Protein 4EX5 (pdb70)

InterPro domains:
  IPR002313 Lysine-tRNA ligase, class II [MF_00252] (21-507)
  IPR002313 Lysine-tRNA ligase, class II [TIGR00499] (15-506)
  IPR004364 Aminoacyl-tRNA synthetase, class II (D/K/N) [PF00152] (161-504)
  IPR004365 OB-fold nucleic acid binding domain, AA-tRNA synthetase-type [PF01336] (68-145)
  IPR006195 Aminoacyl-tRNA synthetase, class II [PS50862] (183-502)
  IPR012340 Nucleic acid-binding, OB-fold [G3DSA:2.40.50.140] (15-153)
  IPR012340 Nucleic acid-binding, OB-fold [SSF50249] (14-154)
  IPR018149 Lysyl-tRNA synthetase, class II, C-terminal [PR00982] (198-208)
  IPR018149 Lysyl-tRNA synthetase, class II, C-terminal [PR00982] (214-230)
  IPR018149 Lysyl-tRNA synthetase, class II, C-terminal [PR00982] (243-256)
  IPR018149 Lysyl-tRNA synthetase, class II, C-terminal [PR00982] (261-278)
  IPR018149 Lysyl-tRNA synthetase, class II, C-terminal [PR00982] (389-405)
  IPR018149 Lysyl-tRNA synthetase, class II, C-terminal [cd00775] (177-505)
  IPR044136 Lysine-tRNA ligase, class II, N-terminal [cd04322] (67-173)
  IPR045864 Class II Aminoacyl-tRNA synthetase/Biotinyl protein ligase (BPL) and lipoyl protein ligase (LPL) [G3DSA:3.30.930.10] (161-505)
  IPR045864 Class II Aminoacyl-tRNA synthetase/Biotinyl protein ligase (BPL) and lipoyl protein ligase (LPL) [SSF55681] (161-505)

Organism: Burkholderia thailandensis (strain ATCC 700388 / DSM 13276 / CCUG 48851 / CIP 106301 / E264) (NCBI:txid271848)

CATH classification: 2.40.50.140 (+1 more: 3.30.930.10)

Solvent-accessible surface area: 38005 Å² total

B-factor: mean 32.98, std 12.95, range [9.41, 92.17]

Foldseek 3Di:
DVVLLVVLVVVLVVCVVVDDQADDPDDWDDAPQVCCVVCVPPAQVNQVVVQDKGKDKAFWADKDDDPQKIKTWGADLNGIAMEIDGCVQANDVVNVVVVPADGGFIKMFIATWGADPVGGIYGDGNHIGTNHHDSDHQPCDPCCCQVPVVSCVVPPVLLSVLQVLLVQLVVLLVVLLVVVPADEDDDDQKALFEDDFQAFWDWDADPVVRGIITGHQDCVLVVLLVLLVPRQKYKYWAKHAGDDDDDLADFRIAIKMKMKGFPDWLVVVLVSVLVSLQSSLCSRPVGQFQDFPHHTARSVDDAAEEELVRQCCVFPVVQDPVLLQDPVNLQVVCVVLPHDCVQLLNVVPDSQNSSNSVSLSTGLQVQAHKYKHFWGFCLPVLFFDDDPPDPRTGGWIFIDHNSDTFKIKGWTDLDLVSNQVSQVSLVSSVVRPSSSGGHRDVVSSVSSVSPGGTMMMMMGRSLVSSCRSSSPPHSSSNDSHGDDDD/DLVVLLVVLVVVLVVCVVVDDSADDPADWDDAPQVCCVVCVPPAQVRQVVVQDKGKDKAFFADKADDDFWIWTWGADPRGTAIEIDGCVQANDVVVVSVVPADGGFIKMFIAGWGADPVGGIYGDGNHIDTNHHDSGHQDDDCCCQVPVVSCVVPPVLLVVLQVLLVQLVVLLVVLLVVVPADEDDDDQKALFEDPFQAFWDWDADPVVRGIITGHQDCVLVVLLVLLVPDFKYKYWAKHAGPDDDDLADFRIAIKMKMKGFPDWLVVVLVSVLVSLQVSLCSLPVGQFDAAPHHTARSVDDAAEEALVRQLCVQVVPDDPVLLQDPVSLVVVCVVLPHDCVQLLNVVDDSQVSSNSSSLSTGLQVQAHKYKHFWGFCLNVLFFDDDPPDPRTGGWIFIDHNSDTFKIKGWTDLDLVSNQVSQVSLVSSVVVPSSSGGHRDVVSSVSSVSPRGTMMMMMGRSLVSSCRSSSPDGSSSNDSHGDDDD

Nearest PDB structures (foldseek):
  4ex5-assembly1_A  TM=1.002E+00  e=4.645E-99  Burkholderia thailandensis E264
  4ex5-assembly1_B  TM=9.976E-01  e=1.907E-95  Burkholderia thailandensis E264
  1lyl-assembly2_B-2  TM=9.771E-01  e=1.422E-68  Escherichia coli
  5zh4-assembly1_A  TM=8.849E-01  e=2.494E-48  Plasmodium falciparum NF54
  4up9-assembly1_A-2  TM=8.851E-01  e=9.889E-48  Entamoeba histolytica

Radius of gyration: 31.74 Å; Cα contacts (8 Å, |Δi|>4): 2072; chains: 2; bounding box: 85×91×83 Å

Secondary structure (DSSP, 8-state):
-HHHHHHHHHHHHHHHHTS-SS---------HHHHHHHTTT--HHHHHHH--EEEEEEEEEEEEEETTEEEEEEE-SS-EEEEEE-HHHH-HHHHHHHHT--TT-EEEEEEEEEE-TTS-EEEEEEEEEEEE--SSPPP--TTHHHHTHHHHHHH-HHHHHHHHHHHHHHHHHHHHHHHTTPEE----SEESS--SSSSPPPEEEETTTTEEEEE-S-SHHHHHHHHHTT-SEEEEEEEEE--S--BTTB-SEEEEEEEEEET--HHHHHHHHHHHHHHHHHHHHS-SEEEETTEEEETTSPPEEEEHHHHHHHH-TTS-HHHHT-HHHHHHHHHHTT--TTSGGGTT--HHHHHHHHHHHHTGGG--S-EEEEEEEGGG-TTBPBPSSSTTEEEEEEEEETTEEEEEEEEB---HHHHHHHHHHHHHHHHTT-TTSPPP-HHHHHHHHT----EEEEEEEHHHHHHHHHT-SSGGGG-SS-----/-HHHHHHHHHHHHHHHHHTS-SS---------HHHHHHHTSS--HHHHHHH--EEEEEEEEEEEEEETTEEEEEEE-SS-EEEEEE-HHHH-HHHHHHHHT--TT-EEEEEEEEEE-TTS-EEEEEEEEEEEE---S----TTHHHHTHHHHHHH-HHHHHHHHHHHHHHHHHHHHHHHTTPEE----SEESS--SSSSPPPEEEETTTTEEEEE-S-SHHHHHHHHHHT-SEEEEEEEEE--S--BTTB-SEEEEEEEEEET--HHHHHHHHHHHHHHHHHHHHS-SEEEETTEEEETTSPPEEEEHHHHHHHH-TT--HHHHT-HHHHHHHHHHTT--TTSGGGTT--HHHHHHHHHHHHTGGG--S-EEEEEEEGGG-TTBPBPSSSTTEEEEEEEEETTEEEEEEEEB---HHHHHHHHHHHHHHHHTT-TTSPPP-HHHHHHHHT----EEEEEEEHHHHHHHHHT-SSGGGG-SS-----

Sequence (972 aa):
ENQIVAERRDKLRALRDQGIAYPNDFQPTHHAADLQTAYADADKEALEAKSLEVAIAGRMMLKRVMGKASFATVQDGSGQIQFFVTPADVGAETYDAFKKWDLGDIVAARGVLFRTNKGELSVKCTQLRLLAKALRPLPDDQETRYRQRYVDLIVTPETRTTFRARTKAIASIRKFMGDADFMEVETPMLHPIPGGAAAKPFVTHHNALDMEMFLRIAPELYLKRLIVGGFERVFEINRNFRNEGVSPRHNPEFTMMEFYAAYTDYRWLMDFTERLIRQAAVDALGTATIQYQGRELDLAQPFHRLTITQAIQKYAPSYTDGQLSDDAFLRSELKRLGVDVTQPAFLNAGIGALQLALFEETAEAQLWEPTFIIDYPIEVSPLARESDTVAGITERFELFITGRREIANGFSELNDPEDQAARFKKQVEQKDAGDEEAMFFDADYIRALEYGMPPTGGCGIGIDRLVMLLTDSPTIRDVLLFPHLRRDENQIVAERRDKLRALRDQGIAYPNDFQPTHHAADLQTAYADADKEALEAKSLEVAIAGRMMLKRVMGKASFATVQDGSGQIQFFVTPADVGAETYDAFKKWDLGDIVAARGVLFRTNKGELSVKCTQLRLLAKALRPLPDQETRYRQRYVDLIVTPETRTTFRARTKAIASIRKFMGDADFMEVETPMLHPIPGGAAAKPFVTHHNALDMEMMFLRIAPELYLKRLIVGGFERVFEINRNFRRNEGVSPRHNPEFTMMEFYAAYTDYRWLMDFTERLIRQAAVDALGTATIQYQGRELDLAQPFHRLTITQAIQKYAPSYTDGQLSDDAFLRSELKRLGVDVTQPAFLNAGIGALQLALFEETAEAQLWEPTFIIDYPIEVSPLARESDTVAGITERFELFITGREIANGFSELNDPEDQAARFKKQVEQKDAGDEEAMFFDADYIRALEYGMPPTGGCGIGIDRLVMLLTDSPTIRDVLLFPHLRR

Structure (mmCIF, N/CA/C/O backbone):
data_4EX5
#
_entry.id   4EX5
#
_cell.length_a   86.220
_cell.length_b   118.540
_cell.length_c   94.540
_cell.angle_alpha   90.000
_cell.angle_beta   113.230
_cell.angle_gamma   90.000
#
_symmetry.space_group_name_H-M   'P 1 21 1'
#
loop_
_entity.id
_entity.type
_entity.pdbx_description
1 polymer 'Lysine--tRNA ligase'
2 non-polymer LYSINE
3 water water
#
loop_
_atom_site.group_PDB
_atom_site.id
_atom_site.type_symbol
_atom_site.label_atom_id
_atom_site.label_alt_id
_atom_site.label_comp_id
_atom_site.label_asym_id
_atom_site.label_entity_id
_atom_site.label_seq_id
_atom_site.pdbx_PDB_ins_code
_atom_site.Cartn_x
_atom_site.Cartn_y
_atom_site.Cartn_z
_atom_site.occupancy
_atom_site.B_iso_or_equiv
_atom_site.auth_seq_id
_atom_site.auth_comp_id
_atom_site.auth_asym_id
_atom_site.auth_atom_id
_atom_site.pdbx_PDB_model_num
ATOM 1 N N . GLU A 1 36 ? -51.355 -3.577 -7.046 1.00 56.67 15 GLU A N 1
ATOM 2 C CA . GLU A 1 36 ? -50.621 -2.395 -6.435 1.00 61.48 15 GLU A CA 1
ATOM 3 C C . GLU A 1 36 ? -51.451 -1.682 -5.364 1.00 55.97 15 GLU A C 1
ATOM 4 O O . GLU A 1 36 ? -51.098 -1.689 -4.179 1.00 55.60 15 GLU A O 1
ATOM 6 N N . ASN A 1 37 ? -52.554 -1.074 -5.773 1.00 58.36 16 ASN A N 1
ATOM 7 C CA . ASN A 1 37 ? -53.541 -0.577 -4.803 1.00 57.20 16 ASN A CA 1
ATOM 8 C C . ASN A 1 37 ? -54.169 -1.663 -3.931 1.00 51.83 16 ASN A C 1
ATOM 9 O O . ASN A 1 37 ? -54.407 -1.431 -2.760 1.00 49.63 16 ASN A O 1
ATOM 14 N N . GLN A 1 38 ? -54.443 -2.844 -4.486 1.00 49.23 17 GLN A N 1
ATOM 15 C CA . GLN A 1 38 ? -54.989 -3.944 -3.677 1.00 46.68 17 GLN A CA 1
ATOM 16 C C . GLN A 1 38 ? -53.942 -4.377 -2.624 1.00 41.58 17 GLN A C 1
ATOM 17 O O . GLN A 1 38 ? -54.272 -4.639 -1.472 1.00 37.82 17 GLN A O 1
ATOM 19 N N . ILE A 1 39 ? -52.671 -4.390 -3.009 1.00 38.82 18 ILE A N 1
ATOM 20 C CA . ILE A 1 39 ? -51.607 -4.768 -2.086 1.00 35.90 18 ILE A CA 1
ATOM 21 C C . ILE A 1 39 ? -51.506 -3.761 -0.935 1.00 33.23 18 ILE A C 1
ATOM 22 O O . ILE A 1 39 ? -51.424 -4.172 0.235 1.00 32.64 18 ILE A O 1
ATOM 27 N N . VAL A 1 40 ? -51.551 -2.468 -1.262 1.00 28.24 19 VAL A N 1
ATOM 28 C CA . VAL A 1 40 ? -51.484 -1.407 -0.275 1.00 27.55 19 VAL A CA 1
ATOM 29 C C . VAL A 1 40 ? -52.664 -1.567 0.686 1.00 29.29 19 VAL A C 1
ATOM 30 O O . VAL A 1 40 ? -52.483 -1.567 1.910 1.00 26.39 19 VAL A O 1
ATOM 34 N N . ALA A 1 41 ? -53.859 -1.767 0.116 1.00 30.22 20 ALA A N 1
ATOM 35 C CA . ALA A 1 41 ? -55.112 -1.934 0.885 1.00 30.58 20 ALA A CA 1
ATOM 36 C C . ALA A 1 41 ? -55.026 -3.115 1.843 1.00 30.19 20 ALA A C 1
ATOM 37 O O . ALA A 1 41 ? -55.398 -3.035 3.005 1.00 30.57 20 ALA A O 1
ATOM 39 N N . GLU A 1 42 ? -54.506 -4.211 1.359 1.00 29.96 21 GLU A N 1
ATOM 40 C CA . GLU A 1 42 ? -54.337 -5.347 2.192 1.00 32.97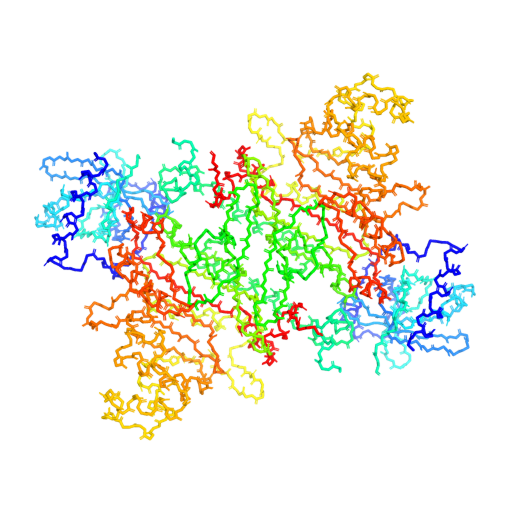 21 GLU A CA 1
ATOM 41 C C . GLU A 1 42 ? -53.362 -5.027 3.346 1.00 31.51 21 GLU A C 1
ATOM 42 O O . GLU A 1 42 ? -53.612 -5.351 4.513 1.00 29.03 21 GLU A O 1
ATOM 48 N N . ARG A 1 43 ? -52.259 -4.351 3.028 1.00 30.89 22 ARG A N 1
ATOM 49 C CA . ARG A 1 43 ? -51.295 -3.999 4.063 1.00 29.77 22 ARG A CA 1
ATOM 50 C C . ARG A 1 43 ? -51.878 -2.973 5.018 1.00 28.08 22 ARG A C 1
ATOM 51 O O . ARG A 1 43 ? -51.745 -3.090 6.226 1.00 27.00 22 ARG A O 1
ATOM 59 N N . ARG A 1 44 ? -52.653 -2.048 4.489 1.00 29.23 23 ARG A N 1
ATOM 60 C CA . ARG A 1 44 ? -53.332 -1.064 5.331 1.00 31.62 23 ARG A CA 1
ATOM 61 C C . ARG A 1 44 ? -54.312 -1.727 6.309 1.00 33.13 23 ARG A C 1
ATOM 62 O O . ARG A 1 44 ? -54.503 -1.265 7.439 1.00 33.25 23 ARG A O 1
ATOM 70 N N . ASP A 1 45 ? -54.940 -2.815 5.877 1.00 35.36 24 ASP A N 1
ATOM 71 C CA . ASP A 1 45 ? -55.876 -3.530 6.727 1.00 36.56 24 ASP A CA 1
ATOM 72 C C . ASP A 1 45 ? -55.118 -4.238 7.861 1.00 34.93 24 ASP A C 1
ATOM 73 O O . ASP A 1 45 ? -55.557 -4.241 9.019 1.00 33.07 24 ASP A O 1
ATOM 78 N N . LYS A 1 46 ? -53.947 -4.784 7.555 1.00 34.26 25 LYS A N 1
ATOM 79 C CA . LYS A 1 46 ? -53.131 -5.388 8.605 1.00 32.75 25 LYS A CA 1
ATOM 80 C C . LYS A 1 46 ? -52.741 -4.340 9.633 1.00 31.73 25 LYS A C 1
ATOM 81 O O . LYS A 1 46 ? -52.798 -4.607 10.842 1.00 27.31 25 LYS A O 1
ATOM 87 N N . LEU A 1 47 ? -52.348 -3.151 9.146 1.00 30.75 26 LEU A N 1
ATOM 88 C CA . LEU A 1 47 ? -52.000 -2.025 10.040 1.00 30.57 26 LEU A CA 1
ATOM 89 C C . LEU A 1 47 ? -53.193 -1.682 10.942 1.00 30.73 26 LEU A C 1
ATOM 90 O O . LEU A 1 47 ? -53.042 -1.533 12.156 1.00 30.95 26 LEU A O 1
ATOM 95 N N . ARG A 1 48 ? -54.386 -1.596 10.369 1.00 33.78 27 ARG A N 1
ATOM 96 C CA . ARG A 1 48 ? -55.604 -1.368 11.187 1.00 35.66 27 ARG A CA 1
ATOM 97 C C . ARG A 1 48 ? -55.703 -2.384 12.337 1.00 35.76 27 ARG A C 1
ATOM 98 O O . ARG A 1 48 ? -55.861 -1.998 13.499 1.00 35.20 27 ARG A O 1
ATOM 106 N N . ALA A 1 49 ? -55.561 -3.670 12.029 1.00 36.15 28 ALA A N 1
ATOM 107 C CA . ALA A 1 49 ? -55.649 -4.724 13.068 1.00 37.64 28 ALA A CA 1
ATOM 108 C C . ALA A 1 49 ? -54.527 -4.571 14.104 1.00 36.67 28 ALA A C 1
ATOM 109 O O . ALA A 1 49 ? -54.749 -4.667 15.310 1.00 39.81 28 ALA A O 1
ATOM 111 N N . LEU A 1 50 ? -53.325 -4.331 13.610 1.00 34.74 29 LEU A N 1
ATOM 112 C CA . LEU A 1 50 ? -52.173 -4.074 14.436 1.00 36.58 29 LEU A CA 1
ATOM 113 C C . LEU A 1 50 ? -52.414 -2.982 15.480 1.00 35.94 29 LEU A C 1
ATOM 114 O O . LEU A 1 50 ? -52.045 -3.154 16.631 1.00 37.30 29 LEU A O 1
ATOM 119 N N . ARG A 1 51 ? -53.047 -1.875 15.097 1.00 36.09 30 ARG A N 1
ATOM 120 C CA . ARG A 1 51 ? -53.359 -0.831 16.072 1.00 38.63 30 ARG A CA 1
ATOM 121 C C . ARG A 1 51 ? -54.364 -1.265 17.144 1.00 42.32 30 ARG A C 1
ATOM 122 O O . ARG A 1 51 ? -54.329 -0.724 18.245 1.00 42.25 30 ARG A O 1
ATOM 130 N N . ASP A 1 52 ? -55.298 -2.163 16.818 1.00 44.57 31 ASP A N 1
ATOM 131 C CA . ASP A 1 52 ? -56.274 -2.635 17.828 1.00 48.39 31 ASP A CA 1
ATOM 132 C C . ASP A 1 52 ? -55.596 -3.477 18.905 1.00 48.13 31 ASP A C 1
ATOM 133 O O . ASP A 1 52 ? -56.140 -3.609 19.986 1.00 50.69 31 ASP A O 1
ATOM 138 N N . GLN A 1 53 ? -54.427 -4.058 18.620 1.00 47.61 32 GLN A N 1
ATOM 139 C CA . GLN A 1 53 ? -53.768 -4.926 19.593 1.00 49.23 32 GLN A CA 1
ATOM 140 C C . GLN A 1 53 ? -52.474 -4.411 20.229 1.00 45.70 32 GLN A C 1
ATOM 141 O O . GLN A 1 53 ? -51.787 -5.162 20.918 1.00 47.84 32 GLN A O 1
ATOM 147 N N . GLY A 1 54 ? -52.140 -3.143 20.032 1.00 44.15 33 GLY A N 1
ATOM 148 C CA . GLY A 1 54 ? -50.937 -2.563 20.668 1.00 40.96 33 GLY A CA 1
ATOM 149 C C . GLY A 1 54 ? -50.381 -1.337 19.950 1.00 39.62 33 GLY A C 1
ATOM 150 O O . GLY A 1 54 ? -51.085 -0.695 19.173 1.00 37.64 33 GLY A O 1
ATOM 151 N N . ILE A 1 55 ? -49.100 -1.038 20.209 1.00 36.75 34 ILE A N 1
ATOM 152 C CA . ILE A 1 55 ? -48.423 0.125 19.660 1.00 33.59 34 ILE A CA 1
ATOM 153 C C . ILE A 1 55 ? -47.935 -0.262 18.258 1.00 32.00 34 ILE A C 1
ATOM 154 O O . ILE A 1 55 ? -47.073 -1.127 18.127 1.00 33.75 34 ILE A O 1
ATOM 159 N N . ALA A 1 56 ? -48.507 0.335 17.215 1.00 28.84 35 ALA A N 1
ATOM 160 C CA . ALA A 1 56 ? -48.218 -0.114 15.846 1.00 28.30 35 ALA A CA 1
ATOM 161 C C . ALA A 1 56 ? -46.827 0.282 15.428 1.00 27.20 35 ALA A C 1
ATOM 162 O O . ALA A 1 56 ? -46.183 -0.447 14.684 1.00 25.56 35 ALA A O 1
ATOM 164 N N . TYR A 1 57 ? -46.382 1.442 15.940 1.00 27.46 36 TYR A N 1
ATOM 165 C CA . TYR A 1 57 ? -45.091 2.044 15.615 1.00 26.41 36 TYR A CA 1
ATOM 166 C C . TYR A 1 57 ? -44.244 2.234 16.877 1.00 26.02 36 TYR A C 1
ATOM 167 O O . TYR A 1 57 ? -43.959 3.345 17.272 1.00 24.95 36 TYR A O 1
ATOM 176 N N . PRO A 1 58 ? -43.810 1.138 17.491 1.00 26.18 37 PRO A N 1
ATOM 177 C CA . PRO A 1 58 ? -43.016 1.258 18.709 1.00 27.20 37 PRO A CA 1
ATOM 178 C C . PRO A 1 58 ? -41.650 1.884 18.475 1.00 28.57 37 PRO A C 1
ATOM 179 O O . PRO A 1 58 ? -41.084 1.726 17.382 1.00 28.89 37 PRO A O 1
ATOM 183 N N . ASN A 1 59 ? -41.116 2.578 19.483 1.00 28.72 38 ASN A N 1
ATOM 184 C CA . ASN A 1 59 ? -39.773 3.174 19.375 1.00 29.82 38 ASN A CA 1
ATOM 185 C C . ASN A 1 59 ? -38.815 2.829 20.530 1.00 30.06 38 ASN A C 1
ATOM 186 O O . ASN A 1 59 ? -37.920 3.580 20.843 1.00 29.18 38 ASN A O 1
ATOM 191 N N . ASP A 1 60 ? -38.984 1.657 21.115 1.00 32.17 39 ASP A N 1
ATOM 192 C CA . ASP A 1 60 ? -38.165 1.250 22.246 1.00 34.36 39 ASP A CA 1
ATOM 193 C C . ASP A 1 60 ? -37.053 0.255 21.907 1.00 34.01 39 ASP A C 1
ATOM 194 O O . ASP A 1 60 ? -36.204 -0.012 22.735 1.00 39.18 39 ASP A O 1
ATOM 199 N N . PHE A 1 61 ? -37.043 -0.314 20.723 1.00 32.72 40 PHE A N 1
ATOM 200 C CA . PHE A 1 61 ? -36.046 -1.329 20.421 1.00 32.05 40 PHE A CA 1
ATOM 201 C C . PHE A 1 61 ? -34.683 -0.727 20.119 1.00 31.45 40 PHE A C 1
ATOM 202 O O . PHE A 1 61 ? -34.571 0.172 19.323 1.00 29.51 40 PHE A O 1
ATOM 210 N N . GLN A 1 62 ? -33.644 -1.285 20.717 1.00 34.96 41 GLN A N 1
ATOM 211 C CA . GLN A 1 62 ? -32.290 -0.775 20.555 1.00 39.39 41 GLN A CA 1
ATOM 212 C C . GLN A 1 62 ? -31.380 -1.824 19.962 1.00 34.62 41 GLN A C 1
ATOM 213 O O . GLN A 1 62 ? -30.938 -2.703 20.675 1.00 37.51 41 GLN A O 1
ATOM 219 N N . PRO A 1 63 ? -31.061 -1.735 18.683 1.00 30.76 42 PRO A N 1
ATOM 220 C CA . PRO A 1 63 ? -30.097 -2.697 18.131 1.00 31.36 42 PRO A CA 1
ATOM 221 C C . PRO A 1 63 ? -28.732 -2.589 18.796 1.00 31.65 42 PRO A C 1
ATOM 222 O O . PRO A 1 63 ? -28.338 -1.502 19.165 1.00 32.74 42 PRO A O 1
ATOM 226 N N . THR A 1 64 ? -28.022 -3.713 18.920 1.00 32.51 43 THR A N 1
ATOM 227 C CA . THR A 1 64 ? -26.683 -3.756 19.523 1.00 30.61 43 THR A CA 1
ATOM 228 C C . THR A 1 64 ? -25.585 -4.018 18.504 1.00 31.42 43 THR A C 1
ATOM 229 O O . THR A 1 64 ? -24.433 -3.779 18.799 1.00 31.18 43 THR A O 1
ATOM 233 N N . HIS A 1 65 ? -25.923 -4.486 17.302 1.00 31.56 44 HIS A N 1
ATOM 234 C CA . HIS A 1 65 ? -24.914 -4.847 16.314 1.00 32.10 44 HIS A CA 1
ATOM 235 C C . HIS A 1 65 ? -25.322 -4.487 14.922 1.00 33.58 44 HIS A C 1
ATOM 236 O O . HIS A 1 65 ? -26.524 -4.278 14.629 1.00 31.91 44 HIS A O 1
ATOM 243 N N . HIS A 1 66 ? -24.331 -4.510 14.023 1.00 33.68 45 HIS A N 1
ATOM 244 C CA . HIS A 1 66 ? -24.563 -4.293 12.605 1.00 34.91 45 HIS A CA 1
ATOM 245 C C . HIS A 1 66 ? -24.271 -5.525 11.778 1.00 31.88 45 HIS A C 1
ATOM 246 O O . HIS A 1 66 ? -23.215 -6.123 11.898 1.00 32.68 45 HIS A O 1
ATOM 253 N N . ALA A 1 67 ? -25.193 -5.876 10.887 1.00 29.42 46 ALA A N 1
ATOM 254 C CA . ALA A 1 67 ? -25.038 -7.025 10.014 1.00 28.22 46 ALA A CA 1
ATOM 255 C C . ALA A 1 67 ? -23.649 -7.067 9.367 1.00 28.34 46 ALA A C 1
ATOM 256 O O . ALA A 1 67 ? -22.989 -8.095 9.412 1.00 26.49 46 ALA A O 1
ATOM 258 N N . ALA A 1 68 ? -23.220 -5.963 8.747 1.00 28.25 47 ALA A N 1
ATOM 259 C CA . ALA A 1 68 ? -21.902 -5.922 8.062 1.00 29.02 47 ALA A CA 1
ATOM 260 C C . ALA A 1 68 ? -20.756 -6.312 8.978 1.00 28.08 47 ALA A C 1
ATOM 261 O O . ALA A 1 68 ? -19.877 -7.056 8.560 1.00 27.79 47 ALA A O 1
ATOM 263 N N . ASP A 1 69 ? -20.800 -5.839 10.219 1.00 28.77 48 ASP A N 1
ATOM 264 C CA . ASP A 1 69 ? -19.739 -6.090 11.195 1.00 31.44 48 ASP A CA 1
ATOM 265 C C . ASP A 1 69 ? -19.729 -7.534 11.653 1.00 32.69 48 ASP A C 1
ATOM 266 O O . ASP A 1 69 ? -18.673 -8.086 11.943 1.00 32.95 48 ASP A O 1
ATOM 271 N N . LEU A 1 70 ? -20.906 -8.149 11.730 1.00 33.12 49 LEU A N 1
ATOM 272 C CA . LEU A 1 70 ? -20.970 -9.569 12.043 1.00 33.41 49 LEU A CA 1
ATOM 273 C C . LEU A 1 70 ? -20.460 -10.386 10.866 1.00 32.91 49 LEU A C 1
ATOM 274 O O . LEU A 1 70 ? -19.749 -11.370 11.069 1.00 33.22 49 LEU A O 1
ATOM 279 N N . GLN A 1 71 ? -20.788 -9.984 9.646 1.00 31.86 50 GLN A N 1
ATOM 280 C CA . GLN A 1 71 ? -20.328 -10.737 8.472 1.00 33.46 50 GLN A CA 1
ATOM 281 C C . GLN A 1 71 ? -18.789 -10.702 8.342 1.00 34.51 50 GLN A C 1
ATOM 282 O O . GLN A 1 71 ? -18.169 -11.675 7.921 1.00 32.82 50 GLN A O 1
ATOM 288 N N . THR A 1 72 ? -18.188 -9.575 8.708 1.00 35.01 51 THR A N 1
ATOM 289 C CA . THR A 1 72 ? -16.752 -9.459 8.681 1.00 37.46 51 THR A CA 1
ATOM 290 C C . THR A 1 72 ? -16.097 -10.239 9.831 1.00 39.93 51 THR A C 1
ATOM 291 O O . THR A 1 72 ? -15.233 -11.091 9.595 1.00 41.88 51 THR A O 1
ATOM 295 N N . ALA A 1 73 ? -16.517 -9.950 11.066 1.00 40.42 52 ALA A N 1
ATOM 296 C CA . ALA A 1 73 ? -15.872 -10.491 12.259 1.00 39.18 52 ALA A CA 1
ATOM 297 C C . ALA A 1 73 ? -16.040 -12.002 12.428 1.00 42.79 52 ALA A C 1
ATOM 298 O O . ALA A 1 73 ? -15.254 -12.611 13.118 1.00 47.85 52 ALA A O 1
ATOM 300 N N . TYR A 1 74 ? -17.024 -12.613 11.773 1.00 44.03 53 TYR A N 1
ATOM 301 C CA . TYR A 1 74 ? -17.278 -14.042 11.912 1.00 43.69 53 TYR A CA 1
ATOM 302 C C . TYR A 1 74 ? -17.345 -14.751 10.568 1.00 46.54 53 TYR A C 1
ATOM 303 O O . TYR A 1 74 ? -17.969 -15.800 10.452 1.00 49.28 53 TYR A O 1
ATOM 312 N N . ALA A 1 75 ? -16.685 -14.204 9.551 1.00 48.58 54 ALA A N 1
ATOM 313 C CA . ALA A 1 75 ? -16.598 -14.900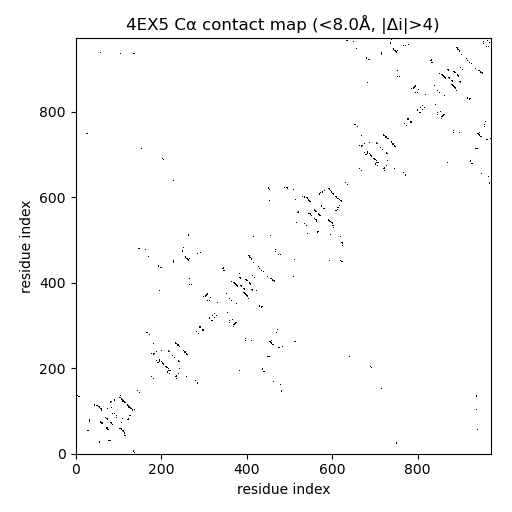 8.258 1.00 50.48 54 ALA A CA 1
ATOM 314 C C . ALA A 1 75 ? -15.953 -16.283 8.399 1.00 53.19 54 ALA A C 1
ATOM 315 O O . ALA A 1 75 ? -16.412 -17.238 7.804 1.00 56.60 54 ALA A O 1
ATOM 317 N N . ASP A 1 76 ? -14.880 -16.374 9.188 1.00 56.74 55 ASP A N 1
ATOM 318 C CA . ASP A 1 76 ? -14.081 -17.616 9.294 1.00 60.14 55 ASP A CA 1
ATOM 319 C C . ASP A 1 76 ? -14.536 -18.574 10.378 1.00 58.20 55 ASP A C 1
ATOM 320 O O . ASP A 1 76 ? -13.936 -19.633 10.527 1.00 57.92 55 ASP A O 1
ATOM 325 N N . ALA A 1 77 ? -15.554 -18.195 11.151 1.00 56.84 56 ALA A N 1
ATOM 326 C CA . ALA A 1 77 ? -16.043 -19.041 12.241 1.00 56.51 56 ALA A CA 1
ATOM 327 C C . ALA A 1 77 ? -17.033 -20.062 11.682 1.00 56.96 56 ALA A C 1
ATOM 328 O O . ALA A 1 77 ? -17.740 -19.760 10.742 1.00 58.21 56 ALA A O 1
ATOM 330 N N . ASP A 1 78 ? -17.080 -21.255 12.260 1.00 55.20 57 ASP A N 1
ATOM 331 C CA . ASP A 1 78 ? -17.947 -22.329 11.761 1.00 56.73 57 ASP A CA 1
ATOM 332 C C . ASP A 1 78 ? -19.033 -22.725 12.796 1.00 55.43 57 ASP A C 1
ATOM 333 O O . ASP A 1 78 ? -19.055 -22.185 13.917 1.00 52.52 57 ASP A O 1
ATOM 338 N N . LYS A 1 79 ? -19.906 -23.668 12.424 1.00 53.84 58 LYS A N 1
ATOM 339 C CA . LYS A 1 79 ? -21.057 -24.035 13.263 1.00 56.99 58 LYS A CA 1
ATOM 340 C C . LYS A 1 79 ? -20.627 -24.242 14.706 1.00 59.76 58 LYS A C 1
ATOM 341 O O . LYS A 1 79 ? -21.274 -23.746 15.636 1.00 60.69 58 LYS A O 1
ATOM 343 N N . GLU A 1 80 ? -19.512 -24.946 14.885 1.00 62.42 59 GLU A N 1
ATOM 344 C CA . GLU A 1 80 ? -19.025 -25.326 16.203 1.00 62.79 59 GLU A CA 1
ATOM 345 C C . GLU A 1 80 ? -18.420 -24.115 16.930 1.00 59.43 59 GLU A C 1
ATOM 346 O O . GLU A 1 80 ? -18.752 -23.842 18.097 1.00 59.35 59 GLU A O 1
ATOM 352 N N . ALA A 1 81 ? -17.545 -23.385 16.241 1.00 57.30 60 ALA A N 1
ATOM 353 C CA . ALA A 1 81 ? -16.959 -22.164 16.804 1.00 56.59 60 ALA A CA 1
ATOM 354 C C . ALA A 1 81 ? -18.091 -21.261 17.350 1.00 58.89 60 ALA A C 1
ATOM 355 O O . ALA A 1 81 ? -18.102 -20.904 18.550 1.00 59.89 60 ALA A O 1
ATOM 357 N N . LEU A 1 82 ? -19.083 -20.977 16.495 1.00 55.80 61 LEU A N 1
ATOM 358 C CA . LEU A 1 82 ? -20.214 -20.116 16.866 1.00 52.34 61 LEU A CA 1
ATOM 359 C C . LEU A 1 82 ? -21.058 -20.657 18.018 1.00 50.63 61 LEU A C 1
ATOM 360 O O . LEU A 1 82 ? -21.536 -19.878 18.844 1.00 48.79 61 LEU A O 1
ATOM 365 N N . GLU A 1 83 ? -21.231 -21.975 18.097 1.00 53.06 62 GLU A N 1
ATOM 366 C CA . GLU A 1 83 ? -21.961 -22.590 19.229 1.00 55.28 62 GLU A CA 1
ATOM 367 C C . GLU A 1 83 ? -21.251 -22.385 20.563 1.00 55.67 62 GLU A C 1
ATOM 368 O O . GLU A 1 83 ? -21.912 -22.198 21.585 1.00 56.38 62 GLU A O 1
ATOM 374 N N . ALA A 1 84 ? -19.916 -22.403 20.540 1.00 58.21 63 ALA A N 1
ATOM 375 C CA . ALA A 1 84 ? -19.094 -22.138 21.739 1.00 61.79 63 ALA A CA 1
ATOM 376 C C . ALA A 1 84 ? -19.152 -20.663 22.157 1.00 62.64 63 ALA A C 1
ATOM 377 O O . ALA A 1 84 ? -19.533 -20.355 23.297 1.00 62.22 63 ALA A O 1
ATOM 379 N N . LYS A 1 85 ? -18.781 -19.761 21.233 1.00 64.55 64 LYS A N 1
ATOM 380 C CA . LYS A 1 85 ? -18.936 -18.301 21.437 1.00 58.14 64 LYS A CA 1
ATOM 381 C C . LYS A 1 85 ? -20.374 -17.983 21.887 1.00 54.89 64 LYS A C 1
ATOM 382 O O . LYS A 1 85 ? -20.584 -17.238 22.851 1.00 55.14 64 LYS A O 1
ATOM 384 N N . SER A 1 86 ? -21.362 -18.562 21.217 1.00 51.31 65 SER A N 1
ATOM 385 C CA . SER A 1 86 ? -22.749 -18.362 21.625 1.00 52.25 65 SER A CA 1
ATOM 386 C C . SER A 1 86 ? -23.126 -16.841 21.712 1.00 50.23 65 SER A C 1
ATOM 387 O O . SER A 1 86 ? -23.785 -16.395 22.660 1.00 49.63 65 SER A O 1
ATOM 390 N N . LEU A 1 87 ? -22.702 -16.058 20.719 1.00 48.66 66 LEU A N 1
ATOM 391 C CA . LEU A 1 87 ? -22.868 -14.586 20.746 1.00 45.61 66 LEU A CA 1
ATOM 392 C C . LEU A 1 87 ? -24.329 -14.147 20.609 1.00 44.64 66 LEU A C 1
ATOM 393 O O . LEU A 1 87 ? -24.996 -14.449 19.620 1.00 41.45 66 LEU A O 1
ATOM 398 N N . GLU A 1 88 ? -24.795 -13.415 21.609 1.00 44.33 67 GLU A N 1
ATOM 399 C CA . GLU A 1 88 ? -26.107 -12.809 21.618 1.00 46.00 67 GLU A CA 1
ATOM 400 C C . GLU A 1 88 ? -26.086 -11.446 20.865 1.00 42.04 67 GLU A C 1
ATOM 401 O O . GLU A 1 88 ? -25.277 -10.589 21.166 1.00 40.21 67 GLU A O 1
ATOM 407 N N . VAL A 1 89 ? -26.957 -11.282 19.869 1.00 37.72 68 VAL A N 1
ATOM 408 C CA . VAL A 1 89 ? -27.035 -10.062 19.068 1.00 35.22 68 VAL A CA 1
ATOM 409 C C . VAL A 1 89 ? -28.459 -9.525 18.991 1.00 34.65 68 VAL A C 1
ATOM 410 O O . VAL A 1 89 ? -29.434 -10.244 19.240 1.00 32.14 68 VAL A O 1
ATOM 414 N N . ALA A 1 90 ? -28.571 -8.249 18.634 1.00 33.50 69 ALA A N 1
ATOM 415 C CA . ALA A 1 90 ? -29.868 -7.605 18.407 1.00 32.41 69 ALA A CA 1
ATOM 416 C C . ALA A 1 90 ? -29.742 -6.755 17.135 1.00 31.51 69 ALA A C 1
ATOM 417 O O . ALA A 1 90 ? -28.867 -5.880 17.043 1.00 32.04 69 ALA A O 1
ATOM 419 N N . ILE A 1 91 ? -30.611 -7.036 16.167 1.00 28.88 70 ILE A N 1
ATOM 420 C CA . ILE A 1 91 ? -30.564 -6.465 14.835 1.00 27.17 70 ILE A CA 1
ATOM 421 C C . ILE A 1 91 ? -31.944 -5.894 14.470 1.00 26.79 70 ILE A C 1
ATOM 422 O O . ILE A 1 91 ? -32.974 -6.460 14.809 1.00 27.99 70 ILE A O 1
ATOM 427 N N . ALA A 1 92 ? -31.976 -4.760 13.792 1.00 26.14 71 ALA A N 1
ATOM 428 C CA . ALA A 1 92 ? -33.221 -4.203 13.275 1.00 24.71 71 ALA A CA 1
ATOM 429 C C . ALA A 1 92 ? -32.943 -3.747 11.849 1.00 25.05 71 ALA A C 1
ATOM 430 O O . ALA A 1 92 ? -31.845 -3.291 11.560 1.00 27.78 71 ALA A O 1
ATOM 432 N N . GLY A 1 93 ? -33.912 -3.906 10.955 1.00 23.26 72 GLY A N 1
ATOM 433 C CA . GLY A 1 93 ? -33.754 -3.544 9.556 1.00 21.73 72 GLY A CA 1
ATOM 434 C C . GLY A 1 93 ? -34.991 -3.946 8.734 1.00 20.98 72 GLY A C 1
ATOM 435 O O . GLY A 1 93 ? -36.022 -4.338 9.270 1.00 18.57 72 GLY A O 1
ATOM 436 N N . ARG A 1 94 ? -34.833 -3.900 7.413 1.00 20.69 73 ARG A N 1
ATOM 437 C CA . ARG A 1 94 ? -35.928 -4.090 6.497 1.00 20.88 73 ARG A CA 1
ATOM 438 C C . ARG A 1 94 ? -35.913 -5.542 6.051 1.00 21.58 73 ARG A C 1
ATOM 439 O O . ARG A 1 94 ? -34.850 -6.070 5.708 1.00 22.99 73 ARG A O 1
ATOM 447 N N . MET A 1 95 ? -37.065 -6.210 6.110 1.00 21.41 74 MET A N 1
ATOM 448 C CA . MET A 1 95 ? -37.158 -7.615 5.715 1.00 21.75 74 MET A CA 1
ATOM 449 C C . MET A 1 95 ? -37.200 -7.688 4.211 1.00 22.41 74 MET A C 1
ATOM 450 O O . MET A 1 95 ? -38.181 -7.245 3.619 1.00 23.91 74 MET A O 1
ATOM 455 N N . MET A 1 96 ? -36.148 -8.237 3.597 1.00 23.71 75 MET A N 1
ATOM 456 C CA . MET A 1 96 ? -35.983 -8.279 2.119 1.00 24.16 75 MET A CA 1
ATOM 457 C C . MET A 1 96 ? -36.392 -9.608 1.472 1.00 26.74 75 MET A C 1
ATOM 458 O O . MET A 1 96 ? -36.716 -9.661 0.272 1.00 27.03 75 MET A O 1
ATOM 463 N N . LEU A 1 97 ? -36.340 -10.698 2.243 1.00 28.53 76 LEU A N 1
ATOM 464 C CA . LEU A 1 97 ? -36.802 -12.021 1.778 1.00 28.49 76 LEU A CA 1
ATOM 465 C C . LEU A 1 97 ? -37.403 -12.774 2.951 1.00 28.80 76 LEU A C 1
ATOM 466 O O . LEU A 1 97 ? -37.011 -12.575 4.108 1.00 28.81 76 LEU A O 1
ATOM 471 N N . LYS A 1 98 ? -38.339 -13.658 2.658 1.00 28.74 77 LYS A N 1
ATOM 472 C CA . LYS A 1 98 ? -38.978 -14.440 3.686 1.00 29.89 77 LYS A CA 1
ATOM 473 C C . LYS A 1 98 ? -39.440 -15.748 3.074 1.00 30.23 77 LYS A C 1
ATOM 474 O O . LYS A 1 98 ? -40.048 -15.776 2.029 1.00 32.48 77 LYS A O 1
ATOM 480 N N . ARG A 1 99 ? -39.129 -16.837 3.740 1.00 33.90 78 ARG A N 1
ATOM 481 C CA . ARG A 1 99 ? -39.464 -18.168 3.282 1.00 36.53 78 ARG A CA 1
ATOM 482 C C . ARG A 1 99 ? -40.084 -18.887 4.472 1.00 32.16 78 ARG A C 1
ATOM 483 O O . ARG A 1 99 ? -39.434 -19.024 5.503 1.00 28.54 78 ARG A O 1
ATOM 491 N N . VAL A 1 100 ? -41.322 -19.349 4.327 1.00 30.75 79 VAL A N 1
ATOM 492 C CA . VAL A 1 100 ? -42.021 -20.039 5.433 1.00 30.46 79 VAL A CA 1
ATOM 493 C C . VAL A 1 100 ? -42.237 -21.502 5.097 1.00 31.05 79 VAL A C 1
ATOM 494 O O . VAL A 1 100 ? -42.798 -21.817 4.050 1.00 30.04 79 VAL A O 1
ATOM 498 N N . MET A 1 101 ? -41.782 -22.399 5.980 1.00 32.49 80 MET A N 1
ATOM 499 C CA . MET A 1 101 ? -41.851 -23.853 5.724 1.00 33.82 80 MET A CA 1
ATOM 500 C C . MET A 1 101 ? -42.325 -24.565 6.952 1.00 31.52 80 MET A C 1
ATOM 501 O O . MET A 1 101 ? -41.557 -25.134 7.690 1.00 30.54 80 MET A O 1
ATOM 506 N N . GLY A 1 102 ? -43.622 -24.478 7.207 1.00 31.32 81 GLY A N 1
ATOM 507 C CA . GLY A 1 102 ? -44.206 -25.168 8.358 1.00 30.86 81 GLY A CA 1
ATOM 508 C C . GLY A 1 102 ? -43.658 -24.626 9.654 1.00 29.94 81 GLY A C 1
ATOM 509 O O . GLY A 1 102 ? -43.805 -23.432 9.912 1.00 29.84 81 GLY A O 1
ATOM 510 N N . LYS A 1 103 ? -43.001 -25.479 10.437 1.00 29.55 82 LYS A N 1
ATOM 511 C CA . LYS A 1 103 ? -42.520 -25.127 11.784 1.00 29.80 82 LYS A CA 1
ATOM 512 C C . LYS A 1 103 ? -41.247 -24.265 11.764 1.00 29.67 82 LYS A C 1
ATOM 513 O O . LYS A 1 103 ? -40.753 -23.871 12.829 1.00 30.22 82 LYS A O 1
ATOM 515 N N . ALA A 1 104 ? -40.682 -24.001 10.584 1.00 29.06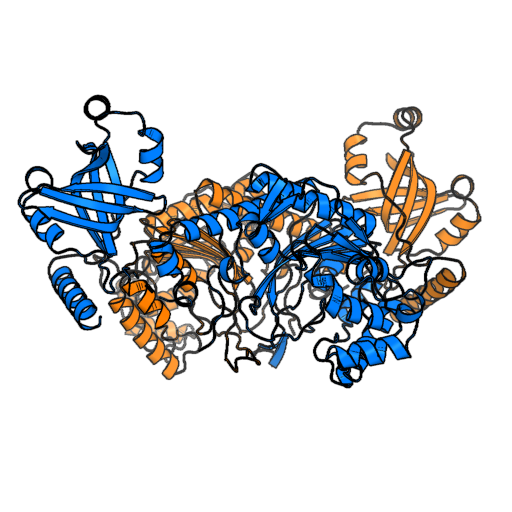 83 ALA A N 1
ATOM 516 C CA . ALA A 1 104 ? -39.458 -23.194 10.503 1.00 28.92 83 ALA A CA 1
ATOM 517 C C . ALA A 1 104 ? -39.571 -22.186 9.352 1.00 27.69 83 ALA A C 1
ATOM 518 O O . ALA A 1 104 ? -40.182 -22.496 8.319 1.00 27.29 83 ALA A O 1
ATOM 520 N N . SER A 1 105 ? -38.990 -21.004 9.555 1.00 26.29 84 SER A N 1
ATOM 521 C CA . SER A 1 105 ? -39.002 -19.931 8.579 1.00 26.26 84 SER A CA 1
ATOM 522 C C . SER A 1 105 ? -37.654 -19.173 8.556 1.00 26.27 84 SER A C 1
ATOM 523 O O . SER A 1 105 ? -36.991 -19.092 9.573 1.00 26.07 84 SER A O 1
ATOM 526 N N . PHE A 1 106 ? -37.276 -18.647 7.393 1.00 25.64 85 PHE A N 1
ATOM 527 C CA . PHE A 1 106 ? -36.018 -17.922 7.215 1.00 27.25 85 PHE A CA 1
ATOM 528 C C . PHE A 1 106 ? -36.351 -16.565 6.586 1.00 26.95 85 PHE A C 1
ATOM 529 O O . PHE A 1 106 ? -37.198 -16.501 5.689 1.00 26.08 85 PHE A O 1
ATOM 531 N N . ALA A 1 107 ? -35.715 -15.495 7.081 1.00 27.09 86 ALA A N 1
ATOM 532 C CA . ALA A 1 107 ? -35.773 -14.153 6.477 1.00 26.47 86 ALA A CA 1
ATOM 533 C C . ALA A 1 107 ? -34.387 -13.527 6.270 1.00 26.03 86 ALA A C 1
ATOM 534 O O . ALA A 1 107 ? -33.421 -13.880 6.945 1.00 27.72 86 ALA A O 1
ATOM 536 N N . THR A 1 108 ? -34.295 -12.578 5.340 1.00 24.38 87 THR A N 1
ATOM 537 C CA . THR A 1 108 ? -33.088 -11.812 5.161 1.00 22.99 87 THR A CA 1
ATOM 538 C C . THR A 1 108 ? -33.422 -10.387 5.550 1.00 22.75 87 THR A C 1
ATOM 539 O O . THR A 1 108 ? -34.344 -9.781 5.012 1.00 23.49 87 THR A O 1
ATOM 543 N N . VAL A 1 109 ? -32.674 -9.855 6.497 1.00 22.19 88 VAL A N 1
ATOM 544 C CA . VAL A 1 109 ? -32.929 -8.533 7.016 1.00 22.75 88 VAL A CA 1
ATOM 545 C C . VAL A 1 109 ? -31.775 -7.634 6.666 1.00 22.95 88 VAL A C 1
ATOM 546 O O . VAL A 1 109 ? -30.628 -8.025 6.802 1.00 23.13 88 VAL A O 1
ATOM 550 N N . GLN A 1 110 ? -32.097 -6.436 6.196 1.00 22.87 89 GLN A N 1
ATOM 551 C CA . GLN A 1 110 ? -31.106 -5.448 5.758 1.00 22.98 89 GLN A CA 1
ATOM 552 C C . GLN A 1 110 ? -31.132 -4.234 6.635 1.00 22.92 89 GLN A C 1
ATOM 553 O O . GLN A 1 110 ? -32.120 -3.516 6.663 1.00 22.74 89 GLN A O 1
ATOM 559 N N . ASP A 1 111 ? -30.031 -3.983 7.323 1.00 24.45 90 ASP A N 1
ATOM 560 C CA . ASP A 1 111 ? -29.872 -2.759 8.101 1.00 25.24 90 ASP A CA 1
ATOM 561 C C . ASP A 1 111 ? -29.030 -1.767 7.310 1.00 25.86 90 ASP A C 1
ATOM 562 O O . ASP A 1 111 ? -28.794 -1.990 6.133 1.00 26.64 90 ASP A O 1
ATOM 567 N N . GLY A 1 112 ? -28.619 -0.670 7.939 1.00 25.99 91 GLY A N 1
ATOM 568 C CA . GLY A 1 112 ? -27.832 0.346 7.274 1.00 26.67 91 GLY A CA 1
ATOM 569 C C . GLY A 1 112 ? -26.501 -0.124 6.716 1.00 28.77 91 GLY A C 1
ATOM 570 O O . GLY A 1 112 ? -26.010 0.436 5.740 1.00 32.52 91 GLY A O 1
ATOM 571 N N . SER A 1 113 ? -25.959 -1.199 7.287 1.00 31.27 92 SER A N 1
ATOM 572 C CA . SER A 1 113 ? -24.628 -1.730 6.958 1.00 31.89 92 SER A CA 1
ATOM 573 C C . SER A 1 113 ? -24.647 -2.881 5.924 1.00 33.32 92 SER A C 1
ATOM 574 O O . SER A 1 113 ? -23.691 -3.071 5.189 1.00 33.98 92 SER A O 1
ATOM 577 N N . GLY A 1 114 ? -25.721 -3.674 5.914 1.00 32.83 93 GLY A N 1
ATOM 578 C CA . GLY A 1 114 ? -25.769 -4.892 5.097 1.00 31.06 93 GLY A CA 1
ATOM 579 C C . GLY A 1 114 ? -26.882 -5.865 5.478 1.00 31.33 93 GLY A C 1
ATOM 580 O O . GLY A 1 114 ? -27.907 -5.480 6.062 1.00 30.55 93 GLY A O 1
ATOM 581 N N . GLN A 1 115 ? -26.659 -7.138 5.161 1.00 31.19 94 GLN A N 1
ATOM 582 C CA . GLN A 1 115 ? -27.671 -8.196 5.302 1.00 31.68 94 GLN A CA 1
ATOM 583 C C . GLN A 1 115 ? -27.214 -9.357 6.202 1.00 31.85 94 GLN A C 1
ATOM 584 O O . GLN A 1 115 ? -26.039 -9.693 6.230 1.00 30.62 94 GLN A O 1
ATOM 590 N N . ILE A 1 116 ? -28.177 -9.929 6.921 1.00 29.10 95 ILE A N 1
ATOM 591 C CA . ILE A 1 116 ? -28.006 -11.110 7.723 1.00 28.75 95 ILE A CA 1
ATOM 592 C C . ILE A 1 116 ? -29.342 -11.881 7.760 1.00 29.51 95 ILE A C 1
ATOM 593 O O . ILE A 1 116 ? -30.425 -11.283 7.623 1.00 27.93 95 ILE A O 1
ATOM 598 N N . GLN A 1 117 ? -29.268 -13.195 7.961 1.00 30.05 96 GLN A N 1
ATOM 599 C CA . GLN A 1 117 ? -30.459 -14.007 8.055 1.00 30.40 96 GLN A CA 1
ATOM 600 C C . GLN A 1 117 ? -30.992 -14.087 9.459 1.00 29.76 96 GLN A C 1
ATOM 601 O O . GLN A 1 117 ? -30.216 -14.036 10.405 1.00 28.85 96 GLN A O 1
ATOM 607 N N . PHE A 1 118 ? -32.329 -14.146 9.560 1.00 28.25 97 PHE A N 1
ATOM 608 C CA . PHE A 1 118 ? -33.053 -14.478 10.772 1.00 28.59 97 PHE A CA 1
ATOM 609 C C . PHE A 1 118 ? -33.612 -15.899 10.547 1.00 28.85 97 PHE A C 1
ATOM 610 O O . PHE A 1 118 ? -34.324 -16.138 9.564 1.00 27.96 97 PHE A O 1
ATOM 618 N N . PHE A 1 119 ? -33.363 -16.801 11.488 1.00 29.46 98 PHE A N 1
ATOM 619 C CA . PHE A 1 119 ? -34.003 -18.116 11.502 1.00 30.32 98 PHE A CA 1
ATOM 620 C C . PHE A 1 119 ? -35.062 -18.116 12.597 1.00 29.01 98 PHE A C 1
ATOM 621 O O . PHE A 1 119 ? -34.760 -17.735 13.723 1.00 29.13 98 PHE A O 1
ATOM 629 N N . VAL A 1 120 ? -36.280 -18.568 12.270 1.00 27.72 99 VAL A N 1
ATOM 630 C CA . VAL A 1 120 ? -37.456 -18.432 13.144 1.00 27.18 99 VAL A CA 1
ATOM 631 C C . VAL A 1 120 ? -38.219 -19.747 13.346 1.00 28.30 99 VAL A C 1
ATOM 632 O O . VAL A 1 120 ? -38.720 -20.336 12.370 1.00 26.08 99 VAL A O 1
ATOM 636 N N . THR A 1 121 ? -38.289 -20.208 14.608 1.00 29.03 100 THR A N 1
ATOM 637 C CA . THR A 1 121 ? -39.155 -21.348 15.003 1.00 30.26 100 THR A CA 1
ATOM 638 C C . THR A 1 121 ? -40.018 -20.960 16.207 1.00 30.95 100 THR A C 1
ATOM 639 O O . THR A 1 121 ? -39.586 -20.153 17.048 1.00 31.50 100 THR A O 1
ATOM 643 N N . PRO A 1 122 ? -41.242 -21.502 16.291 1.00 29.98 101 PRO A N 1
ATOM 644 C CA . PRO A 1 122 ? -42.102 -21.171 17.430 1.00 31.21 101 PRO A CA 1
ATOM 645 C C . PRO A 1 122 ? -41.533 -21.659 18.776 1.00 32.94 101 PRO A C 1
ATOM 646 O O . PRO A 1 122 ? -41.770 -21.024 19.804 1.00 33.11 101 PRO A O 1
ATOM 650 N N . ALA A 1 123 ? -40.765 -22.741 18.767 1.00 34.54 102 ALA A N 1
ATOM 651 C CA . ALA A 1 123 ? -40.078 -23.190 19.996 1.00 35.10 102 ALA A CA 1
ATOM 652 C C . ALA A 1 123 ? -39.269 -22.063 20.634 1.00 36.14 102 ALA A C 1
ATOM 653 O O . ALA A 1 123 ? -39.258 -21.923 21.837 1.00 38.37 102 ALA A O 1
ATOM 655 N N . ASP A 1 124 ? -38.613 -21.234 19.836 1.00 37.41 103 ASP A N 1
ATOM 656 C CA . ASP A 1 124 ? -37.675 -20.229 20.370 1.00 36.99 103 ASP A CA 1
ATOM 657 C C . ASP A 1 124 ? -38.264 -18.823 20.508 1.00 35.99 103 ASP A C 1
ATOM 658 O O . ASP A 1 124 ? -37.793 -18.005 21.297 1.00 38.14 103 ASP A O 1
ATOM 663 N N . VAL A 1 125 ? -39.270 -18.546 19.701 1.00 33.71 104 VAL A N 1
ATOM 664 C CA . VAL A 1 125 ? -39.850 -17.231 19.564 1.00 33.33 104 VAL A CA 1
ATOM 665 C C . VAL A 1 125 ? -41.265 -17.229 20.157 1.00 35.33 104 VAL A C 1
ATOM 666 O O . VAL A 1 125 ? -41.829 -16.169 20.439 1.00 36.58 104 VAL A O 1
ATOM 670 N N . GLY A 1 126 ? -41.828 -18.426 20.364 1.00 35.66 105 GLY A N 1
ATOM 671 C CA . GLY A 1 126 ? -43.178 -18.573 20.918 1.00 37.68 105 GLY A CA 1
ATOM 672 C C . GLY A 1 126 ? -44.246 -18.626 19.834 1.00 38.23 105 GLY A C 1
ATOM 673 O O . GLY A 1 126 ? -44.118 -17.962 18.803 1.00 42.14 105 GLY A O 1
ATOM 674 N N . ALA A 1 127 ? -45.305 -19.390 20.064 1.00 35.30 106 ALA A N 1
ATOM 675 C CA . ALA A 1 127 ? -46.300 -19.653 19.014 1.00 35.81 106 ALA A CA 1
ATOM 676 C C . ALA A 1 127 ? -46.993 -18.378 18.512 1.00 35.15 106 ALA A C 1
ATOM 677 O O . ALA A 1 127 ? -47.180 -18.231 17.318 1.00 33.12 106 ALA A O 1
ATOM 679 N N . GLU A 1 128 ? -47.354 -17.467 19.421 1.00 35.51 107 GLU A N 1
ATOM 680 C CA . GLU A 1 128 ? -48.105 -16.248 19.045 1.00 34.76 107 GLU A CA 1
ATOM 681 C C . GLU A 1 128 ? -47.246 -15.337 18.122 1.00 33.94 107 GLU A C 1
ATOM 682 O O . GLU A 1 128 ? -47.739 -14.792 17.148 1.00 34.32 107 GLU A O 1
ATOM 684 N N . THR A 1 129 ? -45.963 -15.212 18.433 1.00 32.71 108 THR A N 1
ATOM 685 C CA . THR A 1 129 ? -45.046 -14.423 17.630 1.00 32.04 108 THR A CA 1
ATOM 686 C C . THR A 1 129 ? -44.788 -15.100 16.288 1.00 30.67 108 THR A C 1
ATOM 687 O O . THR A 1 129 ? -44.818 -14.456 15.237 1.00 30.37 108 THR A O 1
ATOM 691 N N . TYR A 1 130 ? -44.572 -16.402 16.330 1.00 29.24 109 TYR A N 1
ATOM 692 C CA . TYR A 1 130 ? -44.391 -17.143 15.113 1.00 27.98 109 TYR A CA 1
ATOM 693 C C . TYR A 1 130 ? -45.563 -16.916 14.203 1.00 28.37 109 TYR A C 1
ATOM 694 O O . TYR A 1 130 ? -45.346 -16.616 13.029 1.00 26.77 109 TYR A O 1
ATOM 703 N N . ASP A 1 131 ? -46.792 -17.024 14.729 1.00 30.32 110 ASP A N 1
ATOM 704 C CA . ASP A 1 131 ? -47.983 -16.833 13.893 1.00 32.45 110 ASP A CA 1
ATOM 705 C C . ASP A 1 131 ? -48.026 -15.416 13.348 1.00 29.24 110 ASP A C 1
ATOM 706 O O . ASP A 1 131 ? -48.325 -15.220 12.189 1.00 30.77 110 ASP A O 1
ATOM 711 N N . ALA A 1 132 ? -47.730 -14.427 14.167 1.00 26.90 111 ALA A N 1
ATOM 712 C CA . ALA A 1 132 ? -47.768 -13.040 13.698 1.00 26.76 111 ALA A CA 1
ATOM 713 C C . ALA A 1 132 ? -46.652 -12.790 12.611 1.00 25.69 111 ALA A C 1
ATOM 714 O O . ALA A 1 132 ? -46.891 -12.214 11.554 1.00 23.84 111 ALA A O 1
ATOM 716 N N . PHE A 1 133 ? -45.464 -13.328 12.853 1.00 25.67 112 PHE A N 1
ATOM 717 C CA . PHE A 1 133 ? -44.356 -13.205 11.928 1.00 25.19 112 PHE A CA 1
ATOM 718 C C . PHE A 1 133 ? -44.723 -13.642 10.513 1.00 25.49 112 PHE A C 1
ATOM 719 O O . PHE A 1 133 ? -44.349 -13.000 9.529 1.00 23.80 112 PHE A O 1
ATOM 727 N N . LYS A 1 134 ? -45.433 -14.765 10.415 1.00 25.78 113 LYS A N 1
ATOM 728 C CA . LYS A 1 134 ? -45.767 -15.336 9.104 1.00 26.19 113 LYS A CA 1
ATOM 729 C C . LYS A 1 134 ? -46.644 -14.427 8.280 1.00 24.58 113 LYS A C 1
ATOM 730 O O . LYS A 1 134 ? -46.631 -14.507 7.062 1.00 22.99 113 LYS A O 1
ATOM 736 N N . LYS A 1 135 ? -47.366 -13.545 8.944 1.00 25.73 114 LYS A N 1
ATOM 737 C CA . LYS A 1 135 ? -48.258 -12.614 8.253 1.00 27.21 114 LYS A CA 1
ATOM 738 C C . LYS A 1 135 ? -47.628 -11.202 8.038 1.00 26.66 114 LYS A C 1
ATOM 739 O O . LYS A 1 135 ? -48.309 -10.270 7.554 1.00 29.19 114 LYS A O 1
ATOM 745 N N . TRP A 1 136 ? -46.367 -11.020 8.427 1.00 24.57 115 TRP A N 1
ATOM 746 C CA . TRP A 1 136 ? -45.648 -9.799 8.059 1.00 23.81 115 TRP A CA 1
ATOM 747 C C . TRP A 1 136 ? -45.311 -9.835 6.579 1.00 23.62 115 TRP A C 1
ATOM 748 O O . TRP A 1 136 ? -45.538 -10.848 5.897 1.00 22.55 115 TRP A O 1
ATOM 759 N N . ASP A 1 137 ? -44.780 -8.727 6.071 1.00 23.72 116 ASP A N 1
ATOM 760 C CA . ASP A 1 137 ? -44.551 -8.534 4.620 1.00 23.36 116 ASP A CA 1
ATOM 761 C C . ASP A 1 137 ? -43.138 -8.087 4.254 1.00 22.37 116 ASP A C 1
ATOM 762 O O . ASP A 1 137 ? -42.463 -7.381 5.028 1.00 22.87 116 ASP A O 1
ATOM 767 N N . LEU A 1 138 ? -42.689 -8.480 3.073 1.00 21.76 117 LEU A N 1
ATOM 768 C CA . LEU A 1 138 ? -41.425 -7.950 2.522 1.00 21.34 117 LEU A CA 1
ATOM 769 C C . LEU A 1 138 ? -41.513 -6.419 2.580 1.00 21.45 117 LEU A C 1
ATOM 770 O O . LEU A 1 138 ? -42.547 -5.831 2.236 1.00 21.69 117 LEU A O 1
ATOM 775 N N . GLY A 1 139 ? -40.477 -5.781 3.092 1.00 20.34 118 GLY A N 1
ATOM 776 C CA . GLY A 1 139 ? -40.497 -4.343 3.272 1.00 20.42 118 GLY A CA 1
ATOM 777 C C . GLY A 1 139 ? -40.614 -3.933 4.742 1.00 20.91 118 GLY A C 1
ATOM 778 O O . GLY A 1 139 ? -40.156 -2.845 5.113 1.00 20.14 118 GLY A O 1
ATOM 779 N N . ASP A 1 140 ? -41.271 -4.758 5.570 1.00 20.28 119 ASP A N 1
ATOM 780 C CA . ASP A 1 140 ? -41.579 -4.342 6.946 1.00 19.98 119 ASP A CA 1
ATOM 781 C C . ASP A 1 140 ? -40.250 -4.125 7.643 1.00 20.61 119 ASP A C 1
ATOM 782 O O . ASP A 1 140 ? -39.260 -4.793 7.307 1.00 21.93 119 ASP A O 1
ATOM 787 N N . ILE A 1 141 ? -40.213 -3.167 8.561 1.00 19.31 120 ILE A N 1
ATOM 788 C CA . ILE A 1 141 ? -39.097 -3.024 9.453 1.00 19.29 120 ILE A CA 1
ATOM 789 C C . ILE A 1 141 ? -39.323 -3.936 10.645 1.00 20.06 120 ILE A C 1
ATOM 790 O O . ILE A 1 141 ? -40.316 -3.801 11.400 1.00 22.20 120 ILE A O 1
ATOM 795 N N . VAL A 1 142 ? -38.378 -4.838 10.840 1.00 20.37 121 VAL A N 1
ATOM 796 C CA . VAL A 1 142 ? -38.497 -5.870 11.845 1.00 20.58 121 VAL A CA 1
ATOM 797 C C . VAL A 1 142 ? -37.245 -5.832 12.693 1.00 22.19 121 VAL A C 1
ATOM 798 O O . VAL A 1 142 ? -36.257 -5.176 12.350 1.00 22.50 121 VAL A O 1
ATOM 802 N N . ALA A 1 143 ? -37.306 -6.525 13.822 1.00 23.58 122 ALA A N 1
ATOM 803 C CA . ALA A 1 143 ? -36.211 -6.545 14.784 1.00 23.97 122 ALA A CA 1
ATOM 804 C C . ALA A 1 143 ? -36.177 -7.906 15.510 1.00 23.92 122 ALA A C 1
ATOM 805 O O . ALA A 1 143 ? -37.212 -8.548 15.708 1.00 23.32 122 ALA A O 1
ATOM 807 N N . ALA A 1 144 ? -34.976 -8.357 15.857 1.00 24.80 123 ALA A N 1
ATOM 808 C CA . ALA A 1 144 ? -34.796 -9.627 16.533 1.00 26.19 123 ALA A CA 1
ATOM 809 C C . ALA A 1 144 ? -33.648 -9.542 17.518 1.00 28.47 123 ALA A C 1
ATOM 810 O O . ALA A 1 144 ? -32.709 -8.774 17.312 1.00 26.89 123 ALA A O 1
ATOM 812 N N . ARG A 1 145 ? -33.760 -10.318 18.603 1.00 32.34 124 ARG A N 1
ATOM 813 C CA . ARG A 1 145 ? -32.628 -10.749 19.412 1.00 34.26 124 ARG A CA 1
ATOM 814 C C . ARG A 1 145 ? -32.459 -12.256 19.229 1.00 33.47 124 ARG A C 1
ATOM 815 O O . ARG A 1 145 ? -33.429 -12.985 19.026 1.00 31.56 124 ARG A O 1
ATOM 823 N N . GLY A 1 146 ? -31.237 -12.728 19.388 1.00 33.82 125 GLY A N 1
ATOM 824 C CA . GLY A 1 146 ? -30.947 -14.150 19.247 1.00 35.25 125 GLY A CA 1
ATOM 825 C C . GLY A 1 146 ? -29.454 -14.455 19.186 1.00 37.45 125 GLY A C 1
ATOM 826 O O . GLY A 1 146 ? -28.598 -13.563 19.267 1.00 38.98 125 GLY A O 1
ATOM 827 N N . VAL A 1 147 ? -29.150 -15.727 19.006 1.00 35.77 126 VAL A N 1
ATOM 828 C CA . VAL A 1 147 ? -27.799 -16.193 19.030 1.00 36.30 126 VAL A CA 1
ATOM 829 C C . VAL A 1 147 ? -27.300 -16.309 17.617 1.00 34.75 126 VAL A C 1
ATOM 830 O O . VAL A 1 147 ? -28.017 -16.795 16.749 1.00 32.10 126 VAL A O 1
ATOM 834 N N . LEU A 1 148 ? -26.057 -15.893 17.403 1.00 33.42 127 LEU A N 1
ATOM 835 C CA . LEU A 1 148 ? -25.468 -15.979 16.098 1.00 34.61 127 LEU A CA 1
ATOM 836 C C . LEU A 1 148 ? -25.139 -17.439 15.843 1.00 36.34 127 LEU A C 1
ATOM 837 O O . LEU A 1 148 ? -24.767 -18.163 16.774 1.00 37.99 127 LEU A O 1
ATOM 842 N N . PHE A 1 149 ? -25.315 -17.883 14.605 1.00 34.85 128 PHE A N 1
ATOM 843 C CA . PHE A 1 149 ? -24.961 -19.245 14.227 1.00 35.95 128 PHE A CA 1
ATOM 844 C C . PHE A 1 149 ? -24.772 -19.348 12.717 1.00 37.30 128 PHE A C 1
ATOM 845 O O . PHE A 1 149 ? -25.050 -18.400 11.977 1.00 35.99 128 PHE A O 1
ATOM 853 N N . ARG A 1 150 ? -24.303 -20.496 12.257 1.00 39.63 129 ARG A N 1
ATOM 854 C CA . ARG A 1 150 ? -24.137 -20.712 10.848 1.00 42.29 129 ARG A CA 1
ATOM 855 C C . ARG A 1 150 ? -25.078 -21.804 10.410 1.00 43.87 129 ARG A C 1
ATOM 856 O O . ARG A 1 150 ? -25.158 -22.843 11.045 1.00 45.97 129 ARG A O 1
ATOM 864 N N . THR A 1 151 ? -25.802 -21.568 9.319 1.00 48.04 130 THR A N 1
ATOM 865 C CA . THR A 1 151 ? -26.726 -22.572 8.778 1.00 51.47 130 THR A CA 1
ATOM 866 C C . THR A 1 151 ? -25.979 -23.678 8.037 1.00 54.80 130 THR A C 1
ATOM 867 O O . THR A 1 151 ? -24.827 -23.486 7.589 1.00 52.13 130 THR A O 1
ATOM 871 N N . ASN A 1 152 ? -26.658 -24.817 7.878 1.00 59.27 131 ASN A N 1
ATOM 872 C CA . ASN A 1 152 ? -26.104 -25.956 7.128 1.00 64.87 131 ASN A CA 1
ATOM 873 C C . ASN A 1 152 ? -25.674 -25.548 5.704 1.00 64.08 131 ASN A C 1
ATOM 874 O O . ASN A 1 152 ? -24.660 -26.021 5.218 1.00 68.71 131 ASN A O 1
ATOM 876 N N . LYS A 1 153 ? -26.406 -24.622 5.078 1.00 62.75 132 LYS A N 1
ATOM 877 C CA . LYS A 1 153 ? -26.032 -24.064 3.763 1.00 63.62 132 LYS A CA 1
ATOM 878 C C . LYS A 1 153 ? -24.856 -23.050 3.812 1.00 62.57 132 LYS A C 1
ATOM 879 O O . LYS A 1 153 ? -24.455 -22.525 2.765 1.00 60.20 132 LYS A O 1
ATOM 881 N N . GLY A 1 154 ? -24.316 -22.764 5.006 1.00 61.62 133 GLY A N 1
ATOM 882 C CA . GLY A 1 154 ? -23.134 -21.878 5.153 1.00 57.05 133 GLY A CA 1
ATOM 883 C C . GLY A 1 154 ? -23.360 -20.419 5.555 1.00 56.23 133 GLY A C 1
ATOM 884 O O . GLY A 1 154 ? -22.405 -19.707 5.841 1.00 52.22 133 GLY A O 1
ATOM 885 N N . GLU A 1 155 ? -24.612 -19.959 5.563 1.00 57.43 134 GLU A N 1
ATOM 886 C CA . GLU A 1 155 ? -24.928 -18.542 5.824 1.00 54.84 134 GLU A CA 1
ATOM 887 C C . GLU A 1 155 ? -24.900 -18.208 7.311 1.00 53.15 134 GLU A C 1
ATOM 888 O O . GLU A 1 155 ? -25.273 -19.019 8.164 1.00 53.93 134 GLU A O 1
ATOM 894 N N . LEU A 1 156 ? -24.503 -16.984 7.602 1.00 46.56 135 LEU A N 1
ATOM 895 C CA . LEU A 1 156 ? -24.541 -16.462 8.947 1.00 45.58 135 LEU A CA 1
ATOM 896 C C . LEU A 1 156 ? -25.993 -16.049 9.283 1.00 43.75 135 LEU A C 1
ATOM 897 O O . LEU A 1 156 ? -26.674 -15.434 8.440 1.00 40.67 135 LEU A O 1
ATOM 902 N N . SER A 1 157 ? -26.458 -16.359 10.501 1.00 36.99 136 SER A N 1
ATOM 903 C CA . SER A 1 157 ? -27.848 -16.139 10.833 1.00 35.29 136 SER A CA 1
ATOM 904 C C . SER A 1 157 ? -28.105 -15.969 12.332 1.00 35.49 136 SER A C 1
ATOM 905 O O . SER A 1 157 ? -27.247 -16.301 13.152 1.00 37.43 136 SER A O 1
ATOM 908 N N . VAL A 1 158 ? -29.276 -15.413 12.671 1.00 33.55 137 VAL A N 1
ATOM 909 C CA . VAL A 1 158 ? -29.704 -15.212 14.060 1.00 33.56 137 VAL A CA 1
ATOM 910 C C . VAL A 1 158 ? -30.804 -16.218 14.413 1.00 35.34 137 VAL A C 1
ATOM 911 O O . VAL A 1 158 ? -31.860 -16.234 13.777 1.00 35.40 137 VAL A O 1
ATOM 915 N N . LYS A 1 159 ? -30.550 -17.063 15.411 1.00 36.94 138 LYS A N 1
ATOM 916 C CA . LYS A 1 159 ? -31.582 -17.921 15.973 1.00 37.84 138 LYS A CA 1
ATOM 917 C C . LYS A 1 159 ? -32.445 -17.029 16.842 1.00 34.70 138 LYS A C 1
ATOM 918 O O . LYS A 1 159 ? -32.107 -16.751 17.980 1.00 35.82 138 LYS A O 1
ATOM 924 N N . CYS A 1 160 ? -33.561 -16.559 16.305 1.00 31.97 139 CYS A N 1
ATOM 925 C CA . CYS A 1 160 ? -34.334 -15.534 17.011 1.00 32.36 139 CYS A CA 1
ATOM 926 C C . CYS A 1 160 ? -34.955 -16.110 18.278 1.00 32.45 139 CYS A C 1
ATOM 927 O O . CYS A 1 160 ? -35.557 -17.181 18.229 1.00 33.44 139 CYS A O 1
ATOM 930 N N . THR A 1 161 ? -34.737 -15.434 19.402 1.00 32.80 140 THR A N 1
ATOM 931 C CA . THR A 1 161 ? -35.474 -15.691 20.639 1.00 34.49 140 THR A CA 1
ATOM 932 C C . THR A 1 161 ? -36.480 -14.574 20.898 1.00 35.11 140 THR A C 1
ATOM 933 O O . THR A 1 161 ? -37.382 -14.735 21.688 1.00 36.08 140 THR A O 1
ATOM 937 N N . GLN A 1 162 ? -36.329 -13.443 20.222 1.00 36.03 141 GLN A N 1
ATOM 938 C CA . GLN A 1 162 ? -37.347 -12.389 20.258 1.00 36.48 141 GLN A CA 1
ATOM 939 C C . GLN A 1 162 ? -37.456 -11.807 18.852 1.00 33.79 141 GLN A C 1
ATOM 940 O O . GLN A 1 162 ? -36.461 -11.735 18.121 1.00 33.66 141 GLN A O 1
ATOM 946 N N . LEU A 1 163 ? -38.673 -11.484 18.450 1.00 30.80 142 LEU A N 1
ATOM 947 C CA . LEU A 1 163 ? -38.930 -11.053 17.091 1.00 29.35 142 LEU A CA 1
ATOM 948 C C . LEU A 1 163 ? -40.113 -10.111 17.111 1.00 28.65 142 LEU A C 1
ATOM 949 O O . LEU A 1 163 ? -41.153 -10.450 17.675 1.00 29.56 142 LEU A O 1
ATOM 954 N N . ARG A 1 164 ? -39.929 -8.922 16.525 1.00 27.67 143 ARG A N 1
ATOM 955 C CA . ARG A 1 164 ? -40.925 -7.859 16.566 1.00 27.54 143 ARG A CA 1
ATOM 956 C C . ARG A 1 164 ? -41.048 -7.117 15.256 1.00 27.10 143 ARG A C 1
ATOM 957 O O . ARG A 1 164 ? -40.085 -6.998 14.487 1.00 25.23 143 ARG A O 1
ATOM 965 N N . LEU A 1 165 ? -42.241 -6.584 15.042 1.00 26.29 144 LEU A N 1
ATOM 966 C CA . LEU A 1 165 ? -42.512 -5.690 13.930 1.00 25.31 144 LEU A CA 1
ATOM 967 C C . LEU A 1 165 ? -42.384 -4.258 14.465 1.00 25.71 144 LEU A C 1
ATOM 968 O O . LEU A 1 165 ? -43.059 -3.919 15.436 1.00 26.37 144 LEU A O 1
ATOM 973 N N . LEU A 1 166 ? -41.513 -3.441 13.867 1.00 24.80 145 LEU A N 1
ATOM 974 C CA . LEU A 1 166 ? -41.347 -2.049 14.309 1.00 25.23 145 LEU A CA 1
ATOM 975 C C . LEU A 1 166 ? -42.150 -1.095 13.434 1.00 24.68 145 LEU A C 1
ATOM 976 O O . LEU A 1 166 ? -42.722 -0.166 13.944 1.00 25.77 145 LEU A O 1
ATOM 981 N N . ALA A 1 167 ? -42.216 -1.328 12.124 1.00 23.74 146 ALA A N 1
ATOM 982 C CA . ALA A 1 167 ? -42.981 -0.433 11.244 1.00 23.14 146 ALA A CA 1
ATOM 983 C C . ALA A 1 167 ? -43.485 -1.165 10.009 1.00 22.77 146 ALA A C 1
ATOM 984 O O . ALA A 1 167 ? -42.712 -1.773 9.270 1.00 22.78 146 ALA A O 1
ATOM 986 N N . LYS A 1 168 ? -44.790 -1.068 9.766 1.00 23.22 147 LYS A N 1
ATOM 987 C CA . LYS A 1 168 ? -45.402 -1.749 8.623 1.00 23.43 147 LYS A CA 1
ATOM 988 C C . LYS A 1 168 ? -45.042 -1.021 7.325 1.00 22.49 147 LYS A C 1
ATOM 989 O O . LYS A 1 168 ? -45.153 0.193 7.254 1.00 21.82 147 LYS A O 1
ATOM 995 N N . ALA A 1 169 ? -44.578 -1.769 6.333 1.00 22.06 148 ALA A N 1
ATOM 996 C CA . ALA A 1 169 ? -44.467 -1.278 4.968 1.00 22.22 148 ALA A CA 1
ATOM 997 C C . ALA A 1 169 ? -45.853 -1.418 4.291 1.00 23.47 148 ALA A C 1
ATOM 998 O O . ALA A 1 169 ? -46.351 -2.529 4.095 1.00 25.50 148 ALA A O 1
ATOM 1000 N N . LEU A 1 170 ? -46.476 -0.294 3.968 1.00 23.32 149 LEU A N 1
ATOM 1001 C CA . LEU A 1 170 ? -47.766 -0.269 3.349 1.00 24.39 149 LEU A CA 1
ATOM 1002 C C . LEU A 1 170 ? -47.625 -0.372 1.833 1.00 26.48 149 LEU A C 1
ATOM 1003 O O . LEU A 1 170 ? -48.540 -0.840 1.131 1.00 27.25 149 LEU A O 1
ATOM 1008 N N . ARG A 1 171 ? -46.502 0.102 1.321 1.00 28.04 150 ARG A N 1
ATOM 1009 C CA . ARG A 1 171 ? -46.193 -0.038 -0.099 1.00 29.86 150 ARG A CA 1
ATOM 1010 C C . ARG A 1 171 ? -45.139 -1.103 -0.272 1.00 27.68 150 ARG A C 1
ATOM 1011 O O . ARG A 1 171 ? -44.186 -1.135 0.466 1.00 27.65 150 ARG A O 1
ATOM 1019 N N . PRO A 1 172 ? -45.316 -1.978 -1.255 1.00 27.98 151 PRO A N 1
ATOM 1020 C CA . PRO A 1 172 ? -44.364 -3.080 -1.461 1.00 28.87 151 PRO A CA 1
ATOM 1021 C C . PRO A 1 172 ? -43.096 -2.591 -2.123 1.00 30.25 151 PRO A C 1
ATOM 1022 O O . PRO A 1 172 ? -43.107 -1.563 -2.798 1.00 26.10 151 PRO A O 1
ATOM 1026 N N . LEU A 1 173 ? -42.013 -3.342 -1.953 1.00 38.17 152 LEU A N 1
ATOM 1027 C CA . LEU A 1 173 ? -40.775 -3.067 -2.698 1.00 42.23 152 LEU A CA 1
ATOM 1028 C C . LEU A 1 173 ? -40.915 -3.563 -4.115 1.00 44.82 152 LEU A C 1
ATOM 1029 O O . LEU A 1 173 ? -41.578 -4.562 -4.347 1.00 44.94 152 LEU A O 1
ATOM 1034 N N . PRO A 1 174 ? -40.275 -2.884 -5.063 1.00 50.79 153 PRO A N 1
ATOM 1035 C CA . PRO A 1 174 ? -40.260 -3.384 -6.446 1.00 57.55 153 PRO A CA 1
ATOM 1036 C C . PRO A 1 174 ? -39.250 -4.527 -6.626 1.00 62.63 153 PRO A C 1
ATOM 1037 O O . PRO A 1 174 ? -38.215 -4.552 -5.948 1.00 57.79 153 PRO A O 1
ATOM 1041 N N . ASP A 1 175 ? -39.580 -5.457 -7.529 1.00 72.34 154 ASP A N 1
ATOM 1042 C CA . ASP A 1 175 ? -38.799 -6.679 -7.778 1.00 76.63 154 ASP A CA 1
ATOM 1043 C C . ASP A 1 175 ? -38.698 -6.901 -9.280 1.00 78.56 154 ASP A C 1
ATOM 1044 O O . ASP A 1 175 ? -39.717 -7.102 -9.940 1.00 79.99 154 ASP A O 1
ATOM 1046 N N . ASP A 1 182 ? -38.775 2.713 -15.221 1.00 78.74 161 ASP A N 1
ATOM 1047 C CA . ASP A 1 182 ? -37.887 2.322 -14.137 1.00 78.18 161 ASP A CA 1
ATOM 1048 C C . ASP A 1 182 ? -36.645 3.245 -14.077 1.00 77.96 161 ASP A C 1
ATOM 1049 O O . ASP A 1 182 ? -36.130 3.520 -12.990 1.00 81.35 161 ASP A O 1
ATOM 1051 N N . GLN A 1 183 ? -36.185 3.743 -15.229 1.00 76.53 162 GLN A N 1
ATOM 1052 C CA . GLN A 1 183 ? -34.895 4.468 -15.320 1.00 74.69 162 GLN A CA 1
ATOM 1053 C C . GLN A 1 183 ? -34.838 5.818 -14.543 1.00 70.29 162 GLN A C 1
ATOM 1054 O O . GLN A 1 183 ? -33.758 6.274 -14.147 1.00 74.85 162 GLN A O 1
ATOM 1056 N N . GLU A 1 184 ? -35.997 6.434 -14.311 1.00 62.09 163 GLU A N 1
ATOM 1057 C CA . GLU A 1 184 ? -36.095 7.730 -13.626 1.00 55.26 163 GLU A CA 1
ATOM 1058 C C . GLU A 1 184 ? -36.529 7.625 -12.172 1.00 46.41 163 GLU A C 1
ATOM 1059 O O . GLU A 1 184 ? -36.375 8.587 -11.412 1.00 42.83 163 GLU A O 1
ATOM 1065 N N . THR A 1 185 ? -37.127 6.488 -11.826 1.00 41.48 164 THR A N 1
ATOM 1066 C CA . THR A 1 185 ? -37.631 6.170 -10.478 1.00 42.25 164 THR A CA 1
ATOM 1067 C C . THR A 1 185 ? -36.523 6.238 -9.443 1.00 38.35 164 THR A C 1
ATOM 1068 O O . THR A 1 185 ? -36.720 6.666 -8.301 1.00 35.33 164 THR A O 1
ATOM 1072 N N . ARG A 1 186 ? -35.354 5.811 -9.873 1.00 35.06 165 ARG A N 1
ATOM 1073 C CA . ARG A 1 186 ? -34.139 5.930 -9.109 1.00 34.88 165 ARG A CA 1
ATOM 1074 C C . ARG A 1 186 ? -34.017 7.347 -8.495 1.00 31.47 165 ARG A C 1
ATOM 1075 O O . ARG A 1 186 ? -33.702 7.498 -7.310 1.00 27.75 165 ARG A O 1
ATOM 1083 N N . TYR A 1 187 ? -34.273 8.371 -9.315 1.00 28.30 166 TYR A N 1
ATOM 1084 C CA . TYR A 1 187 ? -34.143 9.771 -8.893 1.00 27.70 166 TYR A CA 1
ATOM 1085 C C . TYR A 1 187 ? -35.398 10.347 -8.212 1.00 27.35 166 TYR A C 1
ATOM 1086 O O . TYR A 1 187 ? -35.270 11.160 -7.283 1.00 23.66 166 TYR A O 1
ATOM 1095 N N . ARG A 1 188 ? -36.587 9.934 -8.656 1.00 27.25 167 ARG A N 1
ATOM 1096 C CA . ARG A 1 188 ? -37.809 10.427 -8.030 1.00 31.29 167 ARG A CA 1
ATOM 1097 C C . ARG A 1 188 ? -38.037 9.771 -6.678 1.00 28.61 167 ARG A C 1
ATOM 1098 O O . ARG A 1 188 ? -38.767 10.288 -5.851 1.00 26.46 167 ARG A O 1
ATOM 1106 N N . GLN A 1 189 ? -37.470 8.586 -6.503 1.00 26.85 168 GLN A N 1
ATOM 1107 C CA . GLN A 1 189 ? -37.660 7.817 -5.301 1.00 25.89 168 GLN A CA 1
ATOM 1108 C C . GLN A 1 189 ? -36.310 7.209 -4.935 1.00 24.45 168 GLN A C 1
ATOM 1109 O O . GLN A 1 189 ? -36.138 5.979 -4.860 1.00 24.52 168 GLN A O 1
ATOM 1115 N N . ARG A 1 190 ? -35.349 8.091 -4.699 1.00 21.88 169 ARG A N 1
ATOM 1116 C CA . ARG A 1 190 ? -34.052 7.690 -4.231 1.00 20.69 169 ARG A CA 1
ATOM 1117 C C . ARG A 1 190 ? -34.112 6.793 -3.003 1.00 20.51 169 ARG A C 1
ATOM 1118 O O . ARG A 1 190 ? -33.247 5.942 -2.832 1.00 21.19 169 ARG A O 1
ATOM 1126 N N . TYR A 1 191 ? -35.091 6.991 -2.138 1.00 20.66 170 TYR A N 1
ATOM 1127 C CA . TYR A 1 191 ? -35.253 6.116 -0.988 1.00 22.76 170 TYR A CA 1
ATOM 1128 C C . TYR A 1 191 ? -35.499 4.663 -1.452 1.00 23.74 170 TYR A C 1
ATOM 1129 O O . TYR A 1 191 ? -34.964 3.726 -0.870 1.00 24.15 170 TYR A O 1
ATOM 1138 N N . VAL A 1 192 ? -36.218 4.461 -2.549 1.00 24.16 171 VAL A N 1
ATOM 1139 C CA . VAL A 1 192 ? -36.379 3.103 -3.070 1.00 24.07 171 VAL A CA 1
ATOM 1140 C C . VAL A 1 192 ? -35.048 2.590 -3.622 1.00 25.62 171 VAL A C 1
ATOM 1141 O O . VAL A 1 192 ? -34.618 1.439 -3.352 1.00 28.04 171 VAL A O 1
ATOM 1145 N N . ASP A 1 193 ? -34.362 3.434 -4.371 1.00 24.58 172 ASP A N 1
ATOM 1146 C CA . ASP A 1 193 ? -33.090 3.039 -4.963 1.00 23.64 172 ASP A CA 1
ATOM 1147 C C . ASP A 1 193 ? -32.081 2.679 -3.892 1.00 22.49 172 ASP A C 1
ATOM 1148 O O . ASP A 1 193 ? -31.313 1.706 -4.045 1.00 22.41 172 ASP A O 1
ATOM 1153 N N . LEU A 1 194 ? -32.108 3.419 -2.789 1.00 21.38 173 LEU A N 1
ATOM 1154 C CA . LEU A 1 194 ? -31.230 3.122 -1.665 1.00 20.46 173 LEU A CA 1
ATOM 1155 C C . LEU A 1 194 ? -31.528 1.753 -0.990 1.00 20.70 17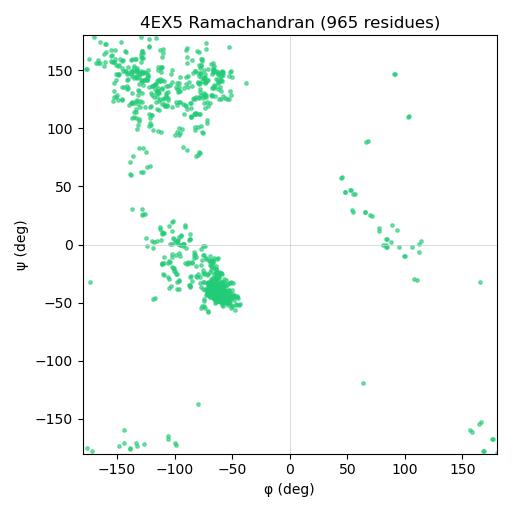3 LEU A C 1
ATOM 1156 O O . LEU A 1 194 ? -30.612 1.096 -0.515 1.00 20.41 173 LEU A O 1
ATOM 1161 N N . ILE A 1 195 ? -32.785 1.339 -0.929 1.00 20.98 174 ILE A N 1
ATOM 1162 C CA . ILE A 1 195 ? -33.153 0.055 -0.285 1.00 22.38 174 ILE A CA 1
ATOM 1163 C C . ILE A 1 195 ? -32.716 -1.106 -1.135 1.00 24.45 174 ILE A C 1
ATOM 116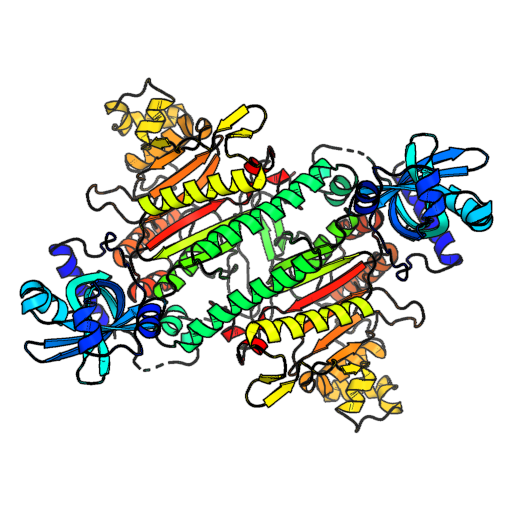4 O O . ILE A 1 195 ? -32.165 -2.093 -0.647 1.00 27.74 174 ILE A O 1
ATOM 1169 N N . VAL A 1 196 ? -32.875 -0.930 -2.437 1.00 24.98 175 VAL A N 1
ATOM 1170 C CA . VAL A 1 196 ? -32.858 -2.010 -3.391 1.00 25.47 175 VAL A CA 1
ATOM 1171 C C . VAL A 1 196 ? -31.508 -2.125 -4.138 1.00 26.87 175 VAL A C 1
ATOM 1172 O O . VAL A 1 196 ? -31.201 -3.185 -4.683 1.00 27.00 175 VAL A O 1
ATOM 1176 N N . THR A 1 197 ? -30.695 -1.055 -4.171 1.00 26.90 176 THR A N 1
ATOM 1177 C CA . THR A 1 197 ? -29.433 -1.082 -4.911 1.00 25.38 176 THR A CA 1
ATOM 1178 C C . THR A 1 197 ? -28.275 -0.770 -3.972 1.00 27.32 176 THR A C 1
ATOM 1179 O O . THR A 1 197 ? -28.030 0.381 -3.641 1.00 27.77 176 THR A O 1
ATOM 1183 N N . PRO A 1 198 ? -27.525 -1.796 -3.534 1.00 29.97 177 PRO A N 1
ATOM 1184 C CA . PRO A 1 198 ? -26.417 -1.469 -2.623 1.00 29.34 177 PRO A CA 1
ATOM 1185 C C . PRO A 1 198 ? -25.339 -0.586 -3.222 1.00 27.77 177 PRO A C 1
ATOM 1186 O O . PRO A 1 198 ? -24.700 0.156 -2.482 1.00 27.74 177 PRO A O 1
ATOM 1190 N N . GLU A 1 199 ? -25.128 -0.664 -4.530 1.00 28.03 178 GLU A N 1
ATOM 1191 C CA . GLU A 1 199 ? -24.165 0.202 -5.210 1.00 29.21 178 GLU A CA 1
ATOM 1192 C C . GLU A 1 199 ? -24.446 1.686 -4.911 1.00 27.40 178 GLU A C 1
ATOM 1193 O O . GLU A 1 199 ? -23.513 2.478 -4.773 1.00 25.70 178 GLU A O 1
ATOM 1199 N N . THR A 1 200 ? -25.730 2.065 -4.861 1.00 24.80 179 THR A N 1
ATOM 1200 C CA . THR A 1 200 ? -26.131 3.451 -4.654 1.00 23.54 179 THR A CA 1
ATOM 1201 C C . THR A 1 200 ? -25.693 3.917 -3.265 1.00 22.88 179 THR A C 1
ATOM 1202 O O . THR A 1 200 ? -25.053 4.988 -3.124 1.00 21.89 179 THR A O 1
ATOM 1206 N N . ARG A 1 201 ? -25.961 3.101 -2.258 1.00 22.42 180 ARG A N 1
ATOM 1207 C CA . ARG A 1 201 ? -25.469 3.407 -0.907 1.00 24.13 180 ARG A CA 1
ATOM 1208 C C . ARG A 1 201 ? -23.934 3.623 -0.894 1.00 23.18 180 ARG A C 1
ATOM 1209 O O . ARG A 1 201 ? -23.413 4.582 -0.300 1.00 23.21 180 ARG A O 1
ATOM 1217 N N . THR A 1 202 ? -23.228 2.739 -1.578 1.00 22.38 181 THR A N 1
ATOM 1218 C CA . THR A 1 202 ? -21.774 2.847 -1.699 1.00 22.83 181 THR A CA 1
ATOM 1219 C C . THR A 1 202 ? -21.320 4.158 -2.358 1.00 21.46 181 THR A C 1
ATOM 1220 O O . THR A 1 202 ? -20.433 4.815 -1.867 1.00 21.68 181 THR A O 1
ATOM 1224 N N . THR A 1 203 ? -21.943 4.549 -3.465 1.00 20.91 182 THR A N 1
ATOM 1225 C CA . THR A 1 203 ? -21.600 5.822 -4.119 1.00 19.86 182 THR A CA 1
ATOM 1226 C C . THR A 1 203 ? -21.697 7.012 -3.151 1.00 19.47 182 THR A C 1
ATOM 1227 O O . THR A 1 203 ? -20.804 7.843 -3.078 1.00 18.63 182 THR A O 1
ATOM 1231 N N . PHE A 1 204 ? -22.773 7.072 -2.397 1.00 19.35 183 PHE A N 1
ATOM 1232 C CA . PHE A 1 204 ? -22.970 8.191 -1.500 1.00 20.63 183 PHE A CA 1
ATOM 1233 C C . PHE A 1 204 ? -22.098 8.176 -0.251 1.00 21.20 183 PHE A C 1
ATOM 1234 O O . PHE A 1 204 ? -21.640 9.232 0.200 1.00 20.64 183 PHE A O 1
ATOM 1242 N N . ARG A 1 205 ? -21.772 7.002 0.248 1.00 21.77 184 ARG A N 1
ATOM 1243 C CA . ARG A 1 205 ? -20.749 6.947 1.266 1.00 22.53 184 ARG A CA 1
ATOM 1244 C C . ARG A 1 205 ? -19.427 7.453 0.739 1.00 21.33 184 ARG A C 1
ATOM 1245 O O . ARG A 1 205 ? -18.713 8.126 1.490 1.00 20.42 184 ARG A O 1
ATOM 1253 N N . ALA A 1 206 ? -19.087 7.120 -0.525 1.00 19.53 185 ALA A N 1
ATOM 1254 C CA . ALA A 1 206 ? -17.847 7.599 -1.114 1.00 18.64 185 ALA A CA 1
ATOM 1255 C C . ALA A 1 206 ? -17.864 9.127 -1.354 1.00 19.09 185 ALA A C 1
ATOM 1256 O O . ALA A 1 206 ? -16.818 9.769 -1.284 1.00 19.17 185 ALA A O 1
ATOM 1258 N N . ARG A 1 207 ? -19.034 9.689 -1.685 1.00 18.93 186 ARG A N 1
ATOM 1259 C CA . ARG A 1 207 ? -19.147 11.134 -1.881 1.00 18.50 186 ARG A CA 1
ATOM 1260 C C . ARG A 1 207 ? -18.756 11.795 -0.559 1.00 18.51 186 ARG A C 1
ATOM 1261 O O . ARG A 1 207 ? -17.901 12.686 -0.549 1.00 18.05 186 ARG A O 1
ATOM 1269 N N . THR A 1 208 ? -19.358 11.318 0.527 1.00 18.14 187 THR A N 1
ATOM 1270 C CA . THR A 1 208 ? -19.132 11.893 1.824 1.00 19.49 187 THR A CA 1
ATOM 1271 C C . THR A 1 208 ? -17.651 11.822 2.178 1.00 20.26 187 THR A C 1
ATOM 1272 O O . THR A 1 208 ? -17.072 12.823 2.599 1.00 21.60 187 THR A O 1
ATOM 1276 N N . LYS A 1 209 ? -17.042 10.655 1.988 1.00 20.34 188 LYS A N 1
ATOM 1277 C CA . LYS A 1 209 ? -15.623 10.489 2.320 1.00 20.44 188 LYS A CA 1
ATOM 1278 C C . LYS A 1 209 ? -14.735 11.389 1.434 1.00 20.00 188 LYS A C 1
ATOM 1279 O O . LYS A 1 209 ? -13.807 12.029 1.925 1.00 20.36 188 LYS A O 1
ATOM 1281 N N . ALA A 1 210 ? -15.064 11.514 0.157 1.00 19.61 189 ALA A N 1
ATOM 1282 C CA . ALA A 1 210 ? -14.261 12.337 -0.713 1.00 19.83 189 ALA A CA 1
ATOM 1283 C C . ALA A 1 210 ? -14.287 13.830 -0.286 1.00 20.42 189 ALA A C 1
ATOM 1284 O O . ALA A 1 210 ? -13.237 14.506 -0.326 1.00 21.69 189 ALA A O 1
ATOM 1286 N N . ILE A 1 211 ? -15.448 14.319 0.157 1.00 19.50 190 ILE A N 1
ATOM 1287 C CA . ILE A 1 211 ? -15.567 15.689 0.544 1.00 20.46 190 ILE A CA 1
ATOM 1288 C C . ILE A 1 211 ? -14.786 15.921 1.837 1.00 20.74 190 ILE A C 1
ATOM 1289 O O . ILE A 1 211 ? -14.061 16.946 1.937 1.00 20.54 190 ILE A O 1
ATOM 1294 N N . ALA A 1 212 ? -14.878 14.988 2.797 1.00 19.50 191 ALA A N 1
ATOM 1295 C CA . ALA A 1 212 ? -14.013 15.069 4.022 1.00 20.34 191 ALA A CA 1
ATOM 1296 C C . ALA A 1 212 ? -12.532 15.105 3.656 1.00 20.69 191 ALA A C 1
ATOM 1297 O O . ALA A 1 212 ? -11.735 15.809 4.280 1.00 21.66 191 ALA A O 1
ATOM 1299 N N . SER A 1 213 ? -12.164 14.329 2.654 1.00 22.44 192 SER A N 1
ATOM 1300 C CA . SER A 1 213 ? -10.753 14.222 2.251 1.00 24.38 192 SER A CA 1
ATOM 1301 C C . SER A 1 213 ? -10.321 15.541 1.611 1.00 24.09 192 SER A C 1
ATOM 1302 O O . SER A 1 213 ? -9.192 16.010 1.800 1.00 24.63 192 SER A O 1
ATOM 1305 N N . ILE A 1 214 ? -11.225 16.170 0.870 1.00 24.29 193 ILE A N 1
ATOM 1306 C CA . ILE A 1 214 ? -10.887 17.456 0.268 1.00 24.61 193 ILE A CA 1
ATOM 1307 C C . ILE A 1 214 ? -10.725 18.520 1.370 1.00 24.10 193 ILE A C 1
ATOM 1308 O O . ILE A 1 214 ? -9.762 19.275 1.336 1.00 24.06 193 ILE A O 1
ATOM 1313 N N . ARG A 1 215 ? -11.612 18.531 2.367 1.00 24.17 194 ARG A N 1
ATOM 1314 C CA . ARG A 1 215 ? -11.493 19.478 3.492 1.00 24.77 194 ARG A CA 1
ATOM 1315 C C . ARG A 1 215 ? -10.151 19.345 4.170 1.00 24.98 194 ARG A C 1
ATOM 1316 O O . ARG A 1 215 ? -9.561 20.355 4.545 1.00 24.04 194 ARG A O 1
ATOM 1324 N N . LYS A 1 216 ? -9.706 18.096 4.373 1.00 27.35 195 LYS A N 1
ATOM 1325 C CA . LYS A 1 216 ? -8.438 17.807 5.063 1.00 28.77 195 LYS A CA 1
ATOM 1326 C C . LYS A 1 216 ? -7.292 18.331 4.261 1.00 27.04 195 LYS A C 1
ATOM 1327 O O . LYS A 1 216 ? -6.414 18.977 4.805 1.00 28.68 195 LYS A O 1
ATOM 1333 N N . PHE A 1 217 ? -7.315 18.090 2.963 1.00 26.15 196 PHE A N 1
ATOM 1334 C CA . PHE A 1 217 ? -6.291 18.616 2.083 1.00 25.44 196 PHE A CA 1
ATOM 1335 C C . PHE A 1 217 ? -6.235 20.148 2.172 1.00 26.11 196 PHE A C 1
ATOM 1336 O O . PHE A 1 217 ? -5.141 20.741 2.255 1.00 26.51 196 PHE A O 1
ATOM 1344 N N . MET A 1 218 ? -7.400 20.801 2.135 1.00 23.79 197 MET A N 1
ATOM 1345 C CA . MET A 1 218 ? -7.419 22.260 2.158 1.00 23.39 197 MET A CA 1
ATOM 1346 C C . MET A 1 218 ? -6.893 22.785 3.512 1.00 24.37 197 MET A C 1
ATOM 1347 O O . MET A 1 218 ? -6.106 23.749 3.560 1.00 23.50 197 MET A O 1
ATOM 1352 N N . GLY A 1 219 ? -7.343 22.165 4.598 1.00 24.63 198 GLY A N 1
ATOM 1353 C CA . GLY A 1 219 ? -6.893 22.536 5.947 1.00 25.40 198 GLY A CA 1
ATOM 1354 C C . GLY A 1 219 ? -5.387 22.349 6.127 1.00 27.53 198 GLY A C 1
ATOM 1355 O O . GLY A 1 219 ? -4.743 23.201 6.708 1.00 27.53 198 GLY A O 1
ATOM 1356 N N . ASP A 1 220 ? -4.829 21.238 5.627 1.00 28.65 199 ASP A N 1
ATOM 1357 C CA . ASP A 1 220 ? -3.389 21.013 5.679 1.00 29.66 199 ASP A CA 1
ATOM 1358 C C . ASP A 1 220 ? -2.614 22.065 4.910 1.00 29.56 199 ASP A C 1
ATOM 1359 O O . ASP A 1 220 ? -1.482 22.318 5.243 1.00 29.56 199 ASP A O 1
ATOM 1364 N N . ALA A 1 221 ? -3.221 22.650 3.873 1.00 28.70 200 ALA A N 1
ATOM 1365 C CA . ALA A 1 221 ? -2.587 23.694 3.078 1.00 27.61 200 ALA A CA 1
ATOM 1366 C C . ALA A 1 221 ? -2.912 25.078 3.642 1.00 27.87 200 ALA A C 1
ATOM 1367 O O . ALA A 1 221 ? -2.711 26.083 2.954 1.00 24.77 200 ALA A O 1
ATOM 1369 N N . ASP A 1 222 ? -3.419 25.128 4.877 1.00 27.93 201 ASP A N 1
ATOM 1370 C CA . ASP A 1 222 ? -3.685 26.388 5.552 1.00 29.75 201 ASP A CA 1
ATOM 1371 C C . ASP A 1 222 ? -4.860 27.252 5.080 1.00 26.83 201 ASP A C 1
ATOM 1372 O O . ASP A 1 222 ? -4.875 28.448 5.306 1.00 25.68 201 ASP A O 1
ATOM 1377 N N . PHE A 1 223 ? -5.852 26.657 4.459 1.00 25.27 202 PHE A N 1
ATOM 1378 C CA . PHE A 1 223 ? -7.040 27.413 4.093 1.00 24.24 202 PHE A CA 1
ATOM 1379 C C . PHE A 1 223 ? -8.078 27.370 5.211 1.00 23.95 202 PHE A C 1
ATOM 1380 O O . PHE A 1 223 ? -8.359 26.318 5.796 1.00 25.22 202 PHE A O 1
ATOM 1388 N N . MET A 1 224 ? -8.683 28.528 5.448 1.00 23.79 203 MET A N 1
ATOM 1389 C CA . MET A 1 224 ? -9.784 28.705 6.375 1.00 23.61 203 MET A CA 1
ATOM 1390 C C . MET A 1 224 ? -11.119 28.499 5.661 1.00 21.54 203 MET A C 1
ATOM 1391 O O . MET A 1 224 ? -11.433 29.221 4.723 1.00 21.08 203 MET A O 1
ATOM 1396 N N . GLU A 1 225 ? -11.897 27.515 6.091 1.00 21.09 204 GLU A N 1
ATOM 1397 C CA . GLU A 1 225 ? -13.246 27.316 5.558 1.00 20.29 204 GLU A CA 1
ATOM 1398 C C . GLU A 1 225 ? -14.211 28.394 6.054 1.00 20.04 204 GLU A C 1
ATOM 1399 O O . GLU A 1 225 ? -14.314 28.614 7.271 1.00 19.24 204 GLU A O 1
ATOM 1405 N N . VAL A 1 226 ? -14.905 29.058 5.121 1.00 18.70 205 VAL A N 1
ATOM 1406 C CA . VAL A 1 226 ? -15.869 30.123 5.461 1.00 17.89 205 VAL A CA 1
ATOM 1407 C C . VAL A 1 226 ? -17.242 29.913 4.842 1.00 17.95 205 VAL A C 1
ATOM 1408 O O . VAL A 1 226 ? -17.439 29.079 3.951 1.00 17.81 205 VAL A O 1
ATOM 1412 N N . GLU A 1 227 ? -18.205 30.646 5.366 1.00 18.06 206 GLU A N 1
ATOM 1413 C CA . GLU A 1 227 ? -19.551 30.643 4.847 1.00 18.36 206 GLU A CA 1
ATOM 1414 C C . GLU A 1 227 ? -19.902 32.066 4.439 1.00 18.48 206 GLU A C 1
ATOM 1415 O O . GLU A 1 227 ? -19.905 32.993 5.287 1.00 17.56 206 GLU A O 1
ATOM 1421 N N . THR A 1 228 ? -20.183 32.226 3.139 1.00 17.73 207 THR A N 1
ATOM 1422 C CA . THR A 1 228 ? -20.656 33.477 2.593 1.00 17.35 207 THR A CA 1
ATOM 1423 C C . THR A 1 228 ? -22.138 33.326 2.168 1.00 17.07 207 THR A C 1
ATOM 1424 O O . THR A 1 228 ? -22.670 32.206 2.129 1.00 17.05 207 THR A O 1
ATOM 1428 N N . PRO A 1 229 ? -22.813 34.450 1.872 1.00 17.07 208 PRO A N 1
ATOM 1429 C CA . PRO A 1 229 ? -24.249 34.419 1.629 1.00 17.24 208 PRO A CA 1
ATOM 1430 C C . PRO A 1 229 ? -24.644 33.587 0.432 1.00 17.22 208 PRO A C 1
ATOM 1431 O O . PRO A 1 229 ? -23.920 33.541 -0.566 1.00 16.68 208 PRO A O 1
ATOM 1435 N N . MET A 1 230 ? -25.804 32.962 0.532 1.00 17.77 209 MET A N 1
ATOM 1436 C CA . MET A 1 230 ? -26.491 32.372 -0.623 1.00 18.96 209 MET A CA 1
ATOM 1437 C C . MET A 1 230 ? -27.470 33.366 -1.281 1.00 18.52 209 MET A C 1
ATOM 1438 O O . MET A 1 230 ? -27.944 33.092 -2.403 1.00 16.69 209 MET A O 1
ATOM 1443 N N . LEU A 1 231 ? -27.820 34.451 -0.563 1.00 17.59 210 LEU A N 1
ATOM 1444 C CA . LEU A 1 231 ? -28.706 35.485 -1.123 1.00 18.21 210 LEU A CA 1
ATOM 1445 C C . LEU A 1 231 ? -27.900 36.714 -1.384 1.00 17.95 210 LEU A C 1
ATOM 1446 O O . LEU A 1 231 ? -27.305 37.255 -0.473 1.00 18.31 210 LEU A O 1
ATOM 1451 N N . HIS A 1 232 ? -27.882 37.138 -2.646 1.00 18.38 211 HIS A N 1
ATOM 1452 C CA . HIS A 1 232 ? -27.065 38.255 -3.102 1.00 18.22 211 HIS A CA 1
ATOM 1453 C C . HIS A 1 232 ? -27.964 39.342 -3.625 1.00 17.65 211 HIS A C 1
ATOM 1454 O O . HIS A 1 232 ? -28.924 39.029 -4.325 1.00 18.04 211 HIS A O 1
ATOM 1461 N N . PRO A 1 233 ? -27.688 40.620 -3.298 1.00 17.20 212 PRO A N 1
ATOM 1462 C CA . PRO A 1 233 ? -28.541 41.658 -3.859 1.00 17.87 212 PRO A CA 1
ATOM 1463 C C . PRO A 1 233 ? -28.240 41.876 -5.306 1.00 18.69 212 PRO A C 1
ATOM 1464 O O . PRO A 1 233 ? -29.103 42.334 -6.050 1.00 19.90 212 PRO A O 1
ATOM 1468 N N . ILE A 1 234 ? -27.016 41.553 -5.698 1.00 19.36 213 ILE A N 1
ATOM 1469 C CA . ILE A 1 234 ? -26.587 41.588 -7.080 1.00 19.42 213 ILE A CA 1
ATOM 1470 C C . ILE A 1 234 ? -25.828 40.269 -7.357 1.00 19.92 213 ILE A C 1
ATOM 1471 O O . ILE A 1 234 ? -24.756 40.013 -6.761 1.00 19.22 213 ILE A O 1
ATOM 1476 N N . PRO A 1 235 ? -26.388 39.411 -8.228 1.00 20.31 214 PRO A N 1
ATOM 1477 C CA . PRO A 1 235 ? -25.702 38.168 -8.546 1.00 20.48 214 PRO A CA 1
ATOM 1478 C C . PRO A 1 235 ? -24.418 38.442 -9.305 1.00 20.60 214 PRO A C 1
ATOM 1479 O O . PRO A 1 235 ? -24.325 39.438 -10.008 1.00 21.80 214 PRO A O 1
ATOM 1483 N N . GLY A 1 236 ? -23.423 37.590 -9.118 1.00 21.08 215 GLY A N 1
ATOM 1484 C CA . GLY A 1 236 ? -22.174 37.719 -9.857 1.00 21.61 215 GLY A CA 1
ATOM 1485 C C . GLY A 1 236 ? -21.225 36.580 -9.556 1.00 22.15 215 GLY A C 1
ATOM 1486 O O . GLY A 1 236 ? -21.564 35.622 -8.834 1.00 19.99 215 GLY A O 1
ATOM 1487 N N . GLY A 1 237 ? -20.020 36.707 -10.122 1.00 22.71 216 GLY A N 1
ATOM 1488 C CA . GLY A 1 237 ? -18.953 35.754 -9.907 1.00 21.97 216 GLY A CA 1
ATOM 1489 C C . GLY A 1 237 ? -18.996 34.625 -10.891 1.00 22.68 216 GLY A C 1
ATOM 1490 O O . GLY A 1 237 ? -18.180 33.695 -10.815 1.00 24.82 216 GLY A O 1
ATOM 1491 N N . ALA A 1 238 ? -19.938 34.678 -11.823 1.00 22.64 217 ALA A N 1
ATOM 1492 C CA . ALA A 1 238 ? -20.024 33.631 -12.844 1.00 22.52 217 ALA A CA 1
ATOM 1493 C C . ALA A 1 238 ? -20.862 34.159 -14.025 1.00 22.43 217 ALA A C 1
ATOM 1494 O O . ALA A 1 238 ? -21.530 35.179 -13.881 1.00 22.73 217 ALA A O 1
ATOM 1496 N N . ALA A 1 239 ? -20.777 33.481 -15.171 1.00 21.08 218 ALA A N 1
ATOM 1497 C CA . ALA A 1 239 ? -21.604 33.785 -16.351 1.00 22.46 218 ALA A CA 1
ATOM 1498 C C . ALA A 1 239 ? -22.799 32.834 -16.331 1.00 21.71 218 ALA A C 1
ATOM 1499 O O . ALA A 1 239 ? -22.681 31.704 -16.738 1.00 22.21 218 ALA A O 1
ATOM 1501 N N . ALA A 1 240 ? -23.927 33.257 -15.774 1.00 22.67 219 ALA A N 1
ATOM 1502 C CA . ALA A 1 240 ? -25.068 32.333 -15.636 1.00 23.49 219 ALA A CA 1
ATOM 1503 C C . ALA A 1 240 ? -26.355 33.053 -15.416 1.00 24.18 219 ALA A C 1
ATOM 1504 O O . ALA A 1 240 ? -26.318 34.125 -14.867 1.00 25.05 219 ALA A O 1
ATOM 1506 N N . LYS A 1 241 ? -27.488 32.450 -15.799 1.00 26.36 220 LYS A N 1
ATOM 1507 C CA . LYS A 1 241 ? -28.810 32.984 -15.399 1.00 28.40 220 LYS A CA 1
ATOM 1508 C C . LYS A 1 241 ? -29.145 32.643 -13.935 1.00 24.93 220 LYS A C 1
ATOM 1509 O O . LYS A 1 241 ? -29.082 31.494 -13.520 1.00 23.95 220 LYS A O 1
ATOM 1515 N N . PRO A 1 242 ? -29.529 33.645 -13.154 1.00 24.37 221 PRO A N 1
ATOM 1516 C CA . PRO A 1 242 ? -29.816 33.419 -11.722 1.00 23.51 221 PRO A CA 1
ATOM 1517 C C . PRO A 1 242 ? -31.258 33.038 -11.484 1.00 22.80 221 PRO A C 1
ATOM 1518 O O . PRO A 1 242 ? -32.074 33.258 -12.367 1.00 23.77 221 PRO A O 1
ATOM 1522 N N . PHE A 1 243 ? -31.525 32.456 -10.320 1.00 21.29 222 PHE A N 1
ATOM 1523 C CA . PHE A 1 243 ? -32.847 32.402 -9.734 1.00 22.28 222 PHE A CA 1
ATOM 1524 C C . PHE A 1 243 ? -33.037 33.661 -8.916 1.00 22.41 222 PHE A C 1
ATOM 1525 O O . PHE A 1 243 ? -32.092 34.089 -8.215 1.00 20.56 222 PHE A O 1
ATOM 1533 N N . VAL A 1 244 ? -34.251 34.233 -8.997 1.00 21.60 223 VAL A N 1
ATOM 1534 C CA . VAL A 1 244 ? -34.614 35.436 -8.251 1.00 20.95 223 VAL A CA 1
ATOM 1535 C C . VAL A 1 244 ? -35.683 35.117 -7.234 1.00 19.99 223 VAL A C 1
ATOM 1536 O O . VAL A 1 244 ? -36.567 34.345 -7.494 1.00 18.49 223 VAL A O 1
ATOM 1540 N N . THR A 1 245 ? -35.593 35.725 -6.065 1.00 20.36 224 THR A N 1
ATOM 1541 C CA . THR A 1 245 ? -36.672 35.633 -5.092 1.00 20.33 224 THR A CA 1
ATOM 1542 C C . THR A 1 245 ? -36.952 37.029 -4.574 1.00 21.35 224 THR A C 1
ATOM 1543 O O . THR A 1 245 ? -36.387 37.980 -5.103 1.00 22.14 224 THR A O 1
ATOM 1547 N N . HIS A 1 246 ? -37.808 37.160 -3.567 1.00 21.81 225 HIS A N 1
ATOM 1548 C CA . HIS A 1 246 ? -38.206 38.473 -3.107 1.00 23.44 225 HIS A CA 1
ATOM 1549 C C . HIS A 1 246 ? -38.426 38.488 -1.642 1.00 25.19 225 HIS A C 1
ATOM 1550 O O . HIS A 1 246 ? -39.184 37.671 -1.104 1.00 24.88 225 HIS A O 1
ATOM 1557 N N . HIS A 1 247 ? -37.739 39.409 -0.973 1.00 27.33 226 HIS A N 1
ATOM 1558 C CA . HIS A 1 247 ? -37.875 39.568 0.458 1.00 29.23 226 HIS A CA 1
ATOM 1559 C C . HIS A 1 247 ? -39.041 40.475 0.705 1.00 30.73 226 HIS A C 1
ATOM 1560 O O . HIS A 1 247 ? -39.012 41.634 0.303 1.00 29.51 226 HIS A O 1
ATOM 1567 N N . ASN A 1 248 ? -40.069 39.966 1.378 1.00 32.27 227 ASN A N 1
ATOM 1568 C CA . ASN A 1 248 ? -41.333 40.704 1.529 1.00 32.78 227 ASN A CA 1
ATOM 1569 C C . ASN A 1 248 ? -41.253 41.904 2.451 1.00 33.54 227 ASN A C 1
ATOM 1570 O O . ASN A 1 248 ? -41.769 42.969 2.109 1.00 32.50 227 ASN A O 1
ATOM 1575 N N . ALA A 1 249 ? -40.597 41.753 3.596 1.00 34.13 228 ALA A N 1
ATOM 1576 C CA . ALA A 1 249 ? -40.599 42.827 4.578 1.00 35.21 228 ALA A CA 1
ATOM 1577 C C . ALA A 1 249 ? -39.935 44.082 4.001 1.00 35.48 228 ALA A C 1
ATOM 1578 O O . ALA A 1 249 ? -40.407 45.191 4.223 1.00 40.87 228 ALA A O 1
ATOM 1580 N N . LEU A 1 250 ? -38.864 43.896 3.239 1.00 34.66 229 LEU A N 1
ATOM 1581 C CA . LEU A 1 250 ? -38.122 45.008 2.643 1.00 33.35 229 LEU A CA 1
ATOM 1582 C C . LEU A 1 250 ? -38.529 45.350 1.219 1.00 30.19 229 LEU A C 1
ATOM 1583 O O . LEU A 1 250 ? -37.975 46.252 0.625 1.00 28.72 229 LEU A O 1
ATOM 1588 N N . ASP A 1 251 ? -39.489 44.623 0.677 1.00 30.21 230 ASP A N 1
ATOM 1589 C CA . ASP A 1 251 ? -39.860 44.727 -0.735 1.00 30.35 230 ASP A CA 1
ATOM 1590 C C . ASP A 1 251 ? -38.611 44.751 -1.613 1.00 28.79 230 ASP A C 1
ATOM 1591 O O . ASP A 1 251 ? -38.393 45.682 -2.368 1.00 28.49 230 ASP A O 1
ATOM 1596 N N . MET A 1 252 ? -37.787 43.708 -1.509 1.00 29.18 231 MET A N 1
ATOM 1597 C CA . MET A 1 252 ? -36.475 43.691 -2.186 1.00 29.26 231 MET A CA 1
ATOM 1598 C C . MET A 1 252 ? -36.217 42.412 -2.995 1.00 26.19 231 MET A C 1
ATOM 1599 O O . MET A 1 252 ? -36.266 41.323 -2.466 1.00 25.44 231 MET A O 1
ATOM 1604 N N . GLU A 1 253 ? -35.946 42.569 -4.278 1.00 24.45 232 GLU A N 1
ATOM 1605 C CA . GLU A 1 253 ? -35.442 41.477 -5.098 1.00 25.15 232 GLU A CA 1
ATOM 1606 C C . GLU A 1 253 ? -34.085 41.008 -4.568 1.00 24.22 232 GLU A C 1
ATOM 1607 O O . GLU A 1 253 ? -33.234 41.841 -4.282 1.00 22.69 232 GLU A O 1
ATOM 1613 N N . MET A 1 254 ? -33.909 39.687 -4.453 1.00 23.11 233 MET A N 1
ATOM 1614 C CA . MET A 1 254 ? -32.648 39.064 -4.029 1.00 22.52 233 MET A CA 1
ATOM 1615 C C . MET A 1 254 ? -32.419 37.844 -4.848 1.00 20.82 233 MET A C 1
ATOM 1616 O O . MET A 1 254 ? -33.371 37.152 -5.171 1.00 21.46 233 MET A O 1
ATOM 1621 N N . PHE A 1 255 ? -31.162 37.532 -5.122 1.00 19.40 234 PHE A N 1
ATOM 1622 C CA . PHE A 1 255 ? -30.841 36.468 -6.057 1.00 19.08 234 PHE A CA 1
ATOM 1623 C C . PHE A 1 255 ? -30.141 35.361 -5.332 1.00 18.49 234 PHE A C 1
ATOM 1624 O O . PHE A 1 255 ? -29.335 35.612 -4.440 1.00 18.17 234 PHE A O 1
ATOM 1632 N N . LEU A 1 256 ? -30.456 34.130 -5.690 1.00 18.05 235 LEU A N 1
ATOM 1633 C CA . LEU A 1 256 ? -29.701 33.021 -5.178 1.00 17.86 235 LEU A CA 1
ATOM 1634 C C . LEU A 1 256 ? -28.356 33.055 -5.905 1.00 17.77 235 LEU A C 1
ATOM 1635 O O . LEU A 1 256 ? -28.282 33.287 -7.146 1.00 17.09 235 LEU A O 1
ATOM 1640 N N . ARG A 1 257 ? -27.288 32.778 -5.163 1.00 17.25 236 ARG A N 1
ATOM 1641 C CA . ARG A 1 257 ? -25.950 32.994 -5.697 1.00 17.31 236 ARG A CA 1
ATOM 1642 C C . ARG A 1 257 ? -25.627 32.096 -6.884 1.00 16.70 236 ARG A C 1
ATOM 1643 O O . ARG A 1 257 ? -25.923 30.911 -6.893 1.00 16.83 236 ARG A O 1
ATOM 1651 N N . ILE A 1 258 ? -25.016 32.674 -7.903 1.00 17.17 237 ILE A N 1
ATOM 1652 C CA . ILE A 1 258 ? -24.454 31.862 -8.976 1.00 16.38 237 ILE A CA 1
ATOM 1653 C C . ILE A 1 258 ? -23.038 31.481 -8.606 1.00 15.62 237 ILE A C 1
ATOM 1654 O O . ILE A 1 258 ? -22.494 30.565 -9.170 1.00 16.04 237 ILE A O 1
ATOM 1659 N N . ALA A 1 259 ? -22.463 32.155 -7.618 1.00 15.00 238 ALA A N 1
ATOM 1660 C CA . ALA A 1 259 ? -21.091 31.892 -7.181 1.00 14.93 238 ALA A CA 1
ATOM 1661 C C . ALA A 1 259 ? -20.803 32.795 -6.002 1.00 14.93 238 ALA A C 1
ATOM 1662 O O . ALA A 1 259 ? -21.348 33.909 -5.948 1.00 14.91 238 ALA A O 1
ATOM 1664 N N . PRO A 1 260 ? -19.920 32.358 -5.098 1.00 14.84 239 PRO A N 1
ATOM 1665 C CA . PRO A 1 260 ? -19.531 33.146 -3.931 1.00 15.11 239 PRO A CA 1
ATOM 1666 C C . PRO A 1 260 ? -18.296 34.013 -4.136 1.00 14.94 239 PRO A C 1
ATOM 1667 O O . PRO A 1 260 ? -17.897 34.754 -3.226 1.00 15.44 239 PRO A O 1
ATOM 1671 N N . GLU A 1 261 ? -17.732 33.959 -5.335 1.00 14.66 240 GLU A N 1
ATOM 1672 C CA . GLU A 1 261 ? -16.451 34.575 -5.664 1.00 14.34 240 GLU A CA 1
ATOM 1673 C C . GLU A 1 261 ? -16.219 35.999 -5.133 1.00 14.10 240 GLU A C 1
ATOM 1674 O O . GLU A 1 261 ? -15.180 36.264 -4.494 1.00 14.23 240 GLU A O 1
ATOM 1680 N N . LEU A 1 262 ? -17.157 36.901 -5.390 1.00 13.86 241 LEU A N 1
ATOM 1681 C CA . LEU A 1 262 ? -16.981 38.308 -5.033 1.00 14.38 241 LEU A CA 1
ATOM 1682 C C . LEU A 1 262 ? -16.993 38.503 -3.518 1.00 15.34 241 LEU A C 1
ATOM 1683 O O . LEU A 1 262 ? -16.323 39.407 -3.007 1.00 16.34 241 LEU A O 1
ATOM 1688 N N . TYR A 1 263 ? -17.744 37.672 -2.798 1.00 15.25 242 TYR A N 1
ATOM 1689 C CA . TYR A 1 263 ? -17.712 37.720 -1.340 1.00 15.83 242 TYR A CA 1
ATOM 1690 C C . TYR A 1 263 ? -16.399 37.135 -0.811 1.00 15.78 242 TYR A C 1
ATOM 1691 O O . TYR A 1 263 ? -15.829 37.636 0.161 1.00 16.39 242 TYR A O 1
ATOM 1700 N N . LEU A 1 264 ? -15.899 36.082 -1.440 1.00 15.54 243 LEU A N 1
ATOM 1701 C CA . LEU A 1 264 ? -14.641 35.499 -0.956 1.00 15.82 243 LEU A CA 1
ATOM 1702 C C . LEU A 1 264 ? -13.489 36.491 -1.178 1.00 16.69 243 LEU A C 1
ATOM 1703 O O . LEU A 1 264 ? -12.616 36.647 -0.312 1.00 17.55 243 LEU A O 1
ATOM 1708 N N . LYS A 1 265 ? -13.514 37.239 -2.275 1.00 16.65 244 LYS A N 1
ATOM 1709 C CA . LYS A 1 265 ? -12.442 38.216 -2.457 1.00 17.09 244 LYS A CA 1
ATOM 1710 C C . LYS A 1 265 ? -12.570 39.396 -1.481 1.00 17.69 244 LYS A C 1
ATOM 1711 O O . LYS A 1 265 ? -11.568 40.030 -1.135 1.00 17.86 244 LYS A O 1
ATOM 1717 N N . ARG A 1 266 ? -13.778 39.679 -1.002 1.00 18.02 245 ARG A N 1
ATOM 1718 C CA . ARG A 1 266 ? -13.909 40.698 0.014 1.00 18.49 245 ARG A CA 1
ATOM 1719 C C . ARG A 1 266 ? -13.194 40.274 1.265 1.00 19.05 245 ARG A C 1
ATOM 1720 O O . ARG A 1 266 ? -12.655 41.096 1.999 1.00 19.26 245 ARG A O 1
ATOM 1728 N N . LEU A 1 267 ? -13.185 38.979 1.519 1.00 19.71 246 LEU A N 1
ATOM 1729 C CA . LEU A 1 267 ? -12.461 38.454 2.675 1.00 19.71 246 LEU A CA 1
ATOM 1730 C C . LEU A 1 267 ? -10.942 38.616 2.509 1.00 19.75 246 LEU A C 1
ATOM 1731 O O . LEU A 1 267 ? -10.251 38.851 3.492 1.00 20.35 246 LEU A O 1
ATOM 1736 N N . ILE A 1 268 ? -10.433 38.496 1.285 1.00 19.41 247 ILE A N 1
ATOM 1737 C CA . ILE A 1 268 ? -9.029 38.713 1.013 1.00 19.10 247 ILE A CA 1
ATOM 1738 C C . ILE A 1 268 ? -8.683 40.196 1.309 1.00 20.21 247 ILE A C 1
ATOM 1739 O O . ILE A 1 268 ? -7.641 40.513 1.922 1.00 21.58 247 ILE A O 1
ATOM 1744 N N . VAL A 1 269 ? -9.539 41.121 0.877 1.00 20.02 248 VAL A N 1
ATOM 1745 C CA . VAL A 1 269 ? -9.336 42.507 1.206 1.00 19.84 248 VAL A CA 1
ATOM 1746 C C . VAL A 1 269 ? -9.275 42.621 2.712 1.00 21.23 248 VAL A C 1
ATOM 1747 O O . VAL A 1 269 ? -8.413 43.297 3.276 1.00 23.70 248 VAL A O 1
ATOM 1751 N N . GLY A 1 270 ? -10.178 41.934 3.383 1.00 22.46 249 GLY A N 1
ATOM 1752 C CA . GLY A 1 270 ? -10.249 41.966 4.833 1.00 23.61 249 GLY A CA 1
ATOM 1753 C C . GLY A 1 270 ? -9.044 41.359 5.525 1.00 24.15 249 GLY A C 1
ATOM 1754 O O . GLY A 1 270 ? -8.899 41.471 6.734 1.00 23.99 249 GLY A O 1
ATOM 1755 N N . GLY A 1 271 ? -8.196 40.678 4.782 1.00 24.40 250 GLY A N 1
ATOM 1756 C CA . GLY A 1 271 ? -6.947 40.224 5.354 1.00 25.85 250 GLY A CA 1
ATOM 1757 C C . GLY A 1 271 ? -6.827 38.738 5.662 1.00 26.91 250 GLY A C 1
ATOM 1758 O O . GLY A 1 271 ? -5.780 38.327 6.127 1.00 29.61 250 GLY A O 1
ATOM 1759 N N . PHE A 1 272 ? -7.869 37.936 5.431 1.00 26.57 251 PHE A N 1
ATOM 1760 C CA . PHE A 1 272 ? -7.717 36.484 5.451 1.00 27.38 251 PHE A CA 1
ATOM 1761 C C . PHE A 1 272 ? -6.972 36.068 4.195 1.00 27.72 251 PHE A C 1
ATOM 1762 O O . PHE A 1 272 ? -7.465 36.301 3.087 1.00 30.27 251 PHE A O 1
ATOM 1770 N N . GLU A 1 273 ? -5.786 35.478 4.340 1.00 27.41 252 GLU A N 1
ATOM 1771 C CA . GLU A 1 273 ? -4.941 35.173 3.166 1.00 27.71 252 GLU A CA 1
ATOM 1772 C C . GLU A 1 273 ? -5.376 33.935 2.384 1.00 25.02 252 GLU A C 1
ATOM 1773 O O . GLU A 1 273 ? -5.201 33.865 1.170 1.00 23.47 252 GLU A O 1
ATOM 1779 N N . ARG A 1 274 ? -5.914 32.955 3.099 1.00 24.31 253 ARG A N 1
ATOM 1780 C CA . ARG A 1 274 ? -6.352 31.683 2.507 1.00 23.91 253 ARG A CA 1
ATOM 1781 C C . ARG A 1 274 ? -7.733 31.273 2.989 1.00 21.74 253 ARG A C 1
ATOM 1782 O O . ARG A 1 274 ? -7.898 30.865 4.118 1.00 22.34 253 ARG A O 1
ATOM 1790 N N . VAL A 1 275 ? -8.705 31.366 2.090 1.00 20.46 254 VAL A N 1
ATOM 1791 C CA . VAL A 1 275 ? -10.101 31.028 2.380 1.00 19.55 254 VAL A CA 1
ATOM 1792 C C . VAL A 1 275 ? -10.637 30.039 1.352 1.00 18.76 254 VAL A C 1
ATOM 1793 O O . VAL A 1 275 ? -10.215 30.042 0.168 1.00 17.30 254 VAL A O 1
ATOM 1797 N N . PHE A 1 276 ? -11.542 29.178 1.804 1.00 18.34 255 PHE A N 1
ATOM 1798 C CA . PHE A 1 276 ? -12.284 28.319 0.887 1.00 17.93 255 PHE A CA 1
ATOM 1799 C C . PHE A 1 276 ? -13.696 28.064 1.413 1.00 17.77 255 PHE A C 1
ATOM 1800 O O . PHE A 1 276 ? -13.988 28.229 2.603 1.00 17.26 255 PHE A O 1
ATOM 1808 N N . GLU A 1 277 ? -14.567 27.675 0.491 1.00 17.14 256 GLU A N 1
ATOM 1809 C CA . GLU A 1 277 ? -15.965 27.440 0.778 1.00 16.64 256 GLU A CA 1
ATOM 1810 C C . GLU A 1 277 ? -16.397 26.301 -0.121 1.00 16.41 256 GLU A C 1
ATOM 1811 O O . GLU A 1 277 ? -16.014 26.269 -1.308 1.00 16.15 256 GLU A O 1
ATOM 1817 N N . ILE A 1 278 ? -17.137 25.344 0.446 1.00 16.11 257 ILE A N 1
ATOM 1818 C CA . ILE A 1 278 ? -17.733 24.199 -0.312 1.00 15.69 257 ILE A CA 1
ATOM 1819 C C . ILE A 1 278 ? -19.246 24.278 -0.090 1.00 15.57 257 ILE A C 1
ATOM 1820 O O . ILE A 1 278 ? -19.725 24.141 1.025 1.00 15.63 257 ILE A O 1
ATOM 1825 N N . ASN A 1 279 ? -19.997 24.640 -1.105 1.00 15.70 258 ASN A N 1
ATOM 1826 C CA . ASN A 1 279 ? -21.452 24.815 -0.928 1.00 15.83 258 ASN A CA 1
ATOM 1827 C C . ASN A 1 279 ? -22.105 24.984 -2.271 1.00 16.03 258 ASN A C 1
ATOM 1828 O O . ASN A 1 279 ? -21.428 24.900 -3.321 1.00 16.67 258 ASN A O 1
ATOM 1833 N N . ARG A 1 280 ? -23.421 25.126 -2.229 1.00 16.12 259 ARG A N 1
ATOM 1834 C CA . ARG A 1 280 ? -24.249 25.200 -3.420 1.00 16.67 259 ARG A CA 1
ATOM 1835 C C . ARG A 1 280 ? -24.094 26.521 -4.192 1.00 16.52 259 ARG A C 1
ATOM 1836 O O . ARG A 1 280 ? -23.935 27.599 -3.598 1.00 15.21 259 ARG A O 1
ATOM 1844 N N . ASN A 1 281 ? -24.110 26.380 -5.524 1.00 17.06 260 ASN A N 1
ATOM 1845 C CA . ASN A 1 281 ? -24.496 27.426 -6.422 1.00 17.30 260 ASN A CA 1
ATOM 1846 C C . ASN A 1 281 ? -25.817 27.070 -7.082 1.00 18.76 260 ASN A C 1
ATOM 1847 O O . ASN A 1 281 ? -26.249 25.894 -7.114 1.00 18.28 260 ASN A O 1
ATOM 1852 N N . PHE A 1 282 ? -26.473 28.104 -7.622 1.00 19.31 261 PHE A N 1
ATOM 1853 C CA . PHE A 1 282 ? -27.749 27.932 -8.297 1.00 19.56 261 PHE A CA 1
ATOM 1854 C C . PHE A 1 282 ? -27.721 28.576 -9.686 1.00 20.77 261 PHE A C 1
ATOM 1855 O O . PHE A 1 282 ? -27.323 29.731 -9.814 1.00 21.04 261 PHE A O 1
ATOM 1863 N N . ARG A 1 283 ? -28.148 27.832 -10.700 1.00 21.90 262 ARG A N 1
ATOM 1864 C CA . ARG A 1 283 ? -28.197 28.328 -12.070 1.00 25.69 262 ARG A CA 1
ATOM 1865 C C . ARG A 1 283 ? -29.512 27.955 -12.751 1.00 26.68 262 ARG A C 1
ATOM 1866 O O . ARG A 1 283 ? -29.885 26.792 -12.794 1.00 27.52 262 ARG A O 1
ATOM 1874 N N . ASN A 1 284 ? -30.230 28.978 -13.212 1.00 28.98 263 ASN A N 1
ATOM 1875 C CA . ASN A 1 284 ? -31.594 28.861 -13.737 1.00 30.15 263 ASN A CA 1
ATOM 1876 C C . ASN A 1 284 ? -31.549 28.669 -15.255 1.00 32.71 263 ASN A C 1
ATOM 1877 O O . ASN A 1 284 ? -31.720 29.593 -16.019 1.00 30.87 263 ASN A O 1
ATOM 1882 N N . GLU A 1 285 ? -31.356 27.434 -15.681 1.00 37.67 264 GLU A N 1
ATOM 1883 C CA . GLU A 1 285 ? -31.138 27.121 -17.111 1.00 43.54 264 GLU A CA 1
ATOM 1884 C C . GLU A 1 285 ? -31.786 25.768 -17.537 1.00 46.13 264 GLU A C 1
ATOM 1885 O O . GLU A 1 285 ? -32.723 25.294 -16.872 1.00 47.32 264 GLU A O 1
ATOM 1891 N N . GLY A 1 286 ? -31.340 25.158 -18.638 1.00 49.64 265 GLY A N 1
ATOM 1892 C CA . GLY A 1 286 ? -31.910 23.866 -19.099 1.00 51.81 265 GLY A CA 1
ATOM 1893 C C . GLY A 1 286 ? -31.742 22.710 -18.106 1.00 51.20 265 GLY A C 1
ATOM 1894 O O . GLY A 1 286 ? -30.786 22.682 -17.351 1.00 44.20 265 GLY A O 1
ATOM 1895 N N . VAL A 1 287 ? -32.700 21.780 -18.096 1.00 55.26 266 VAL A N 1
ATOM 1896 C CA . VAL A 1 287 ? -32.584 20.515 -17.353 1.00 56.72 266 VAL A CA 1
ATOM 1897 C C . VAL A 1 287 ? -32.070 19.402 -18.301 1.00 57.25 266 VAL A C 1
ATOM 1898 O O . VAL A 1 287 ? -32.358 19.424 -19.513 1.00 56.50 266 VAL A O 1
ATOM 1900 N N . SER A 1 288 ? -31.240 18.495 -17.761 1.00 50.59 267 SER A N 1
ATOM 1901 C CA . SER A 1 288 ? -30.807 17.300 -18.477 1.00 46.39 267 SER A CA 1
ATOM 1902 C C . SER A 1 288 ? -30.182 16.289 -17.489 1.00 45.54 267 SER A C 1
ATOM 1903 O O . SER A 1 288 ? -30.037 16.571 -16.313 1.00 44.10 267 SER A O 1
ATOM 1906 N N . PRO A 1 289 ? -29.835 15.088 -17.969 1.00 47.02 268 PRO A N 1
ATOM 1907 C CA . PRO A 1 289 ? -29.041 14.163 -17.164 1.00 45.60 268 PRO A CA 1
ATOM 1908 C C . PRO A 1 289 ? -27.726 14.767 -16.669 1.00 43.33 268 PRO A C 1
ATOM 1909 O O . PRO A 1 289 ? -27.251 14.389 -15.586 1.00 40.20 268 PRO A O 1
ATOM 1913 N N . ARG A 1 290 ? -27.161 15.696 -17.448 1.00 40.19 269 ARG A N 1
ATOM 1914 C CA . ARG A 1 290 ? -25.906 16.387 -17.099 1.00 42.07 269 ARG A CA 1
ATOM 1915 C C . ARG A 1 290 ? -26.101 17.781 -16.422 1.00 39.25 269 ARG A C 1
ATOM 1916 O O . ARG A 1 290 ? -25.124 18.513 -16.205 1.00 38.31 269 ARG A O 1
ATOM 1918 N N . HIS A 1 291 ? -27.345 18.151 -16.098 1.00 39.20 270 HIS A N 1
ATOM 1919 C CA . HIS A 1 291 ? -27.640 19.483 -15.535 1.00 38.94 270 HIS A CA 1
ATOM 1920 C C . HIS A 1 291 ? -28.612 19.407 -14.400 1.00 34.67 270 HIS A C 1
ATOM 1921 O O . HIS A 1 291 ? -29.679 18.794 -14.496 1.00 39.63 270 HIS A O 1
ATOM 1928 N N . ASN A 1 292 ? -28.247 20.050 -13.307 1.00 28.66 271 ASN A N 1
ATOM 1929 C CA . ASN A 1 292 ? -29.118 20.203 -12.155 1.00 24.48 271 ASN A CA 1
ATOM 1930 C C . ASN A 1 292 ? -29.070 21.673 -11.785 1.00 21.99 271 ASN A C 1
ATOM 1931 O O . ASN A 1 292 ? -28.037 22.277 -11.867 1.00 20.47 271 ASN A O 1
ATOM 1936 N N . PRO A 1 293 ? -30.181 22.233 -11.335 1.00 21.25 272 PRO A N 1
ATOM 1937 C CA . PRO A 1 293 ? -30.207 23.643 -11.033 1.00 21.14 272 PRO A CA 1
ATOM 1938 C C . PRO A 1 293 ? -29.391 24.064 -9.813 1.00 20.31 272 PRO A C 1
ATOM 1939 O O . PRO A 1 293 ? -29.086 25.273 -9.656 1.00 18.83 272 PRO A O 1
ATOM 1943 N N . GLU A 1 294 ? -29.050 23.101 -8.970 1.00 18.04 273 GLU A N 1
ATOM 1944 C CA . GLU A 1 294 ? -28.160 23.366 -7.871 1.00 18.12 273 GLU A CA 1
ATOM 1945 C C . GLU A 1 294 ? -27.051 22.327 -7.805 1.00 18.22 273 GLU A C 1
ATOM 1946 O O . GLU A 1 294 ? -27.309 21.141 -8.000 1.00 17.75 273 GLU A O 1
ATOM 1952 N N . PHE A 1 295 ? -25.834 22.785 -7.548 1.00 17.92 274 PHE A N 1
ATOM 1953 C CA . PHE A 1 295 ? -24.671 21.895 -7.568 1.00 19.07 274 PHE A CA 1
ATOM 1954 C C . PHE A 1 295 ? -23.624 22.441 -6.615 1.00 18.66 274 PHE A C 1
ATOM 1955 O O . PHE A 1 295 ? -23.638 23.627 -6.275 1.00 20.89 274 PHE A O 1
ATOM 1963 N N . THR A 1 296 ? -22.715 21.591 -6.188 1.00 18.36 275 THR A N 1
ATOM 1964 C CA . THR A 1 296 ? -21.714 21.943 -5.189 1.00 18.56 275 THR A CA 1
ATOM 1965 C C . THR A 1 296 ? -20.364 22.294 -5.803 1.00 19.35 275 THR A C 1
ATOM 1966 O O . THR A 1 296 ? -19.768 21.484 -6.507 1.00 18.41 275 THR A O 1
ATOM 1970 N N . MET A 1 297 ? -19.898 23.510 -5.503 1.00 20.73 276 MET A N 1
ATOM 1971 C CA . MET A 1 297 ? -18.585 23.975 -5.890 1.00 22.12 276 MET A CA 1
ATOM 1972 C C . MET A 1 297 ? -17.712 24.200 -4.655 1.00 20.30 276 MET A C 1
ATOM 1973 O O . MET A 1 297 ? -18.200 24.510 -3.550 1.00 16.88 276 MET A O 1
ATOM 1978 N N . MET A 1 298 ? -16.413 24.010 -4.854 1.00 18.93 277 MET A N 1
ATOM 1979 C CA . MET A 1 298 ? -15.441 24.517 -3.898 1.00 19.32 277 MET A CA 1
ATOM 1980 C C . MET A 1 298 ? -14.713 25.660 -4.570 1.00 18.19 277 MET A C 1
ATOM 1981 O O . MET A 1 298 ? -14.197 25.493 -5.657 1.00 18.89 277 MET A O 1
ATOM 1986 N N . GLU A 1 299 ? -14.704 26.812 -3.952 1.00 17.41 278 GLU A N 1
ATOM 1987 C CA . GLU A 1 299 ? -13.868 27.913 -4.391 1.00 17.18 278 GLU A CA 1
ATOM 1988 C C . GLU A 1 299 ? -12.806 28.139 -3.300 1.00 17.28 278 GLU A C 1
ATOM 1989 O O . GLU A 1 299 ? -13.083 28.050 -2.108 1.00 16.17 278 GLU A O 1
ATOM 1995 N N . PHE A 1 300 ? -11.582 28.432 -3.734 1.00 17.91 279 PHE A N 1
ATOM 1996 C CA . PHE A 1 300 ? -10.528 28.807 -2.801 1.00 17.35 279 PHE A CA 1
ATOM 1997 C C . PHE A 1 300 ? -9.723 29.956 -3.361 1.00 17.22 279 PHE A C 1
ATOM 1998 O O . PHE A 1 300 ? -9.602 30.103 -4.591 1.00 19.01 279 PHE A O 1
ATOM 2006 N N . TYR A 1 301 ? -9.263 30.801 -2.455 1.00 16.79 280 TYR A N 1
ATOM 2007 C CA . TYR A 1 301 ? -8.476 31.990 -2.750 1.00 16.91 280 TYR A CA 1
ATOM 2008 C C . TYR A 1 301 ? -7.225 32.021 -1.851 1.00 16.94 280 TYR A C 1
ATOM 2009 O O . TYR A 1 301 ? -7.287 31.812 -0.620 1.00 16.54 280 TYR A O 1
ATOM 2018 N N . ALA A 1 302 ? -6.095 32.271 -2.489 1.00 17.83 281 ALA A N 1
ATOM 2019 C CA . ALA A 1 302 ? -4.779 32.338 -1.809 1.00 18.23 281 ALA A CA 1
ATOM 2020 C C . ALA A 1 302 ? -4.066 33.621 -2.237 1.00 18.37 281 ALA A C 1
ATOM 2021 O O . ALA A 1 302 ? -3.644 33.761 -3.378 1.00 19.05 281 ALA A O 1
ATOM 2023 N N . ALA A 1 303 ? -3.983 34.570 -1.334 1.00 19.22 282 ALA A N 1
ATOM 2024 C CA . ALA A 1 303 ? -3.195 35.792 -1.541 1.00 20.08 282 ALA A CA 1
ATOM 2025 C C . ALA A 1 303 ? -1.770 35.456 -1.954 1.00 20.90 282 ALA A C 1
ATOM 2026 O O . ALA A 1 303 ? -1.194 34.483 -1.482 1.00 22.06 282 ALA A O 1
ATOM 2028 N N . TYR A 1 304 ? -1.195 36.297 -2.812 1.00 22.34 283 TYR A N 1
ATOM 2029 C CA . TYR A 1 304 ? 0.236 36.214 -3.213 1.00 22.81 283 TYR A CA 1
ATOM 2030 C C . TYR A 1 304 ? 0.523 34.945 -3.971 1.00 23.81 283 TYR A C 1
ATOM 2031 O O . TYR A 1 304 ? 1.647 34.453 -3.932 1.00 24.28 283 TYR A O 1
ATOM 2040 N N . THR A 1 305 ? -0.496 34.423 -4.646 1.00 23.05 284 THR A N 1
ATOM 2041 C CA . THR A 1 305 ? -0.316 33.370 -5.617 1.00 23.01 284 THR A CA 1
ATOM 2042 C C . THR A 1 305 ? -0.835 33.787 -6.977 1.00 23.49 284 THR A C 1
ATOM 2043 O O . THR A 1 305 ? -1.491 34.836 -7.130 1.00 24.13 284 THR A O 1
ATOM 2047 N N . ASP A 1 306 ? -0.544 32.975 -7.988 1.00 24.65 285 ASP A N 1
ATOM 2048 C CA . ASP A 1 306 ? -1.007 33.264 -9.348 1.00 25.21 285 ASP A CA 1
ATOM 2049 C C . ASP A 1 306 ? -1.484 31.985 -10.012 1.00 25.17 285 ASP A C 1
ATOM 2050 O O . ASP A 1 306 ? -1.471 30.924 -9.375 1.00 24.99 285 ASP A O 1
ATOM 2055 N N . TYR A 1 307 ? -1.861 32.065 -11.292 1.00 24.94 286 TYR A N 1
ATOM 2056 C CA . TYR A 1 307 ? -2.416 30.892 -11.956 1.00 25.03 286 TYR A CA 1
ATOM 2057 C C . TYR A 1 307 ? -1.485 29.699 -12.125 1.00 26.09 286 TYR A C 1
ATOM 2058 O O . TYR A 1 307 ? -1.978 28.563 -12.115 1.00 28.66 286 TYR A O 1
ATOM 2067 N N . ARG A 1 308 ? -0.168 29.916 -12.222 1.00 25.16 287 ARG A N 1
ATOM 2068 C CA . ARG A 1 308 ? 0.779 28.786 -12.308 1.00 25.96 287 ARG A CA 1
ATOM 2069 C C . ARG A 1 308 ? 0.710 28.008 -10.985 1.00 25.37 287 ARG A C 1
ATOM 2070 O O . ARG A 1 308 ? 0.616 26.784 -10.961 1.00 26.14 287 ARG A O 1
ATOM 2072 N N . TRP A 1 309 ? 0.716 28.731 -9.877 1.00 25.25 288 TRP A N 1
ATOM 2073 C CA . TRP A 1 309 ? 0.588 28.119 -8.547 1.00 24.08 288 TRP A CA 1
ATOM 2074 C C . TRP A 1 309 ? -0.730 27.402 -8.413 1.00 24.73 288 TRP A C 1
ATOM 2075 O O . TRP A 1 309 ? -0.789 26.264 -7.931 1.00 25.32 288 TRP A O 1
ATOM 2086 N N . LEU A 1 310 ? -1.806 28.035 -8.878 1.00 23.71 289 LEU A N 1
ATOM 2087 C CA . LEU A 1 310 ? -3.119 27.426 -8.764 1.00 23.34 289 LEU A CA 1
ATOM 2088 C C . LEU A 1 310 ? -3.202 26.111 -9.542 1.00 23.59 289 LEU A C 1
ATOM 2089 O O . LEU A 1 310 ? -3.831 25.157 -9.074 1.00 22.21 289 LEU A O 1
ATOM 2094 N N . MET A 1 311 ? -2.610 26.082 -10.742 1.00 24.60 290 MET A N 1
ATOM 2095 C CA . MET A 1 311 ? -2.627 24.869 -11.547 1.00 25.83 290 MET A CA 1
ATOM 2096 C C . MET A 1 311 ? -1.854 23.757 -10.842 1.00 25.94 290 MET A C 1
ATOM 2097 O O . MET A 1 311 ? -2.337 22.646 -10.737 1.00 25.70 290 MET A O 1
ATOM 2102 N N . ASP A 1 312 ? -0.664 24.048 -10.345 1.00 27.84 291 ASP A N 1
ATOM 2103 C CA . ASP A 1 312 ? 0.085 23.007 -9.622 1.00 29.73 291 ASP A CA 1
ATOM 2104 C C . ASP A 1 312 ? -0.708 22.517 -8.431 1.00 27.45 291 ASP A C 1
ATOM 2105 O O . ASP A 1 312 ? -0.770 21.321 -8.183 1.00 27.33 291 ASP A O 1
ATOM 2110 N N . PHE A 1 313 ? -1.339 23.444 -7.708 1.00 26.07 292 PHE A N 1
ATOM 2111 C CA . PHE A 1 313 ? -2.064 23.096 -6.489 1.00 25.40 292 PHE A CA 1
ATOM 2112 C C . PHE A 1 313 ? -3.327 22.282 -6.785 1.00 25.53 292 PHE A C 1
ATOM 2113 O O . PHE A 1 313 ? -3.610 21.293 -6.087 1.00 24.72 292 PHE A O 1
ATOM 2121 N N . THR A 1 314 ? -4.054 22.677 -7.829 1.00 24.78 293 THR A N 1
ATOM 2122 C CA . THR A 1 314 ? -5.282 21.969 -8.223 1.00 25.12 293 THR A CA 1
ATOM 2123 C C . THR A 1 314 ? -4.992 20.534 -8.700 1.00 26.17 293 THR A C 1
ATOM 2124 O O . THR A 1 314 ? -5.731 19.597 -8.393 1.00 25.63 293 THR A O 1
ATOM 2128 N N . GLU A 1 315 ? -3.924 20.405 -9.486 1.00 27.59 294 GLU A N 1
ATOM 2129 C CA . GLU A 1 315 ? -3.453 19.135 -9.975 1.00 28.43 294 GLU A CA 1
ATOM 2130 C C . GLU A 1 315 ? -3.135 18.212 -8.791 1.00 28.73 294 GLU A C 1
ATOM 2131 O O . GLU A 1 315 ? -3.631 17.087 -8.743 1.00 29.45 294 GLU A O 1
ATOM 2137 N N . ARG A 1 316 ? -2.318 18.686 -7.851 1.00 28.88 295 ARG A N 1
ATOM 2138 C CA . ARG A 1 316 ? -2.005 17.902 -6.647 1.00 31.31 295 ARG A CA 1
ATOM 2139 C C . ARG A 1 316 ? -3.279 17.515 -5.899 1.00 28.48 295 ARG A C 1
ATOM 2140 O O . ARG A 1 316 ? -3.417 16.377 -5.462 1.00 29.52 295 ARG A O 1
ATOM 2148 N N . LEU A 1 317 ? -4.219 18.448 -5.765 1.00 26.21 296 LEU A N 1
ATOM 2149 C CA . LEU A 1 317 ? -5.435 18.184 -4.975 1.00 24.91 296 LEU A CA 1
ATOM 2150 C C . LEU A 1 317 ? -6.232 17.017 -5.589 1.00 24.03 296 LEU A C 1
ATOM 2151 O O . LEU A 1 317 ? -6.654 16.111 -4.875 1.00 24.83 296 LEU A O 1
ATOM 2156 N N . ILE A 1 318 ? -6.439 17.065 -6.898 1.00 22.37 297 ILE A N 1
ATOM 2157 C CA . ILE A 1 318 ? -7.227 16.074 -7.590 1.00 22.69 297 ILE A CA 1
ATOM 2158 C C . ILE A 1 318 ? -6.573 14.708 -7.511 1.00 24.60 297 ILE A C 1
ATOM 2159 O O . ILE A 1 318 ? -7.220 13.726 -7.182 1.00 25.84 297 ILE A O 1
ATOM 2164 N N . ARG A 1 319 ? -5.270 14.652 -7.757 1.00 25.79 298 ARG A N 1
ATOM 2165 C CA . ARG A 1 319 ? -4.515 13.388 -7.699 1.00 26.25 298 ARG A CA 1
ATOM 2166 C C . ARG A 1 319 ? -4.608 12.783 -6.305 1.00 25.63 298 ARG A C 1
ATOM 2167 O O . ARG A 1 319 ? -4.934 11.603 -6.160 1.00 26.49 298 ARG A O 1
ATOM 2175 N N . GLN A 1 320 ? -4.369 13.584 -5.271 1.00 24.52 299 GLN A N 1
ATOM 2176 C CA . GLN A 1 320 ? -4.582 13.100 -3.889 1.00 24.91 299 GLN A CA 1
ATOM 2177 C C . GLN A 1 320 ? -6.030 12.661 -3.590 1.00 24.78 299 GLN A C 1
ATOM 2178 O O . GLN A 1 320 ? -6.251 11.730 -2.781 1.00 24.99 299 GLN A O 1
ATOM 2184 N N . ALA A 1 321 ? -7.005 13.330 -4.221 1.00 23.83 300 ALA A N 1
ATOM 2185 C CA . ALA A 1 321 ? -8.411 12.967 -4.052 1.00 23.35 300 ALA A CA 1
ATOM 2186 C C . ALA A 1 321 ? -8.646 11.540 -4.565 1.00 23.61 300 ALA A C 1
ATOM 2187 O O . ALA A 1 321 ? -9.335 10.754 -3.914 1.00 24.74 300 ALA A O 1
ATOM 2189 N N . ALA A 1 322 ? -8.073 11.207 -5.723 1.00 23.28 301 ALA A N 1
ATOM 2190 C CA . ALA A 1 322 ? -8.103 9.838 -6.245 1.00 23.59 301 ALA A CA 1
ATOM 2191 C C . ALA A 1 322 ? -7.387 8.836 -5.313 1.00 24.14 301 ALA A C 1
ATOM 2192 O O . ALA A 1 322 ? -7.913 7.773 -5.025 1.00 23.90 301 ALA A O 1
ATOM 2194 N N . VAL A 1 323 ? -6.172 9.163 -4.869 1.00 25.75 302 VAL A N 1
ATOM 2195 C CA . VAL A 1 323 ? -5.414 8.235 -4.024 1.00 25.80 302 VAL A CA 1
ATOM 2196 C C . VAL A 1 323 ? -6.238 7.965 -2.772 1.00 25.66 302 VAL A C 1
ATOM 2197 O O . VAL A 1 323 ? -6.347 6.803 -2.338 1.00 24.88 302 VAL A O 1
ATOM 2201 N N . ASP A 1 324 ? -6.820 9.022 -2.204 1.00 25.22 303 ASP A N 1
ATOM 2202 C CA . ASP A 1 324 ? -7.619 8.864 -0.999 1.00 26.31 303 ASP A CA 1
ATOM 2203 C C . ASP A 1 324 ? -8.831 7.973 -1.248 1.00 26.87 303 ASP A C 1
ATOM 2204 O O . ASP A 1 324 ? -9.199 7.178 -0.406 1.00 26.44 303 ASP A O 1
ATOM 2209 N N . ALA A 1 325 ? -9.477 8.131 -2.397 1.00 26.09 304 ALA A N 1
ATOM 2210 C CA . ALA A 1 325 ? -10.777 7.513 -2.595 1.00 25.14 304 ALA A CA 1
ATOM 2211 C C . ALA A 1 325 ? -10.616 6.105 -3.115 1.00 25.03 304 ALA A C 1
ATOM 2212 O O . ALA A 1 325 ? -11.420 5.252 -2.813 1.00 24.06 304 ALA A O 1
ATOM 2214 N N . LEU A 1 326 ? -9.595 5.881 -3.934 1.00 25.41 305 LEU A N 1
ATOM 2215 C CA . LEU A 1 326 ? -9.457 4.620 -4.646 1.00 25.92 305 LEU A CA 1
ATOM 2216 C C . LEU A 1 326 ? -8.118 3.882 -4.412 1.00 27.52 305 LEU A C 1
ATOM 2217 O O . LEU A 1 326 ? -7.928 2.787 -4.933 1.00 27.49 305 LEU A O 1
ATOM 2222 N N . GLY A 1 327 ? -7.217 4.468 -3.613 1.00 29.37 306 GLY A N 1
ATOM 2223 C CA . GLY A 1 327 ? -5.919 3.870 -3.298 1.00 29.27 306 GLY A CA 1
ATOM 2224 C C . GLY A 1 327 ? -4.868 4.139 -4.365 1.00 30.13 306 GLY A C 1
ATOM 2225 O O . GLY A 1 327 ? -3.728 3.751 -4.233 1.00 31.15 306 GLY A O 1
ATOM 2226 N N . THR A 1 328 ? -5.245 4.822 -5.429 1.00 30.09 307 THR A N 1
ATOM 2227 C CA . THR A 1 328 ? -4.322 5.053 -6.530 1.00 28.38 307 THR A CA 1
ATOM 2228 C C . THR A 1 328 ? -4.915 6.140 -7.427 1.00 27.32 307 THR A C 1
ATOM 2229 O O . THR A 1 328 ? -6.114 6.315 -7.478 1.00 26.42 307 THR A O 1
ATOM 2233 N N . ALA A 1 329 ? -4.055 6.821 -8.162 1.00 28.25 308 ALA A N 1
ATOM 2234 C CA . ALA A 1 329 ? -4.467 7.816 -9.132 1.00 28.97 308 ALA A CA 1
ATOM 2235 C C . ALA A 1 329 ? -4.540 7.233 -10.546 1.00 30.06 308 ALA A C 1
ATOM 2236 O O . ALA A 1 329 ? -4.958 7.929 -11.494 1.00 32.95 308 ALA A O 1
ATOM 2238 N N . THR A 1 330 ? -4.090 5.995 -10.714 1.00 29.34 309 THR A N 1
ATOM 2239 C CA . THR A 1 330 ? -4.164 5.308 -12.001 1.00 30.11 309 THR A CA 1
ATOM 2240 C C . THR A 1 330 ? -5.421 4.463 -11.968 1.00 30.30 309 THR A C 1
ATOM 2241 O O . THR A 1 330 ? -5.452 3.404 -11.338 1.00 32.50 309 THR A O 1
ATOM 2245 N N . ILE A 1 331 ? -6.481 4.962 -12.587 1.00 31.17 310 ILE A N 1
ATOM 2246 C CA . ILE A 1 331 ? -7.818 4.372 -12.414 1.00 31.07 310 ILE A CA 1
ATOM 2247 C C . ILE A 1 331 ? -8.528 4.186 -13.758 1.00 32.29 310 ILE A C 1
ATOM 2248 O O . ILE A 1 331 ? -7.924 4.379 -14.821 1.00 31.51 310 ILE A O 1
ATOM 2253 N N . GLN A 1 332 ? -9.809 3.831 -13.712 1.00 33.31 311 GLN A N 1
ATOM 2254 C CA . GLN A 1 332 ? -10.638 3.755 -14.929 1.00 35.97 311 GLN A CA 1
ATOM 2255 C C . GLN A 1 332 ? -11.942 4.471 -14.712 1.00 34.14 311 GLN A C 1
ATOM 2256 O O . GLN A 1 332 ? -12.461 4.459 -13.606 1.00 33.09 311 GLN A O 1
ATOM 2262 N N . TYR A 1 333 ? -12.472 5.057 -15.783 1.00 31.66 312 TYR A N 1
ATOM 2263 C CA . TYR A 1 333 ? -13.778 5.709 -15.752 1.00 29.55 312 TYR A CA 1
ATOM 2264 C C . TYR A 1 333 ? -14.569 5.247 -16.944 1.00 29.14 312 TYR A C 1
ATOM 2265 O O . TYR A 1 333 ? -14.108 5.364 -18.097 1.00 29.51 312 TYR A O 1
ATOM 2274 N N . GLN A 1 334 ? -15.751 4.702 -16.674 1.00 28.33 313 GLN A N 1
ATOM 2275 C CA . GLN A 1 334 ? -16.629 4.181 -17.721 1.00 29.92 313 GLN A CA 1
ATOM 2276 C C . GLN A 1 334 ? -15.917 3.261 -18.724 1.00 30.61 313 GLN A C 1
ATOM 2277 O O . GLN A 1 334 ? -16.119 3.368 -19.915 1.00 30.95 313 GLN A O 1
ATOM 2283 N N . GLY A 1 335 ? -15.101 2.345 -18.204 1.00 32.05 314 GLY A N 1
ATOM 2284 C CA . GLY A 1 335 ? -14.470 1.288 -18.994 1.00 31.93 314 GLY A CA 1
ATOM 2285 C C . GLY A 1 335 ? -13.171 1.708 -19.684 1.00 33.90 314 GLY A C 1
ATOM 2286 O O . GLY A 1 335 ? -12.600 0.931 -20.409 1.00 31.92 314 GLY A O 1
ATOM 2287 N N . ARG A 1 336 ? -12.701 2.933 -19.434 1.00 34.85 315 ARG A N 1
ATOM 2288 C CA . ARG A 1 336 ? -11.532 3.466 -20.111 1.00 35.20 315 ARG A CA 1
ATOM 2289 C C . ARG A 1 336 ? -10.479 3.968 -19.123 1.00 35.23 315 ARG A C 1
ATOM 2290 O O . ARG A 1 336 ? -10.811 4.519 -18.081 1.00 34.31 315 ARG A O 1
ATOM 2298 N N . GLU A 1 337 ? -9.212 3.740 -19.437 1.00 37.61 316 GLU A N 1
ATOM 2299 C CA . GLU A 1 337 ? -8.147 4.065 -18.494 1.00 41.39 316 GLU A CA 1
ATOM 2300 C C . GLU A 1 337 ? -8.044 5.573 -18.315 1.00 35.83 316 GLU A C 1
ATOM 2301 O O . GLU A 1 337 ? -8.119 6.304 -19.280 1.00 34.58 316 GLU A O 1
ATOM 2307 N N . LEU A 1 338 ? -7.925 6.003 -17.065 1.00 32.64 317 LEU A N 1
ATOM 2308 C CA . LEU A 1 338 ? -7.806 7.413 -16.703 1.00 32.36 317 LEU A CA 1
ATOM 2309 C C . LEU A 1 338 ? -6.650 7.551 -15.714 1.00 31.79 317 LEU A C 1
ATOM 2310 O O . LEU A 1 338 ? -6.783 7.216 -14.528 1.00 31.39 317 LEU A O 1
ATOM 2315 N N . ASP A 1 339 ? -5.499 7.969 -16.216 1.00 31.82 318 ASP A N 1
ATOM 2316 C CA . ASP A 1 339 ? -4.293 7.961 -15.415 1.00 33.80 318 ASP A CA 1
ATOM 2317 C C . ASP A 1 339 ? -4.006 9.342 -14.866 1.00 32.64 318 ASP A C 1
ATOM 2318 O O . ASP A 1 339 ? -3.392 10.173 -15.523 1.00 33.02 318 ASP A O 1
ATOM 2323 N N . LEU A 1 340 ? -4.470 9.576 -13.644 1.00 33.36 319 LEU A N 1
ATOM 2324 C CA . LEU A 1 340 ? -4.279 10.859 -12.995 1.00 33.34 319 LEU A CA 1
ATOM 2325 C C . LEU A 1 340 ? -2.889 10.940 -12.364 1.00 34.79 319 LEU A C 1
ATOM 2326 O O . LEU A 1 340 ? -2.484 12.009 -11.920 1.00 34.56 319 LEU A O 1
ATOM 2331 N N . ALA A 1 341 ? -2.146 9.823 -12.339 1.00 35.07 320 ALA A N 1
ATOM 2332 C CA . ALA A 1 341 ? -0.746 9.846 -11.838 1.00 35.54 320 ALA A CA 1
ATOM 2333 C C . ALA A 1 341 ? 0.187 10.613 -12.750 1.00 34.22 320 ALA A C 1
ATOM 2334 O O . ALA A 1 341 ? 1.128 11.206 -12.253 1.00 32.14 320 ALA A O 1
ATOM 2336 N N . GLN A 1 342 ? -0.079 10.613 -14.065 1.00 35.31 321 GLN A N 1
ATOM 2337 C CA . GLN A 1 342 ? 0.754 11.372 -15.024 1.00 38.09 321 GLN A CA 1
ATOM 2338 C C . GLN A 1 342 ? 0.610 12.866 -14.791 1.00 37.82 321 GLN A C 1
ATOM 2339 O O . GLN A 1 342 ? -0.442 13.336 -14.361 1.00 36.47 321 GLN A O 1
ATOM 2345 N N . PRO A 1 343 ? 1.654 13.627 -15.127 1.00 37.23 322 PRO A N 1
ATOM 2346 C CA . PRO A 1 343 ? 1.481 15.068 -15.084 1.00 35.60 322 PRO A CA 1
ATOM 2347 C C . PRO A 1 343 ? 0.346 15.484 -16.001 1.00 34.70 322 PRO A C 1
ATOM 2348 O O . PRO A 1 343 ? 0.146 14.851 -17.032 1.00 35.64 322 PRO A O 1
ATOM 2352 N N . PHE A 1 344 ? -0.369 16.551 -15.647 1.00 31.95 323 PHE A N 1
ATOM 2353 C CA . PHE A 1 344 ? -1.514 16.998 -16.446 1.00 30.32 323 PHE A CA 1
ATOM 2354 C C . PHE A 1 344 ? -0.956 17.718 -17.669 1.00 31.58 323 PHE A C 1
ATOM 2355 O O . PHE A 1 344 ? 0.079 18.396 -17.590 1.00 30.62 323 PHE A O 1
ATOM 2363 N N . HIS A 1 345 ? -1.629 17.565 -18.799 1.00 31.06 324 HIS A N 1
ATOM 2364 C CA . HIS A 1 345 ? -1.277 18.326 -19.979 1.00 31.03 324 HIS A CA 1
ATOM 2365 C C . HIS A 1 345 ? -1.579 19.790 -19.727 1.00 30.32 324 HIS A C 1
ATOM 2366 O O . HIS A 1 345 ? -2.505 20.120 -18.987 1.00 28.54 324 HIS A O 1
ATOM 2373 N N . ARG A 1 346 ? -0.814 20.677 -20.367 1.00 31.30 325 ARG A N 1
ATOM 2374 C CA . ARG A 1 346 ? -1.024 22.109 -20.298 1.00 31.67 325 ARG A CA 1
ATOM 2375 C C . ARG A 1 346 ? -0.908 22.647 -21.698 1.00 32.68 325 ARG A C 1
ATOM 2376 O O . ARG A 1 346 ? 0.170 22.598 -22.283 1.00 35.29 325 ARG A O 1
ATOM 2384 N N . LEU A 1 347 ? -2.016 23.154 -22.241 1.00 31.85 326 LEU A N 1
ATOM 2385 C CA . LEU A 1 347 ? -2.082 23.587 -23.638 1.00 30.96 326 LEU A CA 1
ATOM 2386 C C . LEU A 1 347 ? -2.794 24.934 -23.757 1.00 30.97 326 LEU A C 1
ATOM 2387 O O . LEU A 1 347 ? -3.666 25.270 -22.931 1.00 29.46 326 LEU A O 1
ATOM 2392 N N . THR A 1 348 ? -2.458 25.676 -24.812 1.00 29.41 327 THR A N 1
ATOM 2393 C CA . THR A 1 348 ? -3.186 26.892 -25.163 1.00 28.85 327 THR A CA 1
ATOM 2394 C C . THR A 1 348 ? -4.434 26.458 -25.896 1.00 28.93 327 THR A C 1
ATOM 2395 O O . THR A 1 348 ? -4.558 25.303 -26.306 1.00 28.88 327 THR A O 1
ATOM 2399 N N . ILE A 1 349 ? -5.362 27.390 -26.063 1.00 29.53 328 ILE A N 1
ATOM 2400 C CA . ILE A 1 349 ? -6.584 27.111 -26.772 1.00 30.14 328 ILE A CA 1
ATOM 2401 C C . ILE A 1 349 ? -6.303 26.627 -28.197 1.00 32.72 328 ILE A C 1
ATOM 2402 O O . ILE A 1 349 ? -6.870 25.622 -28.617 1.00 32.88 328 ILE A O 1
ATOM 2407 N N . THR A 1 350 ? -5.442 27.348 -28.937 1.00 34.82 329 THR A N 1
ATOM 2408 C CA . THR A 1 350 ? -5.108 26.951 -30.306 1.00 36.67 329 THR A CA 1
ATOM 2409 C C . THR A 1 350 ? -4.287 25.662 -30.304 1.00 36.65 329 THR A C 1
ATOM 2410 O O . THR A 1 350 ? -4.512 24.794 -31.168 1.00 39.05 329 THR A O 1
ATOM 2414 N N . GLN A 1 351 ? -3.388 25.479 -29.342 1.00 35.13 330 GLN A N 1
ATOM 2415 C CA . GLN A 1 351 ? -2.683 24.194 -29.297 1.00 37.54 330 GLN A CA 1
ATOM 2416 C C . GLN A 1 351 ? -3.695 23.063 -29.256 1.00 38.84 330 GLN A C 1
ATOM 2417 O O . GLN A 1 351 ? -3.502 22.043 -29.937 1.00 37.92 330 GLN A O 1
ATOM 2423 N N . ALA A 1 352 ? -4.782 23.246 -28.484 1.00 37.00 331 ALA A N 1
ATOM 2424 C CA . ALA A 1 352 ? -5.690 22.143 -28.222 1.00 35.67 331 ALA A CA 1
ATOM 2425 C C . ALA A 1 352 ? -6.550 21.860 -29.420 1.00 36.16 331 ALA A C 1
ATOM 2426 O O . ALA A 1 352 ? -6.863 20.699 -29.678 1.00 34.59 331 ALA A O 1
ATOM 2428 N N . ILE A 1 353 ? -6.977 22.912 -30.118 1.00 36.70 332 ILE A N 1
ATOM 2429 C CA . ILE A 1 353 ? -7.692 22.739 -31.377 1.00 37.64 332 ILE A CA 1
ATOM 2430 C C . ILE A 1 353 ? -6.817 21.920 -32.354 1.00 39.53 332 ILE A C 1
ATOM 2431 O O . ILE A 1 353 ? -7.290 20.968 -32.977 1.00 37.61 332 ILE A O 1
ATOM 2436 N N . GLN A 1 354 ? -5.543 22.280 -32.452 1.00 41.09 333 GLN A N 1
ATOM 2437 C CA . GLN A 1 354 ? -4.650 21.614 -33.392 1.00 43.75 333 GLN A CA 1
ATOM 2438 C C . GLN A 1 354 ? -4.390 20.158 -33.031 1.00 43.85 333 GLN A C 1
ATOM 2439 O O . GLN A 1 354 ? -4.281 19.311 -33.929 1.00 44.46 333 GLN A O 1
ATOM 2445 N N . LYS A 1 355 ? -4.350 19.852 -31.736 1.00 41.90 334 LYS A N 1
ATOM 2446 C CA . LYS A 1 355 ? -4.110 18.488 -31.307 1.00 41.33 334 LYS A CA 1
ATOM 2447 C C . LYS A 1 355 ? -5.249 17.561 -31.710 1.00 40.28 334 LYS A C 1
ATOM 2448 O O . LYS A 1 355 ? -5.004 16.435 -32.128 1.00 39.11 334 LYS A O 1
ATOM 2454 N N . TYR A 1 356 ? -6.484 18.032 -31.605 1.00 40.81 335 TYR A N 1
ATOM 2455 C CA . TYR A 1 356 ? -7.650 17.171 -31.796 1.00 42.85 335 TYR A CA 1
ATOM 2456 C C . TYR A 1 356 ? -8.436 17.429 -33.065 1.00 44.71 335 TYR A C 1
ATOM 2457 O O . TYR A 1 356 ? -9.342 16.648 -33.399 1.00 46.24 335 TYR A O 1
ATOM 2466 N N . ALA A 1 357 ? -8.129 18.518 -33.754 1.00 44.56 336 ALA A N 1
ATOM 2467 C CA . ALA A 1 357 ? -8.787 18.814 -35.020 1.00 46.66 336 ALA A CA 1
ATOM 2468 C C . ALA A 1 357 ? -7.694 19.336 -35.950 1.00 47.45 336 ALA A C 1
ATOM 2469 O O . ALA A 1 357 ? -7.633 20.529 -36.236 1.00 46.17 336 ALA A O 1
ATOM 2471 N N . PRO A 1 358 ? -6.800 18.433 -36.389 1.00 48.39 337 PRO A N 1
ATOM 2472 C CA . PRO A 1 358 ? -5.587 18.816 -37.123 1.00 50.04 337 PRO A CA 1
ATOM 2473 C C . PRO A 1 358 ? -5.839 19.351 -38.530 1.00 51.04 337 PRO A C 1
ATOM 2474 O O . PRO A 1 358 ? -4.950 19.967 -39.109 1.00 50.70 337 PRO A O 1
ATOM 2478 N N . SER A 1 359 ? -7.052 19.160 -39.046 1.00 52.29 338 SER A N 1
ATOM 2479 C CA . SER A 1 359 ? -7.412 19.646 -40.360 1.00 55.22 338 SER A CA 1
ATOM 2480 C C . SER A 1 359 ? -7.303 21.181 -40.444 1.00 56.14 338 SER A C 1
ATOM 2481 O O . SER A 1 359 ? -7.052 21.726 -41.519 1.00 59.00 338 SER A O 1
ATOM 2484 N N . TYR A 1 360 ? -7.466 21.865 -39.313 1.00 50.49 339 TYR A N 1
ATOM 2485 C CA . TYR A 1 360 ? -7.376 23.313 -39.278 1.00 50.05 339 TYR A CA 1
ATOM 2486 C C . TYR A 1 360 ? -5.918 23.723 -39.385 1.00 53.26 339 TYR A C 1
ATOM 2487 O O . TYR A 1 360 ? -5.079 23.251 -38.615 1.00 55.86 339 TYR A O 1
ATOM 2496 N N . THR A 1 361 ? -5.632 24.625 -40.320 1.00 56.19 340 THR A N 1
ATOM 2497 C CA . THR A 1 361 ? -4.279 25.126 -40.544 1.00 56.23 340 THR A CA 1
ATOM 2498 C C . THR A 1 361 ? -4.041 26.321 -39.677 1.00 56.28 340 THR A C 1
ATOM 2499 O O . THR A 1 361 ? -4.979 26.869 -39.099 1.00 58.62 340 THR A O 1
ATOM 2503 N N . ASP A 1 362 ? -2.790 26.757 -39.605 1.00 57.70 341 ASP A N 1
ATOM 2504 C CA . ASP A 1 362 ? -2.453 27.924 -38.799 1.00 57.56 341 ASP A CA 1
ATOM 2505 C C . ASP A 1 362 ? -3.136 29.179 -39.334 1.00 54.43 341 ASP A C 1
ATOM 2506 O O . ASP A 1 362 ? -3.645 30.005 -38.565 1.00 54.29 341 ASP A O 1
ATOM 2511 N N . GLY A 1 363 ? -3.152 29.310 -40.655 1.00 54.13 342 GLY A N 1
ATOM 2512 C CA . GLY A 1 363 ? -3.720 30.489 -41.298 1.00 52.49 342 GLY A CA 1
ATOM 2513 C C . GLY A 1 363 ? -5.221 30.572 -41.127 1.00 48.49 342 GLY A C 1
ATOM 2514 O O . GLY A 1 363 ? -5.788 31.665 -40.998 1.00 45.16 342 GLY A O 1
ATOM 2515 N N . GLN A 1 364 ? -5.863 29.413 -41.142 1.00 45.56 343 GLN A N 1
ATOM 2516 C CA . GLN A 1 364 ? -7.297 29.352 -40.964 1.00 44.61 343 GLN A CA 1
ATOM 2517 C C . GLN A 1 364 ? -7.685 29.812 -39.550 1.00 45.10 343 GLN A C 1
ATOM 2518 O O . GLN A 1 364 ? -8.565 30.658 -39.394 1.00 43.50 343 GLN A O 1
ATOM 2524 N N . LEU A 1 365 ? -6.982 29.302 -38.535 1.00 44.18 344 LEU A N 1
ATOM 2525 C CA . LEU A 1 365 ? -7.250 29.674 -37.147 1.00 42.16 344 LEU A CA 1
ATOM 2526 C C . LEU A 1 365 ? -6.878 31.106 -36.819 1.00 42.08 344 LEU A C 1
ATOM 2527 O O . LEU A 1 365 ? -7.287 31.621 -35.782 1.00 38.72 344 LEU A O 1
ATOM 2532 N N . SER A 1 366 ? -6.106 31.763 -37.687 1.00 44.37 345 SER A N 1
ATOM 2533 C CA . SER A 1 366 ? -5.808 33.191 -37.513 1.00 43.92 345 SER A CA 1
ATOM 2534 C C . SER A 1 366 ? -6.699 34.107 -38.339 1.00 41.12 345 SER A C 1
ATOM 2535 O O . SER A 1 366 ? -6.495 35.316 -38.352 1.00 41.62 345 SER A O 1
ATOM 2538 N N . ASP A 1 367 ? -7.677 33.553 -39.040 1.00 40.17 346 ASP A N 1
ATOM 2539 C CA . ASP A 1 367 ? -8.501 34.365 -39.927 1.00 40.11 346 ASP A CA 1
ATOM 2540 C C . ASP A 1 367 ? -9.929 34.565 -39.385 1.00 37.88 346 ASP A C 1
ATOM 2541 O O . ASP A 1 367 ? -10.696 33.620 -39.237 1.00 34.49 346 ASP A O 1
ATOM 2546 N N . ASP A 1 368 ? -10.279 35.818 -39.146 1.00 39.01 347 ASP A N 1
ATOM 2547 C CA . ASP A 1 368 ? -11.578 36.178 -38.597 1.00 40.48 347 ASP A CA 1
ATOM 2548 C C . ASP A 1 368 ? -12.701 35.629 -39.453 1.00 39.66 347 ASP A C 1
ATOM 2549 O O . ASP A 1 368 ? -13.655 35.005 -38.942 1.00 38.43 347 ASP A O 1
ATOM 2554 N N . ALA A 1 369 ? -12.595 35.860 -40.761 1.00 39.97 348 ALA A N 1
ATOM 2555 C CA . ALA A 1 369 ? -13.678 35.504 -41.677 1.00 38.06 348 ALA A CA 1
ATOM 2556 C C . ALA A 1 369 ? -13.862 33.980 -41.721 1.00 35.08 348 ALA A C 1
ATOM 2557 O O . ALA A 1 369 ? -14.988 33.467 -41.754 1.00 33.44 348 ALA A O 1
ATOM 2559 N N . PHE A 1 370 ? -12.753 33.252 -41.673 1.00 34.87 349 PHE A N 1
ATOM 2560 C CA . PHE A 1 370 ? -12.830 31.784 -41.652 1.00 35.49 349 PHE A CA 1
ATOM 2561 C C . PHE A 1 370 ? -13.504 31.298 -40.378 1.00 33.90 349 PHE A C 1
ATOM 2562 O O . PHE A 1 370 ? -14.429 30.463 -40.409 1.00 35.22 349 PHE A O 1
ATOM 2570 N N . LEU A 1 371 ? -13.024 31.808 -39.261 1.00 33.03 350 LEU A N 1
ATOM 2571 C CA . LEU A 1 371 ? -13.581 31.403 -37.962 1.00 34.82 350 LEU A CA 1
ATOM 2572 C C . LEU A 1 371 ? -15.113 31.642 -37.898 1.00 34.28 350 LEU A C 1
ATOM 2573 O O . LEU A 1 371 ? -15.856 30.751 -37.508 1.00 32.90 350 LEU A O 1
ATOM 2578 N N . ARG A 1 372 ? -15.565 32.806 -38.356 1.00 36.25 351 ARG A N 1
ATOM 2579 C CA . ARG A 1 372 ? -17.001 33.101 -38.398 1.00 38.30 351 ARG A CA 1
ATOM 2580 C C . ARG A 1 372 ? -17.784 32.131 -39.277 1.00 38.59 351 ARG A C 1
ATOM 2581 O O . ARG A 1 372 ? -18.783 31.564 -38.815 1.00 40.16 351 ARG A O 1
ATOM 2589 N N . SER A 1 373 ? -17.321 31.877 -40.505 1.00 38.89 352 SER A N 1
ATOM 2590 C CA . SER A 1 373 ? -18.050 30.930 -41.370 1.00 38.80 352 SER A CA 1
ATOM 2591 C C . SER A 1 373 ? -17.977 29.525 -40.799 1.00 38.06 352 SER A C 1
ATOM 2592 O O . SER A 1 373 ? -18.967 28.778 -40.838 1.00 39.37 352 SER A O 1
ATOM 2595 N N . GLU A 1 374 ? -16.821 29.154 -40.254 1.00 35.22 353 GLU A N 1
ATOM 2596 C CA . GLU A 1 374 ? -16.696 27.821 -39.689 1.00 35.27 353 GLU A CA 1
ATOM 2597 C C . GLU A 1 374 ? -17.598 27.668 -38.437 1.00 36.45 353 GLU A C 1
ATOM 2598 O O . GLU A 1 374 ? -18.213 26.617 -38.220 1.00 36.62 353 GLU A O 1
ATOM 2604 N N . LEU A 1 375 ? -17.677 28.714 -37.618 1.00 36.69 354 LEU A N 1
ATOM 2605 C CA . LEU A 1 375 ? -18.577 28.687 -36.470 1.00 37.69 354 LEU A CA 1
ATOM 2606 C C . LEU A 1 375 ? -20.045 28.643 -36.911 1.00 40.51 354 LEU A C 1
ATOM 2607 O O . LEU A 1 375 ? -20.830 27.854 -36.377 1.00 41.68 354 LEU A O 1
ATOM 2612 N N . LYS A 1 376 ? -20.416 29.453 -37.898 1.00 46.41 355 LYS A N 1
ATOM 2613 C CA . LYS A 1 376 ? -21.769 29.378 -38.470 1.00 50.96 355 LYS A CA 1
ATOM 2614 C C . LYS A 1 376 ? -22.088 27.949 -38.935 1.00 51.22 355 LYS A C 1
ATOM 2615 O O . LYS A 1 376 ? -23.155 27.409 -38.631 1.00 54.41 355 LYS A O 1
ATOM 2621 N N . ARG A 1 377 ? -21.143 27.320 -39.628 1.00 49.51 356 ARG A N 1
ATOM 2622 C CA . ARG A 1 377 ? -21.325 25.944 -40.101 1.00 49.12 356 ARG A CA 1
ATOM 2623 C C . ARG A 1 377 ? -21.609 24.974 -38.972 1.00 46.87 356 ARG A C 1
ATOM 2624 O O . ARG A 1 377 ? -22.400 24.061 -39.130 1.00 46.56 356 ARG A O 1
ATOM 2632 N N . LEU A 1 378 ? -20.947 25.156 -37.839 1.00 49.75 357 LEU A N 1
ATOM 2633 C CA . LEU A 1 378 ? -21.106 24.237 -36.700 1.00 49.25 357 LEU A CA 1
ATOM 2634 C C . LEU A 1 378 ? -22.280 24.600 -35.778 1.00 48.25 357 LEU A C 1
ATOM 2635 O O . LEU A 1 378 ? -22.470 23.970 -34.747 1.00 50.80 357 LEU A O 1
ATOM 2640 N N . GLY A 1 379 ? -23.056 25.612 -36.143 1.00 49.73 358 GLY A N 1
ATOM 2641 C CA . GLY A 1 379 ? -24.269 25.964 -35.413 1.00 50.32 358 GLY A CA 1
ATOM 2642 C C . GLY A 1 379 ? -24.098 27.021 -34.333 1.00 50.98 358 GLY A C 1
ATOM 2643 O O . GLY A 1 379 ? -25.002 27.221 -33.528 1.00 51.38 358 GLY A O 1
ATOM 2644 N N . VAL A 1 380 ? -22.952 27.705 -34.317 1.00 51.08 359 VAL A N 1
ATOM 2645 C CA . VAL A 1 380 ? -22.716 28.812 -33.403 1.00 50.64 359 VAL A CA 1
ATOM 2646 C C . VAL A 1 380 ? -23.122 30.131 -34.061 1.00 51.19 359 VAL A C 1
ATOM 2647 O O . VAL A 1 380 ? -22.499 30.568 -35.019 1.00 57.58 359 VAL A O 1
ATOM 2651 N N . ASP A 1 381 ? -24.180 30.760 -33.551 1.00 51.61 360 ASP A N 1
ATOM 2652 C CA . ASP A 1 381 ? -24.596 32.089 -34.027 1.00 50.40 360 ASP A CA 1
ATOM 2653 C C . ASP A 1 381 ? -23.743 33.156 -33.342 1.00 51.35 360 ASP A C 1
ATOM 2654 O O . ASP A 1 381 ? -23.837 33.356 -32.135 1.00 57.56 360 ASP A O 1
ATOM 2659 N N . VAL A 1 382 ? -22.912 33.840 -34.115 1.00 51.22 361 VAL A N 1
ATOM 2660 C CA . VAL A 1 382 ? -21.940 34.769 -33.562 1.00 49.68 361 VAL A CA 1
ATOM 2661 C C . VAL A 1 382 ? -22.502 36.174 -33.498 1.00 48.92 361 VAL A C 1
ATOM 2662 O O . VAL A 1 382 ? -21.813 37.109 -33.068 1.00 45.18 361 VAL A O 1
ATOM 2666 N N . THR A 1 383 ? -23.752 36.318 -33.938 1.00 49.71 362 THR A N 1
ATOM 2667 C CA . THR A 1 383 ? -24.467 37.591 -33.882 1.00 49.91 362 THR A CA 1
ATOM 2668 C C . THR A 1 383 ? -25.120 37.759 -32.514 1.00 49.03 362 THR A C 1
ATOM 2669 O O . THR A 1 383 ? -25.537 38.846 -32.155 1.00 49.26 362 THR A O 1
ATOM 2673 N N . GLN A 1 384 ? -25.227 36.668 -31.762 1.00 49.10 363 GLN A N 1
ATOM 2674 C CA . GLN A 1 384 ? -25.786 36.717 -30.419 1.00 50.06 363 GLN A CA 1
ATOM 2675 C C . GLN A 1 384 ? -25.005 37.669 -29.501 1.00 46.26 363 GLN A C 1
ATOM 2676 O O . GLN A 1 384 ? -23.797 37.865 -29.665 1.00 44.83 363 GLN A O 1
ATOM 2682 N N . PRO A 1 385 ? -25.711 38.287 -28.547 1.00 43.85 364 PRO A N 1
ATOM 2683 C CA . PRO A 1 385 ? -25.135 39.339 -27.713 1.00 43.12 364 PRO A CA 1
ATOM 2684 C C . PRO A 1 385 ? -23.967 38.896 -26.816 1.00 41.35 364 PRO A C 1
ATOM 2685 O O . PRO A 1 385 ? -23.116 39.717 -26.488 1.00 37.81 364 PRO A O 1
ATOM 2689 N N . ALA A 1 386 ? -23.914 37.618 -26.445 1.00 40.70 365 ALA A N 1
ATOM 2690 C CA . ALA A 1 386 ? -22.723 37.061 -25.800 1.00 41.88 365 ALA A CA 1
ATOM 2691 C C . ALA A 1 386 ? -21.437 37.363 -26.595 1.00 43.13 365 ALA A C 1
ATOM 2692 O O . ALA A 1 386 ? -20.368 37.543 -26.007 1.00 40.44 365 ALA A O 1
ATOM 2694 N N . PHE A 1 387 ? -21.550 37.428 -27.922 1.00 42.75 366 PHE A N 1
ATOM 2695 C CA . PHE A 1 387 ? -20.408 37.692 -28.794 1.00 44.83 366 PHE A CA 1
ATOM 2696 C C . PHE A 1 387 ? -20.237 39.168 -29.167 1.00 46.38 366 PHE A C 1
ATOM 2697 O O . PHE A 1 387 ? -19.388 39.488 -29.997 1.00 44.66 366 PHE A O 1
ATOM 2705 N N . LEU A 1 388 ? -21.019 40.061 -28.560 1.00 47.66 367 LEU A N 1
ATOM 2706 C CA . LEU A 1 388 ? -20.934 41.498 -28.872 1.00 49.56 367 LEU A CA 1
ATOM 2707 C C . LEU A 1 388 ? -19.494 42.015 -28.833 1.00 48.42 367 LEU A C 1
ATOM 2708 O O . LEU A 1 388 ? -19.091 42.761 -29.712 1.00 49.93 367 LEU A O 1
ATOM 2713 N N . ASN A 1 389 ? -18.722 41.603 -27.828 1.00 47.15 368 ASN A N 1
ATOM 2714 C CA . ASN A 1 389 ? -17.308 42.004 -27.720 1.00 46.59 368 ASN A CA 1
ATOM 2715 C C . ASN A 1 389 ? -16.287 40.918 -28.157 1.00 44.65 368 ASN A C 1
ATOM 2716 O O . ASN A 1 389 ? -15.108 40.984 -27.799 1.00 43.20 368 ASN A O 1
ATOM 2721 N N . ALA A 1 390 ? -16.731 39.932 -28.940 1.00 42.18 369 ALA A N 1
ATOM 2722 C CA . ALA A 1 390 ? -15.822 38.880 -29.457 1.00 41.65 369 ALA A CA 1
ATOM 2723 C C . ALA A 1 390 ? -14.712 39.445 -30.341 1.00 40.15 369 ALA A C 1
ATOM 2724 O O . ALA A 1 390 ? -14.998 40.171 -31.264 1.00 44.19 369 ALA A O 1
ATOM 2726 N N . GLY A 1 391 ? -13.457 39.147 -30.006 1.00 39.76 370 GLY A N 1
ATOM 2727 C CA . GLY A 1 391 ? -12.307 39.294 -30.910 1.00 37.55 370 GLY A CA 1
ATOM 2728 C C . GLY A 1 391 ? -11.846 37.922 -31.401 1.00 37.76 370 GLY A C 1
ATOM 2729 O O . GLY A 1 391 ? -12.551 36.937 -31.207 1.00 36.76 370 GLY A O 1
ATOM 2730 N N . ILE A 1 392 ? -10.668 37.853 -32.025 1.00 38.43 371 ILE A N 1
ATOM 2731 C CA . ILE A 1 392 ? -10.154 36.612 -32.635 1.00 39.61 371 ILE A CA 1
ATOM 2732 C C . ILE A 1 392 ? -10.038 35.471 -31.576 1.00 36.35 371 ILE A C 1
ATOM 2733 O O . ILE A 1 392 ? -10.473 34.318 -31.801 1.00 32.59 371 ILE A O 1
ATOM 2738 N N . GLY A 1 393 ? -9.506 35.813 -30.399 1.00 33.52 372 GLY A N 1
ATOM 2739 C CA . GLY A 1 393 ? -9.415 34.876 -29.271 1.00 30.84 372 GLY A CA 1
ATOM 2740 C C . GLY A 1 393 ? -10.728 34.223 -28.913 1.00 27.77 372 GLY A C 1
ATOM 2741 O O . GLY A 1 393 ? -10.785 33.018 -28.747 1.00 27.70 372 GLY A O 1
ATOM 2742 N N . ALA A 1 394 ? -11.785 35.017 -28.788 1.00 26.76 373 ALA A N 1
ATOM 2743 C CA . ALA A 1 394 ? -13.111 34.487 -28.406 1.00 27.20 373 ALA A CA 1
ATOM 2744 C C . ALA A 1 394 ? -13.618 33.535 -29.484 1.00 27.77 373 ALA A C 1
ATOM 2745 O O . ALA A 1 394 ? -14.205 32.485 -29.195 1.00 27.83 373 ALA A O 1
ATOM 2747 N N . LEU A 1 395 ? -13.365 33.877 -30.739 1.00 28.20 374 LEU A N 1
ATOM 2748 C CA . LEU A 1 395 ? -13.822 32.998 -31.829 1.00 28.54 374 LEU A CA 1
ATOM 2749 C C . LEU A 1 395 ? -13.079 31.672 -31.724 1.00 27.96 374 LEU A C 1
ATOM 2750 O O . LEU A 1 395 ? -13.694 30.621 -31.794 1.00 27.70 374 LEU A O 1
ATOM 2755 N N . GLN A 1 396 ? -11.773 31.723 -31.486 1.00 28.31 375 GLN A N 1
ATOM 2756 C CA . GLN A 1 396 ? -10.993 30.495 -31.305 1.00 28.85 375 GLN A CA 1
ATOM 2757 C C . GLN A 1 396 ? -11.552 29.671 -30.159 1.00 29.53 375 GLN A C 1
ATOM 2758 O O . GLN A 1 396 ? -11.753 28.460 -30.304 1.00 29.04 375 GLN A O 1
ATOM 2764 N N . LEU A 1 397 ? -11.817 30.328 -29.013 1.00 29.16 376 LEU A N 1
ATOM 2765 C CA . LEU A 1 397 ? -12.374 29.628 -27.859 1.00 28.63 376 LEU A CA 1
ATOM 2766 C C . LEU A 1 397 ? -13.657 28.930 -28.241 1.00 28.59 376 LEU A C 1
ATOM 2767 O O . LEU A 1 397 ? -13.837 27.728 -27.975 1.00 30.55 376 LEU A O 1
ATOM 2772 N N . ALA A 1 398 ? -14.543 29.657 -28.903 1.00 28.52 377 ALA A N 1
ATOM 2773 C CA . ALA A 1 398 ? -15.795 29.053 -29.358 1.00 28.61 377 ALA A CA 1
ATOM 2774 C C . ALA A 1 398 ? -15.526 27.842 -30.279 1.00 29.00 377 ALA A C 1
ATOM 2775 O O . ALA A 1 398 ? -16.165 26.797 -30.130 1.00 28.22 377 ALA A O 1
ATOM 2777 N N . LEU A 1 399 ? -14.554 27.950 -31.194 1.00 30.37 378 LEU A N 1
ATOM 2778 C CA . LEU A 1 399 ? -14.206 26.801 -32.047 1.00 30.44 378 LEU A CA 1
ATOM 2779 C C . LEU A 1 399 ? -13.661 25.649 -31.241 1.00 30.63 378 LEU A C 1
ATOM 2780 O O . LEU A 1 399 ? -13.985 24.495 -31.506 1.00 30.83 378 LEU A O 1
ATOM 2785 N N . PHE A 1 400 ? -12.840 25.953 -30.240 1.00 31.81 379 PHE A N 1
ATOM 2786 C CA . PHE A 1 400 ? -12.344 24.918 -29.329 1.00 31.46 379 PHE A CA 1
ATOM 2787 C C . PHE A 1 400 ? -13.487 24.198 -28.618 1.00 31.68 379 PHE A C 1
ATOM 2788 O O . PHE A 1 400 ? -13.445 22.987 -28.448 1.00 30.91 379 PHE A O 1
ATOM 2796 N N . GLU A 1 401 ? -14.501 24.936 -28.198 1.00 33.53 380 GLU A N 1
ATOM 2797 C CA . GLU A 1 401 ? -15.651 24.308 -27.543 1.00 35.87 380 GLU A CA 1
ATOM 2798 C C . GLU A 1 401 ? -16.393 23.344 -28.460 1.00 36.60 380 GLU A C 1
ATOM 2799 O O . GLU A 1 401 ? -16.826 22.290 -28.014 1.00 34.87 380 GLU A O 1
ATOM 2805 N N . GLU A 1 402 ? -16.533 23.682 -29.740 1.00 37.56 381 GLU A N 1
ATOM 2806 C CA . GLU A 1 402 ? -17.273 22.794 -30.652 1.00 39.31 381 GLU A CA 1
ATOM 2807 C C . GLU A 1 402 ? -16.436 21.613 -31.189 1.00 37.82 381 GLU A C 1
ATOM 2808 O O . GLU A 1 402 ? -16.999 20.616 -31.649 1.00 35.89 381 GLU A O 1
ATOM 2814 N N . THR A 1 403 ? -15.107 21.703 -31.111 1.00 35.18 382 THR A N 1
ATOM 2815 C CA . THR A 1 403 ? -14.265 20.709 -31.748 1.00 34.76 382 THR A CA 1
ATOM 2816 C C . THR A 1 403 ? -13.400 19.893 -30.794 1.00 35.19 382 THR A C 1
ATOM 2817 O O . THR A 1 403 ? -13.312 18.686 -30.929 1.00 40.90 382 THR A O 1
ATOM 2821 N N . ALA A 1 404 ? -12.742 20.527 -29.846 1.00 32.98 383 ALA A N 1
ATOM 2822 C CA . ALA A 1 404 ? -11.726 19.834 -29.065 1.00 32.70 383 ALA A CA 1
ATOM 2823 C C . ALA A 1 404 ? -12.159 19.474 -27.649 1.00 31.62 383 ALA A C 1
ATOM 2824 O O . ALA A 1 404 ? -11.738 18.440 -27.119 1.00 30.12 383 ALA A O 1
ATOM 2826 N N . GLU A 1 405 ? -12.932 20.369 -27.026 1.00 30.48 384 GLU A N 1
ATOM 2827 C CA . GLU A 1 405 ? -13.212 20.301 -25.593 1.00 30.03 384 GLU A CA 1
ATOM 2828 C C . GLU A 1 405 ? -13.681 18.925 -25.111 1.00 28.39 384 GLU A C 1
ATOM 2829 O O . GLU A 1 405 ? -13.093 18.369 -24.210 1.00 26.28 384 GLU A O 1
ATOM 2835 N N . ALA A 1 406 ? -14.716 18.366 -25.745 1.00 27.88 385 ALA A N 1
ATOM 2836 C CA . ALA A 1 406 ? -15.233 17.043 -25.366 1.00 28.32 385 ALA A CA 1
ATOM 2837 C C . ALA A 1 406 ? -14.226 15.889 -25.527 1.00 29.79 385 ALA A C 1
ATOM 2838 O O . ALA A 1 406 ? -14.452 14.780 -25.029 1.00 29.02 385 ALA A O 1
ATOM 2840 N N . GLN A 1 407 ? -13.109 16.134 -26.200 1.00 32.05 386 GLN A N 1
ATOM 2841 C CA . GLN A 1 407 ? -12.116 15.088 -26.422 1.00 33.11 386 GLN A CA 1
ATOM 2842 C C . GLN A 1 407 ? -10.973 15.148 -25.435 1.00 34.03 386 GLN A C 1
ATOM 2843 O O . GLN A 1 407 ? -10.019 14.369 -25.542 1.00 34.38 386 GLN A O 1
ATOM 2849 N N . LEU A 1 408 ? -11.048 16.073 -24.473 1.00 33.09 387 LEU A N 1
ATOM 2850 C CA . LEU A 1 408 ? -10.015 16.180 -23.452 1.00 31.96 387 LEU A CA 1
ATOM 2851 C C . LEU A 1 408 ? -10.215 15.104 -22.398 1.00 30.67 387 LEU A C 1
ATOM 2852 O O . LEU A 1 408 ? -10.716 15.366 -21.303 1.00 30.16 387 LEU A O 1
ATOM 2857 N N . TRP A 1 409 ? -9.780 13.890 -22.737 1.00 29.54 388 TRP A N 1
ATOM 2858 C CA . TRP A 1 409 ? -9.956 12.756 -21.864 1.00 28.47 388 TRP A CA 1
ATOM 2859 C C . TRP A 1 409 ? -8.952 12.813 -20.762 1.00 29.01 388 TRP A C 1
ATOM 2860 O O . TRP A 1 409 ? -9.297 12.795 -19.572 1.00 27.16 388 TRP A O 1
ATOM 2871 N N . GLU A 1 410 ? -7.691 12.905 -21.146 1.00 30.13 389 GLU A N 1
ATOM 2872 C CA . GLU A 1 410 ? -6.636 12.964 -20.164 1.00 32.17 389 GLU A CA 1
ATOM 2873 C C . GLU A 1 410 ? -6.647 14.339 -19.507 1.00 30.89 389 GLU A C 1
ATOM 2874 O O . GLU A 1 410 ? -6.907 15.333 -20.156 1.00 29.70 389 GLU A O 1
ATOM 2880 N N . PRO A 1 411 ? -6.338 14.396 -18.214 1.00 29.70 390 PRO A N 1
ATOM 2881 C CA . PRO A 1 411 ? -6.419 15.708 -17.589 1.00 28.88 390 PRO A CA 1
ATOM 2882 C C . PRO A 1 411 ? -5.617 16.716 -18.360 1.00 27.43 390 PRO A C 1
ATOM 2883 O O . PRO A 1 411 ? -4.444 16.513 -18.565 1.00 27.96 390 PRO A O 1
ATOM 2887 N N . THR A 1 412 ? -6.272 17.808 -18.746 1.00 26.87 391 THR A N 1
ATOM 2888 C CA . THR A 1 412 ? -5.673 18.855 -19.543 1.00 26.51 391 THR A CA 1
ATOM 2889 C C . THR A 1 412 ? -6.067 20.257 -19.051 1.00 25.61 391 THR A C 1
ATOM 2890 O O . THR A 1 412 ? -7.230 20.583 -19.006 1.00 24.21 391 THR A O 1
ATOM 2894 N N . PHE A 1 413 ? -5.083 21.082 -18.690 1.00 26.69 392 PHE A N 1
ATOM 2895 C CA . PHE A 1 413 ? -5.320 22.519 -18.439 1.00 25.45 392 PHE A CA 1
ATOM 2896 C C . PHE A 1 413 ? -5.293 23.248 -19.766 1.00 25.90 392 PHE A C 1
ATOM 2897 O O . PHE A 1 413 ? -4.339 23.077 -20.515 1.00 28.60 392 PHE A O 1
ATOM 2905 N N . ILE A 1 414 ? -6.339 24.016 -20.074 1.00 25.09 393 ILE A N 1
ATOM 2906 C CA . ILE A 1 414 ? -6.355 24.940 -21.187 1.00 25.57 393 ILE A CA 1
ATOM 2907 C C . ILE A 1 414 ? -6.044 26.301 -20.606 1.00 27.77 393 ILE A C 1
ATOM 2908 O O . ILE A 1 414 ? -6.631 26.687 -19.611 1.00 28.61 393 ILE A O 1
ATOM 2913 N N . ILE A 1 415 ? -5.145 27.046 -21.253 1.00 30.56 394 ILE A N 1
ATOM 2914 C CA . ILE A 1 415 ? -4.436 28.169 -20.630 1.00 30.90 394 ILE A CA 1
ATOM 2915 C C . ILE A 1 415 ? -4.491 29.451 -21.474 1.00 31.92 394 ILE A C 1
ATOM 2916 O O . ILE A 1 415 ? -4.559 29.391 -22.695 1.00 35.54 394 ILE A O 1
ATOM 2921 N N . ASP A 1 416 ? -4.500 30.605 -20.812 1.00 30.28 395 ASP A N 1
ATOM 2922 C CA . ASP A 1 416 ? -4.443 31.912 -21.463 1.00 30.07 395 ASP A CA 1
ATOM 2923 C C . ASP A 1 416 ? -5.709 32.240 -22.277 1.00 28.47 395 ASP A C 1
ATOM 2924 O O . ASP A 1 416 ? -5.775 32.019 -23.456 1.00 29.27 395 ASP A O 1
ATOM 2929 N N . TYR A 1 417 ? -6.674 32.854 -21.615 1.00 27.57 396 TYR A N 1
ATOM 2930 C CA . TYR A 1 417 ? -8.013 33.070 -22.137 1.00 25.61 396 TYR A CA 1
ATOM 2931 C C . TYR A 1 417 ? -8.182 34.527 -22.588 1.00 25.79 396 TYR A C 1
ATOM 2932 O O . TYR A 1 417 ? -7.596 35.446 -21.998 1.00 24.96 396 TYR A O 1
ATOM 2941 N N . PRO A 1 418 ? -8.977 34.753 -23.643 1.00 26.16 397 PRO A N 1
ATOM 2942 C CA . PRO A 1 418 ? -9.213 36.139 -24.075 1.00 26.65 397 PRO A CA 1
ATOM 2943 C C . PRO A 1 418 ? -9.901 36.975 -23.007 1.00 28.18 397 PRO A C 1
ATOM 2944 O O . PRO A 1 418 ? -10.788 36.469 -22.271 1.00 26.57 397 PRO A O 1
ATOM 2948 N N . ILE A 1 419 ? -9.483 38.248 -22.927 1.00 29.42 398 ILE A N 1
ATOM 2949 C CA . ILE A 1 419 ? -9.961 39.179 -21.908 1.00 29.39 398 ILE A CA 1
ATOM 2950 C C . ILE A 1 419 ? -11.467 39.374 -21.998 1.00 29.06 398 ILE A C 1
ATOM 2951 O O . ILE A 1 419 ? -12.145 39.485 -20.970 1.00 30.89 398 ILE A O 1
ATOM 2956 N N . GLU A 1 420 ? -11.996 39.387 -23.216 1.00 28.67 399 GLU A N 1
ATOM 2957 C CA . GLU A 1 420 ? -13.417 39.710 -23.431 1.00 28.69 399 GLU A CA 1
ATOM 2958 C C . GLU A 1 420 ? -14.383 38.698 -22.809 1.00 27.56 399 GLU A C 1
ATOM 2959 O O . GLU A 1 420 ? -15.554 39.040 -22.558 1.00 27.84 399 GLU A O 1
ATOM 2965 N N . VAL A 1 421 ? -13.898 37.477 -22.554 1.00 26.11 400 VAL A N 1
ATOM 2966 C CA . VAL A 1 421 ? -14.681 36.454 -21.839 1.00 26.03 400 VAL A CA 1
ATOM 2967 C C . VAL A 1 421 ? -14.161 36.160 -20.417 1.00 25.57 400 VAL A C 1
ATOM 2968 O O . VAL A 1 421 ? -14.619 35.203 -19.780 1.00 25.69 400 VAL A O 1
ATOM 2972 N N . SER A 1 422 ? -13.229 36.972 -19.912 1.00 24.51 401 SER A N 1
ATOM 2973 C CA . SER A 1 422 ? -12.612 36.714 -18.607 1.00 23.93 401 SER A CA 1
ATOM 2974 C C . SER A 1 422 ? -12.678 37.961 -17.742 1.00 23.34 401 SER A C 1
ATOM 2975 O O . SER A 1 422 ? -11.656 38.523 -17.361 1.00 23.66 401 SER A O 1
ATOM 2978 N N . PRO A 1 423 ? -13.899 38.411 -17.436 1.00 21.61 402 PRO A N 1
ATOM 2979 C CA . PRO A 1 423 ? -14.099 39.706 -16.826 1.00 20.50 402 PRO A CA 1
ATOM 2980 C C . PRO A 1 423 ? -13.552 39.848 -15.400 1.00 20.11 402 PRO A C 1
ATOM 2981 O O . PRO A 1 423 ? -13.468 40.982 -14.897 1.00 18.84 402 PRO A O 1
ATOM 2985 N N . LEU A 1 424 ? -13.208 38.733 -14.744 1.00 19.26 403 LEU A N 1
ATOM 2986 C CA . LEU A 1 424 ? -12.740 38.795 -13.345 1.00 19.21 403 LEU A CA 1
ATOM 2987 C C . LEU A 1 424 ? -11.250 38.417 -13.230 1.00 19.08 403 LEU A C 1
ATOM 2988 O O . LEU A 1 424 ? -10.708 38.364 -12.117 1.00 17.48 403 LEU A O 1
ATOM 2993 N N . ALA A 1 425 ? -10.604 38.170 -14.378 1.00 18.87 404 ALA A N 1
ATOM 2994 C CA . ALA A 1 425 ? -9.253 37.564 -14.411 1.00 20.36 404 ALA A CA 1
ATOM 2995 C C . ALA A 1 425 ? -8.193 38.598 -14.727 1.00 21.31 404 ALA A C 1
ATOM 2996 O O . ALA A 1 425 ? -8.392 39.426 -15.590 1.00 22.53 404 ALA A O 1
ATOM 2998 N N . ARG A 1 426 ? -7.067 38.553 -14.026 1.00 22.64 405 ARG A N 1
ATOM 2999 C CA . ARG A 1 426 ? -5.954 39.451 -14.304 1.00 24.22 405 ARG A CA 1
ATOM 3000 C C . ARG A 1 426 ? -5.385 39.326 -15.734 1.00 24.53 405 ARG A C 1
ATOM 3001 O O . ARG A 1 426 ? -5.123 38.236 -16.232 1.00 24.73 405 ARG A O 1
ATOM 3009 N N . GLU A 1 427 ? -5.199 40.465 -16.374 1.00 25.86 406 GLU A N 1
ATOM 3010 C CA . GLU A 1 427 ? -4.568 40.527 -17.692 1.00 28.34 406 GLU A CA 1
ATOM 3011 C C . GLU A 1 427 ? -3.068 40.221 -17.623 1.00 27.66 406 GLU A C 1
ATOM 3012 O O . GLU A 1 427 ? -2.389 40.639 -16.695 1.00 27.63 406 GLU A O 1
ATOM 3018 N N . SER A 1 428 ? -2.563 39.495 -18.616 1.00 28.73 407 SER A N 1
ATOM 3019 C CA . SER A 1 428 ? -1.118 39.265 -18.773 1.00 30.39 407 SER A CA 1
ATOM 3020 C C . SER A 1 428 ? -0.328 40.575 -18.750 1.00 31.04 407 SER A C 1
ATOM 3021 O O . SER A 1 428 ? -0.826 41.625 -19.152 1.00 30.87 407 SER A O 1
ATOM 3024 N N . ASP A 1 429 ? 0.887 40.509 -18.242 1.00 31.37 408 A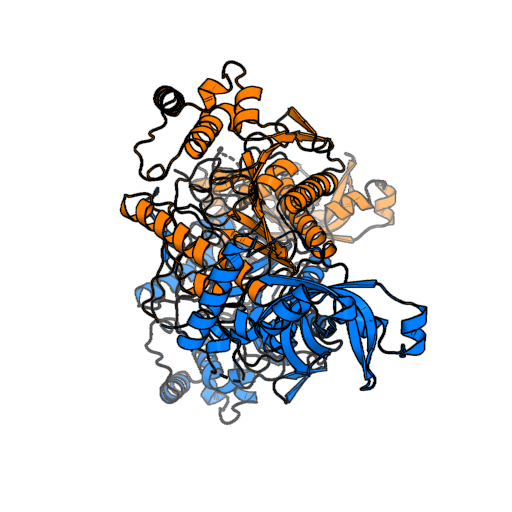SP A N 1
ATOM 3025 C CA . ASP A 1 429 ? 1.781 41.655 -18.262 1.00 32.27 408 ASP A CA 1
ATOM 3026 C C . ASP A 1 429 ? 2.447 41.750 -19.624 1.00 34.21 408 ASP A C 1
ATOM 3027 O O . ASP A 1 429 ? 2.798 42.837 -20.033 1.00 36.43 408 ASP A O 1
ATOM 3032 N N . THR A 1 430 ? 2.602 40.626 -20.334 1.00 35.92 409 THR A N 1
ATOM 3033 C CA . THR A 1 430 ? 3.372 40.624 -21.580 1.00 38.49 409 THR A CA 1
ATOM 3034 C C . THR A 1 430 ? 2.543 40.560 -22.860 1.00 38.67 409 THR A C 1
ATOM 3035 O O . THR A 1 430 ? 2.999 41.068 -23.873 1.00 40.22 409 THR A O 1
ATOM 3039 N N . VAL A 1 431 ? 1.359 39.942 -22.835 1.00 36.66 410 VAL A N 1
ATOM 3040 C CA . VAL A 1 431 ? 0.490 39.897 -24.024 1.00 36.13 410 VAL A CA 1
ATOM 3041 C C . VAL A 1 431 ? -0.898 40.561 -23.812 1.00 36.29 410 VAL A C 1
ATOM 3042 O O . VAL A 1 431 ? -1.756 40.056 -23.074 1.00 35.43 410 VAL A O 1
ATOM 3046 N N . ALA A 1 432 ? -1.118 41.686 -24.480 1.00 35.24 411 ALA A N 1
ATOM 3047 C CA . ALA A 1 432 ? -2.361 42.448 -24.345 1.00 36.35 411 ALA A CA 1
ATOM 3048 C C . ALA A 1 432 ? -3.571 41.625 -24.813 1.00 35.10 411 ALA A C 1
ATOM 3049 O O . ALA A 1 432 ? -3.485 40.905 -25.792 1.00 34.79 411 ALA A O 1
ATOM 3051 N N . GLY A 1 433 ? -4.680 41.707 -24.081 1.00 34.06 412 GLY A N 1
ATOM 3052 C CA . GLY A 1 433 ? -5.891 40.949 -24.420 1.00 32.60 412 GLY A CA 1
ATOM 3053 C C . GLY A 1 433 ? -5.977 39.510 -23.948 1.00 31.03 412 GLY A C 1
ATOM 3054 O O . GLY A 1 433 ? -6.956 38.859 -24.211 1.00 31.68 412 GLY A O 1
ATOM 3055 N N . ILE A 1 434 ? -4.947 39.011 -23.270 1.00 31.76 413 ILE A N 1
ATOM 3056 C CA . ILE A 1 434 ? -4.911 37.650 -22.735 1.00 31.75 413 ILE A CA 1
ATOM 3057 C C . ILE A 1 434 ? -4.926 37.700 -21.218 1.00 29.73 413 ILE A C 1
ATOM 3058 O O . ILE A 1 434 ? -4.292 38.569 -20.618 1.00 30.01 413 ILE A O 1
ATOM 3063 N N . THR A 1 435 ? -5.633 36.766 -20.588 1.00 27.31 414 THR A N 1
ATOM 3064 C CA . THR A 1 435 ? -5.693 36.718 -19.124 1.00 24.49 414 THR A CA 1
ATOM 3065 C C . THR A 1 435 ? -5.032 35.470 -18.572 1.00 24.95 414 THR A C 1
ATOM 3066 O O . THR A 1 435 ? -4.927 34.434 -19.270 1.00 25.32 414 THR A O 1
ATOM 3070 N N . GLU A 1 436 ? -4.535 35.595 -17.344 1.00 24.50 415 GLU A N 1
ATOM 3071 C CA . GLU A 1 436 ? -3.865 34.492 -16.650 1.00 25.66 415 GLU A CA 1
ATOM 3072 C C . GLU A 1 436 ? -4.901 33.588 -16.044 1.00 24.49 415 GLU A C 1
ATOM 3073 O O . GLU A 1 436 ? -5.170 33.619 -14.829 1.00 22.39 415 GLU A O 1
ATOM 3079 N N . ARG A 1 437 ? -5.500 32.798 -16.921 1.00 24.46 416 ARG A N 1
ATOM 3080 C CA . ARG A 1 437 ? -6.658 32.000 -16.582 1.00 24.87 416 ARG A CA 1
ATOM 3081 C C . ARG A 1 437 ? -6.535 30.592 -17.153 1.00 24.06 416 ARG A C 1
ATOM 3082 O O . ARG A 1 437 ? -5.933 30.392 -18.197 1.00 23.31 416 ARG A O 1
ATOM 3090 N N . PHE A 1 438 ? -7.108 29.623 -16.452 1.00 23.66 417 PHE A N 1
ATOM 3091 C CA . PHE A 1 438 ? -7.199 28.261 -16.979 1.00 23.44 417 PHE A CA 1
ATOM 3092 C C . PHE A 1 438 ? -8.553 27.619 -16.714 1.00 23.46 417 PHE A C 1
ATOM 3093 O O . PHE A 1 438 ? -9.324 28.059 -15.832 1.00 22.61 417 PHE A O 1
ATOM 3101 N N . GLU A 1 439 ? -8.842 26.608 -17.525 1.00 23.67 418 GLU A N 1
ATOM 3102 C CA . GLU A 1 439 ? -9.872 25.634 -17.239 1.00 24.02 418 GLU A CA 1
ATOM 3103 C C . GLU A 1 439 ? -9.227 24.252 -17.273 1.00 23.54 418 GLU A C 1
ATOM 3104 O O . GLU A 1 439 ? -8.342 23.987 -18.094 1.00 22.15 418 GLU A O 1
ATOM 3110 N N . LEU A 1 440 ? -9.661 23.385 -16.366 1.00 22.83 419 LEU A N 1
ATOM 3111 C CA . LEU A 1 440 ? -9.218 21.989 -16.322 1.00 21.91 419 LEU A CA 1
ATOM 3112 C C . LEU A 1 440 ? -10.321 21.076 -16.825 1.00 22.11 419 LEU A C 1
ATOM 3113 O O . LEU A 1 440 ? -11.459 21.134 -16.338 1.00 22.55 419 LEU A O 1
ATOM 3118 N N . PHE A 1 441 ? -9.986 20.251 -17.813 1.00 22.01 420 PHE A N 1
ATOM 3119 C CA . PHE A 1 441 ? -10.887 19.233 -18.329 1.00 21.87 420 PHE A CA 1
ATOM 3120 C C . PHE A 1 441 ? -10.304 17.834 -18.086 1.00 22.86 420 PHE A C 1
ATOM 3121 O O . PHE A 1 441 ? -9.087 17.627 -18.235 1.00 23.82 420 PHE A O 1
ATOM 3129 N N . ILE A 1 442 ? -11.166 16.911 -17.662 1.00 22.19 421 ILE A N 1
ATOM 3130 C CA . ILE A 1 442 ? -10.868 15.503 -17.496 1.00 21.96 421 ILE A CA 1
ATOM 3131 C C . ILE A 1 442 ? -12.092 14.751 -17.984 1.00 22.73 421 ILE A C 1
ATOM 3132 O O . ILE A 1 442 ? -13.204 15.147 -17.710 1.00 22.17 421 ILE A O 1
ATOM 3137 N N . THR A 1 443 ? -11.886 13.696 -18.774 1.00 25.55 422 THR A N 1
ATOM 3138 C CA . THR A 1 443 ? -12.986 12.940 -19.435 1.00 25.82 422 THR A CA 1
ATOM 3139 C C . THR A 1 443 ? -13.912 13.827 -20.279 1.00 26.89 422 THR A C 1
ATOM 3140 O O . THR A 1 443 ? -15.102 13.539 -20.429 1.00 25.66 422 THR A O 1
ATOM 3144 N N . GLY A 1 444 ? -13.367 14.929 -20.796 1.00 27.97 423 GLY A N 1
ATOM 3145 C CA . GLY A 1 444 ? -14.167 15.854 -21.596 1.00 29.70 423 GLY A CA 1
ATOM 3146 C C . GLY A 1 444 ? -15.102 16.798 -20.825 1.00 28.61 423 GLY A C 1
ATOM 3147 O O . GLY A 1 444 ? -15.937 17.465 -21.435 1.00 28.02 423 GLY A O 1
ATOM 3148 N N . ARG A 1 445 ? -14.907 16.906 -19.516 1.00 28.22 424 ARG A N 1
ATOM 3149 C CA A ARG A 1 445 ? -15.781 17.729 -18.669 0.50 28.24 424 ARG A CA 1
ATOM 3150 C CA B ARG A 1 445 ? -15.771 17.739 -18.676 0.50 27.87 424 ARG A CA 1
ATOM 3151 C C . ARG A 1 445 ? -14.947 18.718 -17.879 1.00 26.52 424 ARG A C 1
ATOM 3152 O O . ARG A 1 445 ? -13.819 18.414 -17.484 1.00 26.25 424 ARG A O 1
ATOM 3167 N N . GLU A 1 446 ? -15.494 19.895 -17.651 1.00 24.58 425 GLU A N 1
ATOM 3168 C CA . GLU A 1 446 ? -14.799 20.911 -16.904 1.00 24.72 425 GLU A CA 1
ATOM 3169 C C . GLU A 1 446 ? -14.824 20.499 -15.427 1.00 23.12 425 GLU A C 1
ATOM 3170 O O . GLU A 1 446 ? -15.877 20.317 -14.889 1.00 21.89 425 GLU A O 1
ATOM 3176 N N . ILE A 1 447 ? -13.654 20.356 -14.806 1.00 21.30 426 ILE A N 1
ATOM 3177 C CA . ILE A 1 447 ? -13.538 19.962 -13.431 1.00 20.78 426 ILE A CA 1
ATOM 3178 C C . ILE A 1 447 ? -13.074 21.134 -12.569 1.00 21.67 426 ILE A C 1
ATOM 3179 O O . ILE A 1 447 ? -13.361 21.195 -11.360 1.00 19.83 426 ILE A O 1
ATOM 3184 N N . ALA A 1 448 ? -12.357 22.076 -13.179 1.00 22.34 427 ALA A N 1
ATOM 3185 C CA . ALA A 1 448 ? -11.931 23.246 -12.418 1.00 21.57 427 ALA A CA 1
ATOM 3186 C C . ALA A 1 448 ? -11.746 24.439 -13.309 1.00 21.45 427 ALA A C 1
ATOM 3187 O O . ALA A 1 448 ? -11.548 24.309 -14.528 1.00 21.50 427 ALA A O 1
ATOM 3189 N N . ASN A 1 449 ? -11.834 25.613 -12.709 1.00 21.70 428 ASN A N 1
ATOM 3190 C CA . ASN A 1 449 ? -11.392 26.817 -13.396 1.00 22.53 428 ASN A CA 1
ATOM 3191 C C . ASN A 1 449 ? -10.888 27.889 -12.461 1.00 22.04 428 ASN A C 1
ATOM 3192 O O . ASN A 1 449 ? -11.400 28.067 -11.338 1.00 22.70 428 ASN A O 1
ATOM 3197 N N . GLY A 1 450 ? -9.836 28.555 -12.910 1.00 21.63 429 GLY A N 1
ATOM 3198 C CA . GLY A 1 450 ? -9.081 29.438 -12.053 1.00 21.22 429 GLY A CA 1
ATOM 3199 C C . GLY A 1 450 ? -8.326 30.541 -12.750 1.00 20.62 429 GLY A C 1
ATOM 3200 O O . GLY A 1 450 ? -8.192 30.564 -13.972 1.00 21.71 429 GLY A O 1
ATOM 3201 N N . PHE A 1 451 ? -7.863 31.482 -11.961 1.00 19.61 430 PHE A N 1
ATOM 3202 C CA . PHE A 1 451 ? -7.100 32.579 -12.507 1.00 19.93 430 PHE A CA 1
ATOM 3203 C C . PHE A 1 451 ? -6.401 33.441 -11.477 1.00 19.59 430 PHE A C 1
ATOM 3204 O O . PHE A 1 451 ? -6.738 33.458 -10.284 1.00 19.32 430 PHE A O 1
ATOM 3212 N N . SER A 1 452 ? -5.347 34.089 -11.953 1.00 19.80 431 SER A N 1
ATOM 3213 C CA . SER A 1 452 ? -4.770 35.237 -11.241 1.00 19.67 431 SER A CA 1
ATOM 3214 C C . SER A 1 452 ? -5.908 36.237 -11.107 1.00 19.51 431 SER A C 1
ATOM 3215 O O . SER A 1 452 ? -6.558 36.541 -12.102 1.00 19.45 431 SER A O 1
ATOM 3218 N N . GLU A 1 453 ? -6.174 36.716 -9.898 1.00 18.98 432 GLU A N 1
ATOM 3219 C CA . GLU A 1 453 ? -7.326 37.565 -9.699 1.00 18.66 432 GLU A CA 1
ATOM 3220 C C . GLU A 1 453 ? -7.095 39.027 -10.133 1.00 19.13 432 GLU A C 1
ATOM 3221 O O . GLU A 1 453 ? -6.050 39.632 -9.876 1.00 19.35 432 GLU A O 1
ATOM 3227 N N . LEU A 1 454 ? -8.119 39.606 -10.764 1.00 19.17 433 LEU A N 1
ATOM 3228 C CA . LEU A 1 454 ? -8.131 41.037 -11.037 1.00 18.82 433 LEU A CA 1
ATOM 3229 C C . LEU A 1 454 ? -8.360 41.823 -9.711 1.00 18.57 433 LEU A C 1
ATOM 3230 O O . LEU A 1 454 ? -9.455 41.820 -9.168 1.00 17.72 433 LEU A O 1
ATOM 3235 N N . ASN A 1 455 ? -7.310 42.461 -9.214 1.00 18.32 434 ASN A N 1
ATOM 3236 C CA . ASN A 1 455 ? -7.397 43.259 -8.043 1.00 19.31 434 ASN A CA 1
ATOM 3237 C C . ASN A 1 455 ? -7.404 44.744 -8.351 1.00 19.71 434 ASN A C 1
ATOM 3238 O O . ASN A 1 455 ? -7.516 45.548 -7.453 1.00 19.67 434 ASN A O 1
ATOM 3243 N N . ASP A 1 456 ? -7.332 45.110 -9.619 1.00 21.13 435 ASP A N 1
ATOM 3244 C CA . ASP A 1 456 ? -7.314 46.545 -10.026 1.00 21.95 435 ASP A CA 1
ATOM 3245 C C . ASP A 1 456 ? -8.759 47.047 -10.140 1.00 21.17 435 ASP A C 1
ATOM 3246 O O . ASP A 1 456 ? -9.474 46.658 -11.057 1.00 20.18 435 ASP A O 1
ATOM 3251 N N . PRO A 1 457 ? -9.189 47.923 -9.231 1.00 21.15 436 PRO A N 1
ATOM 3252 C CA . PRO A 1 457 ? -10.601 48.359 -9.272 1.00 21.88 436 PRO A CA 1
ATOM 3253 C C . PRO A 1 457 ? -11.057 49.110 -10.544 1.00 22.21 436 PRO A C 1
ATOM 3254 O O . PRO A 1 457 ? -12.192 48.954 -10.964 1.00 23.05 436 PRO A O 1
ATOM 3258 N N . GLU A 1 458 ? -10.187 49.894 -11.149 1.00 23.43 437 GLU A N 1
ATOM 3259 C CA . GLU A 1 458 ? -10.565 50.651 -12.349 1.00 23.55 437 GLU A CA 1
ATOM 3260 C C . GLU A 1 458 ? -10.711 49.719 -13.515 1.00 23.35 437 GLU A C 1
ATOM 3261 O O . GLU A 1 458 ? -11.630 49.864 -14.288 1.00 25.29 437 GLU A O 1
ATOM 3267 N N . ASP A 1 459 ? -9.793 48.765 -13.655 1.00 24.39 438 ASP A N 1
ATOM 3268 C CA . ASP A 1 459 ? -9.877 47.740 -14.705 1.00 24.72 438 ASP A CA 1
ATOM 3269 C C . ASP A 1 459 ? -11.201 46.975 -14.514 1.00 24.46 438 ASP A C 1
ATOM 3270 O O . ASP A 1 459 ? -11.978 46.803 -15.467 1.00 25.35 438 ASP A O 1
ATOM 3275 N N . GLN A 1 460 ? -11.482 46.597 -13.277 1.00 23.36 439 GLN A N 1
ATOM 3276 C CA . GLN A 1 460 ? -12.681 45.833 -12.960 1.00 23.67 439 GLN A CA 1
ATOM 3277 C C . GLN A 1 460 ? -13.968 46.592 -13.292 1.00 23.28 439 GLN A C 1
ATOM 3278 O O . GLN A 1 460 ? -14.903 46.000 -13.806 1.00 22.01 439 GLN A O 1
ATOM 3284 N N . ALA A 1 461 ? -14.028 47.870 -12.921 1.00 22.86 440 ALA A N 1
ATOM 3285 C CA . ALA A 1 461 ? -15.164 48.732 -13.286 1.00 22.49 440 ALA A CA 1
ATOM 3286 C C . ALA A 1 461 ? -15.363 48.755 -14.812 1.00 22.58 440 ALA A C 1
ATOM 3287 O O . ALA A 1 461 ? -16.470 48.562 -15.305 1.00 21.98 440 ALA A O 1
ATOM 3289 N N . ALA A 1 462 ? -14.274 48.965 -15.543 1.00 21.83 441 ALA A N 1
ATOM 3290 C CA . ALA A 1 462 ? -14.328 48.969 -17.007 1.00 22.37 441 ALA A CA 1
ATOM 3291 C C . ALA A 1 462 ? -14.875 47.629 -17.509 1.00 22.10 441 ALA A C 1
ATOM 3292 O O . ALA A 1 462 ? -15.789 47.590 -18.333 1.00 22.47 441 ALA A O 1
ATOM 3294 N N . ARG A 1 463 ? -14.378 46.518 -16.984 1.00 21.56 442 ARG A N 1
ATOM 3295 C CA . ARG A 1 463 ? -14.840 45.253 -17.536 1.00 22.27 442 ARG A CA 1
ATOM 3296 C C . ARG A 1 463 ? -16.302 44.984 -17.181 1.00 22.24 442 ARG A C 1
ATOM 3297 O O . ARG A 1 463 ? -17.038 44.430 -18.004 1.00 21.88 442 ARG A O 1
ATOM 3305 N N . PHE A 1 464 ? -16.732 45.425 -16.000 1.00 21.71 443 PHE A N 1
ATOM 3306 C CA . PHE A 1 464 ? -18.141 45.364 -15.649 1.00 23.69 443 PHE A CA 1
ATOM 3307 C C . PHE A 1 464 ? -19.019 46.170 -16.606 1.00 26.39 443 PHE A C 1
ATOM 3308 O O . PHE A 1 464 ? -20.067 45.691 -17.039 1.00 26.91 443 PHE A O 1
ATOM 3316 N N . LYS A 1 465 ? -18.613 47.384 -16.935 1.00 29.59 444 LYS A N 1
ATOM 3317 C CA . LYS A 1 465 ? -19.406 48.195 -17.877 1.00 33.13 444 LYS A CA 1
ATOM 3318 C C . LYS A 1 465 ? -19.577 47.496 -19.240 1.00 32.27 444 LYS A C 1
ATOM 3319 O O . LYS A 1 465 ? -20.615 47.590 -19.866 1.00 31.99 444 LYS A O 1
ATOM 3325 N N . LYS A 1 466 ? -18.551 46.786 -19.663 1.00 32.08 445 LYS A N 1
ATOM 3326 C CA . LYS A 1 466 ? -18.563 46.061 -20.913 1.00 33.93 445 LYS A CA 1
ATOM 3327 C C . LYS A 1 466 ? -19.525 44.857 -20.816 1.00 33.49 445 LYS A C 1
ATOM 3328 O O . LYS A 1 466 ? -20.189 44.504 -21.794 1.00 31.31 445 LYS A O 1
ATOM 3334 N N . GLN A 1 467 ? -19.596 44.223 -19.642 1.00 31.91 446 GLN A N 1
ATOM 3335 C CA . GLN A 1 467 ? -20.584 43.163 -19.403 1.00 29.46 446 GLN A CA 1
ATOM 3336 C C . GLN A 1 467 ? -21.995 43.712 -19.453 1.00 29.69 446 GLN A C 1
ATOM 3337 O O . GLN A 1 467 ? -22.902 43.046 -19.996 1.00 30.34 446 GLN A O 1
ATOM 3343 N N . VAL A 1 468 ? -22.199 44.898 -18.870 1.00 28.91 447 VAL A N 1
ATOM 3344 C CA . VAL A 1 468 ? -23.531 45.526 -18.841 1.00 28.90 447 VAL A CA 1
ATOM 3345 C C . VAL A 1 468 ? -23.994 45.831 -20.261 1.00 30.25 447 VAL A C 1
ATOM 3346 O O . VAL A 1 468 ? -25.164 45.632 -20.586 1.00 31.91 447 VAL A O 1
ATOM 3350 N N . GLU A 1 469 ? -23.085 46.263 -21.123 1.00 32.94 448 GLU A N 1
ATOM 3351 C CA . GLU A 1 469 ? -23.421 46.425 -22.549 1.00 36.89 448 GLU A CA 1
ATOM 3352 C C . GLU A 1 469 ? -24.008 45.146 -23.123 1.00 35.23 448 GLU A C 1
ATOM 3353 O O . GLU A 1 469 ? -25.089 45.166 -23.734 1.00 33.39 448 GLU A O 1
ATOM 3359 N N . GLN A 1 470 ? -23.318 44.033 -22.889 1.00 33.34 449 GLN A N 1
ATOM 3360 C CA . GLN A 1 470 ? -23.778 42.750 -23.415 1.00 34.10 449 GLN A CA 1
ATOM 3361 C C . GLN A 1 470 ? -25.131 42.397 -22.832 1.00 32.82 449 GLN A C 1
ATOM 3362 O O . GLN A 1 470 ? -26.007 41.897 -23.543 1.00 34.04 449 GLN A O 1
ATOM 3368 N N . LYS A 1 471 ? -25.304 42.681 -21.550 1.00 31.29 450 LYS A N 1
ATOM 3369 C CA . LYS A 1 471 ? -26.555 42.386 -20.866 1.00 32.30 450 LYS A CA 1
ATOM 3370 C C . LYS A 1 471 ? -27.715 43.238 -21.382 1.00 30.76 450 LYS A C 1
ATOM 3371 O O . LYS A 1 471 ? -28.812 42.753 -21.615 1.00 28.84 450 LYS A O 1
ATOM 3377 N N . ASP A 1 472 ? -27.459 44.517 -21.550 1.00 30.84 451 ASP A N 1
ATOM 3378 C CA . ASP A 1 472 ? -28.437 45.388 -22.189 1.00 33.03 451 ASP A CA 1
ATOM 3379 C C . ASP A 1 472 ? -28.780 44.897 -23.615 1.00 32.34 451 ASP A C 1
ATOM 3380 O O . ASP A 1 472 ? -29.909 45.042 -24.041 1.00 32.98 451 ASP A O 1
ATOM 3385 N N . ALA A 1 473 ? -27.836 44.285 -24.331 1.00 31.32 452 ALA A N 1
ATOM 3386 C CA . ALA A 1 473 ? -28.130 43.775 -25.695 1.00 32.54 452 ALA A CA 1
ATOM 3387 C C . ALA A 1 473 ? -28.722 42.363 -25.692 1.00 32.34 452 ALA A C 1
ATOM 3388 O O . ALA A 1 473 ? -28.930 41.782 -26.753 1.00 32.69 452 ALA A O 1
ATOM 3390 N N . GLY A 1 474 ? -28.989 41.806 -24.516 1.00 32.03 453 GLY A N 1
ATOM 3391 C CA . GLY A 1 474 ? -29.758 40.553 -24.411 1.00 32.87 453 GLY A CA 1
ATOM 3392 C C . GLY A 1 474 ? -29.016 39.331 -23.885 1.00 33.08 453 GLY A C 1
ATOM 3393 O O . GLY A 1 474 ? -29.593 38.223 -23.826 1.00 28.78 453 GLY A O 1
ATOM 3394 N N . ASP A 1 475 ? -27.744 39.522 -23.507 1.00 32.90 454 ASP A N 1
ATOM 3395 C CA . ASP A 1 475 ? -26.930 38.409 -22.999 1.00 33.29 454 ASP A CA 1
ATOM 3396 C C . ASP A 1 475 ? -27.276 38.147 -21.546 1.00 33.27 454 ASP A C 1
ATOM 3397 O O . ASP A 1 475 ? -26.817 38.861 -20.665 1.00 32.10 454 ASP A O 1
ATOM 3402 N N . GLU A 1 476 ? -28.078 37.115 -21.307 1.00 33.63 455 GLU A N 1
ATOM 3403 C CA . GLU A 1 476 ? -28.610 36.861 -19.978 1.00 35.83 455 GLU A CA 1
ATOM 3404 C C . GLU A 1 476 ? -27.562 36.272 -19.015 1.00 34.69 455 GLU A C 1
ATOM 3405 O O . GLU A 1 476 ? -27.844 36.150 -17.822 1.00 31.91 455 GLU A O 1
ATOM 3411 N N . GLU A 1 477 ? -26.391 35.891 -19.535 1.00 30.93 456 GLU A N 1
ATOM 3412 C CA . GLU A 1 477 ? -25.292 35.411 -18.698 1.00 29.83 456 GLU A CA 1
ATOM 3413 C C . GLU A 1 477 ? -24.222 36.479 -18.470 1.00 28.69 456 GLU A C 1
ATOM 3414 O O . GLU A 1 477 ? -23.186 36.202 -17.864 1.00 27.71 456 GLU A O 1
ATOM 3420 N N . ALA A 1 478 ? -24.478 37.697 -18.952 1.00 27.42 457 ALA A N 1
ATOM 3421 C CA . ALA A 1 478 ? -23.574 38.819 -18.745 1.00 26.15 457 ALA A CA 1
ATOM 3422 C C . ALA A 1 478 ? -23.696 39.299 -17.320 1.00 26.16 457 ALA A C 1
ATOM 3423 O O . ALA A 1 478 ? -24.765 39.206 -16.724 1.00 24.50 457 ALA A O 1
ATOM 3425 N N . MET A 1 479 ? -22.608 39.846 -16.779 1.00 25.18 458 MET A N 1
ATOM 3426 C CA . MET A 1 479 ? -22.616 40.282 -15.402 1.00 25.90 458 MET A CA 1
ATOM 3427 C C . MET A 1 479 ? -23.237 41.671 -15.191 1.00 26.95 458 MET A C 1
ATOM 3428 O O . MET A 1 479 ? -23.167 42.511 -16.095 1.00 26.50 458 MET A O 1
ATOM 3433 N N . PHE A 1 480 ? -23.853 41.855 -14.007 1.00 25.89 459 PHE A N 1
ATOM 3434 C CA . PHE A 1 480 ? -24.286 43.146 -13.489 1.00 26.32 459 PHE A CA 1
ATOM 3435 C C . PHE A 1 480 ? -23.091 43.932 -12.940 1.00 25.55 459 PHE A C 1
ATOM 3436 O O . PHE A 1 480 ? -22.109 43.366 -12.520 1.00 24.04 459 PHE A O 1
ATOM 3444 N N . PHE A 1 481 ? -23.201 45.257 -12.929 1.00 25.80 460 PHE A N 1
ATOM 3445 C CA . PHE A 1 481 ? -22.187 46.095 -12.334 1.00 24.87 460 PHE A CA 1
ATOM 3446 C C . PHE A 1 481 ? -22.397 45.964 -10.826 1.00 24.72 460 PHE A C 1
ATOM 3447 O O . PHE A 1 481 ? -23.518 46.157 -10.336 1.00 23.51 460 PHE A O 1
ATOM 3455 N N . ASP A 1 482 ? -21.335 45.603 -10.108 1.00 23.44 461 ASP A N 1
ATOM 3456 C CA . ASP A 1 482 ? -21.399 45.478 -8.651 1.00 22.79 461 ASP A CA 1
ATOM 3457 C C . ASP A 1 482 ? -20.561 46.567 -7.974 1.00 22.33 461 ASP A C 1
ATOM 3458 O O . ASP A 1 482 ? -19.353 46.404 -7.820 1.00 22.00 461 ASP A O 1
ATOM 3463 N N . ALA A 1 483 ? -21.216 47.661 -7.570 1.00 22.38 462 ALA A N 1
ATOM 3464 C CA . ALA A 1 483 ? -20.514 48.849 -7.058 1.00 22.74 462 ALA A CA 1
ATOM 3465 C C . ALA A 1 483 ? -19.944 48.553 -5.699 1.00 23.45 462 ALA A C 1
ATOM 3466 O O . ALA A 1 483 ? -18.902 49.064 -5.366 1.00 24.62 462 ALA A O 1
ATOM 3468 N N . ASP A 1 484 ? -20.669 47.790 -4.886 1.00 23.98 463 ASP A N 1
ATOM 3469 C CA . ASP A 1 484 ? -20.189 47.455 -3.567 1.00 25.58 463 ASP A CA 1
ATOM 3470 C C . ASP A 1 484 ? -18.889 46.629 -3.724 1.00 23.53 463 ASP A C 1
ATOM 3471 O O . ASP A 1 484 ? -17.913 46.830 -3.006 1.00 22.68 463 ASP A O 1
ATOM 3476 N N . TYR A 1 485 ? -18.845 45.744 -4.702 1.00 21.41 464 TYR A N 1
ATOM 3477 C CA . TYR A 1 485 ? -17.624 44.997 -4.880 1.00 21.34 464 TYR A CA 1
ATOM 3478 C C . TYR A 1 485 ? -16.442 45.920 -5.301 1.00 21.40 464 TYR A C 1
ATOM 3479 O O . TYR A 1 485 ? -15.342 45.766 -4.793 1.00 20.56 464 TYR A O 1
ATOM 3488 N N . ILE A 1 486 ? -16.691 46.867 -6.197 1.00 21.75 465 ILE A N 1
ATOM 3489 C CA . ILE A 1 486 ? -15.665 47.800 -6.620 1.00 22.95 465 ILE A CA 1
ATOM 3490 C C . ILE A 1 486 ? -15.161 48.599 -5.428 1.00 23.16 465 ILE A C 1
ATOM 3491 O O . ILE A 1 486 ? -13.964 48.761 -5.233 1.00 22.76 465 ILE A O 1
ATOM 3496 N N . ARG A 1 487 ? -16.082 49.066 -4.615 1.00 25.13 466 ARG A N 1
ATOM 3497 C CA . ARG A 1 487 ? -15.733 49.766 -3.376 1.00 26.43 466 ARG A CA 1
ATOM 3498 C C . ARG A 1 487 ? -14.763 48.957 -2.501 1.00 24.05 466 ARG A C 1
ATOM 3499 O O . ARG A 1 487 ? -13.783 49.484 -1.988 1.00 24.05 466 ARG A O 1
ATOM 3507 N N . ALA A 1 488 ? -15.062 47.689 -2.314 1.00 22.18 467 ALA A N 1
ATOM 3508 C CA . ALA A 1 488 ? -14.202 46.788 -1.567 1.00 20.65 467 ALA A CA 1
ATOM 3509 C C . ALA A 1 488 ? -12.821 46.730 -2.175 1.00 19.55 467 ALA A C 1
ATOM 3510 O O . ALA A 1 488 ? -11.841 46.907 -1.479 1.00 19.69 467 ALA A O 1
ATOM 3512 N N . LEU A 1 489 ? -12.714 46.537 -3.485 1.00 19.74 468 LEU A N 1
ATOM 3513 C CA . LEU A 1 489 ? -11.399 46.546 -4.137 1.00 19.78 468 LEU A CA 1
ATOM 3514 C C . LEU A 1 489 ? -10.643 47.881 -3.947 1.00 20.57 468 LEU A C 1
ATOM 3515 O O . LEU A 1 489 ? -9.409 47.905 -3.891 1.00 20.94 468 LEU A O 1
ATOM 3520 N N . GLU A 1 490 ? -11.368 48.988 -3.894 1.00 20.93 469 GLU A N 1
ATOM 3521 C CA . GLU A 1 490 ? -10.720 50.274 -3.756 1.00 22.06 469 GLU A CA 1
ATOM 3522 C C . GLU A 1 490 ? -10.048 50.441 -2.383 1.00 22.60 469 GLU A C 1
ATOM 3523 O O . GLU A 1 490 ? -9.184 51.329 -2.230 1.00 21.18 469 GLU A O 1
ATOM 3529 N N . TYR A 1 491 ? -10.406 49.591 -1.399 1.00 21.44 470 TYR A N 1
ATOM 3530 C CA . TYR A 1 491 ? -9.647 49.598 -0.155 1.00 21.97 470 TYR A CA 1
ATOM 3531 C C . TYR A 1 491 ? -8.261 48.978 -0.312 1.00 21.55 470 TYR A C 1
ATOM 3532 O O . TYR A 1 491 ? -7.426 49.135 0.578 1.00 22.91 470 TYR A O 1
ATOM 3541 N N . GLY A 1 492 ? -8.013 48.321 -1.433 1.00 20.42 471 GLY A N 1
ATOM 3542 C CA . GLY A 1 492 ? -6.721 47.748 -1.709 1.00 21.10 471 GLY A CA 1
ATOM 3543 C C . GLY A 1 492 ? -6.737 46.259 -1.485 1.00 21.51 471 GLY A C 1
ATOM 3544 O O . GLY A 1 492 ? -6.849 45.796 -0.341 1.00 22.32 471 GLY A O 1
ATOM 3545 N N . MET A 1 493 ? -6.649 45.503 -2.573 1.00 21.53 472 MET A N 1
ATOM 3546 C CA . MET A 1 493 ? -6.662 44.065 -2.478 1.00 22.38 472 MET A CA 1
ATOM 3547 C C . MET A 1 493 ? -5.317 43.532 -2.930 1.00 22.11 472 MET A C 1
ATOM 3548 O O . MET A 1 493 ? -4.853 43.858 -4.009 1.00 20.95 472 MET A O 1
ATOM 3553 N N . PRO A 1 494 ? -4.718 42.660 -2.117 1.00 22.81 473 PRO A N 1
ATOM 3554 C CA . PRO A 1 494 ? -3.474 42.083 -2.571 1.00 23.40 473 PRO A CA 1
ATOM 3555 C C . PRO A 1 494 ? -3.654 41.174 -3.777 1.00 23.89 473 PRO A C 1
ATOM 3556 O O . PRO A 1 494 ? -4.774 40.627 -4.024 1.00 23.70 473 PRO A O 1
ATOM 3560 N N . PRO A 1 495 ? -2.564 41.011 -4.533 1.00 22.96 474 PRO A N 1
ATOM 3561 C CA . PRO A 1 495 ? -2.605 40.087 -5.645 1.00 22.38 474 PRO A CA 1
ATOM 3562 C C . PRO A 1 495 ? -2.940 38.742 -5.067 1.00 21.58 474 PRO A C 1
ATOM 3563 O O . PRO A 1 495 ? -2.419 38.394 -3.996 1.00 20.20 474 PRO A O 1
ATOM 3567 N N . THR A 1 496 ? -3.781 37.999 -5.787 1.00 20.92 475 THR A N 1
ATOM 3568 C CA . THR A 1 496 ? -4.379 36.767 -5.272 1.00 19.96 475 THR A CA 1
ATOM 3569 C C . THR A 1 496 ? -4.653 35.829 -6.439 1.00 20.56 475 THR A C 1
ATOM 3570 O O . THR A 1 496 ? -4.798 36.266 -7.608 1.00 20.54 475 THR A O 1
ATOM 3574 N N . GLY A 1 497 ? -4.684 34.545 -6.118 1.00 19.99 476 GLY A N 1
ATOM 3575 C CA . GLY A 1 497 ? -5.053 33.503 -7.049 1.00 19.40 476 GLY A CA 1
ATOM 3576 C C . GLY A 1 497 ? -6.284 32.772 -6.516 1.00 18.67 476 GLY A C 1
ATOM 3577 O O . GLY A 1 497 ? -6.388 32.468 -5.303 1.00 17.02 476 GLY A O 1
ATOM 3578 N N . GLY A 1 498 ? -7.223 32.524 -7.432 1.00 18.71 477 GLY A N 1
ATOM 3579 C CA . GLY A 1 498 ? -8.480 31.847 -7.099 1.00 18.81 477 GLY A CA 1
ATOM 3580 C C . GLY A 1 498 ? -8.832 30.737 -8.067 1.00 18.79 477 GLY A C 1
ATOM 3581 O O . GLY A 1 498 ? -8.480 30.791 -9.261 1.00 19.77 477 GLY A O 1
ATOM 3582 N N . CYS A 1 499 ? -9.538 29.733 -7.546 1.00 18.55 478 CYS A N 1
ATOM 3583 C CA . CYS A 1 499 ? -9.999 28.610 -8.336 1.00 18.52 478 CYS A CA 1
ATOM 3584 C C . CYS A 1 499 ? -11.297 28.001 -7.793 1.00 18.23 478 CYS A C 1
ATOM 3585 O O . CYS A 1 499 ? -11.566 28.028 -6.605 1.00 17.37 478 CYS A O 1
ATOM 3588 N N . GLY A 1 500 ? -12.120 27.506 -8.714 1.00 18.87 479 GLY A N 1
ATOM 3589 C CA . GLY A 1 500 ? -13.337 26.769 -8.373 1.00 18.13 479 GLY A CA 1
ATOM 3590 C C . GLY A 1 500 ? -13.265 25.364 -8.953 1.00 18.66 479 GLY A C 1
ATOM 3591 O O . GLY A 1 500 ? -13.012 25.189 -10.153 1.00 18.57 479 GLY A O 1
ATOM 3592 N N . ILE A 1 501 ? -13.504 24.376 -8.101 1.00 18.88 480 ILE A N 1
ATOM 3593 C CA . ILE A 1 501 ? -13.514 22.964 -8.472 1.00 19.18 480 ILE A CA 1
ATOM 3594 C C . ILE A 1 501 ? -14.934 22.441 -8.380 1.00 18.24 480 ILE A C 1
ATOM 3595 O O . ILE A 1 501 ? -15.605 22.688 -7.399 1.00 19.84 480 ILE A O 1
ATOM 3600 N N . GLY A 1 502 ? -15.374 21.708 -9.385 1.00 17.52 481 GLY A N 1
ATOM 3601 C CA . GLY A 1 502 ? -16.708 21.131 -9.409 1.00 17.08 481 GLY A CA 1
ATOM 3602 C C . GLY A 1 502 ? -16.752 19.845 -8.634 1.00 17.33 481 GLY A C 1
ATOM 3603 O O . GLY A 1 502 ? -16.310 18.806 -9.134 1.00 17.59 481 GLY A O 1
ATOM 3604 N N . ILE A 1 503 ? -17.227 19.926 -7.387 1.00 16.77 482 ILE A N 1
ATOM 3605 C CA . ILE A 1 503 ? -17.178 18.800 -6.476 1.00 17.23 482 ILE A CA 1
ATOM 3606 C C . ILE A 1 503 ? -18.022 17.643 -7.030 1.00 17.77 482 ILE A C 1
ATOM 3607 O O . ILE A 1 503 ? -17.566 16.502 -7.054 1.00 17.76 482 ILE A O 1
ATOM 3612 N N . ASP A 1 504 ? -19.211 17.952 -7.536 1.00 17.53 483 ASP A N 1
ATOM 3613 C CA . ASP A 1 504 ? -20.064 16.919 -8.104 1.00 18.85 483 ASP A CA 1
ATOM 3614 C C . ASP A 1 504 ? -19.352 16.146 -9.247 1.00 20.41 483 ASP A C 1
ATOM 3615 O O . ASP A 1 504 ? -19.335 14.916 -9.280 1.00 20.48 483 ASP A O 1
ATOM 3620 N N . ARG A 1 505 ? -18.712 16.865 -10.145 1.00 21.90 484 ARG A N 1
ATOM 3621 C CA . ARG A 1 505 ? -17.938 16.214 -11.247 1.00 22.37 484 ARG A CA 1
ATOM 3622 C C . ARG A 1 505 ? -16.713 15.483 -10.800 1.00 20.76 484 ARG A C 1
ATOM 3623 O O . ARG A 1 505 ? -16.431 14.434 -11.325 1.00 20.67 484 ARG A O 1
ATOM 3631 N N . LEU A 1 506 ? -16.007 16.001 -9.812 1.00 19.02 485 LEU A N 1
ATOM 3632 C CA . LEU A 1 506 ? -14.907 15.259 -9.258 1.00 18.93 485 LEU A CA 1
ATOM 3633 C C . LEU A 1 506 ? -15.406 13.941 -8.686 1.00 19.71 485 LEU A C 1
ATOM 3634 O O . LEU A 1 506 ? -14.821 12.885 -8.955 1.00 20.08 485 LEU A O 1
ATOM 3639 N N . VAL A 1 507 ? -16.534 13.986 -7.972 1.00 19.84 486 VAL A N 1
ATOM 3640 C CA . VAL A 1 507 ? -17.077 12.805 -7.326 1.00 20.05 486 VAL A CA 1
ATOM 3641 C C . VAL A 1 507 ? -17.522 11.743 -8.350 1.00 20.73 486 VAL A C 1
ATOM 3642 O O . VAL A 1 507 ? -17.353 10.521 -8.132 1.00 20.79 486 VAL A O 1
ATOM 3646 N N . MET A 1 508 ? -18.020 12.209 -9.483 1.00 21.16 487 MET A N 1
ATOM 3647 C CA . MET A 1 508 ? -18.346 11.312 -10.571 1.00 20.70 487 MET A CA 1
ATOM 3648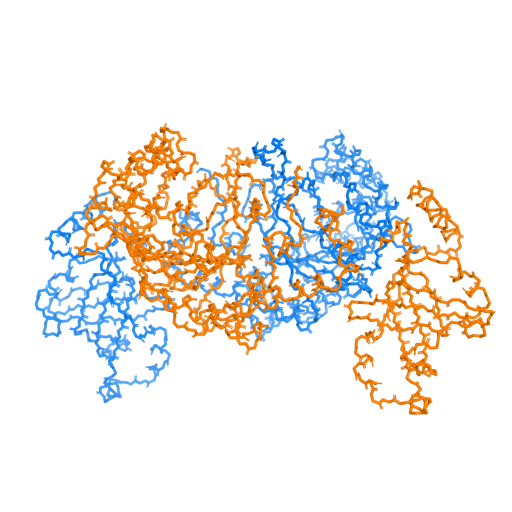 C C . MET A 1 508 ? -17.129 10.463 -10.936 1.00 21.20 487 MET A C 1
ATOM 3649 O O . MET A 1 508 ? -17.252 9.245 -11.141 1.00 21.52 487 MET A O 1
ATOM 3654 N N . LEU A 1 509 ? -15.970 11.103 -11.078 1.00 21.29 488 LEU A N 1
ATOM 3655 C CA . LEU A 1 509 ? -14.778 10.375 -11.490 1.00 21.56 488 LEU A CA 1
ATOM 3656 C C . LEU A 1 509 ? -14.393 9.374 -10.430 1.00 21.55 488 LEU A C 1
ATOM 3657 O O . LEU A 1 509 ? -14.018 8.249 -10.744 1.00 24.64 488 LEU A O 1
ATOM 3662 N N . LEU A 1 510 ? -14.525 9.749 -9.168 1.00 20.98 489 LEU A N 1
ATOM 3663 C CA . LEU A 1 510 ? -14.057 8.917 -8.074 1.00 21.08 489 LEU A CA 1
ATOM 3664 C C . LEU A 1 510 ? -14.970 7.711 -7.770 1.00 21.55 489 LEU A C 1
ATOM 3665 O O . LEU A 1 510 ? -14.563 6.789 -7.045 1.00 21.41 489 LEU A O 1
ATOM 3670 N N . THR A 1 511 ? -16.183 7.728 -8.325 1.00 20.64 490 THR A N 1
ATOM 3671 C CA . THR A 1 511 ? -17.181 6.726 -8.056 1.00 20.04 490 THR A CA 1
ATOM 3672 C C . THR A 1 511 ? -17.672 6.078 -9.337 1.00 21.00 490 THR A C 1
ATOM 3673 O O . THR A 1 511 ? -18.602 5.253 -9.312 1.00 20.93 490 THR A O 1
ATOM 3677 N N . ASP A 1 512 ? -17.044 6.430 -10.454 1.00 22.04 491 ASP A N 1
ATOM 3678 C CA . ASP A 1 512 ? -17.437 5.913 -11.767 1.00 22.58 491 ASP A CA 1
ATOM 3679 C C . ASP A 1 512 ? -18.925 6.096 -12.049 1.00 21.44 491 ASP A C 1
ATOM 3680 O O . ASP A 1 512 ? -19.600 5.171 -12.496 1.00 20.22 491 ASP A O 1
ATOM 3685 N N . SER A 1 513 ? -19.421 7.294 -11.787 1.00 21.64 492 SER A N 1
ATOM 3686 C CA . SER A 1 513 ? -20.841 7.631 -12.041 1.00 22.26 492 SER A CA 1
ATOM 3687 C C . SER A 1 513 ? -20.951 8.310 -13.380 1.00 22.64 492 SER A C 1
ATOM 3688 O O . SER A 1 513 ? -20.166 9.190 -13.679 1.00 22.98 492 SER A O 1
ATOM 3691 N N . PRO A 1 514 ? -21.899 7.869 -14.217 1.00 23.48 493 PRO A N 1
ATOM 3692 C CA . PRO A 1 514 ? -21.912 8.362 -15.583 1.00 24.43 493 PRO A CA 1
ATOM 3693 C C . PRO A 1 514 ? -22.532 9.742 -15.721 1.00 25.09 493 PRO A C 1
ATOM 3694 O O . PRO A 1 514 ? -22.201 10.442 -16.670 1.00 27.23 493 PRO A O 1
ATOM 3698 N N . THR A 1 515 ? -23.423 10.132 -14.807 1.00 25.38 494 THR A N 1
ATOM 3699 C CA . THR A 1 515 ? -24.037 11.486 -14.835 1.00 23.91 494 THR A CA 1
ATOM 3700 C C . THR A 1 515 ? -24.047 12.153 -13.454 1.00 23.55 494 THR A C 1
ATOM 3701 O O . THR A 1 515 ? -23.918 11.494 -12.425 1.00 23.15 494 THR A O 1
ATOM 3705 N N . ILE A 1 516 ? -24.184 13.470 -13.452 1.00 22.86 495 ILE A N 1
ATOM 3706 C CA . ILE A 1 516 ? -24.250 14.256 -12.220 1.00 24.05 495 ILE A CA 1
ATOM 3707 C C . ILE A 1 516 ? -25.452 13.846 -11.338 1.00 22.65 495 ILE A C 1
ATOM 3708 O O . ILE A 1 516 ? -25.391 13.876 -10.127 1.00 22.20 495 ILE A O 1
ATOM 3713 N N . ARG A 1 517 ? -26.534 13.423 -11.953 1.00 22.97 496 ARG A N 1
ATOM 3714 C CA . ARG A 1 517 ? -27.664 12.944 -11.204 1.00 23.98 496 ARG A CA 1
ATOM 3715 C C . ARG A 1 517 ? -27.379 11.727 -10.337 1.00 22.06 496 ARG A C 1
ATOM 3716 O O . ARG A 1 517 ? -28.121 11.456 -9.377 1.00 18.99 496 ARG A O 1
ATOM 3724 N N . ASP A 1 518 ? -26.347 10.980 -10.707 1.00 19.59 497 ASP A N 1
ATOM 3725 C CA . ASP A 1 518 ? -25.977 9.808 -9.968 1.00 19.35 497 ASP A CA 1
ATOM 3726 C C . ASP A 1 518 ? -25.137 10.143 -8.745 1.00 18.31 497 ASP A C 1
ATOM 3727 O O . ASP A 1 518 ? -24.958 9.294 -7.877 1.00 17.76 497 ASP A O 1
ATOM 3732 N N . VAL A 1 519 ? -24.671 11.389 -8.632 1.00 17.29 498 VAL A N 1
ATOM 3733 C CA . VAL A 1 519 ? -23.961 11.800 -7.422 1.00 16.72 498 VAL A CA 1
ATOM 3734 C C . VAL A 1 519 ? -24.696 12.839 -6.563 1.00 16.76 498 VAL A C 1
ATOM 3735 O O . VAL A 1 519 ? -24.087 13.447 -5.667 1.00 15.73 498 VAL A O 1
ATOM 3739 N N . LEU A 1 520 ? -25.994 13.010 -6.822 1.00 16.33 499 LEU A N 1
ATOM 3740 C CA . LEU A 1 520 ? -26.848 13.878 -6.032 1.00 16.57 499 LEU A CA 1
ATOM 3741 C C . LEU A 1 520 ? -27.947 13.012 -5.405 1.00 16.44 499 LEU A C 1
ATOM 3742 O O . LEU A 1 520 ? -28.670 12.326 -6.129 1.00 17.20 499 LEU A O 1
ATOM 3747 N N . LEU A 1 521 ? -28.108 13.088 -4.093 1.00 15.00 500 LEU A N 1
ATOM 3748 C CA . LEU A 1 521 ? -29.101 12.290 -3.439 1.00 15.10 500 LEU A CA 1
ATOM 3749 C C . LEU A 1 521 ? -30.493 12.541 -4.025 1.00 16.07 500 LEU A C 1
ATOM 3750 O O . LEU A 1 521 ? -31.196 11.586 -4.321 1.00 15.45 500 LEU A O 1
ATOM 3755 N N . PHE A 1 522 ? -30.896 13.819 -4.162 1.00 16.12 501 PHE A N 1
ATOM 3756 C CA . PHE A 1 522 ? -32.229 14.163 -4.686 1.00 16.57 501 PHE A CA 1
ATOM 3757 C C . PHE A 1 522 ? -32.126 15.122 -5.896 1.00 17.66 501 PHE A C 1
ATOM 3758 O O . PHE A 1 522 ? -32.283 16.342 -5.760 1.00 16.82 501 PHE A O 1
ATOM 3766 N N . PRO A 1 523 ? -31.815 14.589 -7.087 1.00 19.10 502 PRO A N 1
ATOM 3767 C CA . PRO A 1 523 ? -31.822 15.491 -8.240 1.00 20.17 502 PRO A CA 1
ATOM 3768 C C . PRO A 1 523 ? -33.184 16.141 -8.437 1.00 21.34 502 PRO A C 1
ATOM 3769 O O . PRO A 1 523 ? -34.206 15.581 -8.120 1.00 18.57 502 PRO A O 1
ATOM 3773 N N . HIS A 1 524 ? -33.161 17.351 -8.924 1.00 25.93 503 HIS A N 1
ATOM 3774 C CA . HIS A 1 524 ? -34.359 18.021 -9.368 1.00 30.36 503 HIS A CA 1
ATOM 3775 C C . HIS A 1 524 ? -34.913 17.343 -10.602 1.00 33.93 503 HIS A C 1
ATOM 3776 O O . HIS A 1 524 ? -34.194 17.159 -11.570 1.00 38.19 503 HIS A O 1
ATOM 3783 N N . LEU A 1 525 ? -36.184 16.986 -10.633 1.00 41.13 504 LEU A N 1
ATOM 3784 C CA . LEU A 1 525 ? -36.769 16.513 -11.934 1.00 46.02 504 LEU A CA 1
ATOM 3785 C C . LEU A 1 525 ? -38.061 17.251 -12.345 1.00 45.88 504 LEU A C 1
ATOM 3786 O O . LEU A 1 525 ? -38.746 17.901 -11.519 1.00 37.58 504 LEU A O 1
ATOM 3788 N N . ARG A 1 526 ? -38.319 17.120 -13.655 1.00 49.95 505 ARG A N 1
ATOM 3789 C CA . ARG A 1 526 ? -39.536 17.533 -14.363 1.00 52.41 505 ARG A CA 1
ATOM 3790 C C . ARG A 1 526 ? -40.821 16.977 -13.729 1.00 55.96 505 ARG A C 1
ATOM 3791 O O . ARG A 1 526 ? -40.780 16.144 -12.820 1.00 53.32 505 ARG A O 1
ATOM 3793 N N . ARG A 1 527 ? -41.972 17.466 -14.188 1.00 69.29 506 ARG A N 1
ATOM 3794 C CA . ARG A 1 527 ? -43.274 16.920 -13.747 1.00 70.80 506 ARG A CA 1
ATOM 3795 C C . ARG A 1 527 ? -43.711 15.753 -14.648 1.00 70.50 506 ARG A C 1
ATOM 3796 O O . ARG A 1 527 ? -43.728 14.588 -14.227 1.00 70.28 506 ARG A O 1
ATOM 3798 N N . ASP B 1 35 ? -14.546 65.423 1.174 1.00 65.01 14 ASP B N 1
ATOM 3799 C CA . ASP B 1 35 ? -13.294 65.344 2.007 1.00 72.55 14 ASP B CA 1
ATOM 3800 C C . ASP B 1 35 ? -12.683 63.928 1.984 1.00 67.47 14 ASP B C 1
ATOM 3801 O O . ASP B 1 35 ? -11.506 63.777 1.667 1.00 61.79 14 ASP B O 1
ATOM 3806 N N . GLU B 1 36 ? -13.470 62.902 2.322 1.00 64.46 15 GLU B N 1
ATOM 3807 C CA . GLU B 1 36 ? -13.086 61.525 1.986 1.00 62.58 15 GLU B CA 1
ATOM 3808 C C . GLU B 1 36 ? -12.903 61.487 0.478 1.00 59.25 15 GLU B C 1
ATOM 3809 O O . GLU B 1 36 ? -12.009 60.825 -0.022 1.00 59.73 15 GLU B O 1
ATOM 3815 N N . ASN B 1 37 ? -13.746 62.223 -0.233 1.00 55.76 16 ASN B N 1
ATOM 3816 C CA . ASN B 1 37 ? -13.625 62.372 -1.673 1.00 56.31 16 ASN B CA 1
ATOM 3817 C C . ASN B 1 37 ? -12.328 63.003 -2.187 1.00 50.33 16 ASN B C 1
ATOM 3818 O O . ASN B 1 37 ? -11.769 62.542 -3.190 1.00 47.27 16 ASN B O 1
ATOM 3823 N N . GLN B 1 38 ? -11.859 64.060 -1.529 1.00 46.83 17 GLN B N 1
ATOM 3824 C CA . GLN B 1 38 ? -10.604 64.670 -1.951 1.00 48.07 17 GLN B CA 1
ATOM 3825 C C . GLN B 1 38 ? -9.462 63.646 -1.731 1.00 43.83 17 GLN B C 1
ATOM 3826 O O . GLN B 1 38 ? -8.564 63.535 -2.547 1.00 42.25 17 GLN B O 1
ATOM 3828 N N . ILE B 1 39 ? -9.523 62.881 -0.643 1.00 42.37 18 ILE B N 1
ATOM 3829 C CA . ILE B 1 39 ? -8.487 61.898 -0.348 1.00 40.74 18 ILE B CA 1
ATOM 3830 C C . ILE B 1 39 ? -8.452 60.797 -1.405 1.00 37.60 18 ILE B C 1
ATOM 3831 O O . ILE B 1 39 ? -7.379 60.457 -1.890 1.00 35.38 18 ILE B O 1
ATOM 3836 N N . VAL B 1 40 ? -9.628 60.277 -1.765 1.00 34.70 19 VAL B N 1
ATOM 3837 C CA . VAL B 1 40 ? -9.762 59.260 -2.809 1.00 33.91 19 VAL B CA 1
ATOM 3838 C C . VAL B 1 40 ? -9.152 59.787 -4.100 1.00 32.79 19 VAL B C 1
ATOM 3839 O O . VAL B 1 40 ? -8.301 59.109 -4.706 1.00 31.28 19 VAL B O 1
ATOM 3843 N N . ALA B 1 41 ? -9.535 61.013 -4.469 1.00 32.21 20 ALA B N 1
ATOM 3844 C CA . ALA B 1 41 ? -9.057 61.644 -5.702 1.00 33.73 20 ALA B CA 1
ATOM 3845 C C . ALA B 1 41 ? -7.545 61.793 -5.698 1.00 34.98 20 ALA B C 1
ATOM 3846 O O . ALA B 1 41 ? -6.855 61.526 -6.679 1.00 36.42 20 ALA B O 1
ATOM 3848 N N . GLU B 1 42 ? -7.014 62.241 -4.591 1.00 37.81 21 GLU B N 1
ATOM 3849 C CA . GLU B 1 42 ? -5.591 62.368 -4.473 1.00 41.10 21 GLU B CA 1
ATOM 3850 C C . GLU B 1 42 ? -4.916 60.981 -4.644 1.00 37.25 21 GLU B C 1
ATOM 3851 O O . GLU B 1 42 ? -3.933 60.842 -5.363 1.00 34.55 21 GLU B O 1
ATOM 3857 N N . ARG B 1 43 ? -5.461 59.952 -3.997 1.00 34.32 22 ARG B N 1
ATOM 3858 C CA . ARG B 1 43 ? -4.899 58.609 -4.117 1.00 32.82 22 ARG B CA 1
ATOM 3859 C C . ARG B 1 43 ? -5.072 58.105 -5.564 1.00 31.89 22 ARG B C 1
ATOM 3860 O O . ARG B 1 43 ? -4.171 57.517 -6.131 1.00 31.19 22 ARG B O 1
ATOM 3868 N N . ARG B 1 44 ? -6.205 58.389 -6.173 1.00 31.05 23 ARG B N 1
ATOM 3869 C CA . ARG B 1 44 ? -6.437 57.972 -7.552 1.00 33.80 23 ARG B CA 1
ATOM 3870 C C . ARG B 1 44 ? -5.413 58.607 -8.521 1.00 35.73 23 ARG B C 1
ATOM 3871 O O . ARG B 1 44 ? -4.996 58.020 -9.532 1.00 32.91 23 ARG B O 1
ATOM 3879 N N . ASP B 1 45 ? -5.006 59.830 -8.203 1.00 37.65 24 ASP B N 1
ATOM 3880 C CA . ASP B 1 45 ? -4.018 60.496 -8.996 1.00 38.37 24 ASP B CA 1
ATOM 3881 C C . ASP B 1 45 ? -2.625 59.853 -8.825 1.00 35.27 24 ASP B C 1
ATOM 3882 O O . ASP B 1 45 ? -1.867 59.693 -9.779 1.00 34.88 24 ASP B O 1
ATOM 3887 N N . LYS B 1 46 ? -2.305 59.426 -7.617 1.00 33.52 25 LYS B N 1
ATOM 3888 C CA . LYS B 1 46 ? -1.060 58.672 -7.394 1.00 33.33 25 LYS B CA 1
ATOM 3889 C C . LYS B 1 46 ? -1.055 57.376 -8.196 1.00 32.39 25 LYS B C 1
ATOM 3890 O O . LYS B 1 46 ? -0.041 57.037 -8.821 1.00 32.73 25 LYS B O 1
ATOM 3896 N N . LEU B 1 47 ? -2.203 56.695 -8.220 1.00 31.26 26 LEU B N 1
ATOM 3897 C CA . LEU B 1 47 ? -2.365 55.481 -9.027 1.00 31.61 26 LEU B CA 1
ATOM 3898 C C . LEU B 1 47 ? -2.113 55.789 -10.526 1.00 32.60 26 LEU B C 1
ATOM 3899 O O . LEU B 1 47 ? -1.391 55.066 -11.199 1.00 31.46 26 LEU B O 1
ATOM 3904 N N . ARG B 1 48 ? -2.692 56.869 -11.030 1.00 34.41 27 ARG B N 1
ATOM 3905 C CA . ARG B 1 48 ? -2.430 57.278 -12.403 1.00 37.08 27 ARG B CA 1
ATOM 3906 C C . ARG B 1 48 ? -0.907 57.392 -12.664 1.00 36.18 27 ARG B C 1
ATOM 3907 O O . ARG B 1 48 ? -0.408 56.831 -13.635 1.00 36.12 27 ARG B O 1
ATOM 3915 N N . ALA B 1 49 ? -0.177 58.086 -11.795 1.00 34.91 28 ALA B N 1
ATOM 3916 C CA . ALA B 1 49 ? 1.292 58.251 -11.967 1.00 36.59 28 ALA B CA 1
ATOM 3917 C C . ALA B 1 49 ? 2.007 56.889 -11.902 1.00 36.63 28 ALA B C 1
ATOM 3918 O O . ALA B 1 49 ? 2.869 56.566 -12.736 1.00 39.27 28 ALA B O 1
ATOM 3920 N N . LEU B 1 50 ? 1.622 56.094 -10.921 1.00 36.62 29 LEU B N 1
ATOM 3921 C CA . LEU B 1 50 ? 2.091 54.720 -10.794 1.00 38.25 29 LEU B CA 1
ATOM 3922 C C . LEU B 1 50 ? 1.974 53.906 -12.100 1.00 38.85 29 LEU B C 1
ATOM 3923 O O . LEU B 1 50 ? 2.917 53.212 -12.480 1.00 39.79 29 LEU B O 1
ATOM 3928 N N . ARG B 1 51 ? 0.854 54.002 -12.808 1.00 38.02 30 ARG B N 1
ATOM 3929 C CA . ARG B 1 51 ? 0.722 53.273 -14.087 1.00 38.62 30 ARG B CA 1
ATOM 3930 C C . ARG B 1 51 ? 1.647 53.765 -15.197 1.00 40.32 30 ARG B C 1
ATOM 3931 O O . ARG B 1 51 ? 1.995 52.995 -16.070 1.00 39.44 30 ARG B O 1
ATOM 3939 N N . ASP B 1 52 ? 2.012 55.042 -15.190 1.00 44.36 31 ASP B N 1
ATOM 3940 C CA . ASP B 1 52 ? 2.953 55.567 -16.205 1.00 47.70 31 ASP B CA 1
ATOM 3941 C C . ASP B 1 52 ? 4.370 55.018 -16.029 1.00 46.97 31 ASP B C 1
ATOM 3942 O O . ASP B 1 52 ? 5.134 54.998 -16.973 1.00 45.50 31 ASP B O 1
ATOM 3947 N N . GLN B 1 53 ? 4.722 54.583 -14.826 1.00 46.76 32 GLN B N 1
ATOM 3948 C CA . GLN B 1 53 ? 6.074 54.120 -14.584 1.00 47.65 32 GLN B CA 1
ATOM 3949 C C . GLN B 1 53 ? 6.235 52.614 -14.354 1.00 45.51 32 GLN B C 1
ATOM 3950 O O . GLN B 1 53 ? 7.322 52.183 -13.977 1.00 46.97 32 GLN B O 1
ATOM 3956 N N . GLY B 1 54 ? 5.191 51.811 -14.580 1.00 40.58 33 GLY B N 1
ATOM 3957 C CA . GLY B 1 54 ? 5.322 50.354 -14.431 1.00 38.05 33 GLY B CA 1
ATOM 3958 C C . GLY B 1 54 ? 4.011 49.618 -14.207 1.00 35.85 33 GLY B C 1
ATOM 3959 O O . GLY B 1 54 ? 2.941 50.141 -14.475 1.00 36.19 33 GLY B O 1
ATOM 3960 N N . ILE B 1 55 ? 4.114 48.400 -13.696 1.00 33.46 34 ILE B N 1
ATOM 3961 C CA . ILE B 1 55 ? 2.977 47.549 -13.439 1.00 31.51 34 ILE B CA 1
ATOM 3962 C C . ILE B 1 55 ? 2.356 47.992 -12.090 1.00 31.21 34 ILE B C 1
ATOM 3963 O O . ILE B 1 55 ? 2.980 47.840 -11.039 1.00 32.43 34 ILE B O 1
ATOM 3968 N N . ALA B 1 56 ? 1.151 48.556 -12.114 1.00 28.59 35 ALA B N 1
ATOM 3969 C CA . ALA B 1 56 ? 0.563 49.129 -10.904 1.00 28.24 35 ALA B CA 1
ATOM 3970 C C . ALA B 1 56 ? 0.156 48.066 -9.897 1.00 26.87 35 ALA B C 1
ATOM 3971 O O . ALA B 1 56 ? 0.229 48.295 -8.680 1.00 25.73 35 ALA B O 1
ATOM 3973 N N . TYR B 1 57 ? -0.258 46.910 -10.420 1.00 25.54 36 TYR B N 1
ATOM 3974 C CA . TYR B 1 57 ? -0.766 45.819 -9.612 1.00 24.33 36 TYR B CA 1
ATOM 3975 C C . TYR B 1 57 ? 0.013 44.545 -9.862 1.00 24.16 36 TYR B C 1
ATOM 3976 O O . TYR B 1 57 ? -0.532 43.566 -10.375 1.00 23.20 36 TYR B O 1
ATOM 3985 N N . PRO B 1 58 ? 1.291 44.534 -9.463 1.00 23.66 37 PRO B N 1
ATOM 3986 C CA . PRO B 1 58 ? 2.100 43.385 -9.739 1.00 24.11 37 PRO B CA 1
ATOM 3987 C C . PRO B 1 58 ? 1.637 42.127 -9.003 1.00 24.04 37 PRO B C 1
ATOM 3988 O O . PRO B 1 58 ? 1.104 42.242 -7.902 1.00 25.57 37 PRO B O 1
ATOM 3992 N N . ASN B 1 59 ? 1.843 40.945 -9.600 1.00 23.89 38 ASN B N 1
ATOM 3993 C CA . ASN B 1 59 ? 1.522 39.686 -8.937 1.00 23.72 38 ASN B CA 1
ATOM 3994 C C . ASN B 1 59 ? 2.694 38.693 -8.869 1.00 24.89 38 ASN B C 1
ATOM 3995 O O . ASN B 1 59 ? 2.490 37.498 -8.769 1.00 25.05 38 ASN B O 1
ATOM 4000 N N . ASP B 1 60 ? 3.921 39.193 -8.883 1.00 27.00 39 ASP B N 1
ATOM 4001 C CA . ASP B 1 60 ? 5.093 38.323 -8.883 1.00 29.45 39 ASP B CA 1
ATOM 4002 C C . ASP B 1 60 ? 5.746 38.222 -7.504 1.00 30.05 39 ASP B C 1
ATOM 4003 O O . ASP B 1 60 ? 6.671 37.474 -7.337 1.00 32.75 39 ASP B O 1
ATOM 4008 N N . PHE B 1 61 ? 5.332 39.007 -6.521 1.00 30.07 40 PHE B N 1
ATOM 4009 C CA . PHE B 1 61 ? 6.030 38.940 -5.237 1.00 29.60 40 PHE B CA 1
ATOM 4010 C C . PHE B 1 61 ? 5.603 37.734 -4.448 1.00 30.41 40 PHE B C 1
ATOM 4011 O O . PHE B 1 61 ? 4.405 37.534 -4.251 1.00 31.88 40 PHE B O 1
ATOM 4019 N N . GLN B 1 62 ? 6.576 36.976 -3.942 1.00 30.59 41 GLN B N 1
ATOM 4020 C CA . GLN B 1 62 ? 6.305 35.738 -3.219 1.00 33.23 41 GLN B CA 1
ATOM 4021 C C . GLN B 1 62 ? 6.818 35.842 -1.785 1.00 32.90 41 GLN B C 1
ATOM 4022 O O . GLN B 1 62 ? 7.996 35.635 -1.554 1.00 35.72 41 GLN B O 1
ATOM 4024 N N . PRO B 1 63 ? 5.950 36.153 -0.813 1.00 30.93 42 PRO B N 1
ATOM 4025 C CA . PRO B 1 63 ? 6.428 36.145 0.566 1.00 31.26 42 PRO B CA 1
ATOM 4026 C C . PRO B 1 63 ? 6.978 34.795 0.983 1.00 33.75 42 PRO B C 1
ATOM 4027 O O . PRO B 1 63 ? 6.501 33.768 0.505 1.00 35.71 42 PRO B O 1
ATOM 4031 N N . THR B 1 64 ? 7.950 34.798 1.886 1.00 33.28 43 THR B N 1
ATOM 4032 C CA . THR B 1 64 ? 8.547 33.578 2.383 1.00 33.21 43 THR B CA 1
ATOM 4033 C C . THR B 1 64 ? 8.194 33.330 3.842 1.00 33.36 43 THR B C 1
ATOM 4034 O O . THR B 1 64 ? 8.396 32.231 4.326 1.00 32.74 43 THR B O 1
ATOM 4038 N N . HIS B 1 65 ? 7.713 34.342 4.559 1.00 32.67 44 HIS B N 1
ATOM 4039 C CA . HIS B 1 65 ? 7.451 34.198 5.985 1.00 33.08 44 HIS B CA 1
ATOM 4040 C C . HIS B 1 65 ? 6.230 34.933 6.425 1.00 33.70 44 HIS B C 1
ATOM 4041 O O . HIS B 1 65 ? 5.731 35.798 5.720 1.00 36.56 44 HIS B O 1
ATOM 4048 N N . HIS B 1 66 ? 5.778 34.621 7.629 1.00 35.87 45 HIS B N 1
ATOM 4049 C CA . HIS B 1 66 ? 4.636 35.265 8.238 1.00 39.42 45 HIS B CA 1
ATOM 4050 C C . HIS B 1 66 ? 5.031 35.992 9.493 1.00 41.59 45 HIS B C 1
ATOM 4051 O O . HIS B 1 66 ? 5.716 35.444 10.364 1.00 44.66 45 HIS B O 1
ATOM 4058 N N . ALA B 1 67 ? 4.555 37.222 9.626 1.00 43.12 46 ALA B N 1
ATOM 4059 C CA . ALA B 1 67 ? 4.839 38.060 10.790 1.00 43.12 46 ALA B CA 1
ATOM 4060 C C . ALA B 1 67 ? 4.662 37.316 12.122 1.00 44.35 46 ALA B C 1
ATOM 4061 O O . ALA B 1 67 ? 5.557 37.314 12.953 1.00 43.19 46 ALA B O 1
ATOM 4063 N N . ALA B 1 68 ? 3.513 36.679 12.316 1.00 48.08 47 ALA B N 1
ATOM 4064 C CA . ALA B 1 68 ? 3.229 35.979 13.597 1.00 51.22 47 ALA B CA 1
ATOM 4065 C C . ALA B 1 68 ? 4.282 34.908 13.917 1.00 51.13 47 ALA B C 1
ATOM 4066 O O . ALA B 1 68 ? 4.683 34.779 15.061 1.00 52.67 47 ALA B O 1
ATOM 4068 N N . ASP B 1 69 ? 4.737 34.183 12.898 1.00 50.08 48 ASP B N 1
ATOM 4069 C CA . ASP B 1 69 ? 5.693 33.102 13.086 1.00 48.44 48 ASP B CA 1
ATOM 4070 C C . ASP B 1 69 ? 7.053 33.649 13.440 1.00 47.94 48 ASP B C 1
ATOM 4071 O O . ASP B 1 69 ? 7.813 33.009 14.161 1.00 50.13 48 ASP B O 1
ATOM 4076 N N . LEU B 1 70 ? 7.403 34.799 12.880 1.00 47.17 49 LEU B N 1
ATOM 4077 C CA . LEU B 1 70 ? 8.666 35.426 13.241 1.00 45.96 49 LEU B CA 1
ATOM 4078 C C . LEU B 1 70 ? 8.586 35.957 14.667 1.00 46.26 49 LEU B C 1
ATOM 4079 O O . LEU B 1 70 ? 9.547 35.843 15.410 1.00 50.70 49 LEU B O 1
ATOM 4084 N N . GLN B 1 71 ? 7.446 36.514 15.055 1.00 48.50 50 GLN B N 1
ATOM 4085 C CA . GLN B 1 71 ? 7.288 37.051 16.403 1.00 53.51 50 GLN B CA 1
ATOM 4086 C C . GLN B 1 71 ? 7.390 35.942 17.453 1.00 57.77 50 GLN B C 1
ATOM 4087 O O . GLN B 1 71 ? 7.931 36.157 18.543 1.00 59.00 50 GLN B O 1
ATOM 4093 N N . THR B 1 72 ? 6.868 34.761 17.131 1.00 61.30 51 THR B N 1
ATOM 4094 C CA . THR B 1 72 ? 6.947 33.619 18.048 1.00 62.34 51 THR B CA 1
ATOM 4095 C C . THR B 1 72 ? 8.355 33.024 18.080 1.00 60.43 51 THR B C 1
ATOM 4096 O O . THR B 1 72 ? 8.951 32.900 19.146 1.00 59.90 51 THR B O 1
ATOM 4100 N N . ALA B 1 73 ? 8.884 32.694 16.904 1.00 58.26 52 ALA B N 1
ATOM 4101 C CA . ALA B 1 73 ? 10.161 31.990 16.789 1.00 60.80 52 ALA B CA 1
ATOM 4102 C C . ALA B 1 73 ? 11.345 32.776 17.301 1.00 63.14 52 ALA B C 1
ATOM 4103 O O . ALA B 1 73 ? 12.369 32.184 17.616 1.00 72.46 52 ALA B O 1
ATOM 4105 N N . TYR B 1 74 ? 11.246 34.099 17.334 1.00 62.90 53 TYR B N 1
ATOM 4106 C CA . TYR B 1 74 ? 12.381 34.926 17.712 1.00 60.13 53 TYR B CA 1
ATOM 4107 C C . TYR B 1 74 ? 12.004 35.904 18.816 1.00 62.98 53 TYR B C 1
ATOM 4108 O O . TYR B 1 74 ? 12.634 36.958 18.955 1.00 60.63 53 TYR B O 1
ATOM 4117 N N . ALA B 1 75 ? 10.990 35.549 19.609 1.00 63.44 54 ALA B N 1
ATOM 4118 C CA . ALA B 1 75 ? 10.641 36.318 20.800 1.00 67.74 54 ALA B CA 1
ATOM 4119 C C . ALA B 1 75 ? 11.843 36.392 21.770 1.00 73.46 54 ALA B C 1
ATOM 4120 O O . ALA B 1 75 ? 12.156 37.466 22.289 1.00 75.23 54 ALA B O 1
ATOM 4122 N N . ASP B 1 76 ? 12.540 35.267 21.956 1.00 75.42 55 ASP B N 1
ATOM 4123 C CA . ASP B 1 76 ? 13.611 35.152 22.941 1.00 79.10 55 ASP B CA 1
ATOM 4124 C C . ASP B 1 76 ? 14.981 35.673 22.460 1.00 81.90 55 ASP B C 1
ATOM 4125 O O . ASP B 1 76 ? 15.895 35.789 23.272 1.00 87.51 55 ASP B O 1
ATOM 4127 N N . ALA B 1 77 ? 15.124 36.006 21.172 1.00 79.67 56 ALA B N 1
ATOM 4128 C CA . ALA B 1 77 ? 16.430 36.399 20.596 1.00 80.60 56 ALA B CA 1
ATOM 4129 C C . ALA B 1 77 ? 16.691 37.898 20.692 1.00 84.59 56 ALA B C 1
ATOM 4130 O O . ALA B 1 77 ? 15.739 38.689 20.770 1.00 86.93 56 ALA B O 1
ATOM 4132 N N . ASP B 1 78 ? 17.978 38.284 20.663 1.00 87.15 57 ASP B N 1
ATOM 4133 C CA . ASP B 1 78 ? 18.388 39.695 20.848 1.00 85.83 57 ASP B CA 1
ATOM 4134 C C . ASP B 1 78 ? 19.204 40.270 19.665 1.00 81.87 57 ASP B C 1
ATOM 4135 O O . ASP B 1 78 ? 19.518 39.550 18.695 1.00 75.74 57 ASP B O 1
ATOM 4140 N N . LYS B 1 79 ? 19.539 41.565 19.755 1.00 77.29 58 LYS B N 1
ATOM 4141 C CA . LYS B 1 79 ? 20.185 42.292 18.646 1.00 79.23 58 LYS B CA 1
ATOM 4142 C C . LYS B 1 79 ? 21.386 41.534 18.061 1.00 79.96 58 LYS B C 1
ATOM 4143 O O . LYS B 1 79 ? 21.518 41.409 16.831 1.00 78.23 58 LYS B O 1
ATOM 4145 N N . GLU B 1 80 ? 22.217 40.988 18.951 1.00 82.15 59 GLU B N 1
ATOM 4146 C CA . GLU B 1 80 ? 23.449 40.293 18.547 1.00 82.90 59 GLU B CA 1
ATOM 4147 C C . GLU B 1 80 ? 23.103 38.920 17.960 1.00 77.31 59 GLU B C 1
ATOM 4148 O O . GLU B 1 80 ? 23.590 38.557 16.887 1.00 73.94 59 GLU B O 1
ATOM 4150 N N . ALA B 1 81 ? 22.244 38.170 18.648 1.00 75.60 60 ALA B N 1
ATOM 4151 C CA . ALA B 1 81 ? 21.773 36.870 18.136 1.00 74.61 60 ALA B CA 1
ATOM 4152 C C . ALA B 1 81 ? 21.333 37.027 16.678 1.00 71.67 60 ALA B C 1
ATOM 4153 O O . ALA B 1 81 ? 21.859 36.352 15.768 1.00 64.23 60 ALA B O 1
ATOM 4155 N N . LEU B 1 82 ? 20.393 37.957 16.476 1.00 67.55 61 LEU B N 1
ATOM 4156 C CA . LEU B 1 82 ? 19.825 38.207 15.155 1.00 64.20 61 LEU B CA 1
ATOM 4157 C C . LEU B 1 82 ? 20.855 38.653 14.112 1.00 64.94 61 LEU B C 1
ATOM 4158 O O . LEU B 1 82 ? 20.750 38.262 12.948 1.00 67.82 61 LEU B O 1
ATOM 4163 N N . GLU B 1 83 ? 21.845 39.454 14.513 1.00 67.78 62 GLU B N 1
ATOM 4164 C CA . GLU B 1 83 ? 22.910 39.881 13.575 1.00 68.38 62 GLU B CA 1
ATOM 4165 C C . GLU B 1 83 ? 23.765 38.687 13.101 1.00 73.59 62 GLU B C 1
ATOM 4166 O O . GLU B 1 83 ? 24.219 38.658 11.954 1.00 72.22 62 GLU B O 1
ATOM 4168 N N . ALA B 1 84 ? 23.960 37.702 13.985 1.00 79.23 63 ALA B N 1
ATOM 4169 C CA . ALA B 1 84 ? 24.681 36.455 13.654 1.00 82.29 63 ALA B CA 1
ATOM 4170 C C . ALA B 1 84 ? 23.878 35.558 12.715 1.00 79.08 63 ALA B C 1
ATOM 4171 O O . ALA B 1 84 ? 24.367 35.190 11.640 1.00 70.10 63 ALA B O 1
ATOM 4173 N N . LYS B 1 85 ? 22.670 35.182 13.162 1.00 77.57 64 LYS B N 1
ATOM 4174 C CA . LYS B 1 85 ? 21.698 34.451 12.327 1.00 74.76 64 LYS B CA 1
ATOM 4175 C C . LYS B 1 85 ? 21.546 35.141 10.970 1.00 72.86 64 LYS B C 1
ATOM 4176 O O . LYS B 1 85 ? 21.635 34.498 9.921 1.00 68.27 64 LYS B O 1
ATOM 4178 N N . SER B 1 86 ? 21.363 36.462 10.987 1.00 72.10 65 SER B N 1
ATOM 4179 C CA . SER B 1 86 ? 21.304 37.226 9.744 1.00 65.93 65 SER B CA 1
ATOM 4180 C C . SER B 1 86 ? 20.193 36.675 8.816 1.00 59.09 65 SER B C 1
ATOM 4181 O O . SER B 1 86 ? 20.400 36.515 7.606 1.00 53.87 65 SER B O 1
ATOM 4184 N N . LEU B 1 87 ? 19.025 36.383 9.398 1.00 55.12 66 LEU B N 1
ATOM 4185 C CA . LEU B 1 87 ? 17.925 35.714 8.662 1.00 55.49 66 LEU B CA 1
ATOM 4186 C C . LEU B 1 87 ? 17.274 36.621 7.624 1.00 51.98 66 LEU B C 1
ATOM 4187 O O . LEU B 1 87 ? 16.751 37.693 7.953 1.00 48.93 66 LEU B O 1
ATOM 4192 N N . GLU B 1 88 ? 17.354 36.185 6.370 1.00 49.42 67 GLU B N 1
ATOM 4193 C CA . GLU B 1 88 ? 16.735 36.866 5.246 1.00 48.20 67 GLU B CA 1
ATOM 4194 C C . GLU B 1 88 ? 15.256 36.464 5.178 1.00 45.10 67 GLU B C 1
ATOM 4195 O O . GLU B 1 88 ? 14.941 35.276 5.113 1.00 45.59 67 GLU B O 1
ATOM 4201 N N . VAL B 1 89 ? 14.364 37.459 5.173 1.00 41.58 68 VAL B N 1
ATOM 4202 C CA . VAL B 1 89 ? 12.919 37.250 5.099 1.00 38.42 68 VAL B CA 1
ATOM 4203 C C . VAL B 1 89 ? 12.280 38.087 3.982 1.00 36.74 68 VAL B C 1
ATOM 4204 O O . VAL B 1 89 ? 12.856 39.077 3.503 1.00 35.94 68 VAL B O 1
ATOM 4208 N N . ALA B 1 90 ? 11.080 37.671 3.572 1.00 33.73 69 ALA B N 1
ATOM 4209 C CA . ALA B 1 90 ? 10.276 38.418 2.606 1.00 31.52 69 ALA B CA 1
ATOM 4210 C C . ALA B 1 90 ? 8.801 38.429 3.089 1.00 30.50 69 ALA B C 1
ATOM 4211 O O . ALA B 1 90 ? 8.216 37.378 3.377 1.00 30.85 69 ALA B O 1
ATOM 4213 N N . ILE B 1 91 ? 8.256 39.632 3.276 1.00 29.44 70 ILE B N 1
ATOM 4214 C CA . ILE B 1 91 ? 6.959 39.857 3.917 1.00 29.10 70 ILE B CA 1
ATOM 4215 C C . ILE B 1 91 ? 6.091 40.754 3.020 1.00 28.60 70 ILE B C 1
ATOM 4216 O O . ILE B 1 91 ? 6.599 41.702 2.429 1.00 28.32 70 ILE B O 1
ATOM 4221 N N . ALA B 1 92 ? 4.788 40.467 2.931 1.00 27.48 71 ALA B N 1
ATOM 4222 C CA . ALA B 1 92 ? 3.838 41.360 2.240 1.00 26.75 71 ALA B CA 1
ATOM 4223 C C . ALA B 1 92 ? 2.634 41.524 3.143 1.00 26.71 71 ALA B C 1
ATOM 4224 O O . ALA B 1 92 ? 2.280 40.585 3.825 1.00 28.60 71 ALA B O 1
ATOM 4226 N N . GLY B 1 93 ? 2.032 42.715 3.157 1.00 25.40 72 GLY B N 1
ATOM 4227 C CA . GLY B 1 93 ? 0.849 42.989 3.939 1.00 24.26 72 GLY B CA 1
ATOM 4228 C C . GLY B 1 93 ? 0.425 44.446 3.824 1.00 25.01 72 GLY B C 1
ATOM 4229 O O . GLY B 1 93 ? 0.912 45.198 2.974 1.00 25.63 72 GLY B O 1
ATOM 4230 N N . ARG B 1 94 ? -0.480 44.855 4.705 1.00 24.33 73 ARG B N 1
ATOM 4231 C CA . ARG B 1 94 ? -1.098 46.160 4.627 1.00 24.48 73 ARG B CA 1
ATOM 4232 C C . ARG B 1 94 ? -0.327 47.125 5.543 1.00 25.25 73 ARG B C 1
ATOM 4233 O O . ARG B 1 94 ? -0.057 46.772 6.685 1.00 24.99 73 ARG B O 1
ATOM 4241 N N . MET B 1 95 ? 0.025 48.317 5.047 1.00 25.15 74 MET B N 1
ATOM 4242 C CA . MET B 1 95 ? 0.739 49.307 5.860 1.00 25.37 74 MET B CA 1
ATOM 4243 C C . MET B 1 95 ? -0.268 49.993 6.761 1.00 26.31 74 MET B C 1
ATOM 4244 O O . MET B 1 95 ? -1.144 50.714 6.269 1.00 26.18 74 MET B O 1
ATOM 4249 N N . MET B 1 96 ? -0.144 49.752 8.068 1.00 26.76 75 MET B N 1
ATOM 4250 C CA . MET B 1 96 ? -1.084 50.281 9.076 1.00 30.08 75 MET B CA 1
ATOM 4251 C C . MET B 1 96 ? -0.613 51.579 9.806 1.00 32.43 75 MET B C 1
ATOM 4252 O O . MET B 1 96 ? -1.445 52.375 10.195 1.00 34.25 75 MET B O 1
ATOM 4257 N N . LEU B 1 97 ? 0.696 51.758 10.008 1.00 33.06 76 LEU B N 1
ATOM 4258 C CA . LEU B 1 97 ? 1.239 52.961 10.632 1.00 35.67 76 LEU B CA 1
ATOM 4259 C C . LEU B 1 97 ? 2.548 53.253 9.977 1.00 35.24 76 LEU B C 1
ATOM 4260 O O . LEU B 1 97 ? 3.159 52.373 9.376 1.00 33.96 76 LEU B O 1
ATOM 4265 N N . LYS B 1 98 ? 2.977 54.497 10.081 1.00 35.31 77 LYS B N 1
ATOM 4266 C CA . LYS B 1 98 ? 4.215 54.906 9.478 1.00 36.69 77 LYS B CA 1
ATOM 4267 C C . LYS B 1 98 ? 4.790 56.013 10.352 1.00 37.29 77 LYS B C 1
ATOM 4268 O O . LYS B 1 98 ? 4.116 56.982 10.627 1.00 39.63 77 LYS B O 1
ATOM 4274 N N . ARG B 1 99 ? 6.024 55.834 10.823 1.00 36.82 78 ARG B N 1
ATOM 4275 C CA . ARG B 1 99 ? 6.695 56.788 11.701 1.00 36.96 78 ARG B CA 1
ATOM 4276 C C . ARG B 1 99 ? 7.899 57.297 10.896 1.00 38.30 78 ARG B C 1
ATOM 4277 O O . ARG B 1 99 ? 8.743 56.514 10.433 1.00 35.67 78 ARG B O 1
ATOM 4279 N N . VAL B 1 100 ? 7.966 58.608 10.699 1.00 40.42 79 VAL B N 1
ATOM 4280 C CA . VAL B 1 100 ? 8.973 59.195 9.813 1.00 42.01 79 VAL B CA 1
ATOM 4281 C C . VAL B 1 100 ? 9.945 60.103 10.522 1.00 41.91 79 VAL B C 1
ATOM 4282 O O . VAL B 1 100 ? 9.541 60.953 11.299 1.00 42.27 79 VAL B O 1
ATOM 4286 N N . MET B 1 101 ? 11.240 59.886 10.286 1.00 43.19 80 MET B N 1
ATOM 4287 C CA . MET B 1 101 ? 12.266 60.880 10.678 1.00 41.30 80 MET B CA 1
ATOM 4288 C C . MET B 1 101 ? 13.229 61.245 9.553 1.00 37.62 80 MET B C 1
ATOM 4289 O O . MET B 1 101 ? 13.158 60.764 8.414 1.00 34.44 80 MET B O 1
ATOM 4294 N N . GLY B 1 102 ? 14.111 62.153 9.903 1.00 36.37 81 GLY B N 1
ATOM 4295 C CA . GLY B 1 102 ? 15.064 62.715 8.991 1.00 35.71 81 GLY B CA 1
ATOM 4296 C C . GLY B 1 102 ? 15.874 61.751 8.169 1.00 34.11 81 GLY B C 1
ATOM 4297 O O . GLY B 1 102 ? 16.146 62.013 6.988 1.00 35.95 81 GLY B O 1
ATOM 4298 N N . LYS B 1 103 ? 16.272 60.650 8.789 1.00 32.09 82 LYS B N 1
ATOM 4299 C CA . LYS B 1 103 ? 17.255 59.747 8.179 1.00 32.04 82 LYS B CA 1
ATOM 4300 C C . LYS B 1 103 ? 16.719 58.334 7.901 1.00 32.31 82 LYS B C 1
ATOM 4301 O O . LYS B 1 103 ? 17.477 57.485 7.413 1.00 32.18 82 LYS B O 1
ATOM 4307 N N . ALA B 1 104 ? 15.435 58.098 8.202 1.00 31.11 83 ALA B N 1
ATOM 4308 C CA . ALA B 1 104 ? 14.894 56.737 8.327 1.00 30.91 83 ALA B CA 1
ATOM 4309 C C . ALA B 1 104 ? 13.393 56.795 8.535 1.00 30.68 83 ALA B C 1
ATOM 4310 O O . ALA B 1 104 ? 12.844 57.803 8.965 1.00 32.55 83 ALA B O 1
ATOM 4312 N N . SER B 1 105 ? 12.745 55.683 8.251 1.00 30.80 84 SER B N 1
ATOM 4313 C CA . SER B 1 105 ? 11.300 55.529 8.409 1.00 30.19 84 SER B CA 1
ATOM 4314 C C . SER B 1 105 ? 10.982 54.132 8.932 1.00 30.08 84 SER B C 1
ATOM 4315 O O . SER B 1 105 ? 11.698 53.184 8.621 1.00 31.23 84 SER B O 1
ATOM 4318 N N . PHE B 1 106 ? 9.925 54.018 9.735 1.00 29.00 85 PHE B N 1
ATOM 4319 C CA . PHE B 1 106 ? 9.434 52.745 10.259 1.00 28.97 85 PHE B CA 1
ATOM 4320 C C . PHE B 1 106 ? 7.997 52.629 9.718 1.00 29.15 85 PHE B C 1
ATOM 4321 O O . PHE B 1 106 ? 7.259 53.613 9.671 1.00 28.69 85 PHE B O 1
ATOM 4323 N N . ALA B 1 107 ? 7.626 51.441 9.242 1.00 29.35 86 ALA B N 1
ATOM 4324 C CA . ALA B 1 107 ? 6.229 51.109 8.906 1.00 28.28 86 ALA B CA 1
ATOM 4325 C C . ALA B 1 107 ? 5.767 49.887 9.677 1.00 28.20 86 ALA B C 1
ATOM 4326 O O . ALA B 1 107 ? 6.552 48.950 9.888 1.00 28.89 86 ALA B O 1
ATOM 4328 N N . THR B 1 108 ? 4.496 49.865 10.079 1.00 27.84 87 THR B N 1
ATOM 4329 C CA . THR B 1 108 ? 3.942 48.698 10.698 1.00 28.39 87 THR B CA 1
ATOM 4330 C C . THR B 1 108 ? 3.125 48.019 9.626 1.00 26.72 87 THR B C 1
ATOM 4331 O O . THR B 1 108 ? 2.181 48.598 9.116 1.00 26.12 87 THR B O 1
ATOM 4335 N N . VAL B 1 109 ? 3.509 46.803 9.289 1.00 26.70 88 VAL B N 1
ATOM 4336 C CA . VAL B 1 109 ? 2.869 46.090 8.204 1.00 28.12 88 VAL B CA 1
ATOM 4337 C C . VAL B 1 109 ? 2.148 44.870 8.757 1.00 27.77 88 VAL B C 1
ATOM 4338 O O . VAL B 1 109 ? 2.694 44.125 9.545 1.00 28.46 88 VAL B O 1
ATOM 4342 N N . GLN B 1 110 ? 0.908 44.699 8.336 1.00 30.14 89 GLN B N 1
ATOM 4343 C CA . GLN B 1 110 ? 0.030 43.631 8.832 1.00 29.75 89 GLN B CA 1
ATOM 4344 C C . GLN B 1 110 ? -0.271 42.646 7.744 1.00 29.04 89 GLN B C 1
ATOM 4345 O O . GLN B 1 110 ? -0.898 42.995 6.764 1.00 28.97 89 GLN B O 1
ATOM 4351 N N . ASP B 1 111 ? 0.179 41.409 7.914 1.00 31.57 90 ASP B N 1
ATOM 4352 C CA . ASP B 1 111 ? -0.213 40.305 7.007 1.00 31.87 90 ASP B CA 1
ATOM 4353 C C . ASP B 1 111 ? -1.332 39.498 7.649 1.00 32.98 90 ASP B C 1
ATOM 4354 O O . ASP B 1 111 ? -1.891 39.921 8.656 1.00 32.69 90 ASP B O 1
ATOM 4359 N N . GLY B 1 112 ? -1.701 38.367 7.042 1.00 36.85 91 GLY B N 1
ATOM 4360 C CA . GLY B 1 112 ? -2.802 37.526 7.553 1.00 36.51 91 GLY B CA 1
ATOM 4361 C C . GLY B 1 112 ? -2.596 37.029 8.982 1.00 37.42 91 GLY B C 1
ATOM 4362 O O . GLY B 1 112 ? -3.561 36.759 9.678 1.00 37.95 91 GLY B O 1
ATOM 4363 N N . SER B 1 113 ? -1.335 36.938 9.408 1.00 39.24 92 SER B N 1
ATOM 4364 C CA . SER B 1 113 ? -0.950 36.344 10.688 1.00 40.65 92 SER B CA 1
ATOM 4365 C C . SER B 1 113 ? -0.759 37.359 11.812 1.00 41.69 92 SER B C 1
ATOM 4366 O O . SER B 1 113 ? -0.995 37.046 12.980 1.00 40.29 92 SER B O 1
ATOM 4369 N N . GLY B 1 114 ? -0.320 38.568 11.459 1.00 40.08 93 GLY B N 1
ATOM 4370 C CA . GLY B 1 114 ? 0.008 39.585 12.458 1.00 38.86 93 GLY B CA 1
ATOM 4371 C C . GLY B 1 114 ? 0.808 40.771 11.919 1.00 38.31 93 GLY B C 1
ATOM 4372 O O . GLY B 1 114 ? 0.729 41.123 10.724 1.00 35.59 93 GLY B O 1
ATOM 4373 N N . GLN B 1 115 ? 1.582 41.376 12.818 1.00 39.12 94 GLN B N 1
ATOM 4374 C CA . GLN B 1 115 ? 2.285 42.631 12.550 1.00 38.97 94 GLN B CA 1
ATOM 4375 C C . GLN B 1 115 ? 3.777 42.529 12.782 1.00 39.93 94 GLN B C 1
ATOM 4376 O O . GLN B 1 115 ? 4.227 41.828 13.682 1.00 39.12 94 GLN B O 1
ATOM 4382 N N . ILE B 1 116 ? 4.525 43.226 11.920 1.00 40.85 95 ILE B N 1
ATOM 4383 C CA . ILE B 1 116 ? 5.970 43.361 12.016 1.00 38.05 95 ILE B CA 1
ATOM 4384 C C . ILE B 1 116 ? 6.360 44.732 11.460 1.00 39.62 95 ILE B C 1
ATOM 4385 O O . ILE B 1 116 ? 5.637 45.328 10.635 1.00 38.37 95 ILE B O 1
ATOM 4390 N N . GLN B 1 117 ? 7.488 45.247 11.923 1.00 40.99 96 GLN B N 1
ATOM 4391 C CA . GLN B 1 117 ? 7.984 46.541 11.468 1.00 40.16 96 GLN B CA 1
ATOM 4392 C C . GLN B 1 117 ? 8.889 46.365 10.273 1.00 36.68 96 GLN B C 1
ATOM 4393 O O . GLN B 1 117 ? 9.589 45.359 10.177 1.00 37.20 96 GLN B O 1
ATOM 4399 N N . PHE B 1 118 ? 8.816 47.325 9.350 1.00 32.43 97 PHE B N 1
ATOM 4400 C CA . PHE B 1 118 ? 9.776 47.490 8.273 1.00 31.41 97 PHE B CA 1
ATOM 4401 C C . PHE B 1 118 ? 10.581 48.727 8.641 1.00 32.14 97 PHE B C 1
ATOM 4402 O O . PHE B 1 118 ? 9.980 49.775 8.948 1.00 31.80 97 PHE B O 1
ATOM 4410 N N . PHE B 1 119 ? 11.911 48.620 8.601 1.00 31.00 98 PHE B N 1
ATOM 4411 C CA . PHE B 1 119 ? 12.793 49.744 8.811 1.00 30.11 98 PHE B CA 1
ATOM 4412 C C . PHE B 1 119 ? 13.360 50.069 7.455 1.00 28.57 98 PHE B C 1
ATOM 4413 O O . PHE B 1 119 ? 13.923 49.205 6.801 1.00 27.24 98 PHE B O 1
ATOM 4421 N N . VAL B 1 120 ? 13.220 51.338 7.069 1.00 27.69 99 VAL B N 1
ATOM 4422 C CA . VAL B 1 120 ? 13.494 51.797 5.721 1.00 26.26 99 VAL B CA 1
ATOM 4423 C C . VAL B 1 120 ? 14.492 52.957 5.737 1.00 27.70 99 VAL B C 1
ATOM 4424 O O . VAL B 1 120 ? 14.198 54.013 6.303 1.00 29.13 99 VAL B O 1
ATOM 4428 N N . THR B 1 121 ? 15.659 52.758 5.114 1.00 28.02 100 THR B N 1
ATOM 4429 C CA . THR B 1 121 ? 16.592 53.849 4.833 1.00 29.29 100 THR B CA 1
ATOM 4430 C C . THR B 1 121 ? 16.941 53.865 3.336 1.00 30.89 100 THR B C 1
ATOM 4431 O O . THR B 1 121 ? 16.945 52.809 2.686 1.00 31.44 100 THR B O 1
ATOM 4435 N N . PRO B 1 122 ? 17.210 55.059 2.774 1.00 31.15 101 PRO B N 1
ATOM 4436 C CA . PRO B 1 122 ? 17.565 55.110 1.354 1.00 31.94 101 PRO B CA 1
ATOM 4437 C C . PRO B 1 122 ? 18.907 54.422 1.082 1.00 32.88 101 PRO B C 1
ATOM 4438 O O . PRO B 1 122 ? 19.096 53.895 -0.004 1.00 33.20 101 PRO B O 1
ATOM 4442 N N . ALA B 1 123 ? 19.816 54.415 2.052 1.00 33.05 102 ALA B N 1
ATOM 4443 C CA . ALA B 1 123 ? 21.050 53.621 1.925 1.00 35.55 102 ALA B CA 1
ATOM 4444 C C . ALA B 1 123 ? 20.776 52.192 1.412 1.00 34.61 102 ALA B C 1
ATOM 4445 O O . ALA B 1 123 ? 21.498 51.680 0.563 1.00 36.08 102 ALA B O 1
ATOM 4447 N N . ASP B 1 124 ? 19.763 51.556 1.967 1.00 34.14 103 ASP B N 1
ATOM 4448 C CA . ASP B 1 124 ? 19.571 50.118 1.788 1.00 35.18 103 ASP B CA 1
ATOM 4449 C C . ASP B 1 124 ? 18.515 49.743 0.742 1.00 35.53 103 ASP B C 1
ATOM 4450 O O . ASP B 1 124 ? 18.533 48.634 0.191 1.00 34.16 103 ASP B O 1
ATOM 4455 N N . VAL B 1 125 ? 17.606 50.683 0.490 1.00 33.42 104 VAL B N 1
ATOM 4456 C CA . VAL B 1 125 ? 16.458 50.494 -0.378 1.00 31.47 104 VAL B CA 1
ATOM 4457 C C . VAL B 1 125 ? 16.675 51.351 -1.646 1.00 31.67 104 VAL B C 1
ATOM 4458 O O . VAL B 1 125 ? 16.022 51.149 -2.668 1.00 31.49 104 VAL B O 1
ATOM 4462 N N . GLY B 1 126 ? 17.603 52.314 -1.574 1.00 31.58 105 GLY B N 1
ATOM 4463 C CA . GLY B 1 126 ? 17.900 53.219 -2.687 1.00 31.16 105 GLY B CA 1
ATOM 4464 C C . GLY B 1 126 ? 17.059 54.503 -2.630 1.00 31.04 105 GLY B C 1
ATOM 4465 O O . GLY B 1 126 ? 15.899 54.476 -2.234 1.00 31.54 105 GLY B O 1
ATOM 4466 N N . ALA B 1 127 ? 17.631 55.603 -3.084 1.00 29.34 106 ALA B N 1
ATOM 4467 C CA . ALA B 1 127 ? 17.022 56.896 -2.950 1.00 30.60 106 ALA B CA 1
ATOM 4468 C C . ALA B 1 127 ? 15.683 56.982 -3.676 1.00 30.99 106 ALA B C 1
ATOM 4469 O O . ALA B 1 127 ? 14.740 57.539 -3.140 1.00 31.89 106 ALA B O 1
ATOM 4471 N N . GLU B 1 128 ? 15.611 56.457 -4.888 1.00 33.14 107 GLU B N 1
ATOM 4472 C CA . GLU B 1 128 ? 14.400 56.527 -5.701 1.00 35.42 107 GLU B CA 1
ATOM 4473 C C . GLU B 1 128 ? 13.185 55.831 -5.033 1.00 33.60 107 GLU B C 1
ATOM 4474 O O . GLU B 1 128 ? 12.057 56.356 -5.025 1.00 33.58 107 GLU B O 1
ATOM 4480 N N . THR B 1 129 ? 13.436 54.667 -4.458 1.00 30.92 108 THR B N 1
ATOM 4481 C CA . THR B 1 129 ? 12.421 53.911 -3.753 1.00 30.34 108 THR B CA 1
ATOM 4482 C C . THR B 1 129 ? 12.031 54.630 -2.467 1.00 30.67 108 THR B C 1
ATOM 4483 O O . THR B 1 129 ? 10.831 54.774 -2.142 1.00 29.16 108 THR B O 1
ATOM 4487 N N . TYR B 1 130 ? 13.037 55.094 -1.739 1.00 30.14 109 TYR B N 1
ATOM 4488 C CA . TYR B 1 130 ? 12.764 55.857 -0.509 1.00 30.36 109 TYR B CA 1
ATOM 4489 C C . TYR B 1 130 ? 11.896 57.086 -0.796 1.00 31.73 109 TYR B C 1
ATOM 4490 O O . TYR B 1 130 ? 10.913 57.359 -0.092 1.00 29.62 109 TYR B O 1
ATOM 4499 N N . ASP B 1 131 ? 12.204 57.794 -1.875 1.00 34.24 110 ASP B N 1
ATOM 4500 C CA . ASP B 1 131 ? 11.384 58.958 -2.234 1.00 36.76 110 ASP B CA 1
ATOM 4501 C C . ASP B 1 131 ? 9.956 58.521 -2.571 1.00 34.71 110 ASP B C 1
ATOM 4502 O O . ASP B 1 131 ? 9.012 59.201 -2.208 1.00 34.59 110 ASP B O 1
ATOM 4507 N N . ALA B 1 132 ? 9.788 57.415 -3.285 1.00 33.01 111 ALA B N 1
ATOM 4508 C CA . ALA B 1 132 ? 8.408 56.966 -3.631 1.00 31.66 111 ALA B CA 1
ATOM 4509 C C . ALA B 1 132 ? 7.667 56.590 -2.323 1.00 31.30 111 ALA B C 1
ATOM 4510 O O . ALA B 1 132 ? 6.511 56.966 -2.091 1.00 31.26 111 ALA B O 1
ATOM 4512 N N . PHE B 1 133 ? 8.369 55.851 -1.471 1.00 31.07 112 PHE B N 1
ATOM 4513 C CA . PHE B 1 133 ? 7.820 55.363 -0.211 1.00 29.67 112 PHE B CA 1
ATOM 4514 C C . PHE B 1 133 ? 7.194 56.473 0.604 1.00 29.59 112 PHE B C 1
ATOM 4515 O O . PHE B 1 133 ? 6.133 56.311 1.173 1.00 30.99 112 PHE B O 1
ATOM 4523 N N . LYS B 1 134 ? 7.842 57.615 0.647 1.00 30.96 113 LYS B N 1
ATOM 4524 C CA . LYS B 1 134 ? 7.341 58.732 1.438 1.00 32.82 113 LYS B CA 1
ATOM 4525 C C . LYS B 1 134 ? 5.970 59.193 1.007 1.00 31.47 113 LYS B C 1
ATOM 4526 O O . LYS B 1 134 ? 5.254 59.786 1.808 1.00 29.53 113 LYS B O 1
ATOM 4532 N N . LYS B 1 135 ? 5.614 58.928 -0.246 1.00 32.10 114 LYS B N 1
ATOM 4533 C CA . LYS B 1 135 ? 4.285 59.298 -0.767 1.00 33.44 114 LYS B CA 1
ATOM 4534 C C . LYS B 1 135 ? 3.263 58.112 -0.818 1.00 30.71 114 LYS B C 1
ATOM 4535 O O . LYS B 1 135 ? 2.145 58.281 -1.281 1.00 28.90 114 LYS B O 1
ATOM 4541 N N . TRP B 1 136 ? 3.635 56.942 -0.306 1.00 27.95 115 TRP B N 1
ATOM 4542 C CA . TRP B 1 136 ? 2.662 55.847 -0.113 1.00 26.93 115 TRP B CA 1
ATOM 4543 C C . TRP B 1 136 ? 1.740 56.160 1.055 1.00 27.80 115 TRP B C 1
ATOM 4544 O O . TRP B 1 136 ? 1.982 57.116 1.818 1.00 30.52 115 TRP B O 1
ATOM 4555 N N . ASP B 1 137 ? 0.669 55.390 1.184 1.00 26.64 116 ASP B N 1
ATOM 4556 C CA . ASP B 1 137 ? -0.419 55.709 2.097 1.00 26.47 116 ASP B CA 1
ATOM 4557 C C . ASP B 1 137 ? -0.778 54.569 3.043 1.00 25.45 116 ASP B C 1
ATOM 4558 O O . ASP B 1 137 ? -0.696 53.388 2.682 1.00 24.53 116 ASP B O 1
ATOM 4563 N N . LEU B 1 138 ? -1.231 54.930 4.244 1.00 25.01 117 LEU B N 1
ATOM 4564 C CA . LEU B 1 138 ? -1.833 53.943 5.160 1.00 24.15 117 LEU B CA 1
ATOM 4565 C C . LEU B 1 138 ? -2.919 53.189 4.357 1.00 23.29 117 LEU B C 1
ATOM 4566 O O . LEU B 1 138 ? -3.763 53.792 3.690 1.00 22.86 117 LEU B O 1
ATOM 4571 N N . GLY B 1 139 ? -2.855 51.865 4.390 1.00 22.76 118 GLY B N 1
ATOM 4572 C CA . GLY B 1 139 ? -3.788 51.059 3.645 1.00 22.57 118 GLY B CA 1
ATOM 4573 C C . GLY B 1 139 ? -3.122 50.344 2.498 1.00 22.59 118 GLY B C 1
ATOM 4574 O O . GLY B 1 139 ? -3.533 49.245 2.138 1.00 22.95 118 GLY B O 1
ATOM 4575 N N . ASP B 1 140 ? -2.070 50.939 1.934 1.00 23.07 119 ASP B N 1
ATOM 4576 C CA . ASP B 1 140 ? -1.440 50.343 0.755 1.00 22.30 119 ASP B CA 1
ATOM 4577 C C . ASP B 1 140 ? -0.938 48.939 1.124 1.00 22.04 119 ASP B C 1
ATOM 4578 O O . ASP B 1 140 ? -0.532 48.696 2.281 1.00 22.91 119 ASP B O 1
ATOM 4583 N N . ILE B 1 141 ? -1.016 48.014 0.168 1.00 20.71 120 ILE B N 1
ATOM 4584 C CA . ILE B 1 141 ? -0.397 46.723 0.294 1.00 20.29 120 ILE B CA 1
ATOM 4585 C C . ILE B 1 141 ? 1.063 46.846 -0.196 1.00 21.12 120 ILE B C 1
ATOM 4586 O O . ILE B 1 141 ? 1.329 47.249 -1.376 1.00 20.08 120 ILE B O 1
ATOM 4591 N N . VAL B 1 142 ? 1.991 46.504 0.709 1.00 20.97 121 VAL B N 1
ATOM 4592 C CA . VAL B 1 142 ? 3.421 46.700 0.471 1.00 22.54 121 VAL B CA 1
ATOM 4593 C C . VAL B 1 142 ? 4.146 45.406 0.743 1.00 24.09 121 VAL B C 1
ATOM 4594 O O . VAL B 1 142 ? 3.581 44.479 1.339 1.00 25.08 121 VAL B O 1
ATOM 4598 N N . ALA B 1 143 ? 5.401 45.357 0.312 1.00 25.68 122 ALA B N 1
ATOM 4599 C CA . ALA B 1 143 ? 6.220 44.175 0.421 1.00 26.32 122 ALA B CA 1
ATOM 4600 C C . ALA B 1 143 ? 7.699 44.568 0.586 1.00 28.38 122 ALA B C 1
ATOM 4601 O O . ALA B 1 143 ? 8.149 45.569 0.015 1.00 28.16 122 ALA B O 1
ATOM 4603 N N . ALA B 1 144 ? 8.439 43.764 1.355 1.00 29.45 123 ALA B N 1
ATOM 4604 C CA . ALA B 1 144 ? 9.870 43.985 1.555 1.00 31.43 123 ALA B CA 1
ATOM 4605 C C . ALA B 1 144 ? 10.602 42.660 1.626 1.00 34.01 123 ALA B C 1
ATOM 4606 O O . ALA B 1 144 ? 10.036 41.646 2.058 1.00 33.17 123 ALA B O 1
ATOM 4608 N N . ARG B 1 145 ? 11.848 42.684 1.173 1.00 36.87 124 ARG B N 1
ATOM 4609 C CA . ARG B 1 145 ? 12.857 41.715 1.571 1.00 40.03 124 ARG B CA 1
ATOM 4610 C C . ARG B 1 145 ? 13.890 42.430 2.434 1.00 43.13 124 ARG B C 1
ATOM 4611 O O . ARG B 1 145 ? 14.150 43.632 2.252 1.00 40.11 124 ARG B O 1
ATOM 4619 N N . GLY B 1 146 ? 14.529 41.674 3.315 1.00 43.70 125 GLY B N 1
ATOM 4620 C CA . GLY B 1 146 ? 15.512 42.230 4.215 1.00 44.36 125 GLY B CA 1
ATOM 4621 C C . GLY B 1 146 ? 15.925 41.277 5.323 1.00 47.13 125 GLY B C 1
ATOM 4622 O O . GLY B 1 146 ? 15.474 40.137 5.403 1.00 46.35 125 GLY B O 1
ATOM 4623 N N . VAL B 1 147 ? 16.788 41.765 6.199 1.00 48.44 126 VAL B N 1
ATOM 4624 C CA . VAL B 1 147 ? 17.326 40.968 7.276 1.00 44.88 126 VAL B CA 1
ATOM 4625 C C . VAL B 1 147 ? 16.510 41.228 8.523 1.00 42.36 126 VAL B C 1
ATOM 4626 O O . VAL B 1 147 ? 16.149 42.366 8.822 1.00 40.38 126 VAL B O 1
ATOM 4630 N N . LEU B 1 148 ? 16.229 40.173 9.266 1.00 43.58 127 LEU B N 1
ATOM 4631 C CA . LEU B 1 148 ? 15.482 40.313 10.505 1.00 45.09 127 LEU B CA 1
ATOM 4632 C C . LEU B 1 148 ? 16.415 40.919 11.535 1.00 47.46 127 LEU B C 1
ATOM 4633 O O . LEU B 1 148 ? 17.603 40.631 11.519 1.00 49.51 127 LEU B O 1
ATOM 4638 N N . PHE B 1 149 ? 15.888 41.784 12.401 1.00 52.02 128 PHE B N 1
ATOM 4639 C CA . PHE B 1 149 ? 16.682 42.385 13.484 1.00 52.74 128 PHE B CA 1
ATOM 4640 C C . PHE B 1 149 ? 15.787 42.931 14.582 1.00 54.51 128 PHE B C 1
ATOM 4641 O O . PHE B 1 149 ? 14.566 42.932 14.451 1.00 56.32 128 PHE B O 1
ATOM 4649 N N . ARG B 1 150 ? 16.386 43.357 15.686 1.00 60.88 129 ARG B N 1
ATOM 4650 C CA . ARG B 1 150 ? 15.614 43.947 16.782 1.00 66.26 129 ARG B CA 1
ATOM 4651 C C . ARG B 1 150 ? 16.017 45.409 16.941 1.00 68.13 129 ARG B C 1
ATOM 4652 O O . ARG B 1 150 ? 17.200 45.719 16.955 1.00 66.56 129 ARG B O 1
ATOM 4660 N N . THR B 1 151 ? 15.032 46.299 17.028 1.00 70.38 130 THR B N 1
ATOM 4661 C CA . THR B 1 151 ? 15.306 47.727 17.231 1.00 70.91 130 THR B CA 1
ATOM 4662 C C . THR B 1 151 ? 15.673 47.996 18.685 1.00 73.34 130 THR B C 1
ATOM 4663 O O . THR B 1 151 ? 15.333 47.217 19.590 1.00 71.79 130 THR B O 1
ATOM 4667 N N . ASN B 1 152 ? 16.336 49.120 18.912 1.00 73.79 131 ASN B N 1
ATOM 4668 C CA . ASN B 1 152 ? 16.672 49.531 20.275 1.00 74.53 131 ASN B CA 1
ATOM 4669 C C . ASN B 1 152 ? 15.456 49.610 21.189 1.00 75.55 131 ASN B C 1
ATOM 4670 O O . ASN B 1 152 ? 15.565 49.288 22.363 1.00 79.23 131 ASN B O 1
ATOM 4675 N N . LYS B 1 153 ? 14.303 50.019 20.654 1.00 75.19 132 LYS B N 1
ATOM 4676 C CA . LYS B 1 153 ? 13.042 50.043 21.424 1.00 74.63 132 LYS B CA 1
ATOM 4677 C C . LYS B 1 153 ? 12.447 48.630 21.676 1.00 75.75 132 LYS B C 1
ATOM 4678 O O . LYS B 1 153 ? 11.402 48.500 22.327 1.00 69.95 132 LYS B O 1
ATOM 4680 N N . GLY B 1 154 ? 13.101 47.583 21.157 1.00 77.40 133 GLY B N 1
ATOM 4681 C CA . GLY B 1 154 ? 12.700 46.194 21.423 1.00 79.38 133 GLY B CA 1
ATOM 4682 C C . GLY B 1 154 ? 11.886 45.466 20.357 1.00 78.93 133 GLY B C 1
ATOM 4683 O O . GLY B 1 154 ? 11.697 44.246 20.463 1.00 76.60 133 GLY B O 1
ATOM 4684 N N . GLU B 1 155 ? 11.419 46.191 19.332 1.00 76.78 134 GLU B N 1
ATOM 4685 C CA . GLU B 1 155 ? 10.533 45.618 18.306 1.00 69.76 134 GLU B CA 1
ATOM 4686 C C . GLU B 1 155 ? 11.315 44.790 17.278 1.00 61.14 134 GLU B C 1
ATOM 4687 O O . GLU B 1 155 ? 12.455 45.099 16.904 1.00 59.66 134 GLU B O 1
ATOM 4693 N N . LEU B 1 156 ? 10.677 43.725 16.826 1.00 55.26 135 LEU B N 1
ATOM 4694 C CA . LEU B 1 156 ? 11.201 42.901 15.755 1.00 50.79 135 LEU B CA 1
ATOM 4695 C C . LEU B 1 156 ? 10.926 43.634 14.447 1.00 45.45 135 LEU B C 1
ATOM 4696 O O . LEU B 1 156 ? 9.834 44.192 14.261 1.00 45.55 135 LEU B O 1
ATOM 4701 N N . SER B 1 157 ? 11.889 43.629 13.534 1.00 41.54 136 SER B N 1
ATOM 4702 C CA . SER B 1 157 ? 11.758 44.406 12.327 1.00 40.21 136 SER B CA 1
ATOM 4703 C C . SER B 1 157 ? 12.571 43.854 11.162 1.00 38.77 136 SER B C 1
ATOM 4704 O O . SER B 1 157 ? 13.497 43.053 11.359 1.00 42.48 136 SER B O 1
ATOM 4707 N N . VAL B 1 158 ? 12.237 44.299 9.951 1.00 35.63 137 VAL B N 1
ATOM 4708 C CA . VAL B 1 158 ? 12.977 43.964 8.732 1.00 33.45 137 VAL B CA 1
ATOM 4709 C C . VAL B 1 158 ? 13.788 45.174 8.268 1.00 34.96 137 VAL B C 1
ATOM 4710 O O . VAL B 1 158 ? 13.231 46.223 7.969 1.00 35.47 137 VAL B O 1
ATOM 4714 N N . LYS B 1 159 ? 15.107 45.020 8.186 1.00 36.10 138 LYS B N 1
ATOM 4715 C CA . LYS B 1 159 ? 15.959 45.986 7.538 1.00 36.40 138 LYS B CA 1
ATOM 4716 C C . LYS B 1 159 ? 15.783 45.824 6.032 1.00 34.15 138 LYS B C 1
ATOM 4717 O O . LYS B 1 159 ? 16.397 44.963 5.411 1.00 33.78 138 LYS B O 1
ATOM 4723 N N . CYS B 1 160 ? 14.921 46.633 5.441 1.00 31.57 139 CYS B N 1
ATOM 4724 C CA . CYS B 1 160 ? 14.550 46.422 4.048 1.00 30.49 139 CYS B CA 1
ATOM 4725 C C . CYS B 1 160 ? 15.702 46.676 3.122 1.00 31.23 139 CYS B C 1
ATOM 4726 O O . CYS B 1 160 ? 16.356 47.718 3.215 1.00 33.16 139 CYS B O 1
ATOM 4729 N N . THR B 1 161 ? 15.977 45.705 2.262 1.00 32.77 140 THR B N 1
ATOM 4730 C CA . THR B 1 161 ? 16.856 45.891 1.112 1.00 34.56 140 THR B CA 1
ATOM 4731 C C . THR B 1 161 ? 16.070 45.994 -0.189 1.00 34.13 140 THR B C 1
ATOM 4732 O O . THR B 1 161 ? 16.599 46.375 -1.224 1.00 34.68 140 THR B O 1
ATOM 4736 N N . GLN B 1 162 ? 14.806 45.617 -0.146 1.00 36.73 141 GLN B N 1
ATOM 4737 C CA . GLN B 1 162 ? 13.913 45.830 -1.273 1.00 37.16 141 GLN B CA 1
ATOM 4738 C C . GLN B 1 162 ? 12.571 46.214 -0.676 1.00 34.04 141 GLN B C 1
ATOM 4739 O O . GLN B 1 162 ? 12.183 45.693 0.373 1.00 31.97 141 GLN B O 1
ATOM 4745 N N . LEU B 1 163 ? 11.891 47.157 -1.324 1.00 31.25 142 LEU B N 1
ATOM 4746 C CA . LEU B 1 163 ? 10.589 47.663 -0.850 1.00 28.76 142 LEU B CA 1
ATOM 4747 C C . LEU B 1 163 ? 9.733 47.999 -2.058 1.00 26.33 142 LEU B C 1
ATOM 4748 O O . LEU B 1 163 ? 10.165 48.729 -2.931 1.00 24.03 142 LEU B O 1
ATOM 4753 N N . ARG B 1 164 ? 8.534 47.405 -2.113 1.00 25.61 143 ARG B N 1
ATOM 4754 C CA . ARG B 1 164 ? 7.648 47.584 -3.250 1.00 25.52 143 ARG B CA 1
ATOM 4755 C C . ARG B 1 164 ? 6.220 47.846 -2.826 1.00 24.78 143 ARG B C 1
ATOM 4756 O O . ARG B 1 164 ? 5.764 47.374 -1.765 1.00 24.97 143 ARG B O 1
ATOM 4764 N N . LEU B 1 165 ? 5.520 48.569 -3.688 1.00 23.11 144 LEU B N 1
ATOM 4765 C CA . LEU B 1 165 ? 4.095 48.762 -3.551 1.00 22.86 144 LEU B CA 1
ATOM 4766 C C . LEU B 1 165 ? 3.405 47.712 -4.419 1.00 22.47 144 LEU B C 1
ATOM 4767 O O . LEU B 1 165 ? 3.650 47.652 -5.603 1.00 23.35 144 LEU B O 1
ATOM 4772 N N . LEU B 1 166 ? 2.550 46.887 -3.830 1.00 22.68 145 LEU B N 1
ATOM 4773 C CA . LEU B 1 166 ? 1.855 45.829 -4.563 1.00 22.15 145 LEU B CA 1
ATOM 4774 C C . LEU B 1 166 ? 0.465 46.275 -4.986 1.00 22.15 145 LEU B C 1
ATOM 4775 O O . LEU B 1 166 ? 0.035 45.924 -6.071 1.00 22.91 145 LEU B O 1
ATOM 4780 N N . ALA B 1 167 ? -0.238 47.030 -4.142 1.00 22.11 146 ALA B N 1
ATOM 4781 C CA . ALA B 1 167 ? -1.602 47.485 -4.455 1.00 21.34 146 ALA B CA 1
ATOM 4782 C C . ALA B 1 167 ? -1.958 48.788 -3.735 1.00 21.70 146 ALA B C 1
ATOM 4783 O O . ALA B 1 167 ? -1.934 48.842 -2.496 1.00 19.94 146 ALA B O 1
ATOM 4785 N N . LYS B 1 168 ? -2.342 49.804 -4.506 1.00 22.32 147 LYS B N 1
ATOM 4786 C CA . LYS B 1 168 ? -2.695 51.102 -3.928 1.00 23.49 147 LYS B CA 1
ATOM 4787 C C . LYS B 1 168 ? -4.036 51.030 -3.231 1.00 23.50 147 LYS B C 1
ATOM 4788 O O . LYS B 1 168 ? -4.997 50.511 -3.792 1.00 25.91 147 LYS B O 1
ATOM 4794 N N . ALA B 1 169 ? -4.095 51.485 -1.984 1.00 22.99 148 ALA B N 1
ATOM 4795 C CA . ALA B 1 169 ? -5.365 51.719 -1.299 1.00 22.73 148 ALA B CA 1
ATOM 4796 C C . ALA B 1 169 ? -5.921 53.121 -1.735 1.00 23.87 148 ALA B C 1
ATOM 4797 O O . ALA B 1 169 ? -5.323 54.164 -1.434 1.00 25.37 148 ALA B O 1
ATOM 4799 N N . LEU B 1 170 ? -7.029 53.130 -2.480 1.00 23.08 149 LEU B N 1
ATOM 4800 C CA . LEU B 1 170 ? -7.618 54.335 -2.980 1.00 23.45 149 LEU B CA 1
ATOM 4801 C C . LEU B 1 170 ? -8.564 54.944 -1.950 1.00 25.68 149 LEU B C 1
ATOM 4802 O O . LEU B 1 170 ? -8.813 56.174 -1.940 1.00 26.86 149 LEU B O 1
ATOM 4807 N N . ARG B 1 171 ? -9.116 54.099 -1.096 1.00 26.42 150 ARG B N 1
ATOM 4808 C CA . ARG B 1 171 ? -9.952 54.561 -0.011 1.00 28.65 150 ARG B CA 1
ATOM 4809 C C . ARG B 1 171 ? -9.216 54.408 1.279 1.00 30.32 150 ARG B C 1
ATOM 4810 O O . ARG B 1 171 ? -8.613 53.369 1.523 1.00 29.61 150 ARG B O 1
ATOM 4818 N N . PRO B 1 172 ? -9.287 55.426 2.138 1.00 31.81 151 PRO B N 1
ATOM 4819 C CA . PRO B 1 172 ? -8.540 55.369 3.393 1.00 33.81 151 PRO B CA 1
ATOM 4820 C C . PRO B 1 172 ? -9.216 54.489 4.423 1.00 34.25 151 PRO B C 1
ATOM 4821 O O . PRO B 1 172 ? -10.433 54.346 4.381 1.00 34.15 151 PRO B O 1
ATOM 4825 N N . LEU B 1 173 ? -8.420 53.909 5.322 1.00 37.00 152 LEU B N 1
ATOM 4826 C CA . LEU B 1 173 ? -8.934 53.180 6.465 1.00 41.92 152 LEU B CA 1
ATOM 4827 C C . LEU B 1 173 ? -9.469 54.175 7.460 1.00 47.37 152 LEU B C 1
ATOM 4828 O O . LEU B 1 173 ? -8.911 55.260 7.596 1.00 49.97 152 LEU B O 1
ATOM 4833 N N . PRO B 1 174 ? -10.534 53.809 8.192 1.00 56.27 153 PRO B N 1
ATOM 4834 C CA . PRO B 1 174 ? -11.077 54.686 9.251 1.00 56.86 153 PRO B CA 1
ATOM 4835 C C . PRO B 1 174 ? -10.269 54.613 10.545 1.00 54.66 153 PRO B C 1
ATOM 4836 O O . PRO B 1 174 ? -9.674 53.572 10.817 1.00 56.20 153 PRO B O 1
ATOM 4840 N N . ASP B 1 182 ? -21.641 54.556 12.450 1.00 88.68 161 ASP B N 1
ATOM 4841 C CA . ASP B 1 182 ? -20.494 53.663 12.555 1.00 88.78 161 ASP B CA 1
ATOM 4842 C C . ASP B 1 182 ? -20.927 52.232 12.932 1.00 89.83 161 ASP B C 1
ATOM 4843 O O . ASP B 1 182 ? -20.311 51.267 12.483 1.00 92.17 161 ASP B O 1
ATOM 4845 N N . GLN B 1 183 ? -22.001 52.090 13.713 1.00 88.31 162 GLN B N 1
ATOM 4846 C CA . GLN B 1 183 ? -22.394 50.784 14.280 1.00 81.61 162 GLN B CA 1
ATOM 4847 C C . GLN B 1 183 ? -22.837 49.705 13.251 1.00 78.38 162 GLN B C 1
ATOM 4848 O O . GLN B 1 183 ? -22.725 48.500 13.522 1.00 79.27 162 GLN B O 1
ATOM 4850 N N . GLU B 1 184 ? -23.318 50.134 12.078 1.00 72.88 163 GLU B N 1
ATOM 4851 C CA . GLU B 1 184 ? -23.813 49.212 11.026 1.00 62.40 163 GLU B CA 1
ATOM 4852 C C . GLU B 1 184 ? -22.817 49.032 9.849 1.00 60.06 163 GLU B C 1
ATOM 4853 O O . GLU B 1 184 ? -22.917 48.078 9.064 1.00 56.40 163 GLU B O 1
ATOM 4859 N N . THR B 1 185 ? -21.831 49.927 9.771 1.00 54.22 164 THR B N 1
ATOM 4860 C CA . THR B 1 185 ? -20.734 49.866 8.797 1.00 50.47 164 THR B CA 1
ATOM 4861 C C . THR B 1 185 ? -19.910 48.572 8.948 1.00 45.15 164 THR B C 1
ATOM 4862 O O . THR B 1 185 ? -19.423 48.000 7.959 1.00 46.38 164 THR B O 1
ATOM 4866 N N . ARG B 1 186 ? -19.730 48.147 10.192 1.00 41.61 165 ARG B N 1
ATOM 4867 C CA . ARG B 1 186 ? -19.101 46.869 10.521 1.00 41.94 165 ARG B CA 1
ATOM 4868 C C . ARG B 1 186 ? -19.706 45.761 9.608 1.00 41.20 165 ARG B C 1
ATOM 4869 O O . ARG B 1 186 ? -18.971 44.937 9.056 1.00 39.83 165 ARG B O 1
ATOM 4871 N N . TYR B 1 187 ? -21.033 45.773 9.443 1.00 37.43 166 TYR B N 1
ATOM 4872 C CA . TYR B 1 187 ? -21.738 44.750 8.668 1.00 36.55 166 TYR B CA 1
ATOM 4873 C C . TYR B 1 187 ? -21.826 45.026 7.159 1.00 34.72 166 TYR B C 1
ATOM 4874 O O . TYR B 1 187 ? -21.765 44.086 6.362 1.00 32.11 166 TYR B O 1
ATOM 4883 N N . ARG B 1 188 ? -21.969 46.289 6.761 1.00 33.73 167 ARG B N 1
ATOM 4884 C CA . ARG B 1 188 ? -21.984 46.617 5.332 1.00 35.81 167 ARG B CA 1
ATOM 4885 C C . ARG B 1 188 ? -20.599 46.566 4.721 1.00 32.13 167 ARG B C 1
ATOM 4886 O O . ARG B 1 188 ? -20.456 46.451 3.522 1.00 33.03 167 ARG B O 1
ATOM 4894 N N . GLN B 1 189 ? -19.582 46.686 5.550 1.00 29.15 168 GLN B N 1
ATOM 4895 C CA . GLN B 1 189 ? -18.244 46.685 5.077 1.00 29.16 168 GLN B CA 1
ATOM 4896 C C . GLN B 1 189 ? -17.400 45.828 6.025 1.00 26.88 168 GLN B C 1
ATOM 4897 O O . GLN B 1 189 ? -16.422 46.298 6.645 1.00 25.43 168 GLN B O 1
ATOM 4903 N N . ARG B 1 190 ? -17.789 44.565 6.132 1.00 24.44 169 ARG B N 1
ATOM 4904 C CA . ARG B 1 190 ? -17.045 43.604 6.946 1.00 23.87 169 ARG B CA 1
ATOM 4905 C C . ARG B 1 190 ? -15.558 43.539 6.606 1.00 24.29 169 ARG B C 1
ATOM 4906 O O . ARG B 1 190 ? -14.739 43.316 7.489 1.00 24.42 169 ARG B O 1
ATOM 4914 N N . TYR B 1 191 ? -15.226 43.745 5.344 1.00 24.72 170 TYR B N 1
ATOM 4915 C CA . TYR B 1 191 ? -13.835 43.788 4.943 1.00 27.81 170 TYR B CA 1
ATOM 4916 C C . TYR B 1 191 ? -13.086 44.927 5.652 1.00 28.62 170 TYR B C 1
ATOM 4917 O O . TYR B 1 191 ? -11.956 44.730 6.101 1.00 30.21 170 TYR B O 1
ATOM 4926 N N . VAL B 1 192 ? -13.734 46.070 5.869 1.00 28.58 171 VAL B N 1
ATOM 4927 C CA . VAL B 1 192 ? -13.107 47.139 6.671 1.00 28.55 171 VAL B CA 1
ATOM 4928 C C . VAL B 1 192 ? -12.972 46.720 8.154 1.00 29.42 171 VAL B C 1
ATOM 4929 O O . VAL B 1 192 ? -11.901 46.869 8.783 1.00 30.33 171 VAL B O 1
ATOM 4933 N N . ASP B 1 193 ? -14.038 46.155 8.700 1.00 28.15 172 ASP B N 1
ATOM 4934 C CA . ASP B 1 193 ? -14.035 45.735 10.084 1.00 28.13 172 ASP B CA 1
ATOM 4935 C C . ASP B 1 193 ? -12.959 44.695 10.324 1.00 27.46 172 ASP B C 1
ATOM 4936 O O . ASP B 1 193 ? -12.292 44.701 11.383 1.00 27.68 172 ASP B O 1
ATOM 4941 N N . LEU B 1 194 ? -12.769 43.797 9.349 1.00 26.17 173 LEU B N 1
ATOM 4942 C CA . LEU B 1 194 ? -11.739 42.752 9.481 1.00 25.56 173 LEU B CA 1
ATOM 4943 C C . LEU B 1 194 ? -10.306 43.341 9.496 1.00 25.20 173 LEU B C 1
ATOM 4944 O O . LEU B 1 194 ? -9.435 42.809 10.147 1.00 24.12 173 LEU B O 1
ATOM 4949 N N . ILE B 1 195 ? -10.063 44.412 8.759 1.00 26.65 174 ILE B N 1
ATOM 4950 C CA . ILE B 1 195 ? -8.713 45.005 8.701 1.00 28.81 174 ILE B CA 1
ATOM 4951 C C . ILE B 1 195 ? -8.386 45.665 10.033 1.00 30.48 174 ILE B C 1
ATOM 4952 O O . ILE B 1 195 ? -7.295 45.549 10.556 1.00 32.25 174 ILE B O 1
ATOM 4957 N N . VAL B 1 196 ? -9.389 46.314 10.585 1.00 32.85 175 VAL B N 1
ATOM 4958 C CA . VAL B 1 196 ? -9.202 47.305 11.621 1.00 35.48 175 VAL B CA 1
ATOM 4959 C C . VAL B 1 196 ? -9.488 46.763 13.028 1.00 37.22 175 VAL B C 1
ATOM 4960 O O . VAL B 1 196 ? -9.038 47.335 14.005 1.00 41.26 175 VAL B O 1
ATOM 4964 N N . THR B 1 197 ? -10.241 45.671 13.141 1.00 38.68 176 THR B N 1
ATOM 4965 C CA . THR B 1 197 ? -10.661 45.162 14.443 1.00 36.55 176 THR B CA 1
ATOM 4966 C C . THR B 1 197 ? -10.185 43.732 14.642 1.00 38.87 176 THR B C 1
ATOM 4967 O O . THR B 1 197 ? -10.776 42.807 14.098 1.00 37.23 176 THR B O 1
ATOM 4971 N N . PRO B 1 198 ? -9.137 43.531 15.455 1.00 41.89 177 PRO B N 1
ATOM 4972 C CA . PRO B 1 198 ? -8.654 42.151 15.624 1.00 42.21 177 PRO B CA 1
ATOM 4973 C C . PRO B 1 198 ? -9.642 41.195 16.259 1.00 41.66 177 PRO B C 1
ATOM 4974 O O . PRO B 1 198 ? -9.606 40.016 15.957 1.00 44.19 177 PRO B O 1
ATOM 4978 N N . GLU B 1 199 ? -10.516 41.707 17.118 1.00 38.90 178 GLU B N 1
ATOM 4979 C CA . GLU B 1 199 ? -11.563 40.904 17.741 1.00 41.14 178 GLU B CA 1
ATOM 4980 C C . GLU B 1 199 ? -12.461 40.230 16.704 1.00 37.62 178 GLU B C 1
ATOM 4981 O O . GLU B 1 199 ? -12.851 39.092 16.906 1.00 37.01 178 GLU B O 1
ATOM 4987 N N . THR B 1 200 ? -12.746 40.923 15.596 1.00 34.39 179 THR B N 1
ATOM 4988 C CA . THR B 1 200 ? -13.606 40.386 14.549 1.00 31.12 179 THR B CA 1
ATOM 4989 C C . THR B 1 200 ? -12.927 39.187 13.921 1.00 30.90 179 THR B C 1
ATOM 4990 O O . THR B 1 200 ? -13.546 38.107 13.790 1.00 29.61 179 THR B O 1
ATOM 4994 N N . ARG B 1 201 ? -11.656 39.337 13.583 1.00 32.68 180 ARG B N 1
ATOM 4995 C CA . ARG B 1 201 ? -10.904 38.219 13.021 1.00 36.13 180 ARG B CA 1
ATOM 4996 C C . ARG B 1 201 ? -10.940 36.996 13.942 1.00 33.72 180 ARG B C 1
ATOM 4997 O O . ARG B 1 201 ? -11.194 35.857 13.477 1.00 30.72 180 ARG B O 1
ATOM 5005 N N . THR B 1 202 ? -10.710 37.240 15.233 1.00 30.09 181 THR B N 1
ATOM 5006 C CA . THR B 1 202 ? -10.752 36.182 16.225 1.00 29.23 181 THR B CA 1
ATOM 5007 C C . THR B 1 202 ? -12.109 35.485 16.256 1.00 27.50 181 THR B C 1
ATOM 5008 O O . THR B 1 202 ? -12.160 34.260 16.262 1.00 27.28 181 THR B O 1
ATOM 5012 N N . THR B 1 203 ? -13.202 36.249 16.267 1.00 26.06 182 THR B N 1
ATOM 5013 C CA . THR B 1 203 ? -14.526 35.640 16.270 1.00 25.54 182 THR B CA 1
ATOM 5014 C C . THR B 1 203 ? -14.716 34.677 15.097 1.00 24.79 182 THR B C 1
ATOM 5015 O O . THR B 1 203 ? -15.156 33.538 15.280 1.00 25.53 182 THR B O 1
ATOM 5019 N N . PHE B 1 204 ? -14.335 35.095 13.897 1.00 24.20 183 PHE B N 1
ATOM 5020 C CA . PHE B 1 204 ? -14.558 34.239 12.713 1.00 23.42 183 PHE B CA 1
ATOM 5021 C C . PHE B 1 204 ? -13.602 33.049 12.591 1.00 23.70 183 PHE B C 1
ATOM 5022 O O . PHE B 1 204 ? -14.018 31.980 12.178 1.00 23.28 183 PHE B O 1
ATOM 5030 N N . ARG B 1 205 ? -12.370 33.187 13.050 1.00 25.27 184 ARG B N 1
ATOM 5031 C CA . ARG B 1 205 ? -11.508 32.018 13.165 1.00 26.49 184 ARG B CA 1
ATOM 5032 C C . ARG B 1 205 ? -12.095 31.040 14.132 1.00 24.54 184 ARG B C 1
ATOM 5033 O O . ARG B 1 205 ? -12.046 29.845 13.852 1.00 23.92 184 ARG B O 1
ATOM 5041 N N . ALA B 1 206 ? -12.686 31.532 15.230 1.00 22.96 185 ALA B N 1
ATOM 5042 C CA . ALA B 1 206 ? -13.314 30.648 16.215 1.00 22.65 185 ALA B CA 1
ATOM 5043 C C . ALA B 1 206 ? -14.606 29.977 15.678 1.00 22.13 185 ALA B C 1
ATOM 5044 O O . ALA B 1 206 ? -14.873 28.811 16.000 1.00 22.55 185 ALA B O 1
ATOM 5046 N N . ARG B 1 207 ? -15.374 30.682 14.855 1.00 21.67 186 ARG B N 1
ATOM 5047 C CA . ARG B 1 207 ? -16.552 30.094 14.217 1.00 21.75 186 ARG B CA 1
ATOM 5048 C C . ARG B 1 207 ? -16.122 28.895 13.380 1.00 21.27 186 ARG B C 1
ATOM 5049 O O . ARG B 1 207 ? -16.659 27.798 13.551 1.00 21.84 186 ARG B O 1
ATOM 5057 N N . THR B 1 208 ? -15.126 29.088 12.538 1.00 21.03 187 THR B N 1
ATOM 5058 C CA . THR B 1 208 ? -14.616 28.026 11.676 1.00 22.44 187 THR B CA 1
ATOM 5059 C C . THR B 1 208 ? -14.151 26.842 12.494 1.00 24.59 187 THR B C 1
ATOM 5060 O O . THR B 1 208 ? -14.523 25.694 12.178 1.00 25.87 187 THR B O 1
ATOM 5064 N N . LYS B 1 209 ? -13.350 27.102 13.531 1.00 25.92 188 LYS B N 1
ATOM 5065 C CA . LYS B 1 209 ? -12.827 26.008 14.380 1.00 26.50 188 LYS B CA 1
ATOM 5066 C C . LYS B 1 209 ? -13.983 25.274 15.054 1.00 25.70 188 LYS B C 1
ATOM 5067 O O . LYS B 1 209 ? -13.958 24.040 15.159 1.00 26.62 188 LYS B O 1
ATOM 5069 N N . ALA B 1 210 ? -15.000 26.017 15.511 1.00 23.65 189 ALA B N 1
ATOM 5070 C CA . ALA B 1 210 ? -16.121 25.397 16.229 1.00 22.03 189 ALA B CA 1
ATOM 5071 C C . ALA B 1 210 ? -16.922 24.449 15.312 1.00 21.90 189 ALA B C 1
ATOM 5072 O O . ALA B 1 210 ? -17.337 23.351 15.739 1.00 22.04 189 ALA B O 1
ATOM 5074 N N . ILE B 1 211 ? -17.104 24.857 14.052 1.00 20.74 190 ILE B N 1
ATOM 5075 C CA . ILE B 1 211 ? -17.859 24.075 13.125 1.00 20.40 190 ILE B CA 1
ATOM 5076 C C . ILE B 1 211 ? -17.077 22.818 12.801 1.00 21.58 190 ILE B C 1
ATOM 5077 O O . ILE B 1 211 ? -17.685 21.729 12.733 1.00 23.42 190 ILE B O 1
ATOM 5082 N N . ALA B 1 212 ? -15.753 22.924 12.643 1.00 22.40 191 ALA B N 1
ATOM 5083 C CA . ALA B 1 212 ? -14.934 21.721 12.407 1.00 22.82 191 ALA B CA 1
ATOM 5084 C C . ALA B 1 212 ? -15.016 20.781 13.603 1.00 23.20 191 ALA B C 1
ATOM 5085 O O . ALA B 1 212 ? -15.059 19.569 13.433 1.00 23.36 191 ALA B O 1
ATOM 5087 N N . SER B 1 213 ? -15.080 21.344 14.800 1.00 25.05 192 SER B N 1
ATOM 5088 C CA . SER B 1 213 ? -15.178 20.551 16.021 1.00 26.62 192 SER B CA 1
ATOM 5089 C C . SER B 1 213 ? -16.547 19.839 16.054 1.00 26.61 192 SER B C 1
ATOM 5090 O O . SER B 1 213 ? -16.657 18.691 16.483 1.00 25.86 192 SER B O 1
ATOM 5093 N N . ILE B 1 214 ? -17.594 20.517 15.608 1.00 27.15 193 ILE B N 1
ATOM 5094 C CA . ILE B 1 214 ? -18.918 19.882 15.578 1.00 27.57 193 ILE B CA 1
ATOM 5095 C C . ILE B 1 214 ? -18.931 18.742 14.545 1.00 27.37 193 ILE B C 1
ATOM 5096 O O . ILE B 1 214 ? -19.393 17.639 14.872 1.00 26.82 193 ILE B O 1
ATOM 5101 N N . ARG B 1 215 ? -18.350 18.955 13.355 1.00 27.65 194 ARG B N 1
ATOM 5102 C CA . ARG B 1 215 ? -18.263 17.878 12.337 1.00 28.24 194 ARG B CA 1
ATOM 5103 C C . ARG B 1 215 ? -17.547 16.650 12.876 1.00 30.09 194 ARG B C 1
ATOM 5104 O O . ARG B 1 215 ? -17.982 15.512 12.629 1.00 31.29 194 ARG B O 1
ATOM 5112 N N . LYS B 1 216 ? -16.459 16.880 13.611 1.00 30.39 195 LYS B N 1
ATOM 5113 C CA . LYS B 1 216 ? -15.695 15.788 14.201 1.00 31.63 195 LYS B CA 1
ATOM 5114 C C . LYS B 1 216 ? -16.537 15.032 15.218 1.00 30.42 195 LYS B C 1
ATOM 5115 O O . LYS B 1 216 ? -16.525 13.821 15.211 1.00 34.13 195 LYS B O 1
ATOM 5121 N N . PHE B 1 217 ? -17.225 15.743 16.104 1.00 28.61 196 PHE B N 1
ATOM 5122 C CA . PHE B 1 217 ? -18.105 15.117 17.080 1.00 28.44 196 PHE B CA 1
ATOM 5123 C C . PHE B 1 217 ? -19.179 14.248 16.402 1.00 28.18 196 PHE B C 1
ATOM 5124 O O . PHE B 1 217 ? -19.420 13.101 16.793 1.00 28.06 196 PHE B O 1
ATOM 5132 N N . MET B 1 218 ? -19.767 14.763 15.337 1.00 26.91 197 MET B N 1
ATOM 5133 C CA . MET B 1 218 ? -20.779 13.986 14.643 1.00 26.77 197 MET B CA 1
ATOM 5134 C C . MET B 1 218 ? -20.175 12.738 13.984 1.00 27.30 197 MET B C 1
ATOM 5135 O O . MET B 1 218 ? -20.757 11.631 14.057 1.00 26.92 197 MET B O 1
ATOM 5140 N N . GLY B 1 219 ? -19.034 12.916 13.327 1.00 27.37 198 GLY B N 1
ATOM 5141 C CA . GLY B 1 219 ? -18.337 11.809 12.653 1.00 27.65 198 GLY B CA 1
ATOM 5142 C C . GLY B 1 219 ? -17.904 10.724 13.629 1.00 29.48 198 GLY B C 1
ATOM 5143 O O . GLY B 1 219 ? -18.036 9.551 13.339 1.00 31.01 198 GLY B O 1
ATOM 5144 N N . ASP B 1 220 ? -17.407 11.114 14.798 1.00 31.15 199 ASP B N 1
ATOM 5145 C CA . ASP B 1 220 ? -17.031 10.154 15.825 1.00 32.93 199 ASP B CA 1
ATOM 5146 C C . ASP B 1 220 ? -18.224 9.366 16.320 1.00 32.06 199 ASP B C 1
ATOM 5147 O O . ASP B 1 220 ? -18.046 8.255 16.780 1.00 33.95 199 ASP B O 1
ATOM 5152 N N . ALA B 1 221 ? -19.421 9.949 16.268 1.00 30.41 200 ALA B N 1
ATOM 5153 C CA . ALA B 1 221 ? -20.638 9.260 16.697 1.00 30.50 200 ALA B CA 1
ATOM 5154 C C . ALA B 1 221 ? -21.301 8.524 15.503 1.00 30.32 200 ALA B C 1
ATOM 5155 O O . ALA B 1 221 ? -22.467 8.143 15.583 1.00 29.61 200 ALA B O 1
ATOM 5157 N N . ASP B 1 222 ? -20.539 8.329 14.418 1.00 30.61 201 ASP B N 1
ATOM 5158 C CA . ASP B 1 222 ? -20.955 7.559 13.234 1.00 33.02 201 ASP B CA 1
ATOM 5159 C C . ASP B 1 222 ? -22.044 8.190 12.363 1.00 28.40 201 ASP B C 1
ATOM 5160 O O . ASP B 1 222 ? -22.773 7.469 11.696 1.00 28.83 201 ASP B O 1
ATOM 5165 N N . PHE B 1 223 ? -22.183 9.507 12.374 1.00 26.19 202 PHE B N 1
ATOM 5166 C CA . PHE B 1 223 ? -23.118 10.158 11.485 1.00 24.80 202 PHE B CA 1
ATOM 5167 C C . PHE B 1 223 ? -22.426 10.475 10.160 1.00 24.03 202 PHE B C 1
ATOM 5168 O O . PHE B 1 223 ? -21.296 10.952 10.109 1.00 22.88 202 PHE B O 1
ATOM 5176 N N . MET B 1 224 ? -23.149 10.186 9.092 1.00 24.13 203 MET B N 1
ATOM 5177 C CA . MET B 1 224 ? -22.729 10.441 7.746 1.00 23.80 203 MET B CA 1
ATOM 5178 C C . MET B 1 224 ? -23.231 11.836 7.357 1.00 22.81 203 MET B C 1
ATOM 5179 O O . MET B 1 224 ? -24.436 12.084 7.378 1.00 22.36 203 MET B O 1
ATOM 5184 N N . GLU B 1 225 ? -22.325 12.744 7.009 1.00 21.61 204 GLU B N 1
ATOM 5185 C CA . GLU B 1 225 ? -22.714 14.057 6.495 1.00 21.34 204 GLU B CA 1
ATOM 5186 C C . GLU B 1 225 ? -23.267 13.961 5.060 1.00 21.04 204 GLU B C 1
ATOM 5187 O O . GLU B 1 225 ? -22.635 13.366 4.209 1.00 22.54 204 GLU B O 1
ATOM 5193 N N . VAL B 1 226 ? -24.452 14.532 4.819 1.00 19.73 205 VAL B N 1
ATOM 5194 C CA . VAL B 1 226 ? -25.097 14.496 3.502 1.00 18.97 205 VAL B CA 1
ATOM 5195 C C . VAL B 1 226 ? -25.548 15.879 3.015 1.00 18.63 205 VAL B C 1
ATOM 5196 O O . VAL B 1 226 ? -25.600 16.828 3.768 1.00 17.91 205 VAL B O 1
ATOM 5200 N N . GLU B 1 227 ? -25.835 15.980 1.728 1.00 19.35 206 GLU B N 1
ATOM 5201 C CA . GLU B 1 227 ? -26.324 17.218 1.115 1.00 19.06 206 GLU B CA 1
ATOM 5202 C C . GLU B 1 227 ? -27.678 16.937 0.496 1.00 18.73 206 GLU B C 1
ATOM 5203 O O . GLU B 1 227 ? -27.804 16.058 -0.364 1.00 19.41 206 GLU B O 1
ATOM 5209 N N . THR B 1 228 ? -28.691 17.635 0.980 1.00 18.26 207 THR B N 1
ATOM 5210 C CA . THR B 1 228 ? -30.034 17.552 0.424 1.00 18.23 207 THR B CA 1
ATOM 5211 C C . THR B 1 228 ? -30.360 18.918 -0.235 1.00 18.41 207 THR B C 1
ATOM 5212 O O . THR B 1 228 ? -29.610 19.901 -0.073 1.00 17.58 207 THR B O 1
ATOM 5216 N N . PRO B 1 229 ? -31.445 18.971 -1.026 1.00 18.75 208 PRO B N 1
ATOM 5217 C CA . PRO B 1 229 ? -31.698 20.152 -1.869 1.00 18.38 208 PRO B CA 1
ATOM 5218 C C . PRO B 1 229 ? -31.980 21.395 -1.080 1.00 18.28 208 PRO B C 1
ATOM 5219 O O . PRO B 1 229 ? -32.515 21.321 0.037 1.00 17.47 208 PRO B O 1
ATOM 5223 N N . MET B 1 230 ? -31.587 22.520 -1.644 1.00 18.80 209 MET B N 1
ATOM 5224 C CA . MET B 1 230 ? -32.004 23.834 -1.118 1.00 20.79 209 MET B CA 1
ATOM 5225 C C . MET B 1 230 ? -33.188 24.464 -1.866 1.00 18.89 209 MET B C 1
ATOM 5226 O O . MET B 1 230 ? -33.765 25.446 -1.431 1.00 18.27 209 MET B O 1
ATOM 5231 N N . LEU B 1 231 ? -33.551 23.844 -2.970 1.00 18.66 210 LEU B N 1
ATOM 5232 C CA . LEU B 1 231 ? -34.748 24.191 -3.716 1.00 18.50 210 LEU B CA 1
ATOM 5233 C C . LEU B 1 231 ? -35.707 23.055 -3.553 1.00 18.21 210 LEU B C 1
ATOM 5234 O O . LEU B 1 231 ? -35.386 21.932 -3.931 1.00 18.80 210 LEU B O 1
ATOM 5239 N N . HIS B 1 232 ? -36.877 23.353 -3.008 1.00 17.96 211 HIS B N 1
ATOM 5240 C CA . HIS B 1 232 ? -37.916 22.371 -2.746 1.00 18.61 211 HIS B CA 1
ATOM 5241 C C . HIS B 1 232 ? -39.144 22.699 -3.572 1.00 19.82 211 HIS B C 1
ATOM 5242 O O . HIS B 1 232 ? -39.519 23.868 -3.689 1.00 19.98 211 HIS B O 1
ATOM 5249 N N . PRO B 1 233 ? -39.788 21.693 -4.167 1.00 20.15 212 PRO B N 1
ATOM 5250 C CA . PRO B 1 233 ? -41.019 22.024 -4.844 1.00 20.54 212 PRO B CA 1
ATOM 5251 C C . PRO B 1 233 ? -42.146 22.337 -3.885 1.00 20.98 212 PRO B C 1
ATOM 5252 O O . PRO B 1 233 ? -43.115 23.019 -4.264 1.00 22.21 212 PRO B O 1
ATOM 5256 N N . ILE B 1 234 ? -42.066 21.778 -2.689 1.00 20.39 213 ILE B N 1
ATOM 5257 C CA . ILE B 1 234 ? -43.021 22.037 -1.633 1.00 21.15 213 ILE B CA 1
ATOM 5258 C C . ILE B 1 234 ? -42.199 22.301 -0.376 1.00 21.86 213 ILE B C 1
ATOM 5259 O O . ILE B 1 234 ? -41.477 21.417 0.095 1.00 24.24 213 ILE B O 1
ATOM 5264 N N . PRO B 1 235 ? -42.281 23.509 0.172 1.00 22.00 214 PRO B N 1
ATOM 5265 C CA . PRO B 1 235 ? -41.521 23.798 1.374 1.00 21.13 214 PRO B CA 1
ATOM 5266 C C . PRO B 1 235 ? -42.115 23.054 2.568 1.00 20.09 214 PRO B C 1
ATOM 5267 O O . PRO B 1 235 ? -43.285 22.765 2.578 1.00 20.09 214 PRO B O 1
ATOM 5271 N N . GLY B 1 236 ? -41.296 22.725 3.541 1.00 19.57 215 GLY B N 1
ATOM 5272 C CA . GLY B 1 236 ? -41.752 22.048 4.747 1.00 18.78 215 GLY B CA 1
ATOM 5273 C C . GLY B 1 236 ? -40.607 21.786 5.702 1.00 18.99 215 GLY B C 1
ATOM 5274 O O . GLY B 1 236 ? -39.455 22.198 5.459 1.00 18.83 215 GLY B O 1
ATOM 5275 N N . GLY B 1 237 ? -40.936 21.150 6.822 1.00 19.08 216 GLY B N 1
ATOM 5276 C CA . GLY B 1 237 ? -39.983 20.764 7.828 1.00 19.41 216 GLY B CA 1
ATOM 5277 C C . GLY B 1 237 ? -39.878 21.785 8.920 1.00 20.92 216 GLY B C 1
ATOM 5278 O O . GLY B 1 237 ? -39.128 21.602 9.903 1.00 20.86 216 GLY B O 1
ATOM 5279 N N . ALA B 1 238 ? -40.623 22.870 8.765 1.00 22.19 217 ALA B N 1
ATOM 5280 C CA . ALA B 1 238 ? -40.616 23.925 9.755 1.00 22.92 217 ALA B CA 1
ATOM 5281 C C . ALA B 1 238 ? -41.885 24.778 9.627 1.00 23.89 217 ALA B C 1
ATOM 5282 O O . ALA B 1 238 ? -42.555 24.740 8.608 1.00 24.60 217 ALA B O 1
ATOM 5284 N N . ALA B 1 239 ? -42.147 25.590 10.643 1.00 24.66 218 ALA B N 1
ATOM 5285 C CA . ALA B 1 239 ? -43.186 26.590 10.613 1.00 25.95 218 ALA B CA 1
ATOM 5286 C C . ALA B 1 239 ? -42.556 27.919 10.198 1.00 25.87 218 ALA B C 1
ATOM 5287 O O . ALA B 1 239 ? -42.052 28.631 11.031 1.00 27.03 218 ALA B O 1
ATOM 5289 N N . ALA B 1 240 ? -42.600 28.283 8.922 1.00 26.37 219 ALA B N 1
ATOM 5290 C CA . ALA B 1 240 ? -42.004 29.552 8.518 1.00 26.71 219 ALA B CA 1
ATOM 5291 C C . ALA B 1 240 ? -42.523 30.044 7.191 1.00 27.02 219 ALA B C 1
ATOM 5292 O O . ALA B 1 240 ? -42.988 29.233 6.406 1.00 28.42 219 ALA B O 1
ATOM 5294 N N . LYS B 1 241 ? -42.442 31.351 6.924 1.00 26.59 220 LYS B N 1
ATOM 5295 C CA . LYS B 1 241 ? -42.743 31.868 5.551 1.00 28.46 220 LYS B CA 1
ATOM 5296 C C . LYS B 1 241 ? -41.547 31.639 4.603 1.00 24.71 220 LYS B C 1
ATOM 5297 O O . LYS B 1 241 ? -40.427 31.993 4.913 1.00 24.03 220 LYS B O 1
ATOM 5303 N N . PRO B 1 242 ? -41.792 31.001 3.480 1.00 23.22 221 PRO B N 1
ATOM 5304 C CA . PRO B 1 242 ? -40.738 30.727 2.547 1.00 21.95 221 PRO B CA 1
ATOM 5305 C C . PRO B 1 242 ? -40.454 31.863 1.606 1.00 21.91 221 PRO B C 1
ATOM 5306 O O . PRO B 1 242 ? -41.287 32.731 1.453 1.00 21.65 221 PRO B O 1
ATOM 5310 N N . PHE B 1 243 ? -39.248 31.859 1.030 1.00 21.26 222 PHE B N 1
ATOM 5311 C CA . PHE B 1 243 ? -38.919 32.586 -0.197 1.00 20.72 222 PHE B CA 1
ATOM 5312 C C . PHE B 1 243 ? -39.313 31.727 -1.363 1.00 20.65 222 PHE B C 1
ATOM 5313 O O . PHE B 1 243 ? -39.023 30.499 -1.365 1.00 19.79 222 PHE B O 1
ATOM 5321 N N . VAL B 1 244 ? -39.943 32.377 -2.358 1.00 20.76 223 VAL B N 1
ATOM 5322 C CA . VAL B 1 244 ? -40.477 31.738 -3.558 1.00 19.87 223 VAL B CA 1
ATOM 5323 C C . VAL B 1 244 ? -39.637 32.126 -4.769 1.00 19.71 223 VAL B C 1
ATOM 5324 O O . VAL B 1 244 ? -39.180 33.256 -4.905 1.00 19.69 223 VAL B O 1
ATOM 5328 N N . THR B 1 245 ? -39.416 31.172 -5.648 1.00 19.68 224 THR B N 1
ATOM 5329 C CA . THR B 1 245 ? -38.686 31.437 -6.861 1.00 20.50 224 THR B CA 1
ATOM 5330 C C . THR B 1 245 ? -39.268 30.629 -8.008 1.00 21.09 224 THR B C 1
ATOM 5331 O O . THR B 1 245 ? -40.330 30.032 -7.877 1.00 21.38 224 THR B O 1
ATOM 5335 N N . HIS B 1 246 ? -38.592 30.627 -9.139 1.00 23.13 225 HIS B N 1
ATOM 5336 C CA . HIS B 1 246 ? -39.126 30.010 -10.344 1.00 25.69 225 HIS B CA 1
ATOM 5337 C C . HIS B 1 246 ? -38.046 29.492 -11.227 1.00 26.40 225 HIS B C 1
ATOM 5338 O O . HIS B 1 246 ? -37.139 30.235 -11.602 1.00 26.09 225 HIS B O 1
ATOM 5345 N N . HIS B 1 247 ? -38.170 28.225 -11.618 1.00 27.73 226 HIS B N 1
ATOM 5346 C CA . HIS B 1 247 ? -37.294 27.659 -12.616 1.00 29.68 226 HIS B CA 1
ATOM 5347 C C . HIS B 1 247 ? -37.900 27.880 -13.987 1.00 31.35 226 HIS B C 1
ATOM 5348 O O . HIS B 1 247 ? -38.980 27.382 -14.297 1.00 29.90 226 HIS B O 1
ATOM 5355 N N . ASN B 1 248 ? -37.221 28.643 -14.829 1.00 34.75 227 ASN B N 1
ATOM 5356 C CA . ASN B 1 248 ? -37.829 29.057 -16.116 1.00 38.76 227 ASN B CA 1
ATOM 5357 C C . ASN B 1 248 ? -37.951 27.966 -17.158 1.00 40.36 227 ASN B C 1
ATOM 5358 O O . ASN B 1 248 ? -38.976 27.852 -17.800 1.00 40.09 227 ASN B O 1
ATOM 5363 N N . ALA B 1 249 ? -36.925 27.155 -17.320 1.00 41.76 228 ALA B N 1
ATOM 5364 C CA . ALA B 1 249 ? -36.966 26.150 -18.379 1.00 41.52 228 ALA B CA 1
ATOM 5365 C C . ALA B 1 249 ? -38.095 25.147 -18.135 1.00 41.48 228 ALA B C 1
ATOM 5366 O O . ALA B 1 249 ? -38.731 24.688 -19.082 1.00 42.68 228 ALA B O 1
ATOM 5368 N N . LEU B 1 250 ? -38.337 24.803 -16.876 1.00 39.19 229 LEU B N 1
ATOM 5369 C CA . LEU B 1 250 ? -39.360 23.819 -16.542 1.00 38.98 229 LEU B CA 1
ATOM 5370 C C . LEU B 1 250 ? -40.695 24.463 -16.205 1.00 38.42 229 LEU B C 1
ATOM 5371 O O . LEU B 1 250 ? -41.653 23.761 -15.903 1.00 37.65 229 LEU B O 1
ATOM 5376 N N . ASP B 1 251 ? -40.756 25.789 -16.245 1.00 37.84 230 ASP B N 1
ATOM 5377 C CA . ASP B 1 251 ? -41.923 26.537 -15.778 1.00 38.83 230 ASP B CA 1
ATOM 5378 C C . ASP B 1 251 ? -42.422 25.979 -14.445 1.00 36.39 230 ASP B C 1
ATOM 5379 O O . ASP B 1 251 ? -43.574 25.592 -14.321 1.00 36.79 230 ASP B O 1
ATOM 5384 N N . MET B 1 252 ? -41.545 25.961 -13.455 1.00 35.41 231 MET B N 1
ATOM 5385 C CA . MET B 1 252 ? -41.869 25.340 -12.172 1.00 37.00 231 MET B CA 1
ATOM 5386 C C . MET B 1 252 ? -41.599 26.270 -10.993 1.00 31.90 231 MET B C 1
ATOM 5387 O O . MET B 1 252 ? -40.477 26.754 -10.784 1.00 30.08 231 MET B O 1
ATOM 5392 N N . GLU B 1 253 ? -42.633 26.511 -10.217 1.00 28.34 232 GLU B N 1
ATOM 5393 C CA . GLU B 1 253 ? -42.467 27.215 -8.978 1.00 27.78 232 GLU B CA 1
ATOM 5394 C C . GLU B 1 253 ? -41.625 26.361 -8.019 1.00 25.90 232 GLU B C 1
ATOM 5395 O O . GLU B 1 253 ? -41.838 25.142 -7.903 1.00 24.99 232 GLU B O 1
ATOM 5401 N N . MET B 1 254 ? -40.657 26.997 -7.361 1.00 23.52 233 MET B N 1
ATOM 5402 C CA A MET B 1 254 ? -39.792 26.325 -6.387 0.70 23.96 233 MET B CA 1
ATOM 5403 C CA B MET B 1 254 ? -39.819 26.316 -6.374 0.30 22.59 233 MET B CA 1
ATOM 5404 C C . MET B 1 254 ? -39.670 27.224 -5.164 1.00 22.63 233 MET B C 1
ATOM 5405 O O . MET B 1 254 ? -39.925 28.407 -5.262 1.00 22.64 233 MET B O 1
ATOM 5414 N N . PHE B 1 255 ? -39.283 26.643 -4.028 1.00 21.77 234 PHE B N 1
ATOM 5415 C CA . PHE B 1 255 ? -39.123 27.382 -2.783 1.00 21.69 234 PHE B CA 1
ATOM 5416 C C . PHE B 1 255 ? -37.739 27.129 -2.207 1.00 21.66 234 PHE B C 1
ATOM 5417 O O . PHE B 1 255 ? -37.214 26.014 -2.287 1.00 22.73 234 PHE B O 1
ATOM 5425 N N . LEU B 1 256 ? -37.126 28.165 -1.646 1.00 20.77 235 LEU B N 1
ATOM 5426 C CA . LEU B 1 256 ? -35.897 27.979 -0.941 1.00 20.17 235 LEU B CA 1
ATOM 5427 C C . LEU B 1 256 ? -36.279 27.278 0.404 1.00 19.68 235 LEU B C 1
ATOM 5428 O O . LEU B 1 256 ? -37.305 27.605 1.021 1.00 18.47 235 LEU B O 1
ATOM 5433 N N . ARG B 1 257 ? -35.467 26.299 0.816 1.00 18.50 236 ARG B N 1
ATOM 5434 C CA . ARG B 1 257 ? -35.858 25.417 1.893 1.00 18.42 236 ARG B CA 1
ATOM 5435 C C . ARG B 1 257 ? -35.966 26.150 3.197 1.00 18.00 236 ARG B C 1
ATOM 5436 O O . ARG B 1 257 ? -35.145 26.990 3.519 1.00 17.51 236 ARG B O 1
ATOM 5444 N N . ILE B 1 258 ? -37.009 25.847 3.947 1.00 18.15 237 ILE B N 1
ATOM 5445 C CA . ILE B 1 258 ? -37.094 26.334 5.324 1.00 17.61 237 ILE B CA 1
ATOM 5446 C C . ILE B 1 258 ? -36.427 25.321 6.212 1.00 17.58 237 ILE B C 1
ATOM 5447 O O . ILE B 1 258 ? -36.074 25.623 7.330 1.00 17.98 237 ILE B O 1
ATOM 5452 N N . ALA B 1 259 ? -36.224 24.106 5.699 1.00 18.10 238 ALA B N 1
ATOM 5453 C CA . ALA B 1 259 ? -35.612 23.044 6.484 1.00 17.71 238 ALA B CA 1
ATOM 5454 C C . ALA B 1 259 ? -35.444 21.859 5.606 1.00 16.92 238 ALA B C 1
ATOM 5455 O O . ALA B 1 259 ? -36.242 21.663 4.719 1.00 16.67 238 ALA B O 1
ATOM 5457 N N . PRO B 1 260 ? -34.428 21.034 5.882 1.00 17.65 239 PRO B N 1
ATOM 5458 C CA . PRO B 1 260 ? -34.160 19.823 5.085 1.00 17.94 239 PRO B CA 1
ATOM 5459 C C . PRO B 1 260 ? -34.815 18.550 5.633 1.00 18.41 239 PRO B C 1
ATOM 5460 O O . PRO B 1 260 ? -34.649 17.480 5.066 1.00 18.52 239 PRO B O 1
ATOM 5464 N N . GLU B 1 261 ? -35.503 18.694 6.751 1.00 18.26 240 GLU B N 1
ATOM 5465 C CA . GLU B 1 261 ? -36.026 17.587 7.537 1.00 18.31 240 GLU B CA 1
ATOM 5466 C C . GLU B 1 261 ? -36.668 16.466 6.769 1.00 17.95 240 GLU B C 1
ATOM 5467 O O . GLU B 1 261 ? -36.326 15.273 6.988 1.00 18.43 240 GLU B O 1
ATOM 5473 N N . LEU B 1 262 ? -37.590 16.807 5.886 1.00 17.52 241 LEU B N 1
ATOM 5474 C CA . LEU B 1 262 ? -38.344 15.782 5.173 1.00 17.40 241 LEU B CA 1
ATOM 5475 C C . LEU B 1 262 ? -37.471 14.991 4.195 1.00 16.33 241 LEU B C 1
ATOM 5476 O O . LEU B 1 262 ? -37.719 13.804 3.928 1.00 15.66 241 LEU B O 1
ATOM 5481 N N . TYR B 1 263 ? -36.444 15.642 3.673 1.00 15.38 242 TYR B N 1
ATOM 5482 C CA . TYR B 1 263 ? -35.498 14.957 2.780 1.00 15.54 242 TYR B CA 1
ATOM 5483 C C . TYR B 1 263 ? -34.524 14.068 3.598 1.00 15.05 242 TYR B C 1
ATOM 5484 O O . TYR B 1 263 ? -34.205 12.952 3.199 1.00 14.31 242 TYR B O 1
ATOM 5493 N N . LEU B 1 264 ? -34.137 14.534 4.766 1.00 15.05 243 LEU B N 1
ATOM 5494 C CA . LEU B 1 264 ? -33.310 13.699 5.622 1.00 15.74 243 LEU B CA 1
ATOM 5495 C C . LEU B 1 264 ? -34.093 12.433 6.053 1.00 16.18 243 LEU B C 1
ATOM 5496 O O . LEU B 1 264 ? -33.527 11.338 6.078 1.00 16.51 243 LEU B O 1
ATOM 5501 N N . LYS B 1 265 ? -35.390 12.551 6.332 1.00 16.02 244 LYS B N 1
ATOM 5502 C CA . LYS B 1 265 ? -36.095 11.375 6.778 1.00 16.31 244 LYS B CA 1
ATOM 5503 C C . LYS B 1 265 ? -36.319 10.417 5.614 1.00 16.94 244 LYS B C 1
ATOM 5504 O O . LYS B 1 265 ? -36.402 9.201 5.820 1.00 17.84 244 LYS B O 1
ATOM 5510 N N . ARG B 1 266 ? -36.341 10.922 4.383 1.00 17.07 245 ARG B N 1
ATOM 5511 C CA . ARG B 1 266 ? -36.382 10.017 3.231 1.00 16.44 245 ARG B CA 1
ATOM 5512 C C . ARG B 1 266 ? -35.141 9.178 3.187 1.00 15.82 245 ARG B C 1
ATOM 5513 O O . ARG B 1 266 ? -35.177 8.030 2.756 1.00 16.90 245 ARG B O 1
ATOM 5521 N N . LEU B 1 267 ? -34.020 9.734 3.585 1.00 15.64 246 LEU B N 1
ATOM 5522 C CA . LEU B 1 267 ? -32.778 8.954 3.629 1.00 16.01 246 LEU B CA 1
ATOM 5523 C C . LEU B 1 267 ? -32.850 7.836 4.699 1.00 16.94 246 LEU B C 1
ATOM 5524 O O . LEU B 1 267 ? -32.299 6.747 4.491 1.00 17.36 246 LEU B O 1
ATOM 5529 N N . ILE B 1 268 ? -33.528 8.097 5.825 1.00 17.34 247 ILE B N 1
ATOM 5530 C CA . ILE B 1 268 ? -33.739 7.046 6.851 1.00 17.82 247 ILE B CA 1
ATOM 5531 C C . ILE B 1 268 ? -34.617 5.919 6.262 1.00 18.08 247 ILE B C 1
ATOM 5532 O O . ILE B 1 268 ? -34.338 4.728 6.432 1.00 18.94 247 ILE B O 1
ATOM 5537 N N . VAL B 1 269 ? -35.657 6.277 5.515 1.00 17.68 248 VAL B N 1
ATOM 5538 C CA . VAL B 1 269 ? -36.436 5.257 4.810 1.00 18.12 248 VAL B CA 1
ATOM 5539 C C . VAL B 1 269 ? -35.507 4.470 3.906 1.00 18.52 248 VAL B C 1
ATOM 5540 O O . VAL B 1 269 ? -35.556 3.232 3.870 1.00 18.76 248 VAL B O 1
ATOM 5544 N N . GLY B 1 270 ? -34.611 5.185 3.234 1.00 18.71 249 GLY B N 1
ATOM 5545 C CA . GLY B 1 270 ? -33.661 4.549 2.328 1.00 19.77 249 GLY B CA 1
ATOM 5546 C C . GLY B 1 270 ? -32.673 3.595 3.016 1.00 21.10 249 GLY B C 1
ATOM 5547 O O . GLY B 1 270 ? -32.041 2.742 2.364 1.00 21.47 249 GLY B O 1
ATOM 5548 N N . GLY B 1 271 ? -32.536 3.729 4.328 1.00 21.14 250 GLY B N 1
ATOM 5549 C CA . GLY B 1 271 ? -31.732 2.796 5.078 1.00 22.27 250 GLY B CA 1
ATOM 5550 C C . GLY B 1 271 ? -30.452 3.330 5.679 1.00 23.16 250 GLY B C 1
ATOM 5551 O O . GLY B 1 271 ? -29.806 2.604 6.440 1.00 24.65 250 GLY B O 1
ATOM 5552 N N . PHE B 1 272 ? -30.066 4.573 5.380 1.00 22.42 251 PHE B N 1
ATOM 5553 C CA . PHE B 1 272 ? -28.973 5.191 6.120 1.00 22.56 251 PHE B CA 1
ATOM 5554 C C . PHE B 1 272 ? -29.478 5.338 7.593 1.00 23.76 251 PHE B C 1
ATOM 5555 O O . PHE B 1 272 ? -30.549 5.856 7.820 1.00 25.84 251 PHE B O 1
ATOM 5563 N N . GLU B 1 273 ? -28.732 4.867 8.577 1.00 23.47 252 GLU B N 1
ATOM 5564 C CA . GLU B 1 273 ? -29.168 4.989 9.964 1.00 24.33 252 GLU B CA 1
ATOM 5565 C C . GLU B 1 273 ? -28.844 6.304 10.660 1.00 23.33 252 GLU B C 1
ATOM 5566 O O . GLU B 1 273 ? -29.602 6.755 11.525 1.00 20.90 252 GLU B O 1
ATOM 5572 N N . ARG B 1 274 ? -27.728 6.913 10.276 1.00 22.82 253 ARG B N 1
ATOM 5573 C CA . ARG B 1 274 ? -27.252 8.146 10.919 1.00 23.04 253 ARG B CA 1
ATOM 5574 C C . ARG B 1 274 ? -26.754 9.161 9.923 1.00 21.69 253 ARG B C 1
ATOM 5575 O O . ARG B 1 274 ? -25.697 8.983 9.327 1.00 22.28 253 ARG B O 1
ATOM 5583 N N . VAL B 1 275 ? -27.526 10.220 9.765 1.00 20.36 254 VAL B N 1
ATOM 5584 C CA . VAL B 1 275 ? -27.246 11.247 8.776 1.00 19.97 254 VAL B CA 1
ATOM 5585 C C . VAL B 1 275 ? -27.302 12.612 9.443 1.00 20.51 254 VAL B C 1
ATOM 5586 O O . VAL B 1 275 ? -28.051 12.834 10.406 1.00 20.99 254 VAL B O 1
ATOM 5590 N N . PHE B 1 276 ? -26.468 13.521 8.955 1.00 21.22 255 PHE B N 1
ATOM 5591 C CA . PHE B 1 276 ? -26.545 14.919 9.375 1.00 20.97 255 PHE B CA 1
ATOM 5592 C C . PHE B 1 276 ? -26.193 15.811 8.223 1.00 20.85 255 PHE B C 1
ATOM 5593 O O . PHE B 1 276 ? -25.503 15.388 7.280 1.00 19.90 255 PHE B O 1
ATOM 5601 N N . GLU B 1 277 ? -26.659 17.057 8.339 1.00 20.76 256 GLU B N 1
ATOM 5602 C CA . GLU B 1 277 ? -26.435 18.074 7.347 1.00 20.07 256 GLU B CA 1
ATOM 5603 C C . GLU B 1 277 ? -26.259 19.394 8.076 1.00 20.15 256 GLU B C 1
ATOM 5604 O O . GLU B 1 277 ? -26.956 19.652 9.072 1.00 20.81 256 GLU B O 1
ATOM 5610 N N . ILE B 1 278 ? -25.248 20.177 7.656 1.00 19.52 257 ILE B N 1
ATOM 5611 C CA . ILE B 1 278 ? -24.992 21.524 8.184 1.00 18.77 257 ILE B CA 1
ATOM 5612 C C . ILE B 1 278 ? -25.046 22.445 6.982 1.00 18.31 257 ILE B C 1
ATOM 5613 O O . ILE B 1 278 ? -24.209 22.357 6.062 1.00 17.80 257 ILE B O 1
ATOM 5618 N N . ASN B 1 279 ? -26.054 23.295 6.934 1.00 17.68 258 ASN B N 1
ATOM 5619 C CA . ASN B 1 279 ? -26.187 24.201 5.801 1.00 16.82 258 ASN B CA 1
ATOM 5620 C C . ASN B 1 279 ? -27.296 25.204 6.074 1.00 17.35 258 ASN B C 1
ATOM 5621 O O . ASN B 1 279 ? -27.870 25.231 7.189 1.00 18.76 258 ASN B O 1
ATOM 5626 N N . ARG B 1 280 ? -27.541 26.044 5.095 1.00 16.99 259 ARG B N 1
ATOM 5627 C CA . ARG B 1 280 ? -28.454 27.181 5.210 1.00 17.58 259 ARG B CA 1
ATOM 5628 C C . ARG B 1 280 ? -29.928 26.747 5.151 1.00 17.89 259 ARG B C 1
ATOM 5629 O O . ARG B 1 280 ? -30.308 25.791 4.415 1.00 17.28 259 ARG B O 1
ATOM 5637 N N . ASN B 1 281 ? -30.732 27.405 5.986 1.00 17.42 260 ASN B N 1
ATOM 5638 C CA . ASN B 1 281 ? -32.159 27.528 5.753 1.00 17.57 260 ASN B CA 1
ATOM 5639 C C . ASN B 1 281 ? -32.495 28.993 5.388 1.00 18.80 260 ASN B C 1
ATOM 5640 O O . ASN B 1 281 ? -31.691 29.927 5.635 1.00 17.96 260 ASN B O 1
ATOM 5645 N N . PHE B 1 282 ? -33.689 29.185 4.841 1.00 19.07 261 PHE B N 1
ATOM 5646 C CA . PHE B 1 282 ? -34.147 30.492 4.437 1.00 20.34 261 PHE B CA 1
ATOM 5647 C C . PHE B 1 282 ? -35.562 30.759 4.956 1.00 21.41 261 PHE B C 1
ATOM 5648 O O . PHE B 1 282 ? -36.468 29.936 4.744 1.00 22.21 261 PHE B O 1
ATOM 5656 N N . ARG B 1 283 ? -35.745 31.900 5.616 1.00 21.68 262 ARG B N 1
ATOM 5657 C CA A ARG B 1 283 ? -37.054 32.278 6.116 0.50 22.62 262 ARG B CA 1
ATOM 5658 C CA B ARG B 1 283 ? -37.044 32.306 6.175 0.50 22.98 262 ARG B CA 1
ATOM 5659 C C . ARG B 1 283 ? -37.350 33.726 5.754 1.00 23.88 262 ARG B C 1
ATOM 5660 O O . ARG B 1 283 ? -36.567 34.630 6.071 1.00 24.15 262 ARG B O 1
ATOM 5675 N N . ASN B 1 284 ? -38.477 33.931 5.058 1.00 25.65 263 ASN B N 1
ATOM 5676 C CA . ASN B 1 284 ? -38.854 35.247 4.466 1.00 27.89 263 ASN B CA 1
ATOM 5677 C C . ASN B 1 284 ? -39.647 36.057 5.459 1.00 29.85 263 ASN B C 1
ATOM 5678 O O . ASN B 1 284 ? -40.889 36.065 5.447 1.00 30.79 263 ASN B O 1
ATOM 5683 N N . GLU B 1 285 ? -38.916 36.701 6.357 1.00 32.84 264 GLU B N 1
ATOM 5684 C CA . GLU B 1 285 ? -39.512 37.439 7.449 1.00 38.96 264 GLU B CA 1
ATOM 5685 C C . GLU B 1 285 ? -38.597 38.637 7.777 1.00 42.81 264 GLU B C 1
ATOM 5686 O O . GLU B 1 285 ? -37.596 38.893 7.078 1.00 43.53 264 GLU B O 1
ATOM 5692 N N . GLY B 1 286 ? -38.920 39.357 8.844 1.00 45.57 265 GLY B N 1
ATOM 5693 C CA . GLY B 1 286 ? -38.260 40.633 9.128 1.00 44.53 265 GLY B CA 1
ATOM 5694 C C . GLY B 1 286 ? -36.796 40.480 9.492 1.00 44.95 265 GLY B C 1
ATOM 5695 O O . GLY B 1 286 ? -36.411 39.475 10.088 1.00 42.29 265 GLY B O 1
ATOM 5696 N N . VAL B 1 287 ? -35.982 41.466 9.105 1.00 49.50 266 VAL B N 1
ATOM 5697 C CA . VAL B 1 287 ? -34.580 41.548 9.549 1.00 53.96 266 VAL B CA 1
ATOM 5698 C C . VAL B 1 287 ? -34.536 42.424 10.831 1.00 53.74 266 VAL B C 1
ATOM 5699 O O . VAL B 1 287 ? -35.223 43.452 10.920 1.00 53.73 266 VAL B O 1
ATOM 5703 N N . SER B 1 288 ? -33.788 41.934 11.825 1.00 53.33 267 SER B N 1
ATOM 5704 C CA . SER B 1 288 ? -33.564 42.571 13.136 1.00 52.52 267 SER B CA 1
ATOM 5705 C C . SER B 1 288 ? -32.148 42.214 13.556 1.00 49.92 267 SER B C 1
ATOM 5706 O O . SER B 1 288 ? -31.471 41.448 12.862 1.00 44.53 267 SER B O 1
ATOM 5709 N N . PRO B 1 289 ? -31.676 42.790 14.678 1.00 52.07 268 PRO B N 1
ATOM 5710 C CA . PRO B 1 289 ? -30.381 42.370 15.225 1.00 50.72 268 PRO B CA 1
ATOM 5711 C C . PRO B 1 289 ? -30.323 40.880 15.529 1.00 48.50 268 PRO B C 1
ATOM 5712 O O . PRO B 1 289 ? -29.247 40.291 15.441 1.00 52.18 268 PRO B O 1
ATOM 5716 N N . ARG B 1 290 ? -31.474 40.294 15.865 1.00 48.31 269 ARG B N 1
ATOM 5717 C CA . ARG B 1 290 ? -31.571 38.876 16.228 1.00 47.29 269 ARG B CA 1
ATOM 5718 C C . ARG B 1 290 ? -32.133 37.967 15.097 1.00 45.27 269 ARG B C 1
ATOM 5719 O O . ARG B 1 290 ? -32.443 36.797 15.333 1.00 43.44 269 ARG B O 1
ATOM 5721 N N . HIS B 1 291 ? -32.244 38.499 13.876 1.00 44.22 270 HIS B N 1
ATOM 5722 C CA . HIS B 1 291 ? -32.818 37.755 12.738 1.00 42.78 270 HIS B CA 1
ATOM 5723 C C . HIS B 1 291 ? -32.083 38.022 11.460 1.00 35.97 270 HIS B C 1
ATOM 5724 O O . HIS B 1 291 ? -31.763 39.159 11.122 1.00 37.17 270 HIS B O 1
ATOM 5731 N N . ASN B 1 292 ? -31.792 36.957 10.736 1.00 30.06 271 ASN B N 1
ATOM 5732 C CA . ASN B 1 292 ? -31.229 37.067 9.390 1.00 26.20 271 ASN B CA 1
ATOM 5733 C C . ASN B 1 292 ? -32.017 36.130 8.498 1.00 24.08 271 ASN B C 1
ATOM 5734 O O . ASN B 1 292 ? -32.421 35.079 8.927 1.00 23.34 271 ASN B O 1
ATOM 5739 N N . PRO B 1 293 ? -32.265 36.510 7.258 1.00 23.85 272 PRO B N 1
ATOM 5740 C CA . PRO B 1 293 ? -33.107 35.673 6.375 1.00 22.77 272 PRO B CA 1
ATOM 5741 C C . PRO B 1 293 ? -32.504 34.348 5.957 1.00 21.36 272 PRO B C 1
ATOM 5742 O O . PRO B 1 293 ? -33.234 33.444 5.517 1.00 20.46 272 PRO B O 1
ATOM 5746 N N . GLU B 1 294 ? -31.190 34.225 6.086 1.00 20.13 273 GLU B N 1
ATOM 5747 C CA . GLU B 1 294 ? -30.547 32.954 5.920 1.00 18.52 273 GLU B CA 1
ATOM 5748 C C . GLU B 1 294 ? -29.656 32.672 7.111 1.00 18.73 273 GLU B C 1
ATOM 5749 O O . GLU B 1 294 ? -28.965 33.582 7.588 1.00 18.25 273 GLU B O 1
ATOM 5755 N N . PHE B 1 295 ? -29.643 31.411 7.559 1.00 17.90 274 PHE B N 1
ATOM 5756 C CA . PHE B 1 295 ? -28.912 31.023 8.728 1.00 18.49 274 PHE B CA 1
ATOM 5757 C C . PHE B 1 295 ? -28.560 29.550 8.679 1.00 18.79 274 PHE B C 1
ATOM 5758 O O . PHE B 1 295 ? -29.228 28.768 7.979 1.00 18.55 274 PHE B O 1
ATOM 5766 N N . THR B 1 296 ? -27.531 29.163 9.442 1.00 18.88 275 THR B N 1
ATOM 5767 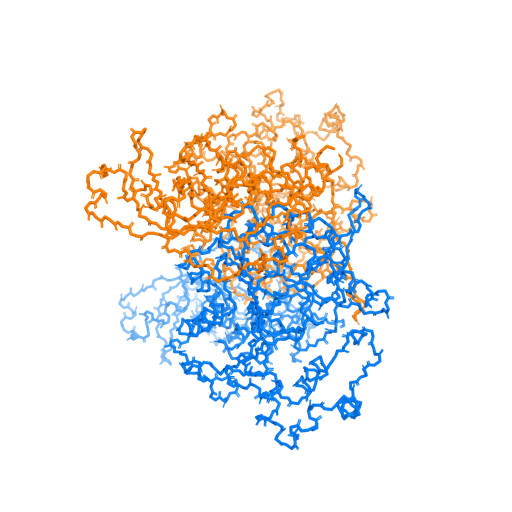C CA . THR B 1 296 ? -26.978 27.799 9.377 1.00 18.78 275 THR B CA 1
ATOM 5768 C C . THR B 1 296 ? -27.530 26.919 10.500 1.00 19.63 275 THR B C 1
ATOM 5769 O O . THR B 1 296 ? -27.390 27.264 11.682 1.00 20.68 275 THR B O 1
ATOM 5773 N N . MET B 1 297 ? -28.196 25.829 10.098 1.00 19.85 276 MET B N 1
ATOM 5774 C CA . MET B 1 297 ? -28.685 24.802 10.988 1.00 21.07 276 MET B CA 1
ATOM 5775 C C . MET B 1 297 ? -27.912 23.502 10.768 1.00 19.37 276 MET B C 1
ATOM 5776 O O . MET B 1 297 ? -27.441 23.185 9.675 1.00 16.86 276 MET B O 1
ATOM 5781 N N . MET B 1 298 ? -27.777 22.762 11.838 1.00 19.65 277 MET B N 1
ATOM 5782 C CA . MET B 1 298 ? -27.411 21.362 11.717 1.00 20.84 277 MET B CA 1
ATOM 5783 C C . MET B 1 298 ? -28.622 20.535 12.081 1.00 19.86 277 MET B C 1
ATOM 5784 O O . MET B 1 298 ? -29.179 20.712 13.167 1.00 19.64 277 MET B O 1
ATOM 5789 N N . GLU B 1 299 ? -29.015 19.623 11.193 1.00 18.86 278 GLU B N 1
ATOM 5790 C CA . GLU B 1 299 ? -30.026 18.611 11.533 1.00 18.39 278 GLU B CA 1
ATOM 5791 C C . GLU B 1 299 ? -29.341 17.260 11.543 1.00 18.67 278 GLU B C 1
ATOM 5792 O O . GLU B 1 299 ? -28.505 16.969 10.701 1.00 19.20 278 GLU B O 1
ATOM 5798 N N . PHE B 1 300 ? -29.705 16.414 12.492 1.00 18.86 279 PHE B N 1
ATOM 5799 C CA . PHE B 1 300 ? -29.230 15.044 12.465 1.00 18.65 279 PHE B CA 1
ATOM 5800 C C . PHE B 1 300 ? -30.372 14.084 12.821 1.00 19.35 279 PHE B C 1
ATOM 5801 O O . PHE B 1 300 ? -31.283 14.449 13.591 1.00 20.84 279 PHE B O 1
ATOM 5809 N N . TYR B 1 301 ? -30.309 12.885 12.245 1.00 18.46 280 TYR B N 1
ATOM 5810 C CA . TYR B 1 301 ? -31.297 11.831 12.427 1.00 18.73 280 TYR B CA 1
ATOM 5811 C C . TYR B 1 301 ? -30.577 10.527 12.747 1.00 18.58 280 TYR B C 1
ATOM 5812 O O . TYR B 1 301 ? -29.579 10.158 12.096 1.00 17.48 280 TYR B O 1
ATOM 5821 N N . ALA B 1 302 ? -31.077 9.847 13.776 1.00 19.58 281 ALA B N 1
ATOM 5822 C CA . ALA B 1 302 ? -30.513 8.538 14.217 1.00 20.45 281 ALA B CA 1
ATOM 5823 C C . ALA B 1 302 ? -31.633 7.524 14.389 1.00 20.43 281 ALA B C 1
ATOM 5824 O O . ALA B 1 302 ? -32.442 7.641 15.321 1.00 21.51 281 ALA B O 1
ATOM 5826 N N . ALA B 1 303 ? -31.722 6.580 13.459 1.00 20.08 282 ALA B N 1
ATOM 5827 C CA . ALA B 1 303 ? -32.639 5.430 13.592 1.00 20.81 282 ALA B CA 1
ATOM 5828 C C . ALA B 1 303 ? -32.496 4.725 14.952 1.00 21.85 282 ALA B C 1
ATOM 5829 O O . ALA B 1 303 ? -31.401 4.643 15.520 1.00 22.21 282 ALA B O 1
ATOM 5831 N N . TYR B 1 304 ? -33.622 4.252 15.468 1.00 22.43 283 TYR B N 1
ATOM 5832 C CA . TYR B 1 304 ? -33.693 3.465 16.712 1.00 23.57 283 TYR B CA 1
ATOM 5833 C C . TYR B 1 304 ? -33.296 4.236 17.935 1.00 24.88 283 TYR B C 1
ATOM 5834 O O . TYR B 1 304 ? -32.849 3.652 18.884 1.00 26.80 283 TYR B O 1
ATOM 5843 N N . THR B 1 305 ? -33.487 5.560 17.898 1.00 25.80 284 THR B N 1
ATOM 5844 C CA . THR B 1 305 ? -33.353 6.422 19.051 1.00 25.73 284 THR B CA 1
ATOM 5845 C C . THR B 1 305 ? -34.653 7.182 19.302 1.00 27.61 284 THR B C 1
ATOM 5846 O O . THR B 1 305 ? -35.573 7.175 18.473 1.00 27.00 284 THR B O 1
ATOM 5850 N N . ASP B 1 306 ? -34.726 7.856 20.457 1.00 28.94 285 ASP B N 1
ATOM 5851 C CA . ASP B 1 306 ? -35.907 8.653 20.788 1.00 29.44 285 ASP B CA 1
ATOM 5852 C C . ASP B 1 306 ? -35.474 9.963 21.415 1.00 29.51 285 ASP B C 1
ATOM 5853 O O . ASP B 1 306 ? -34.277 10.226 21.546 1.00 29.38 285 ASP B O 1
ATOM 5858 N N . TYR B 1 307 ? -36.437 10.758 21.857 1.00 29.40 286 TYR B N 1
ATOM 5859 C CA . TYR B 1 307 ? -36.109 12.054 22.411 1.00 30.60 286 TYR B CA 1
ATOM 5860 C C . TYR B 1 307 ? -35.265 12.074 23.693 1.00 31.21 286 TYR B C 1
ATOM 5861 O O . TYR B 1 307 ? -34.511 13.020 23.889 1.00 30.81 286 TYR B O 1
ATOM 5870 N N . ARG B 1 308 ? -35.341 11.044 24.520 1.00 33.57 287 ARG B N 1
ATOM 5871 C CA . ARG B 1 308 ? -34.487 10.986 25.716 1.00 37.11 287 ARG B CA 1
ATOM 5872 C C . ARG B 1 308 ? -33.024 10.857 25.254 1.00 33.61 287 ARG B C 1
ATOM 5873 O O . ARG B 1 308 ? -32.120 11.570 25.713 1.00 31.12 287 ARG B O 1
ATOM 5881 N N . TRP B 1 309 ? -32.801 9.970 24.301 1.00 31.00 288 TRP B N 1
ATOM 5882 C CA . TRP B 1 309 ? -31.473 9.819 23.714 1.00 29.77 288 TRP B CA 1
ATOM 5883 C C . TRP B 1 309 ? -30.996 11.098 23.064 1.00 28.68 288 TRP B C 1
ATOM 5884 O O . TRP B 1 309 ? -29.843 11.494 23.220 1.00 28.16 288 TRP B O 1
ATOM 5895 N N . LEU B 1 310 ? -31.882 11.772 22.334 1.00 27.43 289 LEU B N 1
ATOM 5896 C CA . LEU B 1 310 ? -31.504 13.003 21.641 1.00 27.10 289 LEU B CA 1
ATOM 5897 C C . LEU B 1 310 ? -31.091 14.094 22.636 1.00 27.78 289 LEU B C 1
ATOM 5898 O O . LEU B 1 310 ? -30.145 14.839 22.388 1.00 28.30 289 LEU B O 1
ATOM 5903 N N . MET B 1 311 ? -31.812 14.198 23.744 1.00 28.45 290 MET B N 1
ATOM 5904 C CA . MET B 1 311 ? -31.484 15.188 24.756 1.00 29.67 290 MET B CA 1
ATOM 5905 C C . MET B 1 311 ? -30.116 14.882 25.370 1.00 30.06 290 MET B C 1
ATOM 5906 O O . MET B 1 311 ? -29.289 15.774 25.467 1.00 30.13 290 MET B O 1
ATOM 5911 N N . ASP B 1 312 ? -29.853 13.633 25.743 1.00 29.44 291 ASP B N 1
ATOM 5912 C CA . ASP B 1 312 ? -28.533 13.318 26.273 1.00 31.16 291 ASP B CA 1
ATOM 5913 C C . ASP B 1 312 ? -27.439 13.628 25.247 1.00 29.65 291 ASP B C 1
ATOM 5914 O O . ASP B 1 312 ? -26.417 14.201 25.590 1.00 26.61 291 ASP B O 1
ATOM 5919 N N . PHE B 1 313 ? -27.697 13.301 23.977 1.00 28.83 292 PHE B N 1
ATOM 5920 C CA . PHE B 1 313 ? -26.697 13.479 22.933 1.00 27.55 292 PHE B CA 1
ATOM 5921 C C . PHE B 1 313 ? -26.456 14.950 22.643 1.00 27.53 292 PHE B C 1
ATOM 5922 O O . PHE B 1 313 ? -25.308 15.376 22.488 1.00 28.89 292 PHE B O 1
ATOM 5930 N N . THR B 1 314 ? -27.527 15.722 22.574 1.00 26.78 293 THR B N 1
ATOM 5931 C CA . THR B 1 314 ? -27.406 17.156 22.301 1.00 26.53 293 THR B CA 1
ATOM 5932 C C . THR B 1 314 ? -26.678 17.904 23.428 1.00 27.13 293 THR B C 1
ATOM 5933 O O . THR B 1 314 ? -25.873 18.794 23.177 1.00 25.77 293 THR B O 1
ATOM 5937 N N . GLU B 1 315 ? -26.998 17.537 24.669 1.00 29.21 294 GLU B N 1
ATOM 5938 C CA . GLU B 1 315 ? -26.348 18.074 25.862 1.00 29.39 294 GLU B CA 1
ATOM 5939 C C . GLU B 1 315 ? -24.848 17.799 25.809 1.00 29.88 294 GLU B C 1
ATOM 5940 O O . GLU B 1 315 ? -24.056 18.725 25.951 1.00 29.92 294 GLU B O 1
ATOM 5946 N N . ARG B 1 316 ? -24.459 16.545 25.587 1.00 30.83 295 ARG B N 1
ATOM 5947 C CA . ARG B 1 316 ? -23.054 16.204 25.447 1.00 33.55 295 ARG B CA 1
ATOM 5948 C C . ARG B 1 316 ? -22.414 17.012 24.319 1.00 33.52 295 ARG B C 1
ATOM 5949 O O . ARG B 1 316 ? -21.309 17.534 24.475 1.00 32.65 295 ARG B O 1
ATOM 5957 N N . LEU B 1 317 ? -23.096 17.133 23.176 1.00 33.21 296 LEU B N 1
ATOM 5958 C CA . LEU B 1 317 ? -22.492 17.830 22.022 1.00 32.41 296 LEU B CA 1
ATOM 5959 C C . LEU B 1 317 ? -22.158 19.289 22.367 1.00 31.56 296 LEU B C 1
ATOM 5960 O O . LEU B 1 317 ? -21.064 19.782 22.100 1.00 30.65 296 LEU B O 1
ATOM 5965 N N . ILE B 1 318 ? -23.117 19.959 22.984 1.00 30.57 297 ILE B N 1
ATOM 5966 C CA . ILE B 1 318 ? -22.980 21.354 23.318 1.00 31.13 297 ILE B CA 1
ATOM 5967 C C . ILE B 1 318 ? -21.866 21.570 24.364 1.00 32.53 297 ILE B C 1
ATOM 5968 O O . ILE B 1 318 ? -21.033 22.463 24.208 1.00 32.00 297 ILE B O 1
ATOM 5973 N N . ARG B 1 319 ? -21.856 20.751 25.406 1.00 33.00 298 ARG B N 1
ATOM 5974 C CA . ARG B 1 319 ? -20.838 20.847 26.449 1.00 34.39 298 ARG B CA 1
ATOM 5975 C C . ARG B 1 319 ? -19.449 20.626 25.854 1.00 33.92 298 ARG B C 1
ATOM 5976 O O . ARG B 1 319 ? -18.543 21.413 26.091 1.00 34.29 298 ARG B O 1
ATOM 5984 N N . GLN B 1 320 ? -19.289 19.582 25.053 1.00 33.13 299 GLN B N 1
ATOM 5985 C CA . GLN B 1 320 ? -18.010 19.366 24.342 1.00 34.72 299 GLN B CA 1
ATOM 5986 C C . GLN B 1 320 ? -17.628 20.524 23.407 1.00 33.46 299 GLN B C 1
ATOM 5987 O O . GLN B 1 320 ? -16.433 20.828 23.239 1.00 33.02 299 GLN B O 1
ATOM 5993 N N . ALA B 1 321 ? -18.631 21.163 22.805 1.00 31.25 300 ALA B N 1
ATOM 5994 C CA . ALA B 1 321 ? -18.361 22.314 21.943 1.00 30.43 300 ALA B CA 1
ATOM 5995 C C . ALA B 1 321 ? -17.734 23.447 22.760 1.00 29.92 300 ALA B C 1
ATOM 5996 O O . ALA B 1 321 ? -16.806 24.103 22.293 1.00 30.55 300 ALA B O 1
ATOM 5998 N N . ALA B 1 322 ? -18.255 23.688 23.954 1.00 29.51 301 ALA B N 1
ATOM 5999 C CA . ALA B 1 322 ? -17.664 24.678 24.853 1.00 30.44 301 ALA B CA 1
ATOM 6000 C C . ALA B 1 322 ? -16.230 24.279 25.296 1.00 31.56 301 ALA B C 1
ATOM 6001 O O . ALA B 1 322 ? -15.303 25.095 25.218 1.00 32.75 301 ALA B O 1
ATOM 6003 N N . VAL B 1 323 ? -16.032 23.034 25.732 1.00 33.12 302 VAL B N 1
ATOM 6004 C CA . VAL B 1 323 ? -14.694 22.594 26.143 1.00 34.37 302 VAL B CA 1
ATOM 6005 C C . VAL B 1 323 ? -13.713 22.796 24.985 1.00 35.28 302 VAL B C 1
ATOM 6006 O O . VAL B 1 323 ? -12.610 23.305 25.184 1.00 34.48 302 VAL B O 1
ATOM 6010 N N . ASP B 1 324 ? -14.122 22.383 23.782 1.00 35.24 303 ASP B N 1
ATOM 6011 C CA . ASP B 1 324 ? -13.271 22.512 22.606 1.00 36.08 303 ASP B CA 1
ATOM 6012 C C . ASP B 1 324 ? -12.935 23.956 22.321 1.00 35.03 303 ASP B C 1
ATOM 6013 O O . ASP B 1 324 ? -11.806 24.260 21.962 1.00 36.21 303 ASP B O 1
ATOM 6018 N N . ALA B 1 325 ? -13.902 24.855 22.470 1.00 32.60 304 ALA B N 1
ATOM 6019 C CA . ALA B 1 325 ? -13.703 26.224 22.021 1.00 32.97 304 ALA B CA 1
ATOM 6020 C C . ALA B 1 325 ? -13.033 27.077 23.095 1.00 36.10 304 ALA B C 1
ATOM 6021 O O . ALA B 1 325 ? -12.227 27.944 22.784 1.00 34.82 304 ALA B O 1
ATOM 6023 N N . LEU B 1 326 ? -13.386 26.833 24.362 1.00 38.11 305 LEU B N 1
ATOM 6024 C CA . LEU B 1 326 ? -12.961 27.694 25.444 1.00 38.45 305 LEU B CA 1
ATOM 6025 C C . LEU B 1 326 ? -12.087 26.992 26.515 1.00 41.16 305 LEU B C 1
ATOM 6026 O O . LEU B 1 326 ? -11.639 27.644 27.446 1.00 46.19 305 LEU B O 1
ATOM 6031 N N . GLY B 1 327 ? -11.855 25.684 26.389 1.00 40.41 306 GLY B N 1
ATOM 6032 C CA . GLY B 1 327 ? -11.094 24.931 27.376 1.00 40.39 306 GLY B CA 1
ATOM 6033 C C . GLY B 1 327 ? -11.917 24.533 28.597 1.00 43.28 306 GLY B C 1
ATOM 6034 O O . GLY B 1 327 ? -11.414 23.860 29.493 1.00 45.14 306 GLY B O 1
ATOM 6035 N N . THR B 1 328 ? -13.194 24.899 28.636 1.00 42.38 307 THR B N 1
ATOM 6036 C CA . THR B 1 328 ? -14.027 24.609 29.793 1.00 41.65 307 THR B CA 1
ATOM 6037 C C . THR B 1 328 ? -15.508 24.789 29.431 1.00 40.78 307 THR B C 1
ATOM 6038 O O . THR B 1 328 ? -15.828 25.525 28.506 1.00 38.27 307 THR B O 1
ATOM 6042 N N . ALA B 1 329 ? -16.393 24.124 30.172 1.00 41.49 308 ALA B N 1
ATOM 6043 C CA . ALA B 1 329 ? -17.852 24.271 29.999 1.00 41.23 308 ALA B CA 1
ATOM 6044 C C . ALA B 1 329 ? -18.419 25.292 30.959 1.00 41.29 308 ALA B C 1
ATOM 6045 O O . ALA B 1 329 ? -19.586 25.661 30.866 1.00 39.42 308 ALA B O 1
ATOM 6047 N N . THR B 1 330 ? -17.599 25.718 31.910 1.00 43.46 309 THR B N 1
ATOM 6048 C CA . THR B 1 330 ? -17.985 26.769 32.843 1.00 43.87 309 THR B CA 1
ATOM 6049 C C . THR B 1 330 ? -17.448 28.044 32.198 1.00 44.90 309 THR B C 1
ATOM 6050 O O . THR B 1 330 ? -16.244 28.333 32.267 1.00 45.72 309 THR B O 1
ATOM 6054 N N . ILE B 1 331 ? -18.335 28.777 31.523 1.00 43.76 310 ILE B N 1
ATOM 6055 C CA . ILE B 1 331 ? -17.933 29.921 30.721 1.00 42.01 310 ILE B CA 1
ATOM 6056 C C . ILE B 1 331 ? -18.735 31.147 31.136 1.00 42.28 310 ILE B C 1
ATOM 6057 O O . ILE B 1 331 ? -19.455 31.145 32.126 1.00 42.06 310 ILE B O 1
ATOM 6062 N N . GLN B 1 332 ? -18.593 32.213 30.373 1.00 44.76 311 GLN B N 1
ATOM 6063 C CA . GLN B 1 332 ? -19.303 33.447 30.646 1.00 46.69 311 GLN B CA 1
ATOM 6064 C C . GLN B 1 332 ? -19.900 33.932 29.333 1.00 43.42 311 GLN B C 1
ATOM 6065 O O . GLN B 1 332 ? -19.276 33.781 28.289 1.00 43.28 311 GLN B O 1
ATOM 6071 N N . TYR B 1 333 ? -21.084 34.533 29.384 1.00 38.98 312 TYR B N 1
ATOM 6072 C CA . TYR B 1 333 ? -21.672 35.144 28.205 1.00 37.82 312 TYR B CA 1
ATOM 6073 C C . TYR B 1 333 ? -22.199 36.528 28.551 1.00 38.42 312 TYR B C 1
ATOM 6074 O O . TYR B 1 333 ? -22.990 36.677 29.479 1.00 41.53 312 TYR B O 1
ATOM 6083 N N . GLN B 1 334 ? -21.728 37.528 27.824 1.00 37.24 313 GLN B N 1
ATOM 6084 C CA . GLN B 1 334 ? -22.093 38.922 28.053 1.00 40.66 313 GLN B CA 1
ATOM 6085 C C . GLN B 1 334 ? -21.994 39.368 29.515 1.00 42.45 313 GLN B C 1
ATOM 6086 O O . GLN B 1 334 ? -22.902 39.996 30.039 1.00 43.73 313 GLN B O 1
ATOM 6092 N N . GLY B 1 335 ? -20.893 39.005 30.164 1.00 44.07 314 GLY B N 1
ATOM 6093 C CA . GLY B 1 335 ? -20.593 39.442 31.531 1.00 45.48 314 GLY B CA 1
ATOM 6094 C C . GLY B 1 335 ? -21.237 38.616 32.641 1.00 46.62 314 GLY B C 1
ATOM 6095 O O . GLY B 1 335 ? -21.106 38.948 33.811 1.00 47.38 314 GLY B O 1
ATOM 6096 N N . ARG B 1 336 ? -21.916 37.532 32.285 1.00 45.48 315 ARG B N 1
ATOM 6097 C CA . ARG B 1 336 ? -22.629 36.713 33.253 1.00 43.10 315 ARG B CA 1
ATOM 6098 C C . ARG B 1 336 ? -22.182 35.249 33.173 1.00 43.84 315 ARG B C 1
ATOM 6099 O O . ARG B 1 336 ? -21.969 34.707 32.082 1.00 40.64 315 ARG B O 1
ATOM 6107 N N . GLU B 1 337 ? -22.084 34.588 34.323 1.00 46.17 316 GLU B N 1
ATOM 6108 C CA . GLU B 1 337 ? -21.623 33.206 34.330 1.00 46.92 316 GLU B CA 1
ATOM 6109 C C . GLU B 1 337 ? -22.643 32.303 33.641 1.00 43.53 316 GLU B C 1
ATOM 6110 O O . GLU B 1 337 ? -23.837 32.422 33.850 1.00 43.01 316 GLU B O 1
ATOM 6116 N N . LEU B 1 338 ? -22.139 31.409 32.803 1.00 42.11 317 LEU B N 1
ATOM 6117 C CA . LEU B 1 338 ? -22.947 30.430 32.090 1.00 40.97 317 LEU B CA 1
ATOM 6118 C C . LEU B 1 338 ? -22.290 29.079 32.258 1.00 40.93 317 LEU B C 1
ATOM 6119 O O . LEU B 1 338 ? -21.286 28.776 31.603 1.00 40.93 317 LEU B O 1
ATOM 6124 N N . ASP B 1 339 ? -22.855 28.270 33.144 1.00 42.67 318 ASP B N 1
ATOM 6125 C CA . ASP B 1 339 ? -22.232 27.013 33.493 1.00 45.19 318 ASP B CA 1
ATOM 6126 C C . ASP B 1 339 ? -22.848 25.844 32.716 1.00 43.17 318 ASP B C 1
ATOM 6127 O O . ASP B 1 339 ? -23.846 25.260 33.119 1.00 46.48 318 ASP B O 1
ATOM 6132 N N . LEU B 1 340 ? -22.197 25.479 31.629 1.00 40.42 319 LEU B N 1
ATOM 6133 C CA . LEU B 1 340 ? -22.638 24.357 30.820 1.00 38.60 319 LEU B CA 1
ATOM 6134 C C . LEU B 1 340 ? -22.134 23.043 31.387 1.00 38.94 319 LEU B C 1
ATOM 6135 O O . LEU B 1 340 ? -22.515 21.980 30.906 1.00 40.66 319 LEU B O 1
ATOM 6140 N N . ALA B 1 341 ? -21.283 23.104 32.409 1.00 40.21 320 ALA B N 1
ATOM 6141 C CA . ALA B 1 341 ? -20.781 21.891 33.063 1.00 41.10 320 ALA B CA 1
ATOM 6142 C C . ALA B 1 341 ? -21.856 21.179 33.862 1.00 41.62 320 ALA B C 1
ATOM 6143 O O . ALA B 1 341 ? -21.840 19.952 33.940 1.00 39.34 320 ALA B O 1
ATOM 6145 N N . GLN B 1 342 ? -22.786 21.946 34.444 1.00 44.20 321 GLN B N 1
ATOM 6146 C CA . GLN B 1 342 ? -23.897 21.364 35.200 1.00 46.21 321 GLN B CA 1
ATOM 6147 C C . GLN B 1 342 ? -24.807 20.565 34.286 1.00 45.37 321 GLN B C 1
ATOM 6148 O O . GLN B 1 342 ? -24.934 20.891 33.100 1.00 44.15 321 GLN B O 1
ATOM 6154 N N . PRO B 1 343 ? -25.503 19.560 34.843 1.00 43.70 322 PRO B N 1
ATOM 6155 C CA . PRO B 1 343 ? -26.524 18.895 34.042 1.00 41.90 322 PRO B CA 1
ATOM 6156 C C . PRO B 1 343 ? -27.572 19.905 33.620 1.00 40.78 322 PRO B C 1
ATOM 6157 O O . PRO B 1 343 ? -27.843 20.833 34.363 1.00 39.52 322 PRO B O 1
ATOM 6161 N N . PHE B 1 344 ? -28.124 19.745 32.420 1.00 38.52 323 PHE B N 1
ATOM 6162 C CA . PHE B 1 344 ? -29.086 20.703 31.884 1.00 36.35 323 PHE B CA 1
ATOM 6163 C C . PHE B 1 344 ? -30.392 20.471 32.620 1.00 36.39 323 PHE B C 1
ATOM 6164 O O . PHE B 1 344 ? -30.720 19.343 32.952 1.00 36.72 323 PHE B O 1
ATOM 6172 N N . HIS B 1 345 ? -31.130 21.536 32.902 1.00 37.48 324 HIS B N 1
ATOM 6173 C CA . HIS B 1 345 ? -32.458 21.392 33.477 1.00 37.54 324 HIS B CA 1
ATOM 6174 C C . HIS B 1 345 ? -33.349 20.724 32.464 1.00 38.03 324 HIS B C 1
ATOM 6175 O O . HIS B 1 345 ? -33.168 20.885 31.255 1.00 37.72 324 HIS B O 1
ATOM 6182 N N . ARG B 1 346 ? -34.331 19.981 32.951 1.00 38.80 325 ARG B N 1
ATOM 6183 C CA . ARG B 1 346 ? -35.334 19.343 32.118 1.00 39.14 325 ARG B CA 1
ATOM 6184 C C . ARG B 1 346 ? -36.699 19.570 32.752 1.00 39.82 325 ARG B C 1
ATOM 6185 O O . ARG B 1 346 ? -36.980 19.046 33.825 1.00 42.77 325 ARG B O 1
ATOM 6193 N N . LEU B 1 347 ? -37.519 20.399 32.114 1.00 38.80 326 LEU B N 1
ATOM 6194 C CA . LEU B 1 347 ? -38.782 20.859 32.695 1.00 37.01 326 LEU B CA 1
ATOM 6195 C C . LEU B 1 347 ? -39.912 20.725 31.685 1.00 36.26 326 LEU B C 1
ATOM 6196 O O . LEU B 1 347 ? -39.679 20.805 30.464 1.00 33.97 326 LEU B O 1
ATOM 6201 N N . THR B 1 348 ? -41.134 20.538 32.197 1.00 35.09 327 THR B N 1
ATOM 6202 C CA . THR B 1 348 ? -42.328 20.584 31.365 1.00 34.05 327 THR B CA 1
ATOM 6203 C C . THR B 1 348 ? -42.636 22.054 31.130 1.00 33.56 327 THR B C 1
ATOM 6204 O O . THR B 1 348 ? -42.100 22.934 31.807 1.00 32.15 327 THR B O 1
ATOM 6208 N N . ILE B 1 349 ? -43.503 22.315 30.164 1.00 33.84 328 ILE B N 1
ATOM 6209 C CA . ILE B 1 349 ? -43.894 23.680 29.857 1.00 34.46 328 ILE B CA 1
ATOM 6210 C C . ILE B 1 349 ? -44.485 24.373 31.095 1.00 35.38 328 ILE B C 1
ATOM 6211 O O . ILE B 1 349 ? -44.082 25.485 31.432 1.00 36.34 328 ILE B O 1
ATOM 6216 N N . THR B 1 350 ? -45.430 23.721 31.781 1.00 35.89 329 THR B N 1
ATOM 6217 C CA . THR B 1 350 ? -46.036 24.317 32.997 1.00 36.83 329 THR B CA 1
ATOM 6218 C C . THR B 1 350 ? -45.026 24.389 34.146 1.00 38.06 329 THR B C 1
ATOM 6219 O O . THR B 1 350 ? -44.991 25.385 34.884 1.00 40.84 329 THR B O 1
ATOM 6223 N N . GLN B 1 351 ? -44.166 23.380 34.298 1.00 37.95 330 GLN B N 1
ATOM 6224 C CA . GLN B 1 351 ? -43.102 23.516 35.309 1.00 39.55 330 GLN B CA 1
ATOM 6225 C C . GLN B 1 351 ? -42.333 24.814 35.110 1.00 39.76 330 GLN B C 1
ATOM 6226 O O . GLN B 1 351 ? -42.031 25.499 36.088 1.00 43.95 330 GLN B O 1
ATOM 6232 N N . ALA B 1 352 ? -42.049 25.172 33.851 1.00 38.27 331 ALA B N 1
ATOM 6233 C CA . ALA B 1 352 ? -41.169 26.300 33.564 1.00 37.69 331 ALA B CA 1
ATOM 6234 C C . ALA B 1 352 ? -41.861 27.620 33.832 1.00 37.68 331 ALA B C 1
ATOM 6235 O O . ALA B 1 352 ? -41.248 28.567 34.320 1.00 36.12 331 ALA B O 1
ATOM 6237 N N . ILE B 1 353 ? -43.140 27.688 33.487 1.00 38.61 332 ILE B N 1
ATOM 6238 C CA . ILE B 1 353 ? -43.936 28.862 33.829 1.00 39.68 332 ILE B CA 1
ATOM 6239 C C . ILE B 1 353 ? -43.930 29.063 35.356 1.00 40.67 332 ILE B C 1
ATOM 6240 O O . ILE B 1 353 ? -43.723 30.175 35.844 1.00 40.80 332 ILE B O 1
ATOM 6245 N N . GLN B 1 354 ? -44.115 27.982 36.103 1.00 41.20 333 GLN B N 1
ATOM 6246 C CA . GLN B 1 354 ? -44.174 28.074 37.579 1.00 44.66 333 GLN B CA 1
ATOM 6247 C C . GLN B 1 354 ? -42.841 28.462 38.203 1.00 46.55 333 GLN B C 1
ATOM 6248 O O . GLN B 1 354 ? -42.816 29.201 39.194 1.00 45.61 333 GLN B O 1
ATOM 6254 N N . LYS B 1 355 ? -41.738 28.021 37.595 1.00 46.46 334 LYS B N 1
ATOM 6255 C CA . LYS B 1 355 ? -40.418 28.342 38.123 1.00 46.03 334 LYS B CA 1
ATOM 6256 C C . LYS B 1 355 ? -40.135 29.835 38.051 1.00 44.45 334 LYS B C 1
ATOM 6257 O O . LYS B 1 355 ? -39.553 30.393 38.967 1.00 44.28 334 LYS B O 1
ATOM 6263 N N . TYR B 1 356 ? -40.580 30.501 36.996 1.00 41.95 335 TYR B N 1
ATOM 6264 C CA . TYR B 1 356 ? -40.249 31.927 36.817 1.00 41.88 335 TYR B CA 1
ATOM 6265 C C . TYR B 1 356 ? -41.399 32.854 37.266 1.00 40.88 335 TYR B C 1
ATOM 6266 O O . TYR B 1 356 ? -41.209 34.027 37.547 1.00 41.29 335 TYR B O 1
ATOM 6275 N N . ALA B 1 357 ? -42.605 32.316 37.288 1.00 41.02 336 ALA B N 1
ATOM 6276 C CA . ALA B 1 357 ? -43.778 33.030 37.771 1.00 41.80 336 ALA B CA 1
ATOM 6277 C C . ALA B 1 357 ? -44.531 32.116 38.764 1.00 41.54 336 ALA B C 1
ATOM 6278 O O . ALA B 1 357 ? -45.484 31.439 38.389 1.00 40.21 336 ALA B O 1
ATOM 6280 N N . PRO B 1 358 ? -44.089 32.089 40.028 1.00 42.45 337 PRO B N 1
ATOM 6281 C CA . PRO B 1 358 ? -44.646 31.138 41.025 1.00 44.34 337 PRO B CA 1
ATOM 6282 C C . PRO B 1 358 ? -46.096 31.425 41.455 1.00 44.62 337 PRO B C 1
ATOM 6283 O O . PRO B 1 358 ? -46.723 30.595 42.097 1.00 44.53 337 PRO B O 1
ATOM 6287 N N . SER B 1 359 ? -46.622 32.577 41.056 1.00 45.64 338 SER B N 1
ATOM 6288 C CA . SER B 1 359 ? -48.034 32.895 41.263 1.00 46.55 338 SER B CA 1
ATOM 6289 C C . SER B 1 359 ? -49.010 31.875 40.679 1.00 47.99 338 SER B C 1
ATOM 6290 O O . SER B 1 359 ? -50.097 31.672 41.233 1.00 49.59 338 SER B O 1
ATOM 6293 N N . TYR B 1 360 ? -48.643 31.249 39.565 1.00 46.70 339 TYR B N 1
ATOM 6294 C CA . TYR B 1 360 ? -49.587 30.447 38.806 1.00 47.38 339 TYR B CA 1
ATOM 6295 C C . TYR B 1 360 ? -49.782 29.093 39.446 1.00 48.34 339 TYR B C 1
ATOM 6296 O O . TYR B 1 360 ? -48.812 28.383 39.707 1.00 45.69 339 TYR B O 1
ATOM 6305 N N . THR B 1 361 ? -51.047 28.751 39.704 1.00 50.25 340 THR B N 1
ATOM 6306 C CA . THR B 1 361 ? -51.389 27.490 40.355 1.00 52.35 340 THR B CA 1
ATOM 6307 C C . THR B 1 361 ? -51.585 26.451 39.284 1.00 53.06 340 THR B C 1
ATOM 6308 O O . THR B 1 361 ? -51.703 26.772 38.113 1.00 55.27 340 THR B O 1
ATOM 6312 N N . ASP B 1 362 ? -51.647 25.203 39.703 1.00 55.76 341 ASP B N 1
ATOM 6313 C CA . ASP B 1 362 ? -51.819 24.102 38.777 1.00 55.68 341 ASP B CA 1
ATOM 6314 C C . ASP B 1 362 ? -53.180 24.207 38.066 1.00 57.71 341 ASP B C 1
ATOM 6315 O O . ASP B 1 362 ? -53.278 24.001 36.849 1.00 56.70 341 ASP B O 1
ATOM 6320 N N . GLY B 1 363 ? -54.218 24.569 38.821 1.00 57.70 342 GLY B N 1
ATOM 6321 C CA . GLY B 1 363 ? -55.565 24.700 38.276 1.00 55.92 342 GLY B CA 1
ATOM 6322 C C . GLY B 1 363 ? -55.709 25.843 37.287 1.00 55.00 342 GLY B C 1
ATOM 6323 O O . GLY B 1 363 ? -56.455 25.744 36.316 1.00 52.48 342 GLY B O 1
ATOM 6324 N N . GLN B 1 364 ? -55.007 26.938 37.548 1.00 55.19 343 GLN B N 1
ATOM 6325 C CA . GLN B 1 364 ? -55.022 28.077 36.642 1.00 56.09 343 GLN B CA 1
ATOM 6326 C C . GLN B 1 364 ? -54.425 27.673 35.306 1.00 54.42 343 GLN B C 1
ATOM 6327 O O . GLN B 1 364 ? -55.015 27.940 34.252 1.00 52.75 343 GLN B O 1
ATOM 6333 N N . LEU B 1 365 ? -53.265 27.015 35.353 1.00 53.67 344 LEU B N 1
ATOM 6334 C CA . LEU B 1 365 ? -52.561 26.618 34.132 1.00 51.34 344 LEU B CA 1
ATOM 6335 C C . LEU B 1 365 ? -53.266 25.511 33.367 1.00 51.76 344 LEU B C 1
ATOM 6336 O O . LEU B 1 365 ? -52.944 25.280 32.214 1.00 53.11 344 LEU B O 1
ATOM 6341 N N . SER B 1 366 ? -54.225 24.831 33.985 1.00 52.58 345 SER B N 1
ATOM 6342 C CA . SER B 1 366 ? -55.053 23.853 33.235 1.00 53.35 345 SER B CA 1
ATOM 6343 C C . SER B 1 366 ? -56.482 24.376 32.939 1.00 52.54 345 SER B C 1
ATOM 6344 O O . SER B 1 366 ? -57.352 23.606 32.557 1.00 48.42 345 SER B O 1
ATOM 6347 N N . ASP B 1 367 ? -56.711 25.683 33.075 1.00 52.98 346 ASP B N 1
ATOM 6348 C CA . ASP B 1 367 ? -58.021 26.258 32.753 1.00 55.12 346 ASP B CA 1
ATOM 6349 C C . ASP B 1 367 ? -57.997 27.092 31.471 1.00 54.86 346 ASP B C 1
ATOM 6350 O O . ASP B 1 367 ? -57.305 28.115 31.382 1.00 52.95 346 ASP B O 1
ATOM 6355 N N . ASP B 1 368 ? -58.797 26.669 30.499 1.00 56.99 347 ASP B N 1
ATOM 6356 C CA . ASP B 1 368 ? -58.856 27.333 29.196 1.00 61.98 347 ASP B CA 1
ATOM 6357 C C . ASP B 1 368 ? -59.162 28.826 29.319 1.00 62.10 347 ASP B C 1
ATOM 6358 O O . ASP B 1 368 ? -58.471 29.680 28.727 1.00 59.88 347 ASP B O 1
ATOM 6363 N N . ALA B 1 369 ? -60.198 29.136 30.094 1.00 63.13 348 ALA B N 1
ATOM 6364 C CA . ALA B 1 369 ? -60.685 30.515 30.188 1.00 61.33 348 ALA B CA 1
ATOM 6365 C C . ALA B 1 369 ? -59.633 31.409 30.870 1.00 59.92 348 ALA B C 1
ATOM 6366 O O . ALA B 1 369 ? -59.413 32.564 30.461 1.00 53.91 348 ALA B O 1
ATOM 6368 N N . PHE B 1 370 ? -58.951 30.859 31.877 1.00 59.89 349 PHE B N 1
ATOM 6369 C CA . PHE B 1 370 ? -57.885 31.605 32.544 1.00 58.92 349 PHE B CA 1
ATOM 6370 C C . PHE B 1 370 ? -56.743 31.899 31.568 1.00 57.18 349 PHE B C 1
ATOM 6371 O O . PHE B 1 370 ? -56.276 33.046 31.438 1.00 54.80 349 PHE B O 1
ATOM 6379 N N . LEU B 1 371 ? -56.295 30.858 30.876 1.00 55.22 350 LEU B N 1
ATOM 6380 C CA . LEU B 1 371 ? -55.180 31.011 29.933 1.00 54.31 350 LEU B CA 1
ATOM 6381 C C . LEU B 1 371 ? -55.491 32.074 28.872 1.00 51.35 350 LEU B C 1
ATOM 6382 O O . LEU B 1 371 ? -54.668 32.936 28.599 1.00 51.33 350 LEU B O 1
ATOM 6387 N N . ARG B 1 372 ? -56.701 32.055 28.323 1.00 54.60 351 ARG B N 1
ATOM 6388 C CA . ARG B 1 372 ? -57.101 33.050 27.316 1.00 56.58 351 ARG B CA 1
ATOM 6389 C C . ARG B 1 372 ? -57.089 34.462 27.874 1.00 56.42 351 ARG B C 1
ATOM 6390 O O . ARG B 1 372 ? -56.531 35.362 27.253 1.00 53.29 351 ARG B O 1
ATOM 6398 N N . SER B 1 373 ? -57.695 34.661 29.042 1.00 59.49 352 SER B N 1
ATOM 6399 C CA . SER B 1 373 ? -57.738 36.002 29.625 1.00 61.76 352 SER B CA 1
ATOM 6400 C C . SER B 1 373 ? -56.333 36.443 29.995 1.00 59.86 352 SER B C 1
ATOM 6401 O O . SER B 1 373 ? -55.954 37.599 29.780 1.00 57.48 352 SER B O 1
ATOM 6404 N N . GLU B 1 374 ? -55.547 35.511 30.512 1.00 58.27 353 GLU B N 1
ATOM 6405 C CA . GLU B 1 374 ? -54.174 35.833 30.856 1.00 58.99 353 GLU B CA 1
ATOM 6406 C C . GLU B 1 374 ? -53.345 36.166 29.601 1.00 56.14 353 GLU B C 1
ATOM 6407 O O . GLU B 1 374 ? -52.535 37.101 29.601 1.00 56.52 353 GLU B O 1
ATOM 6413 N N . LEU B 1 375 ? -53.560 35.426 28.521 1.00 54.99 354 LEU B N 1
ATOM 6414 C CA . LEU B 1 375 ? -52.902 35.758 27.246 1.00 54.25 354 LEU B CA 1
ATOM 6415 C C . LEU B 1 375 ? -53.391 37.113 26.676 1.00 54.83 354 LEU B C 1
ATOM 6416 O O . LEU B 1 375 ? -52.567 37.911 26.218 1.00 56.11 354 LEU B O 1
ATOM 6421 N N . LYS B 1 376 ? -54.710 37.371 26.713 1.00 55.90 355 LYS B N 1
ATOM 6422 C CA . LYS B 1 376 ? -55.267 38.687 26.307 1.00 56.45 355 LYS B CA 1
ATOM 6423 C C . LYS B 1 376 ? -54.595 39.812 27.110 1.00 58.46 355 LYS B C 1
ATOM 6424 O O . LYS B 1 376 ? -54.119 40.798 26.530 1.00 57.89 355 LYS B O 1
ATOM 6426 N N . ARG B 1 377 ? -54.468 39.614 28.422 1.00 59.09 356 ARG B N 1
ATOM 6427 C CA . ARG B 1 377 ? -53.807 40.587 29.292 1.00 60.54 356 ARG B CA 1
ATOM 6428 C C . ARG B 1 377 ? -52.378 40.886 28.864 1.00 59.62 356 ARG B C 1
ATOM 6429 O O . ARG B 1 377 ? -51.949 42.020 28.931 1.00 61.83 356 ARG B O 1
ATOM 6437 N N . LEU B 1 378 ? -51.639 39.873 28.422 1.00 58.69 357 LEU B N 1
ATOM 6438 C CA . LEU B 1 378 ? -50.235 40.061 28.033 1.00 55.97 357 LEU B CA 1
ATOM 6439 C C . LEU B 1 378 ? -50.055 40.475 26.557 1.00 57.60 357 LEU B C 1
ATOM 6440 O O . LEU B 1 378 ? -48.929 40.573 26.074 1.00 56.35 357 LEU B O 1
ATOM 6445 N N . GLY B 1 379 ? -51.152 40.700 25.838 1.00 58.49 358 GLY B N 1
ATOM 6446 C CA . GLY B 1 379 ? -51.082 41.209 24.467 1.00 58.35 358 GLY B CA 1
ATOM 6447 C C . GLY B 1 379 ? -50.967 40.148 23.379 1.00 58.75 358 GLY B C 1
ATOM 6448 O O . GLY B 1 379 ? -50.604 40.467 22.257 1.00 59.69 358 GLY B O 1
ATOM 6449 N N . VAL B 1 380 ? -51.271 38.892 23.703 1.00 58.19 359 VAL B N 1
ATOM 6450 C CA . VAL B 1 380 ? -51.246 37.796 22.720 1.00 58.34 359 VAL B CA 1
ATOM 6451 C C . VAL B 1 380 ? -52.625 37.578 22.066 1.00 59.35 359 VAL B C 1
ATOM 6452 O O . VAL B 1 380 ? -53.599 37.273 22.771 1.00 57.00 359 VAL B O 1
ATOM 6456 N N . ASP B 1 381 ? -52.700 37.706 20.732 1.00 59.66 360 ASP B N 1
ATOM 6457 C CA . ASP B 1 381 ? -53.962 37.491 19.997 1.00 60.10 360 ASP B CA 1
ATOM 6458 C C . ASP B 1 381 ? -54.180 36.006 19.646 1.00 58.77 360 ASP B C 1
ATOM 6459 O O . ASP B 1 381 ? -53.516 35.447 18.771 1.00 55.95 360 ASP B O 1
ATOM 6464 N N . VAL B 1 382 ? -55.155 35.395 20.309 1.00 58.17 361 VAL B N 1
ATOM 6465 C CA . VAL B 1 382 ? -55.394 33.957 20.209 1.00 59.31 361 VAL B CA 1
ATOM 6466 C C . VAL B 1 382 ? -56.426 33.650 19.118 1.00 57.28 361 VAL B C 1
ATOM 6467 O O . VAL B 1 382 ? -56.800 32.484 18.891 1.00 51.64 361 VAL B O 1
ATOM 6471 N N . THR B 1 383 ? -56.904 34.716 18.476 1.00 55.37 362 THR B N 1
ATOM 6472 C CA . THR B 1 383 ? -57.883 34.610 17.404 1.00 56.41 362 THR B CA 1
ATOM 6473 C C . THR B 1 383 ? -57.162 34.408 16.084 1.00 55.74 362 THR B C 1
ATOM 6474 O O . THR B 1 383 ? -57.780 34.016 15.097 1.00 50.77 362 THR B O 1
ATOM 6478 N N . GLN B 1 384 ? -55.855 34.686 16.071 1.00 53.82 363 GLN B N 1
ATOM 6479 C CA . GLN B 1 384 ? -55.049 34.457 14.888 1.00 50.15 363 GLN B CA 1
ATOM 6480 C C . GLN B 1 384 ? -55.097 32.987 14.427 1.00 45.05 363 GLN B C 1
ATOM 6481 O O . GLN B 1 384 ? -55.242 32.066 15.233 1.00 43.02 363 GLN B O 1
ATOM 6487 N N . PRO B 1 385 ? -55.031 32.769 13.108 1.00 43.48 364 PRO B N 1
ATOM 6488 C CA . PRO B 1 385 ? -55.182 31.424 12.541 1.00 44.38 364 PRO B CA 1
ATOM 6489 C C . PRO B 1 385 ? -54.135 30.381 12.978 1.00 45.31 364 PRO B C 1
ATOM 6490 O O . PRO B 1 385 ? -54.434 29.175 12.979 1.00 45.90 364 PRO B O 1
ATOM 6494 N N . ALA B 1 386 ? -52.934 30.820 13.351 1.00 45.80 365 ALA B N 1
ATOM 6495 C CA . ALA B 1 386 ? -51.965 29.928 14.011 1.00 46.80 365 ALA B CA 1
ATOM 6496 C C . ALA B 1 386 ? -52.606 29.162 15.190 1.00 47.28 365 ALA B C 1
ATOM 6497 O O . ALA B 1 386 ? -52.242 28.014 15.463 1.00 47.12 365 ALA B O 1
ATOM 6499 N N . PHE B 1 387 ? -53.553 29.804 15.877 1.00 46.19 366 PHE B N 1
ATOM 6500 C CA . PHE B 1 387 ? -54.236 29.213 17.026 1.00 47.98 366 PHE B CA 1
ATOM 6501 C C . PHE B 1 387 ? -55.571 28.527 16.698 1.00 48.19 366 PHE B C 1
ATOM 6502 O O . PHE B 1 387 ? -56.285 28.101 17.609 1.00 44.93 366 PHE B O 1
ATOM 6510 N N . LEU B 1 388 ? -55.894 28.389 15.413 1.00 48.21 367 LEU B N 1
ATOM 6511 C CA . LEU B 1 388 ? -57.144 27.740 14.994 1.00 49.41 367 LEU B CA 1
ATOM 6512 C C . LEU B 1 388 ? -57.363 26.393 15.688 1.00 48.85 367 LEU B C 1
ATOM 6513 O O . LEU B 1 388 ? -58.471 26.113 16.160 1.00 50.84 367 LEU B O 1
ATOM 6518 N N . ASN B 1 389 ? -56.317 25.569 15.757 1.00 48.01 368 ASN B N 1
ATOM 6519 C CA . ASN B 1 389 ? -56.398 24.257 16.426 1.00 48.13 368 ASN B CA 1
ATOM 6520 C C . ASN B 1 389 ? -55.786 24.234 17.846 1.00 44.59 368 ASN B C 1
ATOM 6521 O O . ASN B 1 389 ? -55.486 23.165 18.384 1.00 41.36 368 ASN B O 1
ATOM 6526 N N . ALA B 1 390 ? -55.642 25.406 18.461 1.00 43.75 369 ALA B N 1
ATOM 6527 C CA . ALA B 1 390 ? -55.189 25.488 19.850 1.00 45.84 369 ALA B CA 1
ATOM 6528 C C . ALA B 1 390 ? -56.133 24.749 20.800 1.00 45.53 369 ALA B C 1
ATOM 6529 O O . ALA B 1 390 ? -57.336 24.999 20.787 1.00 46.60 369 ALA B O 1
ATOM 6531 N N . GLY B 1 391 ? -55.580 23.814 21.573 1.00 43.97 370 GLY B N 1
ATOM 6532 C CA . GLY B 1 391 ? -56.203 23.298 22.799 1.00 42.34 370 GLY B CA 1
ATOM 6533 C C . GLY B 1 391 ? -55.465 23.869 24.009 1.00 42.34 370 GLY B C 1
ATOM 6534 O O . GLY B 1 391 ? -54.705 24.831 23.892 1.00 41.36 370 GLY B O 1
ATOM 6535 N N . ILE B 1 392 ? -55.670 23.281 25.176 1.00 44.16 371 ILE B N 1
ATOM 6536 C CA . ILE B 1 392 ? -55.041 23.793 26.404 1.00 47.38 371 ILE B CA 1
ATOM 6537 C C . ILE B 1 392 ? -53.504 23.851 26.326 1.00 44.20 371 ILE B C 1
ATOM 6538 O O . ILE B 1 392 ? -52.875 24.823 26.758 1.00 42.89 371 ILE B O 1
ATOM 6543 N N . GLY B 1 393 ? -52.915 22.778 25.814 1.00 42.21 372 GLY B N 1
ATOM 6544 C CA . GLY B 1 393 ? -51.474 22.696 25.644 1.00 40.15 372 GLY B CA 1
ATOM 6545 C C . GLY B 1 393 ? -50.887 23.874 24.889 1.00 37.91 372 GLY B C 1
ATOM 6546 O O . GLY B 1 393 ? -49.888 24.462 25.308 1.00 36.50 372 GLY B O 1
ATOM 6547 N N . ALA B 1 394 ? -51.492 24.220 23.764 1.00 36.71 373 ALA B N 1
ATOM 6548 C CA . ALA B 1 394 ? -50.954 25.297 22.934 1.00 35.77 373 ALA B CA 1
ATOM 6549 C C . ALA B 1 394 ? -51.066 26.600 23.698 1.00 36.69 373 ALA B C 1
ATOM 6550 O O . ALA B 1 394 ? -50.186 27.462 23.630 1.00 36.36 373 ALA B O 1
ATOM 6552 N N . LEU B 1 395 ? -52.151 26.754 24.454 1.00 38.81 374 LEU B N 1
ATOM 6553 C CA . LEU B 1 395 ? -52.313 27.993 25.210 1.00 39.16 374 LEU B CA 1
ATOM 6554 C C . LEU B 1 395 ? -51.206 28.091 26.260 1.00 38.65 374 LEU B C 1
ATOM 6555 O O . LEU B 1 395 ? -50.573 29.145 26.379 1.00 37.74 374 LEU B O 1
ATOM 6560 N N . GLN B 1 396 ? -50.932 26.984 26.961 1.00 37.65 375 GLN B N 1
ATOM 6561 C CA . GLN B 1 396 ? -49.834 26.937 27.930 1.00 37.91 375 GLN B CA 1
ATOM 6562 C C . GLN B 1 396 ? -48.512 27.316 27.269 1.00 38.48 375 GLN B C 1
ATOM 6563 O O . GLN B 1 396 ? -47.785 28.195 27.764 1.00 36.76 375 GLN B O 1
ATOM 6569 N N . LEU B 1 397 ? -48.232 26.706 26.116 1.00 38.10 376 LEU B N 1
ATOM 6570 C CA . LEU B 1 397 ? -47.006 27.030 25.381 1.00 35.72 376 LEU B CA 1
ATOM 6571 C C . LEU B 1 397 ? -46.939 28.524 25.100 1.00 35.69 376 LEU B C 1
ATOM 6572 O O . LEU B 1 397 ? -45.909 29.172 25.375 1.00 36.72 376 LEU B O 1
ATOM 6577 N N . ALA B 1 398 ? -48.015 29.082 24.554 1.00 34.02 377 ALA B N 1
ATOM 6578 C CA . ALA B 1 398 ? -48.032 30.520 24.296 1.00 33.67 377 ALA B CA 1
ATOM 6579 C C . ALA B 1 398 ? -47.768 31.331 25.595 1.00 34.23 377 ALA B C 1
ATOM 6580 O O . ALA B 1 398 ? -46.995 32.276 25.585 1.00 34.07 377 ALA B O 1
ATOM 6582 N N . LEU B 1 399 ? -48.364 30.935 26.720 1.00 35.00 378 LEU B N 1
ATOM 6583 C CA . LEU B 1 399 ? -48.090 31.632 27.986 1.00 35.65 378 LEU B CA 1
ATOM 6584 C C . LEU B 1 399 ? -46.629 31.498 28.378 1.00 35.97 378 LEU B C 1
ATOM 6585 O O . LEU B 1 399 ? -46.024 32.458 28.876 1.00 36.32 378 LEU B O 1
ATOM 6590 N N . PHE B 1 400 ? -46.071 30.308 28.180 1.00 35.24 379 PHE B N 1
ATOM 6591 C CA . PHE B 1 400 ? -44.654 30.094 28.441 1.00 36.76 379 PHE B CA 1
ATOM 6592 C C . PHE B 1 400 ? -43.778 30.991 27.605 1.00 37.49 379 PHE B C 1
ATOM 6593 O O . PHE B 1 400 ? -42.788 31.532 28.095 1.00 36.49 379 PHE B O 1
ATOM 6601 N N . GLU B 1 401 ? -44.150 31.182 26.346 1.00 41.66 380 GLU B N 1
ATOM 6602 C CA . GLU B 1 401 ? -43.375 32.087 25.479 1.00 43.74 380 GLU B CA 1
ATOM 6603 C C . GLU B 1 401 ? -43.396 33.524 26.001 1.00 44.74 380 GLU B C 1
ATOM 6604 O O . GLU B 1 401 ? -42.378 34.234 25.930 1.00 43.50 380 GLU B O 1
ATOM 6610 N N . GLU B 1 402 ? -44.535 33.966 26.525 1.00 45.73 381 GLU B N 1
ATOM 6611 C CA . GLU B 1 402 ? -44.619 35.359 26.981 1.00 49.46 381 GLU B CA 1
ATOM 6612 C C . GLU B 1 402 ? -44.095 35.579 28.408 1.00 46.56 381 GLU B C 1
ATOM 6613 O O . GLU B 1 402 ? -43.852 36.711 28.778 1.00 46.21 381 GLU B O 1
ATOM 6619 N N . THR B 1 403 ? -43.909 34.517 29.198 1.00 45.43 382 THR B N 1
ATOM 6620 C CA . THR B 1 403 ? -43.529 34.680 30.615 1.00 45.08 382 THR B CA 1
ATOM 6621 C C . THR B 1 403 ? -42.186 34.060 31.001 1.00 43.56 382 THR B C 1
ATOM 6622 O O . THR B 1 403 ? -41.379 34.718 31.620 1.00 48.50 382 THR B O 1
ATOM 6626 N N . ALA B 1 404 ? -41.918 32.826 30.609 1.00 40.81 383 ALA B N 1
ATOM 6627 C CA . ALA B 1 404 ? -40.740 32.118 31.097 1.00 38.28 383 ALA B CA 1
ATOM 6628 C C . ALA B 1 404 ? -39.567 32.043 30.108 1.00 38.33 383 ALA B C 1
ATOM 6629 O O . ALA B 1 404 ? -38.412 32.091 30.528 1.00 38.05 383 ALA B O 1
ATOM 6631 N N . GLU B 1 405 ? -39.872 31.923 28.812 1.00 37.42 384 GLU B N 1
ATOM 6632 C CA . GLU B 1 405 ? -38.892 31.567 27.795 1.00 36.35 384 GLU B CA 1
ATOM 6633 C C . GLU B 1 405 ? -37.635 32.423 27.822 1.00 35.42 384 GLU B C 1
ATOM 6634 O O . GLU B 1 405 ? -36.539 31.892 27.926 1.00 34.49 384 GLU B O 1
ATOM 6640 N N . ALA B 1 406 ? -37.793 33.737 27.754 1.00 35.27 385 ALA B N 1
ATOM 6641 C CA . ALA B 1 406 ? -36.638 34.657 27.773 1.00 36.95 385 ALA B CA 1
ATOM 6642 C C . ALA B 1 406 ? -35.823 34.607 29.064 1.00 36.34 385 ALA B C 1
ATOM 6643 O O . ALA B 1 406 ? -34.725 35.132 29.100 1.00 38.08 385 ALA B O 1
ATOM 6645 N N . GLN B 1 407 ? -36.334 33.969 30.103 1.00 37.12 386 GLN B N 1
ATOM 6646 C CA . GLN B 1 407 ? -35.623 33.912 31.375 1.00 38.78 386 GLN B CA 1
ATOM 6647 C C . GLN B 1 407 ? -34.839 32.624 31.554 1.00 38.32 386 GLN B C 1
ATOM 6648 O O . GLN B 1 407 ? -34.216 32.434 32.593 1.00 37.23 386 GLN B O 1
ATOM 6654 N N . LEU B 1 408 ? -34.879 31.738 30.552 1.00 37.85 387 LEU B N 1
ATOM 6655 C CA . LEU B 1 408 ? -34.144 30.467 30.607 1.00 37.16 387 LEU B CA 1
ATOM 6656 C C . LEU B 1 408 ? -32.666 30.703 30.318 1.00 35.82 387 LEU B C 1
ATOM 6657 O O . LEU B 1 408 ? -32.177 30.436 29.208 1.00 36.18 387 LEU B O 1
ATOM 6662 N N . TRP B 1 409 ? -31.960 31.187 31.328 1.00 34.96 388 TRP B N 1
ATOM 6663 C CA . TRP B 1 409 ? -30.563 31.509 31.191 1.00 34.96 388 TRP B CA 1
ATOM 6664 C C . TRP B 1 409 ? -29.760 30.254 31.201 1.00 34.49 388 TRP B C 1
ATOM 6665 O O . TRP B 1 409 ? -28.972 29.994 30.294 1.00 34.97 388 TRP B O 1
ATOM 6676 N N . GLU B 1 410 ? -29.967 29.449 32.222 1.00 34.93 389 GLU B N 1
ATOM 6677 C CA . GLU B 1 410 ? -29.246 28.198 32.362 1.00 35.49 389 GLU B CA 1
ATOM 6678 C C . GLU B 1 410 ? -29.790 27.185 31.384 1.00 34.55 389 GLU B C 1
ATOM 6679 O O . GLU B 1 410 ? -30.993 27.141 31.144 1.00 32.75 389 GLU B O 1
ATOM 6685 N N . PRO B 1 411 ? -28.914 26.344 30.809 1.00 34.97 390 PRO B N 1
ATOM 6686 C CA . PRO B 1 411 ? -29.432 25.441 29.784 1.00 34.49 390 PRO B CA 1
ATOM 6687 C C . PRO B 1 411 ? -30.604 24.643 30.303 1.00 34.39 390 PRO B C 1
ATOM 6688 O O . PRO B 1 411 ? -30.490 24.013 31.342 1.00 35.08 390 PRO B O 1
ATOM 6692 N N . THR B 1 412 ? -31.719 24.715 29.579 1.00 33.37 391 THR B N 1
ATOM 6693 C CA . THR B 1 412 ? -32.966 24.100 29.995 1.00 33.09 391 THR B CA 1
ATOM 6694 C C . THR B 1 412 ? -33.675 23.452 28.815 1.00 31.55 391 THR B C 1
ATOM 6695 O O . THR B 1 412 ? -34.011 24.117 27.858 1.00 31.01 391 THR B O 1
ATOM 6699 N N . PHE B 1 413 ? -33.892 22.145 28.892 1.00 32.32 392 PHE B N 1
ATOM 6700 C CA . PHE B 1 413 ? -34.786 21.459 27.958 1.00 32.08 392 PHE B CA 1
ATOM 6701 C C . PHE B 1 413 ? -36.222 21.647 28.424 1.00 31.07 392 PHE B C 1
ATOM 6702 O O . PHE B 1 413 ? -36.524 21.352 29.560 1.00 32.22 392 PHE B O 1
ATOM 6710 N N . ILE B 1 414 ? -37.089 22.133 27.550 1.00 30.55 393 ILE B N 1
ATOM 6711 C CA . ILE B 1 414 ? -38.534 22.148 27.784 1.00 31.13 393 ILE B CA 1
ATOM 6712 C C . ILE B 1 414 ? -39.097 20.954 27.037 1.00 32.35 393 ILE B C 1
ATOM 6713 O O . ILE B 1 414 ? -38.744 20.735 25.889 1.00 32.99 393 ILE B O 1
ATOM 6718 N N . ILE B 1 415 ? -39.992 20.210 27.674 1.00 34.13 394 ILE B N 1
ATOM 6719 C CA . ILE B 1 415 ? -40.299 18.845 27.283 1.00 35.21 394 ILE B CA 1
ATOM 6720 C C . ILE B 1 415 ? -41.800 18.556 27.185 1.00 35.30 394 ILE B C 1
ATOM 6721 O O . ILE B 1 415 ? -42.595 19.154 27.877 1.00 38.57 394 ILE B O 1
ATOM 6726 N N . ASP B 1 416 ? -42.174 17.648 26.295 1.00 35.03 395 ASP B N 1
ATOM 6727 C CA . ASP B 1 416 ? -43.563 17.211 26.115 1.00 34.36 395 ASP B CA 1
ATOM 6728 C C . ASP B 1 416 ? -44.502 18.305 25.574 1.00 34.45 395 ASP B C 1
ATOM 6729 O O . ASP B 1 416 ? -45.170 19.004 26.327 1.00 35.68 395 ASP B O 1
ATOM 6734 N N . TYR B 1 417 ? -44.575 18.393 24.247 1.00 31.52 396 TYR B N 1
ATOM 6735 C CA . TYR B 1 417 ? -45.219 19.491 23.573 1.00 29.86 396 TYR B CA 1
ATOM 6736 C C . TYR B 1 417 ? -46.601 19.070 23.079 1.00 30.08 396 TYR B C 1
ATOM 6737 O O . TYR B 1 417 ? -46.815 17.908 22.721 1.00 32.60 396 TYR B O 1
ATOM 6746 N N . PRO B 1 418 ? -47.541 20.016 22.996 1.00 29.04 397 PRO B N 1
ATOM 6747 C CA . PRO B 1 418 ? -48.847 19.662 22.435 1.00 29.24 397 PRO B CA 1
ATOM 6748 C C . PRO B 1 418 ? -48.787 19.250 20.965 1.00 29.12 397 PRO B C 1
ATOM 6749 O O . PRO B 1 418 ? -48.034 19.840 20.174 1.00 26.26 397 PRO B O 1
ATOM 6753 N N . ILE B 1 419 ? -49.618 18.262 20.633 1.00 29.78 398 ILE B N 1
ATOM 6754 C CA . ILE B 1 419 ? -49.670 17.715 19.300 1.00 31.48 398 ILE B CA 1
ATOM 6755 C C . ILE B 1 419 ? -50.003 18.784 18.251 1.00 30.15 398 ILE B C 1
ATOM 6756 O O . ILE B 1 419 ? -49.458 18.757 17.162 1.00 30.01 398 ILE B O 1
ATOM 6761 N N . GLU B 1 420 ? -50.877 19.726 18.586 1.00 29.71 399 GLU B N 1
ATOM 6762 C CA . GLU B 1 420 ? -51.400 20.689 17.616 1.00 29.95 399 GLU B CA 1
ATOM 6763 C C . GLU B 1 420 ? -50.340 21.641 17.078 1.00 30.22 399 GLU B C 1
ATOM 6764 O O . GLU B 1 420 ? -50.524 22.210 15.990 1.00 30.81 399 GLU B O 1
ATOM 6770 N N . VAL B 1 421 ? -49.233 21.785 17.810 1.00 29.19 400 VAL B N 1
ATOM 6771 C CA . VAL B 1 421 ? -48.076 22.559 17.352 1.00 28.97 400 VAL B CA 1
ATOM 6772 C C . VAL B 1 421 ? -46.822 21.697 17.030 1.00 29.67 400 VAL B C 1
ATOM 6773 O O . VAL B 1 421 ? -45.741 22.244 16.751 1.00 28.20 400 VAL B O 1
ATOM 6777 N N . SER B 1 422 ? -46.984 20.369 17.022 1.00 28.23 401 SER B N 1
ATOM 6778 C CA . SER B 1 422 ? -45.874 19.443 16.781 1.00 26.27 401 SER B CA 1
ATOM 6779 C C . SER B 1 422 ? -46.197 18.456 15.675 1.00 25.29 401 SER B C 1
ATOM 6780 O O . SER B 1 422 ? -46.262 17.249 15.894 1.00 24.49 401 SER B O 1
ATOM 6783 N N . PRO B 1 423 ? -46.413 18.984 14.463 1.00 25.22 402 PRO B N 1
ATOM 6784 C CA . PRO B 1 423 ? -46.976 18.184 13.381 1.00 24.93 402 PRO B CA 1
ATOM 6785 C C . PRO B 1 423 ? -46.086 17.058 12.872 1.00 24.61 402 PRO B C 1
ATOM 6786 O O . PRO B 1 423 ? -46.569 16.201 12.130 1.00 25.17 402 PRO B O 1
ATOM 6790 N N . LEU B 1 424 ? -44.812 17.058 13.242 1.00 24.79 403 LEU B N 1
ATOM 6791 C CA . LEU B 1 424 ? -43.863 16.060 12.715 1.00 25.14 403 LEU B CA 1
ATOM 6792 C C . LEU B 1 424 ? -43.333 15.132 13.814 1.00 25.77 403 LEU B C 1
ATOM 6793 O O . LEU B 1 424 ? -42.493 14.268 13.537 1.00 24.84 403 LEU B O 1
ATOM 6798 N N . ALA B 1 425 ? -43.841 15.309 15.050 1.00 25.87 404 ALA B N 1
ATOM 6799 C CA . ALA B 1 425 ? -43.303 14.634 16.236 1.00 25.74 404 ALA B CA 1
ATOM 6800 C C . ALA B 1 425 ? -44.181 13.459 16.632 1.00 26.40 404 ALA B C 1
ATOM 6801 O O . ALA B 1 425 ? -45.384 13.555 16.593 1.00 25.82 404 ALA B O 1
ATOM 6803 N N . ARG B 1 426 ? -43.558 12.359 17.023 1.00 26.90 405 ARG B N 1
ATOM 6804 C CA . ARG B 1 426 ? -44.281 11.215 17.510 1.00 30.22 405 ARG B CA 1
ATOM 6805 C C . ARG B 1 426 ? -45.115 11.505 18.771 1.00 30.87 405 ARG B C 1
ATOM 6806 O O . ARG B 1 426 ? -44.639 12.099 19.736 1.00 30.24 405 ARG B O 1
ATOM 6814 N N . GLU B 1 427 ? -46.343 11.010 18.758 1.00 32.26 406 GLU B N 1
ATOM 6815 C CA . GLU B 1 427 ? -47.240 11.092 19.924 1.00 34.65 406 GLU B CA 1
ATOM 6816 C C . GLU B 1 427 ? -46.810 10.145 21.030 1.00 32.94 406 GLU B C 1
ATOM 6817 O O . GLU B 1 427 ? -46.392 9.015 20.767 1.00 31.11 406 GLU B O 1
ATOM 6823 N N . SER B 1 428 ? -46.912 10.615 22.263 1.00 33.29 407 SER B N 1
ATOM 6824 C CA . SER B 1 428 ? -46.701 9.762 23.436 1.00 36.37 407 SER B CA 1
ATOM 6825 C C . SER B 1 428 ? -47.546 8.482 23.347 1.00 39.23 407 SER B C 1
ATOM 6826 O O . SER B 1 428 ? -48.639 8.481 22.752 1.00 36.36 407 SER B O 1
ATOM 6829 N N . ASP B 1 429 ? -47.036 7.398 23.928 1.00 41.18 408 ASP B N 1
ATOM 6830 C CA . ASP B 1 429 ? -47.791 6.153 24.023 1.00 42.02 408 ASP B CA 1
ATOM 6831 C C . ASP B 1 429 ? -48.767 6.225 25.186 1.00 44.89 408 ASP B C 1
ATOM 6832 O O . ASP B 1 429 ? -49.810 5.602 25.130 1.00 42.11 408 ASP B O 1
ATOM 6837 N N . THR B 1 430 ? -48.448 7.011 26.218 1.00 46.43 409 THR B N 1
ATOM 6838 C CA . THR B 1 430 ? -49.252 7.005 27.436 1.00 47.55 409 THR B CA 1
ATOM 6839 C C . THR B 1 430 ? -50.151 8.227 27.624 1.00 46.50 409 THR B C 1
ATOM 6840 O O . THR B 1 430 ? -51.160 8.105 28.303 1.00 50.59 409 THR B O 1
ATOM 6844 N N . VAL B 1 431 ? -49.791 9.396 27.089 1.00 43.33 410 VAL B N 1
ATOM 6845 C CA . VAL B 1 431 ? -50.658 10.591 27.204 1.00 41.62 410 VAL B CA 1
ATOM 6846 C C . VAL B 1 431 ? -51.088 11.176 25.860 1.00 41.99 410 VAL B C 1
ATOM 6847 O O . VAL B 1 431 ? -50.295 11.747 25.112 1.00 43.86 410 VAL B O 1
ATOM 6851 N N . ALA B 1 432 ? -52.373 11.056 25.570 1.00 43.60 411 ALA B N 1
ATOM 6852 C CA . ALA B 1 432 ? -52.930 11.522 24.319 1.00 43.19 411 ALA B CA 1
ATOM 6853 C C . ALA B 1 432 ? -52.754 13.040 24.175 1.00 42.30 411 ALA B C 1
ATOM 6854 O O . ALA B 1 432 ? -52.914 13.788 25.135 1.00 46.16 411 ALA B O 1
ATOM 6856 N N . GLY B 1 433 ? -52.425 13.487 22.973 1.00 39.91 412 GLY B N 1
ATOM 6857 C CA . GLY B 1 433 ? -52.271 14.916 22.707 1.00 38.49 412 GLY B CA 1
ATOM 6858 C C . GLY B 1 433 ? -50.908 15.507 23.035 1.00 37.58 412 GLY B C 1
ATOM 6859 O O . GLY B 1 433 ? -50.697 16.667 22.800 1.00 35.55 412 GLY B O 1
ATOM 6860 N N . ILE B 1 434 ? -49.996 14.703 23.570 1.00 37.88 413 ILE B N 1
ATOM 6861 C CA . ILE B 1 434 ? -48.651 15.123 23.896 1.00 38.95 413 ILE B CA 1
ATOM 6862 C C . ILE B 1 434 ? -47.655 14.446 22.951 1.00 35.22 413 ILE B C 1
ATOM 6863 O O . ILE B 1 434 ? -47.796 13.272 22.636 1.00 33.96 413 ILE B O 1
ATOM 6868 N N . THR B 1 435 ? -46.625 15.181 22.533 1.00 32.02 414 THR B N 1
ATOM 6869 C CA . THR B 1 435 ? -45.597 14.600 21.685 1.00 29.51 414 THR B CA 1
ATOM 6870 C C . THR B 1 435 ? -44.254 14.499 22.424 1.00 29.77 414 THR B C 1
ATOM 6871 O O . THR B 1 435 ? -43.964 15.271 23.367 1.00 29.53 414 THR B O 1
ATOM 6875 N N . GLU B 1 436 ? -43.456 13.517 21.995 1.00 29.22 415 GLU B N 1
ATOM 6876 C CA . GLU B 1 436 ? -42.105 13.303 22.509 1.00 28.88 415 GLU B CA 1
ATOM 6877 C C . GLU B 1 436 ? -41.153 14.292 21.825 1.00 29.12 415 GLU B C 1
ATOM 6878 O O . GLU B 1 436 ? -40.358 13.922 20.955 1.00 26.76 415 GLU B O 1
ATOM 6884 N N . ARG B 1 437 ? -41.223 15.532 22.298 1.00 28.12 416 ARG B N 1
ATOM 6885 C CA . ARG B 1 437 ? -40.527 16.627 21.707 1.00 28.16 416 ARG B CA 1
ATOM 6886 C C . ARG B 1 437 ? -39.874 17.519 22.773 1.00 29.60 416 ARG B C 1
ATOM 6887 O O . ARG B 1 437 ? -40.396 17.664 23.890 1.00 30.55 416 ARG B O 1
ATOM 6895 N N . PHE B 1 438 ? -38.749 18.137 22.408 1.00 28.91 417 PHE B N 1
ATOM 6896 C CA . PHE B 1 438 ? -38.147 19.156 23.262 1.00 29.00 417 PHE B CA 1
ATOM 6897 C C . PHE B 1 438 ? -37.665 20.364 22.484 1.00 28.39 417 PHE B C 1
ATOM 6898 O O . PHE B 1 438 ? -37.437 20.302 21.262 1.00 29.81 417 PHE B O 1
ATOM 6906 N N . GLU B 1 439 ? -37.517 21.461 23.206 1.00 28.09 418 GLU B N 1
ATOM 6907 C CA . GLU B 1 439 ? -36.715 22.589 22.775 1.00 27.88 418 GLU B CA 1
ATOM 6908 C C . GLU B 1 439 ? -35.668 22.869 23.853 1.00 27.28 418 GLU B C 1
ATOM 6909 O O . GLU B 1 439 ? -35.946 22.729 25.043 1.00 27.80 418 GLU B O 1
ATOM 6915 N N . LEU B 1 440 ? -34.459 23.227 23.427 1.00 27.07 419 LEU B N 1
ATOM 6916 C CA . LEU B 1 440 ? -33.377 23.612 24.324 1.00 27.05 419 LEU B CA 1
ATOM 6917 C C . LEU B 1 440 ? -33.164 25.120 24.278 1.00 27.48 419 LEU B C 1
ATOM 6918 O O . LEU B 1 440 ? -32.992 25.714 23.202 1.00 26.71 419 LEU B O 1
ATOM 6923 N N . PHE B 1 441 ? -33.231 25.746 25.457 1.00 27.09 420 PHE B N 1
ATOM 6924 C CA . PHE B 1 441 ? -32.968 27.177 25.597 1.00 26.53 420 PHE B CA 1
ATOM 6925 C C . PHE B 1 441 ? -31.741 27.386 26.482 1.00 26.23 420 PHE B C 1
ATOM 6926 O O . PHE B 1 441 ? -31.573 26.684 27.482 1.00 26.81 420 PHE B O 1
ATOM 6934 N N . ILE B 1 442 ? -30.887 28.339 26.077 1.00 26.10 421 ILE B N 1
ATOM 6935 C CA . ILE B 1 442 ? -29.714 28.786 26.817 1.00 26.17 421 ILE B CA 1
ATOM 6936 C C . ILE B 1 442 ? -29.648 30.295 26.603 1.00 27.95 421 ILE B C 1
ATOM 6937 O O . ILE B 1 442 ? -29.865 30.774 25.494 1.00 28.39 421 ILE B O 1
ATOM 6942 N N . THR B 1 443 ? -29.377 31.051 27.671 1.00 30.06 422 THR B N 1
ATOM 6943 C CA . THR B 1 443 ? -29.374 32.523 27.638 1.00 30.25 422 THR B CA 1
ATOM 6944 C C . THR B 1 443 ? -30.682 33.094 27.086 1.00 30.43 422 THR B C 1
ATOM 6945 O O . THR B 1 443 ? -30.696 34.177 26.506 1.00 30.83 422 THR B O 1
ATOM 6949 N N . GLY B 1 444 ? -31.785 32.372 27.279 1.00 30.58 423 GLY B N 1
ATOM 6950 C CA . GLY B 1 444 ? -33.098 32.826 26.799 1.00 30.88 423 GLY B CA 1
ATOM 6951 C C . GLY B 1 444 ? -33.369 32.647 25.303 1.00 29.79 423 GLY B C 1
ATOM 6952 O O . GLY B 1 444 ? -34.352 33.178 24.781 1.00 26.91 423 GLY B O 1
ATOM 6953 N N . ARG B 1 445 ? -32.514 31.888 24.622 1.00 30.19 424 ARG B N 1
ATOM 6954 C CA . ARG B 1 445 ? -32.645 31.720 23.162 1.00 31.60 424 ARG B CA 1
ATOM 6955 C C . ARG B 1 445 ? -32.747 30.220 22.822 1.00 30.66 424 ARG B C 1
ATOM 6956 O O . ARG B 1 445 ? -32.138 29.375 23.481 1.00 30.31 424 ARG B O 1
ATOM 6964 N N . GLU B 1 446 ? -33.497 29.903 21.785 1.00 29.30 425 GLU B N 1
ATOM 6965 C CA . GLU B 1 446 ? -33.601 28.535 21.339 1.00 30.24 425 GLU B CA 1
ATOM 6966 C C . GLU B 1 446 ? -32.285 28.130 20.672 1.00 27.73 425 GLU B C 1
ATOM 6967 O O . GLU B 1 446 ? -31.879 28.758 19.741 1.00 28.15 425 GLU B O 1
ATOM 6973 N N . ILE B 1 447 ? -31.638 27.077 21.166 1.00 27.25 426 ILE B N 1
ATOM 6974 C CA . ILE B 1 447 ? -30.374 26.572 20.637 1.00 26.00 426 ILE B CA 1
ATOM 6975 C C . ILE B 1 447 ? -30.594 25.218 19.947 1.00 26.44 426 ILE B C 1
ATOM 6976 O O . ILE B 1 447 ? -29.827 24.846 19.019 1.00 27.34 426 ILE B O 1
ATOM 6981 N N . ALA B 1 448 ? -31.637 24.492 20.354 1.00 24.23 427 ALA B N 1
ATOM 6982 C CA . ALA B 1 448 ? -31.913 23.244 19.715 1.00 24.72 427 ALA B CA 1
ATOM 6983 C C . ALA B 1 448 ? -33.360 22.866 19.808 1.00 25.20 427 ALA B C 1
ATOM 6984 O O . ALA B 1 448 ? -34.081 23.335 20.695 1.00 24.68 427 ALA B O 1
ATOM 6986 N N . ASN B 1 449 ? -33.792 22.012 18.880 1.00 24.21 428 ASN B N 1
ATOM 6987 C CA . ASN B 1 449 ? -35.094 21.383 19.019 1.00 24.68 428 ASN B CA 1
ATOM 6988 C C . ASN B 1 449 ? -35.189 20.039 18.342 1.00 24.13 428 ASN B C 1
ATOM 6989 O O . ASN B 1 449 ? -34.638 19.819 17.237 1.00 23.34 428 ASN B O 1
ATOM 6994 N N . GLY B 1 450 ? -35.854 19.123 19.042 1.00 22.87 429 GLY B N 1
ATOM 6995 C CA . GLY B 1 450 ? -35.835 17.737 18.632 1.00 22.95 429 GLY B CA 1
ATOM 6996 C C . GLY B 1 450 ? -37.044 16.938 19.017 1.00 22.54 429 GLY B C 1
ATOM 6997 O O . GLY B 1 450 ? -37.850 17.351 19.820 1.00 22.30 429 GLY B O 1
ATOM 6998 N N . PHE B 1 451 ? -37.143 15.757 18.430 1.00 23.39 430 PHE B N 1
ATOM 6999 C CA . PHE B 1 451 ? -38.181 14.836 18.807 1.00 22.70 430 PHE B CA 1
ATOM 7000 C C . PHE B 1 451 ? -37.995 13.415 18.296 1.00 22.93 430 PHE B C 1
ATOM 7001 O O . PHE B 1 451 ? -37.253 13.155 17.338 1.00 23.34 430 PHE B O 1
ATOM 7009 N N . SER B 1 452 ? -38.670 12.502 18.980 1.00 22.76 431 SER B N 1
ATOM 7010 C CA . SER B 1 452 ? -38.988 11.184 18.433 1.00 22.91 431 SER B CA 1
ATOM 7011 C C . SER B 1 452 ? -39.742 11.423 17.157 1.00 22.10 431 SER B C 1
ATOM 7012 O O . SER B 1 452 ? -40.699 12.196 17.177 1.00 22.35 431 SER B O 1
ATOM 7015 N N . GLU B 1 453 ? -39.289 10.839 16.046 1.00 20.84 432 GLU B N 1
ATOM 7016 C CA . GLU B 1 453 ? -39.887 11.162 14.755 1.00 21.49 432 GLU B CA 1
ATOM 7017 C C . GLU B 1 453 ? -41.231 10.428 14.492 1.00 22.31 432 GLU B C 1
ATOM 7018 O O . GLU B 1 453 ? -41.390 9.237 14.791 1.00 22.83 432 GLU B O 1
ATOM 7024 N N . LEU B 1 454 ? -42.184 11.155 13.913 1.00 22.56 433 LEU B N 1
ATOM 7025 C CA . LEU B 1 454 ? -43.423 10.563 13.435 1.00 23.47 433 LEU B CA 1
ATOM 7026 C C . LEU B 1 454 ? -43.149 9.729 12.187 1.00 22.88 433 LEU B C 1
ATOM 7027 O O . LEU B 1 454 ? -42.909 10.279 11.118 1.00 21.78 433 LEU B O 1
ATOM 7032 N N . ASN B 1 455 ? -43.152 8.407 12.345 1.00 22.45 434 ASN B N 1
ATOM 7033 C CA . ASN B 1 455 ? -42.963 7.514 11.224 1.00 22.63 434 ASN B CA 1
ATOM 7034 C C . ASN B 1 455 ? -44.272 6.888 10.740 1.00 23.81 434 ASN B C 1
ATOM 7035 O O . ASN B 1 455 ? -44.265 6.118 9.801 1.00 24.22 434 ASN B O 1
ATOM 7040 N N . ASP B 1 456 ? -45.388 7.231 11.372 1.00 24.23 435 ASP B N 1
ATOM 7041 C CA . ASP B 1 456 ? -46.703 6.696 11.017 1.00 24.08 435 ASP B CA 1
ATOM 7042 C C . ASP B 1 456 ? -47.278 7.554 9.883 1.00 23.46 435 ASP B C 1
ATOM 7043 O O . ASP B 1 456 ? -47.689 8.692 10.107 1.00 23.26 435 ASP B O 1
ATOM 7048 N N . PRO B 1 457 ? -47.365 7.007 8.677 1.00 23.21 436 PRO B N 1
ATOM 7049 C CA . PRO B 1 457 ? -47.872 7.820 7.573 1.00 24.17 436 PRO B CA 1
ATOM 7050 C C . PRO B 1 457 ? -49.333 8.318 7.692 1.00 25.72 436 PRO B C 1
ATOM 7051 O O . PRO B 1 457 ? -49.631 9.402 7.204 1.00 26.91 436 PRO B O 1
ATOM 7055 N N . GLU B 1 458 ? -50.225 7.550 8.308 1.00 26.17 437 GLU B N 1
ATOM 7056 C CA . GLU B 1 458 ? -51.642 7.968 8.429 1.00 26.63 437 GLU B CA 1
ATOM 7057 C C . GLU B 1 458 ? -51.752 9.083 9.405 1.00 26.56 437 GLU B C 1
ATOM 7058 O O . GLU B 1 458 ? -52.439 10.066 9.136 1.00 27.95 437 GLU B O 1
ATOM 7064 N N . ASP B 1 459 ? -51.029 8.977 10.513 1.00 26.50 438 ASP B N 1
ATOM 7065 C CA . ASP B 1 459 ? -50.993 10.065 11.497 1.00 26.04 438 ASP B CA 1
ATOM 7066 C C . ASP B 1 459 ? -50.448 11.340 10.789 1.00 25.41 438 ASP B C 1
ATOM 7067 O O . ASP B 1 459 ? -51.028 12.425 10.902 1.00 24.30 438 ASP B O 1
ATOM 7072 N N . GLN B 1 460 ? -49.382 11.170 10.009 1.00 23.43 439 GLN B N 1
ATOM 7073 C CA . GLN B 1 460 ? -48.726 12.286 9.359 1.00 23.09 439 GLN B CA 1
ATOM 7074 C C . GLN B 1 460 ? -49.622 12.967 8.351 1.00 23.29 439 GLN B C 1
ATOM 7075 O O . GLN B 1 460 ? -49.651 14.200 8.295 1.00 22.15 439 GLN B O 1
ATOM 7081 N N . ALA B 1 461 ? -50.307 12.176 7.526 1.00 24.31 440 ALA B N 1
ATOM 7082 C CA . ALA B 1 461 ? -51.315 12.710 6.585 1.00 25.04 440 ALA B CA 1
ATOM 7083 C C . ALA B 1 461 ? -52.388 13.535 7.343 1.00 24.90 440 ALA B C 1
ATOM 7084 O O . ALA B 1 461 ? -52.699 14.672 6.973 1.00 24.73 440 ALA B O 1
ATOM 7086 N N . ALA B 1 462 ? -52.891 12.982 8.441 1.00 24.72 441 ALA B N 1
ATOM 7087 C CA . ALA B 1 462 ? -53.908 13.666 9.225 1.00 25.45 441 ALA B CA 1
ATOM 7088 C C . ALA B 1 462 ? -53.357 14.995 9.739 1.00 25.69 441 ALA B C 1
ATOM 7089 O O . ALA B 1 462 ? -54.020 16.041 9.645 1.00 27.39 441 ALA B O 1
ATOM 7091 N N . ARG B 1 463 ? -52.143 14.996 10.262 1.00 25.42 442 ARG B N 1
ATOM 7092 C CA . ARG B 1 463 ? -51.652 16.242 10.861 1.00 24.63 442 ARG B CA 1
ATOM 7093 C C . ARG B 1 463 ? -51.371 17.282 9.793 1.00 24.78 442 ARG B C 1
ATOM 7094 O O . ARG B 1 463 ? -51.581 18.469 10.023 1.00 24.93 442 ARG B O 1
ATOM 7102 N N . PHE B 1 464 ? -50.936 16.839 8.611 1.00 24.42 443 PHE B N 1
ATOM 7103 C CA . PHE B 1 464 ? -50.767 17.736 7.484 1.00 25.01 443 PHE B CA 1
ATOM 7104 C C . PHE B 1 464 ? -52.094 18.391 7.089 1.00 27.92 443 PHE B C 1
ATOM 7105 O O . PHE B 1 464 ? -52.128 19.580 6.819 1.00 27.09 443 PHE B O 1
ATOM 7113 N N . LYS B 1 465 ? -53.179 17.611 7.016 1.00 32.27 444 LYS B N 1
ATOM 7114 C CA . LYS B 1 465 ? -54.489 18.176 6.648 1.00 35.28 444 LYS B CA 1
ATOM 7115 C C . LYS B 1 465 ? -54.934 19.253 7.646 1.00 34.17 444 LYS B C 1
ATOM 7116 O O . LYS B 1 465 ? -55.525 20.247 7.275 1.00 32.34 444 LYS B O 1
ATOM 7122 N N . LYS B 1 466 ? -54.602 19.051 8.908 1.00 35.14 445 LYS B N 1
ATOM 7123 C CA . LYS B 1 466 ? -54.908 20.020 9.955 1.00 36.69 445 LYS B CA 1
ATOM 7124 C C . LYS B 1 466 ? -54.051 21.310 9.777 1.00 34.49 445 LYS B C 1
ATOM 7125 O O . LYS B 1 466 ? -54.519 22.418 10.060 1.00 33.39 445 LYS B O 1
ATOM 7131 N N . GLN B 1 467 ? -52.790 21.157 9.346 1.00 30.60 446 GLN B N 1
ATOM 7132 C CA . GLN B 1 467 ? -51.971 22.311 8.994 1.00 31.74 446 GLN B CA 1
ATOM 7133 C C . GLN B 1 467 ? -52.587 23.083 7.814 1.00 31.79 446 GLN B C 1
ATOM 7134 O O . GLN B 1 467 ? -52.544 24.328 7.810 1.00 31.20 446 GLN B O 1
ATOM 7140 N N . VAL B 1 468 ? -53.087 22.356 6.806 1.00 30.63 447 VAL B N 1
ATOM 7141 C CA . VAL B 1 468 ? -53.657 23.005 5.618 1.00 31.38 447 VAL B CA 1
ATOM 7142 C C . VAL B 1 468 ? -54.905 23.808 6.001 1.00 32.40 447 VAL B C 1
ATOM 7143 O O . VAL B 1 468 ? -55.100 24.901 5.505 1.00 33.56 447 VAL B O 1
ATOM 7147 N N . GLU B 1 469 ? -55.691 23.315 6.944 1.00 35.11 448 GLU B N 1
ATOM 7148 C CA . GLU B 1 469 ? -56.786 24.119 7.491 1.00 40.29 448 GLU B CA 1
ATOM 7149 C C . GLU B 1 469 ? -56.306 25.485 7.994 1.00 40.00 448 GLU B C 1
ATOM 7150 O O . GLU B 1 469 ? -56.864 26.528 7.615 1.00 36.51 448 GLU B O 1
ATOM 7156 N N . GLN B 1 470 ? -55.271 25.465 8.841 1.00 38.86 449 GLN B N 1
ATOM 7157 C CA . GLN B 1 470 ? -54.722 26.693 9.404 1.00 38.10 449 GLN B CA 1
ATOM 7158 C C . GLN B 1 470 ? -54.233 27.600 8.305 1.00 36.51 449 GLN B C 1
ATOM 7159 O O . GLN B 1 470 ? -54.452 28.811 8.360 1.00 36.64 449 GLN B O 1
ATOM 7165 N N . LYS B 1 471 ? -53.590 27.005 7.305 1.00 35.19 450 LYS B N 1
ATOM 7166 C CA . LYS B 1 471 ? -53.048 27.752 6.185 1.00 37.17 450 LYS B CA 1
ATOM 7167 C C . LYS B 1 471 ? -54.156 28.381 5.356 1.00 36.07 450 LYS B C 1
ATOM 7168 O O . LYS B 1 471 ? -54.074 29.539 4.981 1.00 33.77 450 LYS B O 1
ATOM 7174 N N . ASP B 1 472 ? -55.180 27.602 5.052 1.00 35.73 451 ASP B N 1
ATOM 7175 C CA . ASP B 1 472 ? -56.338 28.143 4.388 1.00 37.47 451 ASP B CA 1
ATOM 7176 C C . ASP B 1 472 ? -56.995 29.285 5.199 1.00 37.37 451 ASP B C 1
ATOM 7177 O O . ASP B 1 472 ? -57.488 30.228 4.610 1.00 39.06 451 ASP B O 1
ATOM 7182 N N . ALA B 1 473 ? -56.955 29.242 6.530 1.00 36.03 452 ALA B N 1
ATOM 7183 C CA . ALA B 1 473 ? -57.516 30.330 7.338 1.00 34.77 452 ALA B CA 1
ATOM 7184 C C . ALA B 1 473 ? -56.522 31.489 7.602 1.00 35.91 452 ALA B C 1
ATOM 7185 O O . ALA B 1 473 ? -56.809 32.384 8.406 1.00 37.99 452 ALA B O 1
ATOM 7187 N N . GLY B 1 474 ? -55.364 31.482 6.941 1.00 35.13 453 GLY B N 1
ATOM 7188 C CA . GLY B 1 474 ? -54.465 32.643 6.928 1.00 34.31 453 GLY B CA 1
ATOM 7189 C C . GLY B 1 474 ? -53.128 32.502 7.654 1.00 35.53 453 GLY B C 1
ATOM 7190 O O . GLY B 1 474 ? -52.318 33.448 7.671 1.00 36.58 453 GLY B O 1
ATOM 7191 N N . ASP B 1 475 ? -52.872 31.332 8.237 1.00 35.77 454 ASP B N 1
ATOM 7192 C CA . ASP B 1 475 ? -51.611 31.084 8.941 1.00 35.95 454 ASP B CA 1
ATOM 7193 C C . ASP B 1 475 ? -50.508 30.826 7.926 1.00 34.92 454 ASP B C 1
ATOM 7194 O O . ASP B 1 475 ? -50.390 29.727 7.396 1.00 34.77 454 ASP B O 1
ATOM 7199 N N . GLU B 1 476 ? -49.676 31.829 7.694 1.00 36.23 455 GLU B N 1
ATOM 7200 C CA . GLU B 1 476 ? -48.641 31.752 6.665 1.00 36.78 455 GLU B CA 1
ATOM 7201 C C . GLU B 1 476 ? -47.465 30.865 7.051 1.00 33.73 455 GLU B C 1
ATOM 7202 O O . GLU B 1 476 ? -46.602 30.614 6.216 1.00 33.64 455 GLU B O 1
ATOM 7208 N N . GLU B 1 477 ? -47.403 30.426 8.311 1.00 31.37 456 GLU B N 1
ATOM 7209 C CA . GLU B 1 477 ? -46.344 29.517 8.765 1.00 30.47 456 GLU B CA 1
ATOM 7210 C C . GLU B 1 477 ? -46.815 28.076 8.823 1.00 28.60 456 GLU B C 1
ATOM 7211 O O . GLU B 1 477 ? -46.062 27.201 9.228 1.00 29.94 456 GLU B O 1
ATOM 7217 N N . ALA B 1 478 ? -48.052 27.819 8.427 1.00 27.42 457 ALA B N 1
ATOM 7218 C CA . ALA B 1 478 ? -48.602 26.452 8.488 1.00 26.59 457 ALA B CA 1
ATOM 7219 C C . ALA B 1 478 ? -48.043 25.664 7.334 1.00 25.71 457 ALA B C 1
ATOM 7220 O O . ALA B 1 478 ? -47.693 26.218 6.314 1.00 24.75 457 ALA B O 1
ATOM 7222 N N . MET B 1 479 ? -47.963 24.357 7.507 1.00 26.17 458 MET B N 1
ATOM 7223 C CA . MET B 1 479 ? -47.340 23.504 6.532 1.00 24.82 458 MET B CA 1
ATOM 7224 C C . MET B 1 479 ? -48.267 23.148 5.391 1.00 26.34 458 MET B C 1
ATOM 7225 O O . MET B 1 479 ? -49.509 23.061 5.588 1.00 27.95 458 MET B O 1
ATOM 7230 N N . PHE B 1 480 ? -47.655 22.943 4.214 1.00 25.70 459 PHE B N 1
ATOM 7231 C CA . PHE B 1 480 ? -48.308 22.367 3.059 1.00 26.87 459 PHE B CA 1
ATOM 7232 C C . PHE B 1 480 ? -48.387 20.847 3.232 1.00 27.52 459 PHE B C 1
ATOM 7233 O O . PHE B 1 480 ? -47.541 20.233 3.876 1.00 25.07 459 PHE B O 1
ATOM 7241 N N . PHE B 1 481 ? -49.370 20.239 2.575 1.00 26.66 460 PHE B N 1
ATOM 7242 C CA . PHE B 1 481 ? -49.453 18.806 2.500 1.00 25.53 460 PHE B CA 1
ATOM 7243 C C . PHE B 1 481 ? -48.375 18.360 1.520 1.00 25.09 460 PHE B C 1
ATOM 7244 O O . PHE B 1 481 ? -48.322 18.851 0.394 1.00 26.09 460 PHE B O 1
ATOM 7252 N N . ASP B 1 482 ? -47.535 17.423 1.939 1.00 24.54 461 ASP B N 1
ATOM 7253 C CA . ASP B 1 482 ? -46.468 16.876 1.084 1.00 24.16 461 ASP B CA 1
ATOM 7254 C C . ASP B 1 482 ? -46.733 15.385 0.777 1.00 25.08 461 ASP B C 1
ATOM 7255 O O . ASP B 1 482 ? -46.371 14.526 1.594 1.00 25.53 461 ASP B O 1
ATOM 7260 N N . ALA B 1 483 ? -47.315 15.104 -0.402 1.00 22.99 462 ALA B N 1
ATOM 7261 C CA . ALA B 1 483 ? -47.750 13.756 -0.762 1.00 23.95 462 ALA B CA 1
ATOM 7262 C C . ALA B 1 483 ? -46.560 12.860 -1.016 1.00 23.73 462 ALA B C 1
ATOM 7263 O O . ALA B 1 483 ? -46.602 11.697 -0.712 1.00 24.78 462 ALA B O 1
ATOM 7265 N N . ASP B 1 484 ? -45.531 13.398 -1.635 1.00 24.60 463 ASP B N 1
ATOM 7266 C CA . ASP B 1 484 ? -44.339 12.628 -1.925 1.00 24.70 463 ASP B CA 1
ATOM 7267 C C . ASP B 1 484 ? -43.712 12.193 -0.592 1.00 23.39 463 ASP B C 1
ATOM 7268 O O . ASP B 1 484 ? -43.260 11.067 -0.428 1.00 23.35 463 ASP B O 1
ATOM 7273 N N . TYR B 1 485 ? -43.730 13.065 0.398 1.00 21.68 464 TYR B N 1
ATOM 7274 C CA . TYR B 1 485 ? -43.168 12.662 1.673 1.00 20.26 464 TYR B CA 1
ATOM 7275 C C . TYR B 1 485 ? -43.985 11.536 2.303 1.00 19.70 464 TYR B C 1
ATOM 7276 O O . TYR B 1 485 ? -43.409 10.577 2.827 1.00 19.38 464 TYR B O 1
ATOM 7285 N N . ILE B 1 486 ? -45.310 11.636 2.251 1.00 19.77 465 ILE B N 1
ATOM 7286 C CA . ILE B 1 486 ? -46.183 10.584 2.792 1.00 20.24 465 ILE B CA 1
ATOM 7287 C C . ILE B 1 486 ? -45.919 9.269 2.083 1.00 20.51 465 ILE B C 1
ATOM 7288 O O . ILE B 1 486 ? -45.770 8.245 2.732 1.00 20.64 465 ILE B O 1
ATOM 7293 N N . ARG B 1 487 ? -45.819 9.303 0.762 1.00 21.24 466 ARG B N 1
ATOM 7294 C CA . ARG B 1 487 ? -45.452 8.131 -0.023 1.00 22.93 466 ARG B CA 1
ATOM 7295 C C . ARG B 1 487 ? -44.146 7.433 0.453 1.00 22.38 466 ARG B C 1
ATOM 7296 O O . ARG B 1 487 ? -44.094 6.216 0.592 1.00 21.17 466 ARG B O 1
ATOM 7304 N N . ALA B 1 488 ? -43.117 8.223 0.733 1.00 21.32 467 ALA B N 1
ATOM 7305 C CA . ALA B 1 488 ? -41.880 7.720 1.310 1.00 21.42 467 ALA B CA 1
ATOM 7306 C C . ALA B 1 488 ? -42.154 7.021 2.628 1.00 21.32 467 ALA B C 1
ATOM 7307 O O . ALA B 1 488 ? -41.691 5.911 2.832 1.00 21.16 467 ALA B O 1
ATOM 7309 N N . LEU B 1 489 ? -42.911 7.638 3.513 1.00 21.17 468 LEU B N 1
ATOM 7310 C CA . LEU B 1 489 ? -43.190 6.989 4.801 1.00 21.61 468 LEU B CA 1
ATOM 7311 C C . LEU B 1 489 ? -43.986 5.696 4.636 1.00 23.05 468 LEU B C 1
ATOM 7312 O O . LEU B 1 489 ? -43.825 4.738 5.423 1.00 24.94 468 LEU B O 1
ATOM 7317 N N . GLU B 1 490 ? -44.833 5.632 3.615 1.00 22.73 469 GLU B N 1
ATOM 7318 C CA . GLU B 1 490 ? -45.587 4.431 3.388 1.00 22.97 469 GLU B CA 1
ATOM 7319 C C . GLU B 1 490 ? -44.726 3.238 2.988 1.00 22.75 469 GLU B C 1
ATOM 7320 O O . GLU B 1 490 ? -45.206 2.111 3.029 1.00 22.40 469 GLU B O 1
ATOM 7326 N N . TYR B 1 491 ? -43.470 3.457 2.565 1.00 23.33 470 TYR B N 1
ATOM 7327 C CA . TYR B 1 491 ? -42.552 2.321 2.325 1.00 23.52 470 TYR B CA 1
ATOM 7328 C C . TYR B 1 491 ? -42.083 1.692 3.621 1.00 23.06 470 TYR B C 1
ATOM 7329 O O . TYR B 1 491 ? -41.522 0.616 3.596 1.00 24.24 470 TYR B O 1
ATOM 7338 N N . GLY B 1 492 ? -42.318 2.366 4.735 1.00 22.97 471 GLY B N 1
ATOM 7339 C CA . GLY B 1 492 ? -41.902 1.882 6.031 1.00 23.80 471 GLY B CA 1
ATOM 7340 C C . GLY B 1 492 ? -40.666 2.640 6.502 1.00 23.87 471 GLY B C 1
ATOM 7341 O O . GLY B 1 492 ? -39.582 2.477 5.922 1.00 24.31 471 GLY B O 1
ATOM 7342 N N . MET B 1 493 ? -40.826 3.461 7.533 1.00 22.75 472 MET B N 1
ATOM 7343 C CA . MET B 1 493 ? -39.705 4.158 8.109 1.00 23.30 472 MET B CA 1
ATOM 7344 C C . MET B 1 493 ? -39.466 3.650 9.509 1.00 23.44 472 MET B C 1
ATOM 7345 O O . MET B 1 493 ? -40.380 3.608 10.324 1.00 23.51 472 MET B O 1
ATOM 7350 N N . PRO B 1 494 ? -38.217 3.308 9.821 1.00 24.92 473 PRO B N 1
ATOM 7351 C CA . PRO B 1 494 ? -37.956 2.878 11.204 1.00 24.10 473 PRO B CA 1
ATOM 7352 C C . PRO B 1 494 ? -38.101 3.998 12.192 1.00 23.75 473 PRO B C 1
ATOM 7353 O O . PRO B 1 494 ? -38.001 5.196 11.837 1.00 22.48 473 PRO B O 1
ATOM 7357 N N . PRO B 1 495 ? -38.393 3.615 13.441 1.00 23.58 474 PRO B N 1
ATOM 7358 C CA . PRO B 1 495 ? -38.487 4.620 14.493 1.00 22.66 474 PRO B CA 1
ATOM 7359 C C . PRO B 1 495 ? -37.147 5.300 14.548 1.00 22.03 474 PRO B C 1
ATOM 7360 O O . PRO B 1 495 ? -36.124 4.622 14.420 1.00 20.92 474 PRO B O 1
ATOM 7364 N N . THR B 1 496 ? -37.164 6.617 14.758 1.00 21.58 475 THR B N 1
ATOM 7365 C CA . THR B 1 496 ? -35.990 7.451 14.586 1.00 21.23 475 THR B CA 1
ATOM 7366 C C . THR B 1 496 ? -36.112 8.642 15.490 1.00 20.79 475 THR B C 1
ATOM 7367 O O . THR B 1 496 ? -37.215 9.034 15.854 1.00 21.38 475 THR B O 1
ATOM 7371 N N . GLY B 1 497 ? -34.969 9.225 15.809 1.00 20.72 476 GLY B N 1
ATOM 7372 C CA . GLY B 1 497 ? -34.896 10.446 16.565 1.00 21.78 476 GLY B CA 1
ATOM 7373 C C . GLY B 1 497 ? -34.144 11.503 15.776 1.00 21.72 476 GLY B C 1
ATOM 7374 O O . GLY B 1 497 ? -33.111 11.202 15.149 1.00 22.44 476 GLY B O 1
ATOM 7375 N N . GLY B 1 498 ? -34.689 12.720 15.774 1.00 21.71 477 GLY B N 1
ATOM 7376 C CA . GLY B 1 498 ? -34.123 13.846 15.024 1.00 21.38 477 GLY B CA 1
ATOM 7377 C C . GLY B 1 498 ? -34.035 15.115 15.835 1.00 21.39 477 GLY B C 1
ATOM 7378 O O . GLY B 1 498 ? -34.837 15.353 16.757 1.00 23.23 477 GLY B O 1
ATOM 7379 N N . CYS B 1 499 ? -33.032 15.918 15.515 1.00 21.16 478 CYS B N 1
ATOM 7380 C CA . CYS B 1 499 ? -32.800 17.179 16.175 1.00 21.13 478 CYS B CA 1
ATOM 7381 C C . CYS B 1 499 ? -32.155 18.196 15.248 1.00 20.90 478 CYS B C 1
ATOM 7382 O O . CYS B 1 499 ? -31.390 17.869 14.349 1.00 21.50 478 CYS B O 1
ATOM 7385 N N . GLY B 1 500 ? -32.509 19.450 15.454 1.00 21.89 479 GLY B N 1
ATOM 7386 C CA . GLY B 1 500 ? -31.868 20.555 14.778 1.00 22.07 479 GLY B CA 1
ATOM 7387 C C . GLY B 1 500 ? -31.244 21.502 15.790 1.00 22.91 479 GLY B C 1
ATOM 7388 O O . GLY B 1 500 ? -31.914 21.952 16.733 1.00 23.26 479 GLY B O 1
ATOM 7389 N N . ILE B 1 501 ? -29.976 21.835 15.557 1.00 22.76 480 ILE B N 1
ATOM 7390 C CA . ILE B 1 501 ? -29.227 22.772 16.385 1.00 23.03 480 ILE B CA 1
ATOM 7391 C C . ILE B 1 501 ? -28.952 24.037 15.608 1.00 22.28 480 ILE B C 1
ATOM 7392 O O . ILE B 1 501 ? -28.552 23.976 14.463 1.00 21.56 480 ILE B O 1
ATOM 7397 N N . GLY B 1 502 ? -29.166 25.184 16.239 1.00 22.47 481 GLY B N 1
ATOM 7398 C CA . GLY B 1 502 ? -28.884 26.462 15.607 1.00 22.15 481 GLY B CA 1
ATOM 7399 C C . GLY B 1 502 ? -27.406 26.790 15.734 1.00 22.34 481 GLY B C 1
ATOM 7400 O O . GLY B 1 502 ? -26.963 27.265 16.767 1.00 21.87 481 GLY B O 1
ATOM 7401 N N . ILE B 1 503 ? -26.658 26.564 14.656 1.00 22.48 482 ILE B N 1
ATOM 7402 C CA . ILE B 1 503 ? -25.210 26.707 14.673 1.00 21.84 482 ILE B CA 1
ATOM 7403 C C . ILE B 1 503 ? -24.870 28.159 14.980 1.00 21.84 482 ILE B C 1
ATOM 7404 O O . ILE B 1 503 ? -23.990 28.435 15.799 1.00 21.68 482 ILE B O 1
ATOM 7409 N N . ASP B 1 504 ? -25.540 29.086 14.315 1.00 21.73 483 ASP B N 1
ATOM 7410 C CA . ASP B 1 504 ? -25.202 30.499 14.476 1.00 22.36 483 ASP B CA 1
ATOM 7411 C C . ASP B 1 504 ? -25.353 30.896 15.944 1.00 24.62 483 ASP B C 1
ATOM 7412 O O . ASP B 1 504 ? -24.463 31.525 16.517 1.00 25.48 483 ASP B O 1
ATOM 7417 N N . ARG B 1 505 ? -26.453 30.492 16.579 1.00 26.88 484 ARG B N 1
ATOM 7418 C CA . ARG B 1 505 ? -26.636 30.762 18.025 1.00 28.59 484 ARG B CA 1
ATOM 7419 C C . ARG B 1 505 ? -25.678 30.021 18.926 1.00 25.91 484 ARG B C 1
ATOM 7420 O O . ARG B 1 505 ? -25.220 30.580 19.888 1.00 25.36 484 ARG B O 1
ATOM 7428 N N . LEU B 1 506 ? -25.355 28.777 18.622 1.00 23.59 485 LEU B N 1
ATOM 7429 C CA . LEU B 1 506 ? -24.324 28.107 19.369 1.00 23.67 485 LEU B CA 1
ATOM 7430 C C . LEU B 1 506 ? -23.018 28.903 19.286 1.00 25.96 485 LEU B C 1
ATOM 7431 O O . LEU B 1 506 ? -22.369 29.137 20.304 1.00 29.58 485 LEU B O 1
ATOM 7436 N N . VAL B 1 507 ? -22.654 29.367 18.094 1.00 26.05 486 VAL B N 1
ATOM 7437 C CA . VAL B 1 507 ? -21.369 30.055 17.889 1.00 25.24 486 VAL B CA 1
ATOM 7438 C C . VAL B 1 507 ? -21.334 31.380 18.643 1.00 26.00 486 VAL B C 1
ATOM 7439 O O . VAL B 1 507 ? -20.286 31.784 19.156 1.00 27.79 486 VAL B O 1
ATOM 7443 N N . MET B 1 508 ? -22.484 32.036 18.752 1.00 27.22 487 MET B N 1
ATOM 7444 C CA . MET B 1 508 ? -22.609 33.222 19.579 1.00 28.00 487 MET B CA 1
ATOM 7445 C C . MET B 1 508 ? -22.162 32.948 21.006 1.00 28.31 487 MET B C 1
ATOM 7446 O O . MET B 1 508 ? -21.398 33.726 21.579 1.00 29.75 487 MET B O 1
ATOM 7451 N N . LEU B 1 509 ? -22.629 31.853 21.578 1.00 28.72 488 LEU B N 1
ATOM 7452 C CA . LEU B 1 509 ? -22.269 31.530 22.963 1.00 30.18 488 LEU B CA 1
ATOM 7453 C C . LEU B 1 509 ? -20.781 31.257 23.057 1.00 30.01 488 LEU B C 1
ATOM 7454 O O . LEU B 1 509 ? -20.148 31.642 24.035 1.00 31.09 488 LEU B O 1
ATOM 7459 N N . LEU B 1 510 ? -20.225 30.604 22.039 1.00 28.93 489 LEU B N 1
ATOM 7460 C CA . LEU B 1 510 ? -18.855 30.137 22.120 1.00 29.46 489 LEU B CA 1
ATOM 7461 C C . LEU B 1 510 ? -17.842 31.264 21.914 1.00 29.15 489 LEU B C 1
ATOM 7462 O O . LEU B 1 510 ? -16.668 31.116 22.260 1.00 29.92 489 LEU B O 1
ATOM 7467 N N . THR B 1 511 ? -18.304 32.379 21.356 1.00 28.82 490 THR B N 1
ATOM 7468 C CA . THR B 1 511 ? -17.441 33.487 20.974 1.00 27.76 490 THR B CA 1
ATOM 7469 C C . THR B 1 511 ? -17.839 34.738 21.724 1.00 29.12 490 THR B C 1
ATOM 7470 O O . THR B 1 511 ? -17.277 35.795 21.492 1.00 29.42 490 THR B O 1
ATOM 7474 N N . ASP B 1 512 ? -18.821 34.626 22.620 1.00 30.49 491 ASP B N 1
ATOM 7475 C CA . ASP B 1 512 ? -19.334 35.781 23.375 1.00 31.41 491 ASP B CA 1
ATOM 7476 C C . ASP B 1 512 ? -19.757 36.925 22.466 1.00 30.23 491 ASP B C 1
ATOM 7477 O O . ASP B 1 512 ? -19.449 38.075 22.713 1.00 30.27 491 ASP B O 1
ATOM 7482 N N . SER B 1 513 ? -20.510 36.597 21.426 1.00 31.00 492 SER B N 1
ATOM 7483 C CA . SER B 1 513 ? -21.064 37.611 20.499 1.00 30.38 492 SER B CA 1
ATOM 7484 C C . SER B 1 513 ? -22.503 37.956 20.908 1.00 29.78 492 SER B C 1
ATOM 7485 O O . SER B 1 513 ? -23.288 37.064 21.189 1.00 31.37 492 SER B O 1
ATOM 7488 N N . PRO B 1 514 ? -22.859 39.246 20.918 1.00 31.31 493 PRO B N 1
ATOM 7489 C CA . PRO B 1 514 ? -24.177 39.620 21.441 1.00 31.55 493 PRO B CA 1
ATOM 7490 C C . PRO B 1 514 ? -25.323 39.375 20.514 1.00 31.20 493 PRO B C 1
ATOM 7491 O O . PRO B 1 514 ? -26.445 39.157 20.988 1.00 32.10 493 PRO B O 1
ATOM 7495 N N . THR B 1 515 ? -25.064 39.410 19.205 1.00 30.82 494 THR B N 1
ATOM 7496 C CA . THR B 1 515 ? -26.137 39.194 18.206 1.00 29.92 494 THR B CA 1
ATOM 7497 C C . THR B 1 515 ? -25.702 38.226 17.109 1.00 29.78 494 THR B C 1
ATOM 7498 O O . THR B 1 515 ? -24.494 38.017 16.891 1.00 27.87 494 THR B O 1
ATOM 7502 N N . ILE B 1 516 ? -26.685 37.645 16.420 1.00 29.50 495 ILE B N 1
ATOM 7503 C CA . ILE B 1 516 ? -26.419 36.730 15.308 1.00 29.72 495 ILE B CA 1
ATOM 7504 C C . ILE B 1 516 ? -25.589 37.431 14.174 1.00 28.81 495 ILE B C 1
ATOM 7505 O O . ILE B 1 516 ? -24.768 36.829 13.515 1.00 27.23 495 ILE B O 1
ATOM 7510 N N . ARG B 1 517 ? -25.788 38.719 13.990 1.00 29.61 496 ARG B N 1
ATOM 7511 C CA . ARG B 1 517 ? -25.065 39.481 12.979 1.00 30.12 496 ARG B CA 1
ATOM 7512 C C . ARG B 1 517 ? -23.569 39.553 13.241 1.00 29.37 496 ARG B C 1
ATOM 7513 O O . ARG B 1 517 ? -22.786 39.784 12.322 1.00 30.37 496 ARG B O 1
ATOM 7521 N N . ASP B 1 518 ? -23.176 39.325 14.482 1.00 26.89 497 ASP B N 1
ATOM 7522 C CA . ASP B 1 518 ? -21.804 39.339 14.819 1.00 26.56 497 ASP B CA 1
ATOM 7523 C C . ASP B 1 518 ? -21.135 38.009 14.522 1.00 25.69 497 ASP B C 1
ATOM 7524 O O . ASP B 1 518 ? -19.897 37.923 14.559 1.00 25.12 497 ASP B O 1
ATOM 7529 N N . VAL B 1 519 ? -21.919 36.968 14.226 1.00 23.81 498 VAL B N 1
ATOM 7530 C CA . VAL B 1 519 ? -21.309 35.673 13.832 1.00 23.16 498 VAL B CA 1
ATOM 7531 C C . VAL B 1 519 ? -21.566 35.291 12.364 1.00 22.26 498 VAL B C 1
ATOM 7532 O O . VAL B 1 519 ? -21.310 34.162 11.975 1.00 23.06 498 VAL B O 1
ATOM 7536 N N . LEU B 1 520 ? -22.045 36.246 11.555 1.00 21.43 499 LEU B N 1
ATOM 7537 C CA . LEU B 1 520 ? -22.206 36.056 10.116 1.00 20.70 499 LEU B CA 1
ATOM 7538 C C . LEU B 1 520 ? -21.250 37.018 9.385 1.00 21.12 499 LEU B C 1
ATOM 7539 O O . LEU B 1 520 ? -21.277 38.237 9.659 1.00 21.35 499 LEU B O 1
ATOM 7544 N N . LEU B 1 521 ? -20.414 36.490 8.476 1.00 19.49 500 LEU B N 1
ATOM 7545 C CA . LEU B 1 521 ? -19.448 37.330 7.774 1.00 19.52 500 LEU B CA 1
ATOM 7546 C C . LEU B 1 521 ? -20.136 38.452 7.043 1.00 19.53 500 LEU B C 1
ATOM 7547 O O . LEU B 1 521 ? -19.703 39.607 7.153 1.00 19.80 500 LEU B O 1
ATOM 7552 N N . PHE B 1 522 ? -21.229 38.152 6.344 1.00 19.51 501 PHE B N 1
ATOM 7553 C CA . PHE B 1 522 ? -21.968 39.175 5.612 1.00 19.92 501 PHE B CA 1
ATOM 7554 C C . PHE B 1 522 ? -23.469 39.194 5.954 1.00 20.65 501 PHE B C 1
ATOM 7555 O O . PHE B 1 522 ? -24.297 38.616 5.245 1.00 21.02 501 PHE B O 1
ATOM 7563 N N . PRO B 1 523 ? -23.846 39.855 7.042 1.00 21.96 502 PRO B N 1
ATOM 7564 C CA . PRO B 1 523 ? -25.291 39.886 7.349 1.00 22.90 502 PRO B CA 1
ATOM 7565 C C . PRO B 1 523 ? -26.075 40.604 6.286 1.00 24.17 502 PRO B C 1
ATOM 7566 O O . PRO B 1 523 ? -25.535 41.447 5.620 1.00 25.06 502 PRO B O 1
ATOM 7570 N N . HIS B 1 524 ? -27.323 40.186 6.097 1.00 27.58 503 HIS B N 1
ATOM 7571 C CA . HIS B 1 524 ? -28.259 40.782 5.162 1.00 30.80 503 HIS B CA 1
ATOM 7572 C C . HIS B 1 524 ? -28.514 42.229 5.495 1.00 31.71 503 HIS B C 1
ATOM 7573 O O . HIS B 1 524 ? -28.644 42.553 6.647 1.00 31.44 503 HIS B O 1
ATOM 7580 N N . LEU B 1 525 ? -28.625 43.099 4.494 1.00 37.12 504 LEU B N 1
ATOM 7581 C CA . LEU B 1 525 ? -29.043 44.514 4.691 1.00 41.90 504 LEU B CA 1
ATOM 7582 C C . LEU B 1 525 ? -30.137 44.706 5.756 1.00 45.73 504 LEU B C 1
ATOM 7583 O O . LEU B 1 525 ? -31.079 43.905 5.857 1.00 46.71 504 LEU B O 1
ATOM 7588 N N . ARG B 1 526 ? -29.986 45.755 6.564 1.00 53.10 505 ARG B N 1
ATOM 7589 C CA . ARG B 1 526 ? -31.073 46.287 7.412 1.00 59.13 505 ARG B CA 1
ATOM 7590 C C . ARG B 1 526 ? -31.293 47.743 7.076 1.00 61.47 505 ARG B C 1
ATOM 7591 O O . ARG B 1 526 ? -30.327 48.405 6.739 1.00 60.04 505 ARG B O 1
ATOM 7599 N N . ARG B 1 527 ? -32.520 48.256 7.234 1.00 69.75 506 ARG B N 1
ATOM 7600 C CA . ARG B 1 527 ? -32.791 49.709 7.089 1.00 73.50 506 ARG B CA 1
ATOM 7601 C C . ARG B 1 527 ? -33.166 50.338 8.437 1.00 73.65 506 ARG B C 1
ATOM 7602 O O . ARG B 1 527 ? -32.313 50.960 9.094 1.00 74.78 506 ARG B O 1
#